Protein 1G3N (pdb70)

B-factor: mean 51.4, std 17.62, range [8.29, 123.55]

Radius of gyration: 36.28 Å; Cα contacts (8 Å, |Δi|>4): 2436; chains: 6; bounding box: 88×79×103 Å

GO terms:
  GO:0098770 FBXO family protein binding (F, IPI)
  GO:0003323 type B pancreatic cell development (P, IDA)
  GO:0005813 centrosome (C, IDA)
  GO:0045638 negative regulation of myeloid cell differentiation (P, IDA)
  GO:0045656 negative regulation of monocyte differentiation (P, IDA)
  GO:2000773 negative regulation of cellular senescence (P, IDA)
  GO:0045596 negative regulation of cell differentiation (P, TAS)
  GO:0051726 regulation of cell cycle (P, TAS)
  GO:0008285 negative regulation of cell population proliferation (P, TAS)
  GO:0000082 G1/S transition of mitotic cell cycle (P, TAS)
  GO:0005654 nucleoplasm (C, TAS)
  GO:0005829 cytosol (C, TAS)
  GO:0005515 protein binding (F, IPI)
  GO:0001954 positive regulation of cell-matrix adhesion (P, IDA)
  GO:0004693 cyclin-dependent protein serine/threonine kinase activity (F, IDA)
  GO:0005524 ATP binding (F, IDA)
  GO:0001726 ruffle (C, IDA)
  GO:0005634 nucleus (C, IDA)
  GO:0005737 cytoplasm (C, IDA)
  GO:0045668 negative regulation of osteoblast differentiation (P, IDA)

Solvent-accessible surface area: 56035 Å² total; per-residue (Å²): 64,70,154,36,26,44,31,0,1,46,24,15,51,3,38,76,5,84,3,16,1,0,5,2,68,155,75,48,4,86,26,0,7,7,23,83,38,53,1,69,38,29,126,59,1,10,37,61,63,20,1,78,95,6,0,60,62,32,28,19,29,21,32,117,25,59,1,22,22,35,9,69,36,13,5,37,50,53,158,88,86,187,39,1,69,8,6,18,0,16,33,46,15,7,6,13,2,34,13,37,4,101,65,24,95,133,124,12,12,77,81,106,40,2,37,71,5,0,68,20,3,0,77,0,0,36,20,14,19,28,36,184,36,53,22,73,36,2,7,0,40,4,0,7,1,24,47,96,23,57,1,22,5,5,46,49,10,47,30,95,67,37,79,23,119,173,18,160,5,18,2,20,1,19,23,4,6,51,1,0,4,11,16,8,111,35,52,95,54,45,25,6,1,5,1,8,0,0,2,0,0,0,12,2,19,47,74,109,16,23,3,64,0,8,8,65,9,21,1,0,12,70,0,0,60,13,40,4,44,12,37,132,148,37,20,27,115,53,13,39,16,19,63,109,37,15,135,104,40,100,58,59,70,4,71,125,44,0,80,114,20,67,144,61,0,67,59,0,0,70,84,0,4,35,12,23,30,94,116,17,24,48,3,92,52,0,26,86,14,77,12,27,175,33,88,92,6,1,15,0,0,3,77,14,44,50,128,42,0,36,43,34,11,132,100,142,56,83,6,53,33,113,12,71,69,28,7,7,1,4,15,0,0,22,2,0,21,24,47,0,0,89,77,0,11,106,80,48,7,67,16,51,68,83,12,228,30,2,13,1,2,1,0,6,0,0,30,34,10,10,36,54,0,0,68,14,0,33,115,48,146,6,59,21,44,19,62,7,80,84,0,17,2,1,0,0,9,0,0,59,57,26,38,48,188,4,0,55,39,0,32,111,117,28,81,9,73,45,52,39,166,16,130,178,29,30,19,0,15,50,21,0,125,102,107,58,81,102,114,3,15,48,47,1,115,84,78,47,152,61,92,57,133,34,20,100,47,32,43,88,6,15,58,139,12,63,12,38,49,80,12,8,72,90,79,3,135,50,1,64,37,119,46,4,76,82,14,0,21,58,0,10,45,4,0,58,101,76,58,5,52,23,39,0,0,2,0,0,5,18,0,0,10,22,5,2,70,88,42,99,6,48,124,147,72,8,64,18,4,0,0,1,0,0,0,0,0,0,2,14,55,3,92,63,44,13,37,0,50,22,0,10,125,34,0,90,109,74,13,50,92,89,75,0,14,68,30,1,39,47,3,0,80,96,15,32,3,50,0,25,2,14,7,7,3,59,10,0,40,30,0,0,67,79,0,6,45,51,89,137,92,28,107,68,36,45,104,56,0,3,33,17,0,0,67,0,19,6,19,2,75,0,18,44,41,35,11,5,15,7,0,0,0,0,0,23,50,68,8,42,81,131,32,16,71,191,64,31,16,59,36,0,2,86,42,19,66,39,95,70,79,72,0,63,61,4,11,97,50,0,85,89,5,28,83,102,32,70,97,198,200,63,68,154,35,26,45,32,0,1,46,33,15,50,3,32,74,6,82,3,17,2,0,4,3,68,157,75,41,3,82,26,0,7,6,24,86,33,51,1,65,30,27,113,50,2,8,35,57,64,20,0,75,95,6,1,58,63,36,30,16,30,26,36,117,26,63,2,20,24,34,9,68,35,13,4,37,52,56,155,86,77,190,37,1,69,7,6,18,0,17,32,50,15,7,6,15,1,34,15,36,6,105,68,25,95,134,125,12,13,76,83,105,39,3,36,70,6,0,69,21,3,0,76,0,0,37,21,13,18,34,38,184,35,55,22,72,34,3,7,1,39,5,0,9,2,27,45,95,24,57,2,19,4,6,46,47,9,44,32,98,66,40,78,23,118,172,21,162,7,22,1,20,1,20,24,4,6,53,1,1,3,10,16,9,111,34,53,94,56,45,26,5,1,5,1,7,0,0,2,0,0,0,12,2,21,51,74,108,15,23,3,64,0,8,5,62,8,21,1,0,12,72,0,0,58,13,40,5,44,13,33,132,143,38,18,30,131,54,12,39,16,22,64,117,40,15,137,105,42,96,60,60,71,4,72,124,44,0,81,117,20,64,145,62,0,64,57,0,0,69,84,0,4,34,12,23,28,96,115,17,26,48,3,109,53,0,26,87,14,79,12,28,177,33,89,90,5,1,20,0,0,4,80,13,45,50,128,39,0,36,43,35,13,129,103,139,58,81,8,52,30,117,13,68,71,28,9,9,1,4,15,0,0,20,2,0,22,23,49,0,0,93,74,0,11,102,79,49,7,66,15,51,65,82,13,226,28,1,11,1,1,1,0,6,0,0,26,34,9,10,37,58,0,0,71,14,0,34,114,45,149,6,60,20,42,20,63,8,79,84,1,15,2,0,1,0,9,0,0,54,55,26,39,49,190,4,0,57,36,0,33,115,117,29,79,10,74,42,55,37,166,15,132,177,30,29,20,0,15,50,21,0,131,103,107,56,79,102,114,3,15,49,47,0,112,85,78,48,157,64,92,59,136,38,21,102,49,31,42,91,7,14,61,139,11,63,12,35,49,83,13,8,73,91,80,4,135,51,0,64,39,117,46,4,75,88,13,0,27,57,0,10,46,3,0,49,100,75,61,8,52,24,38,0,0,2,0,0,5,17,0,0,10,23,5,2,73,87,42,99,7,49,125,146,72,9,62,18,6,0,0,1,0,0,0,0,0,0,1,12,56,3,108,49,47,13,38,0,44,22,0,9,116,32,0,93,109,76,10,51,84,79,76,0,8,62,29,1,28,47,4,0,74,96,17,32,4,50,1,27,3,14,8,6,3,60,9,0,43,30,0,0,67,80,0,6,46,51,90,138,93,29,112,76,37,48,100,57,0,3,33,14,0,0,68,0,20,5,19,2,72,0,19,44,38,36,10,6,13,8,0,0,0,0,0,24,52,69,8,41,82,132,36,15,70,190,66,38,17,60,37,0,2,86,44,18,66,38,92,71,80,73,0,62,61,4,12,95,47,0,85,88,6,28,82,101,34,72,104,199,202

InterPro domains:
  IPR000719 Protein kinase domain [PF00069] (13-300)
  IPR000719 Protein kinase domain [PS50011] (13-300)
  IPR000719 Protein kinase domain [SM00220] (13-300)
  IPR008271 Serine/threonine-protein kinase, active site [PS00108] (141-153)
  IPR011009 Protein kinase-like domain superfamily [SSF56112] (9-303)
  IPR017441 Protein kinase, ATP binding site [PS00107] (19-43)
  IPR028788 Cyclin-dependent kinase 6 [cd07862] (11-300)
  IPR050108 Cyclin-dependent kinase [PTHR24056] (11-301)

Foldseek 3Di:
DVVQWAFDAWPAQADQATKTWTFRNVPVGHIKIKTKDKFFQDVVGGDPVVCVVVVVLVVLLVVVDQQAWHWDDWDWDADDRGTIIIMTIIHDAPAWQLNPQVVDDPVAPPPVLLLVALLSNLVVLQSQVVVVHALQQDDRRQWGQHPVSGTHGHRRRDWDKDADDPVRAIDTRSLLQFALCVLLVHDDDRLRVLSSSLQVSLCRQVSDTQQDARHSVRSVQSLCQAQNQDDPVQDDPPTPQDSVNHPGHDHHQPCVRSPPQDDQSSVLSVLSSDRRSVSRDHSVVSSVGPVSD/DPQLQVCQQVVVQPSNVVVLVVLDDQADADPVQHGNLQNGDLLDLVSNLVSLVSPHDQLDAGPQFDGNLLVSLLVLNQSNNVSSVVSPHDQLRAGPQRDGSLLNNLLNLNQVSVVCCLPPHPHPQCGATNVRDTSLRSNVVRVSVVNNCVNVVRD/DVLLVVVVVLQVCFVVLFFFPVLPVPVQVQDHLVLLLVLLLLLVCLAVPVPHALQLSQLLLSLLRVLSVQDHDHPLCSNLLSLLSSQLSCVVPPPDRDDLVNSCVSVVVSDDSVVSVVSNVVSCVSVVVPRDGCALLNCLLSLLCLWLVDDPPSPVLSSVLSVLLSQLSSRRRLSNDTSLLSNLLSSLVDDDNVSGPPPSLVSSCVSSVHDSVVSVVSNVSSVVSSVPRDSPD/DVVQWAFDAWPQQAPQATKTWTFRNVPPGDIKIKHKDKFFQDVVGGDPVVVVVVVVLVVLLVVVQQQAWHWDDWDWDDDDRGTIIIMTIIHDAPAWQLNPQVPDDPVADDPVLLLVALLSNLVVLLSQVVVVHALQQDDRRQWGAHPVSGTHGHHRRDWDKDADDPVRAIDTVSLLQFALCVLLVHDDDRLRVLSSSLQVSLCRQVSDTQQDARHSVRSVQSLCQAQNQDDPVQDDPPTPQDSVNHDGHDHHQPCVRSPPADDQSSVLSVLSNDRRSVSRDHSVVSSVGPVND/DAQLLVCQLVVVQPSNVVVLVVPDDQADADPVQHGNLQNGDLLDLVSNLVSLVSPHQQLDAGPQFDGNLLVSLLVLSQSNNVSSVVSVHDQLRAGPQRHGSLLNNLLNLNQVSVVCCLPPHPHPQCGAGNVRDGSLRSNVVRVSVVNNCSNVVRD/DVLLVVVVVLQVCFVVQFFDPVLPVPVQVQDHLVLLLVLLLLLVCLAVPVPHALQLSQLLLSLLRVLSVQDHDHPLCSNLLSLLSSQVSCVVPPPDRDDLVNSCVSVVVSDDSVVSVVSNVVSCVSVVVPRDGCALLNCLLSLLCVWLVDDPPSVVLSSVLSSLLSQLSSRRHLSNDGSLLSNLLSSLVDDDCVSGPPPSLVVSCVSSVHDSVVSVVSNVSSVVSSVPRDSPD

Organism: Homo sapiens (NCBI:txid9606)

Secondary structure (DSSP, 8-state):
--SSEEEEEEEEEEBTEEEEEEEETTTTTEEEEEEEEEEEPBTTBS-HHHHHHHHHHHHHHHT--TTB--EEEEEEEE-SSSEEEEEEEEE--S-BHHHHHTTS-TT-S-HHHHHHHHHHHHHHHHHHHHTT---S---GGGEEE-TT--EEE-------EEEETTTTEEEEGGGGG--HHHHTT----THHHHHHHHHHHHHHHHSS-S---SSHHHHHHHHHHHH-PPPGGGSPSS-SS-GGGS-------GGGTSTT--HHHHHHHHHHS-SSGGGS--HHHHHTSGGG-/-HHHHHHHHHT-HHHHHHHTTS---TT-B-TTS-BHHHHS-TT-HHHHHHHHHTT--TT---TTS--HHHHHHHHT-HHHHHHHHHTT--TT---TTS--HHHHHHHHT-HHHHHHHHHHS---TT---TTS--HHHHHHHHT-HHHHHHHHHH-/-HHHHHHHHHHHHGGGG---GGGIIIIISS--HHHHHHHHHHHHHHHHHTT--HHHHHHHHHHHHHHTTT----HHHHHHHHHHHHHHHHHHH-SSPPPHHHHHHHTTT-S-HHHHHHHHHHHHHHTTT------HHHHHHHHHHHHS-SSTTHHHHHHHHHHHHHHHHTSTTGGGS-HHHHHHHHHHHH--GGGS---HHHHHHHHHT--HHHHHHHHHHHHHHHHH-----/--SSEEEEEEEEEETTEEEEEEEETTTTTEEEEEEEEEEEPBTTBS-HHHHHHHHHHHHHHHT--TTB--EEEEEEEE-SSSEEEEEEEEE--S-BHHHHHTTS-TT-S-HHHHHHHHHHHHHHHHHHHHTT---S---GGGEEE-TT--EEE-------EEEETTTTEEEEGGGGG--HHHHTT----THHHHHHHHHHHHHHHHSS-S---SSHHHHHHHHHHHH-PPPTTTSPSS-SS-GGGS-------GGGTSTT--HHHHHHHHHHS-SSGGGS--HHHHHTSGGG-/-HHHHHHHHHT-HHHHHHHTTS---TT---TTS--HHHHS-TT-HHHHHHHHHTT--TT---TTS--HHHHHHHHT-HHHHHHHHHTT--TT---TTS--HHHHHHHHT-HHHHHHHHHHS---TT---TTS--HHHHHHHHT-HHHHHHHHTT-/-HHHHHHHHHHHHGGGG---GGGIIIIISS--HHHHHHHHHHHHHHHHHTT--HHHHHHHHHHHHHHTTTS---HHHHHHHHHHHHHHHHHHH-SSPPPHHHHHHHTTT-S-HHHHHHHHHHHHHHTTT------SHHHHHHHHHHHS-SSTTHHHHHHHHHHHHHHHHHSTTGGGS-HHHHHHHHHHHHS-GGGS---HHHHHHHHHT--HHHHHHHHHHHHHHHHH-----

Sequence (1362 aa):
ADQQYECVAEIGEGAYGKVFKARDLKNGGRFVALKRVRVQTGEEGMPLSTIREVAVLRHLETFEHPNVVRLFDVCTVSRTDRETKLTLVFEHVDQDLTTYLDKVPEPGVPTETIKDMMFQLLRGLDFLHSHRVVHRDLKPQNILVTSSGQIKLADFGLARIYSFQMALTSVVVTLWYRAPEVLLQSSYATPVDLWSVGCIFAEMFRRKPLFRGSSDVDQLGKILDVIGLPGEEDWPRDVALPRQAFHSKSAQPIEKFVTDIDELGKDLLLKCLTFNPAKRISAYSALSHPYFQGNELASAAARGDLEQLTSLLQNNVNVNAQNGFGRTALQVMKLGNPEIARRLLLRGANPDLKDRTGFAVIHDAARAGFLDTLQTLLEFQADVNIEDNEGNLPLHLAAKEGHLRVVEFLVKHTASNVGHRNHKGDTACDLARLYGRNEVVSLMQANGLCEDRIFYNILEIEPRFLTSDSVFGTFQQSLTSHMRKLLGTWMFSVCQEYNLEPNVVALALNLLDRLLLIKQVSKEHFQKTGSACLLVASKLRSLTPISTSSLCYAAADSFSRQELIDQEKELLEKLAWRTEAVLATDVTSFLLLKLVGGSQHLDFWHHEVNTLITKALVDPLTGSLPASIISAAGCALLVPANVIPQGVVPQLASILGCDVSVLQAAVEQILTSVSDFDLRIADQQYECVAEIGEGAYGKVFKARDLKNGGRFVALKRVRVQTGEEGMPLSTIREVAVLRHLETFEHPNVVRLFDVCTVSRTDRETKLTLVFEHVDQDLTTYLDKVPEPGVPTETIKDMMFQLLRGLDFLHSHRVVHRDLKPQNILVTSSGQIKLADFGLARIYSFQMALTSVVVTLWYRAPEVLLQSSYATPVDLWSVGCIFAEMFRRKPLFRGSSDVDQLGKILDVIGLPGEEDWPRDVALPRQAFHSKSAQPIEKFVTDIDELGKDLLLKCLTFNPAKRISAYSALSHPYFQGNELASAAARGDLEQLTSLLQNNVNVNAQNGFGRTALQVMKLGNPEIARRLLLRGANPDLKDRTGFAVIHDAARAGFLDTLQTLLEFQADVNIEDNEGNLPLHLAAKEGHLRVVEFLVKHTASNVGHRNHKGDTACDLARLYGRNEVVSLMQANGLCEDRIFYNILEIEPRFLTSDSVFGTFQQSLTSHMRKLLGTWMFSVCQEYNLEPNVVALALNLLDRLLLIKQVSKEHFQKTGSACLLVASKLRSLTPISTSSLCYAAADSFSRQELIDQEKELLEKLAWRTEAVLATDVTSFLLLKLVGGSQHLDFWHHEVNTLITKALVDPLTGSLPASIISAAGCALLVPANVIPQGVVPQLASILGCDVSVLQAAVEQILTSVSDFDLRI

CATH classification: 3.30.200.20 (+1 more: 1.10.510.10)

Structure (mmCIF, N/CA/C/O backbone):
data_1G3N
#
_entry.id   1G3N
#
_cell.length_a   77.780
_cell.length_b   146.950
_cell.length_c   164.820
_cell.angle_alpha   90.00
_cell.angle_beta   90.00
_cell.angle_gamma   90.00
#
_symmetry.space_group_name_H-M   'P 21 21 21'
#
loop_
_entity.id
_entity.type
_entity.pdbx_description
1 polymer 'CYCLIN-DEPENDENT KINASE 6'
2 polymer 'CYCLIN-DEPENDENT KINASE 6 INHIBITOR'
3 polymer V-CYCLIN
#
loop_
_atom_site.group_PDB
_atom_site.id
_atom_site.type_symbol
_atom_site.label_atom_id
_atom_site.label_alt_id
_atom_site.label_comp_id
_atom_site.label_asym_id
_atom_site.label_entity_id
_atom_site.label_seq_id
_atom_site.pdbx_PDB_ins_code
_atom_site.Cartn_x
_atom_site.Cartn_y
_atom_site.Cartn_z
_atom_site.occupancy
_atom_site.B_iso_or_equiv
_atom_site.auth_seq_id
_atom_site.auth_comp_id
_atom_site.auth_asym_id
_atom_site.auth_atom_id
_atom_site.pdbx_PDB_model_num
ATOM 1 N N . ALA A 1 9 ? 25.147 73.513 22.794 1.00 88.92 9 ALA A N 1
ATOM 2 C CA . ALA A 1 9 ? 25.717 72.665 21.718 1.00 90.57 9 ALA A CA 1
ATOM 3 C C . ALA A 1 9 ? 24.648 71.747 21.132 1.00 90.95 9 ALA A C 1
ATOM 4 O O . ALA A 1 9 ? 23.749 72.231 20.427 1.00 91.95 9 ALA A O 1
ATOM 6 N N . ASP A 1 10 ? 24.752 70.439 21.422 1.00 89.73 10 ASP A N 1
ATOM 7 C CA . ASP A 1 10 ? 23.798 69.416 20.937 1.00 87.74 10 ASP A CA 1
ATOM 8 C C . ASP A 1 10 ? 23.825 69.258 19.398 1.00 85.68 10 ASP A C 1
ATOM 9 O O . ASP A 1 10 ? 22.775 69.085 18.758 1.00 84.39 10 ASP A O 1
ATOM 14 N N . GLN A 1 11 ? 25.029 69.318 18.826 1.00 82.45 11 GLN A N 1
ATOM 15 C CA . GLN A 1 11 ? 25.241 69.202 17.386 1.00 77.02 11 GLN A CA 1
ATOM 16 C C . GLN A 1 11 ? 26.770 69.236 17.269 1.00 73.16 11 GLN A C 1
ATOM 17 O O . GLN A 1 11 ? 27.344 69.042 16.198 1.00 72.50 11 GLN A O 1
ATOM 23 N N . GLN A 1 12 ? 27.416 69.500 18.404 1.00 68.46 12 GLN A N 1
ATOM 24 C CA . GLN A 1 12 ? 28.875 69.520 18.508 1.00 62.85 12 GLN A CA 1
ATOM 25 C C . GLN A 1 12 ? 29.278 68.275 19.306 1.00 59.39 12 GLN A C 1
ATOM 26 O O . GLN A 1 12 ? 30.354 67.686 19.111 1.00 57.65 12 GLN A O 1
ATOM 32 N N . TYR A 1 13 ? 28.392 67.895 20.221 1.00 55.70 13 TYR A N 1
ATOM 33 C CA . TYR A 1 13 ? 28.606 66.742 21.074 1.00 51.95 13 TYR A CA 1
ATOM 34 C C . TYR A 1 13 ? 27.711 65.640 20.576 1.00 51.24 13 TYR A C 1
ATOM 35 O O . TYR A 1 13 ? 26.498 65.835 20.444 1.00 51.27 13 TYR A O 1
ATOM 44 N N . GLU A 1 14 ? 28.329 64.494 20.273 1.00 49.55 14 GLU A N 1
ATOM 45 C CA . GLU A 1 14 ? 27.612 63.335 19.755 1.00 46.66 14 GLU A CA 1
ATOM 46 C C . GLU A 1 14 ? 27.684 62.113 20.690 1.00 43.19 14 GLU A C 1
ATOM 47 O O . GLU A 1 14 ? 28.737 61.502 20.832 1.00 42.81 14 GLU A O 1
ATOM 53 N N . CYS A 1 15 ? 26.567 61.774 21.327 1.00 38.60 15 CYS A N 1
ATOM 54 C CA . CYS A 1 15 ? 26.513 60.636 22.219 1.00 36.90 15 CYS A CA 1
ATOM 55 C C . CYS A 1 15 ? 26.838 59.327 21.503 1.00 38.29 15 CYS A C 1
ATOM 56 O O . CYS A 1 15 ? 26.497 59.133 20.323 1.00 37.87 15 CYS A O 1
ATOM 59 N N . VAL A 1 16 ? 27.466 58.414 22.245 1.00 37.57 16 VAL A N 1
ATOM 60 C CA . VAL A 1 16 ? 27.874 57.115 21.723 1.00 34.19 16 VAL A CA 1
ATOM 61 C C . VAL A 1 16 ? 27.443 56.003 22.663 1.00 34.37 16 VAL A C 1
ATOM 62 O O . VAL A 1 16 ? 27.271 54.852 22.243 1.00 31.82 16 VAL A O 1
ATOM 66 N N . ALA A 1 17 ? 27.284 56.355 23.938 1.00 34.66 17 ALA A N 1
ATOM 67 C CA . ALA A 1 17 ? 26.870 55.389 24.939 1.00 33.90 17 ALA A CA 1
ATOM 68 C C . ALA A 1 17 ? 26.370 56.021 26.213 1.00 33.37 17 ALA A C 1
ATOM 69 O O . ALA A 1 17 ? 26.866 57.050 26.639 1.00 34.79 17 ALA A O 1
ATOM 71 N N . GLU A 1 18 ? 25.364 55.410 26.815 1.00 34.51 18 GLU A N 1
ATOM 72 C CA . GLU A 1 18 ? 24.852 55.897 28.085 1.00 35.29 18 GLU A CA 1
ATOM 73 C C . GLU A 1 18 ? 25.637 55.094 29.123 1.00 35.81 18 GLU A C 1
ATOM 74 O O . GLU A 1 18 ? 25.722 53.867 29.019 1.00 35.23 18 GLU A O 1
ATOM 80 N N . ILE A 1 19 ? 26.249 55.795 30.081 1.00 36.20 19 ILE A N 1
ATOM 81 C CA . ILE A 1 19 ? 27.040 55.153 31.120 1.00 36.78 19 ILE A CA 1
ATOM 82 C C . ILE A 1 19 ? 26.177 54.760 32.277 1.00 38.81 19 ILE A C 1
ATOM 83 O O . ILE A 1 19 ? 26.429 53.741 32.925 1.00 41.11 19 ILE A O 1
ATOM 88 N N . GLY A 1 20 ? 25.158 55.565 32.540 1.00 38.15 20 GLY A N 1
ATOM 89 C CA . GLY A 1 20 ? 24.269 55.238 33.634 1.00 39.22 20 GLY A CA 1
ATOM 90 C C . GLY A 1 20 ? 23.450 56.430 34.045 1.00 38.67 20 GLY A C 1
ATOM 91 O O . GLY A 1 20 ? 23.350 57.402 33.296 1.00 38.90 20 GLY A O 1
ATOM 92 N N . GLU A 1 21 ? 22.831 56.348 35.217 1.00 37.85 21 GLU A N 1
ATOM 93 C CA . GLU A 1 21 ? 22.067 57.474 35.698 1.00 37.10 21 GLU A CA 1
ATOM 94 C C . GLU A 1 21 ? 21.975 57.405 37.190 1.00 35.13 21 GLU A C 1
ATOM 95 O O . GLU A 1 21 ? 21.891 56.319 37.758 1.00 37.26 21 GLU A O 1
ATOM 101 N N . GLY A 1 22 ? 22.024 58.572 37.821 1.00 32.93 22 GLY A N 1
ATOM 102 C CA . GLY A 1 22 ? 21.986 58.639 39.261 1.00 31.18 22 GLY A CA 1
ATOM 103 C C . GLY A 1 22 ? 21.622 60.029 39.699 1.00 33.40 22 GLY A C 1
ATOM 104 O O . GLY A 1 22 ? 20.843 60.710 39.043 1.00 34.29 22 GLY A O 1
ATOM 105 N N . ALA A 1 23 ? 22.211 60.462 40.802 1.00 34.28 23 ALA A N 1
ATOM 106 C CA . ALA A 1 23 ? 21.914 61.750 41.364 1.00 32.90 23 ALA A CA 1
ATOM 107 C C . ALA A 1 23 ? 22.124 62.951 40.479 1.00 34.51 23 ALA A C 1
ATOM 108 O O . ALA A 1 23 ? 21.628 64.013 40.806 1.00 35.42 23 ALA A O 1
ATOM 110 N N . TYR A 1 24 ? 22.848 62.840 39.372 1.00 35.97 24 TYR A N 1
ATOM 111 C CA . TYR A 1 24 ? 23.014 64.052 38.555 1.00 37.22 24 TYR A CA 1
ATOM 112 C C . TYR A 1 24 ? 22.427 63.931 37.177 1.00 38.15 24 TYR A C 1
ATOM 113 O O . TYR A 1 24 ? 22.861 64.628 36.255 1.00 40.27 24 TYR A O 1
ATOM 122 N N . GLY A 1 25 ? 21.428 63.069 37.036 1.00 37.14 25 GLY A N 1
ATOM 123 C CA . GLY A 1 25 ? 20.834 62.870 35.731 1.00 37.28 25 GLY A CA 1
ATOM 124 C C . GLY A 1 25 ? 21.545 61.717 35.046 1.00 37.22 25 GLY A C 1
ATOM 125 O O . GLY A 1 25 ? 22.216 60.933 35.730 1.00 40.10 25 GLY A O 1
ATOM 126 N N . LYS A 1 26 ? 21.401 61.591 33.729 1.00 34.93 26 LYS A N 1
ATOM 127 C CA . LYS A 1 26 ? 22.063 60.519 33.009 1.00 34.45 26 LYS A CA 1
ATOM 128 C C . LYS A 1 26 ? 23.450 60.940 32.576 1.00 33.83 26 LYS A C 1
ATOM 129 O O . LYS A 1 26 ? 23.690 62.099 32.238 1.00 32.29 26 LYS A O 1
ATOM 135 N N . VAL A 1 27 ? 24.355 59.973 32.592 1.00 34.20 27 VAL A N 1
ATOM 136 C CA . VAL A 1 27 ? 25.751 60.188 32.226 1.00 36.47 27 VAL A CA 1
ATOM 137 C C . VAL A 1 27 ? 26.067 59.509 30.898 1.00 36.94 27 VAL A C 1
ATOM 138 O O . VAL A 1 27 ? 25.868 58.295 30.774 1.00 38.77 27 VAL A O 1
ATOM 142 N N . PHE A 1 28 ? 26.561 60.262 29.913 1.00 35.08 28 PHE A N 1
ATOM 143 C CA . PHE A 1 28 ? 26.892 59.630 28.649 1.00 34.85 28 PHE A CA 1
ATOM 144 C C . PHE A 1 28 ? 28.333 59.784 28.277 1.00 35.13 28 PHE A C 1
ATOM 145 O O . PHE A 1 28 ? 29.062 60.585 28.853 1.00 34.60 28 PHE A O 1
ATOM 153 N N . LYS A 1 29 ? 28.719 59.008 27.278 1.00 33.79 29 LYS A N 1
ATOM 154 C CA . LYS A 1 29 ? 30.038 59.104 26.720 1.00 35.40 29 LYS A CA 1
ATOM 155 C C . LYS A 1 29 ? 29.706 59.673 25.328 1.00 36.42 29 LYS A C 1
ATOM 156 O O . LYS A 1 29 ? 28.822 59.154 24.633 1.00 35.69 29 LYS A O 1
ATOM 162 N N . ALA A 1 30 ? 30.390 60.747 24.933 1.00 36.50 30 ALA A N 1
ATOM 163 C CA . ALA A 1 30 ? 30.133 61.391 23.641 1.00 35.42 30 ALA A CA 1
ATOM 164 C C . ALA A 1 30 ? 31.411 61.831 22.954 1.00 35.60 30 ALA A C 1
ATOM 165 O O . ALA A 1 30 ? 32.476 61.858 23.576 1.00 35.52 30 ALA A O 1
ATOM 167 N N . ARG A 1 31 ? 31.320 62.161 21.668 1.00 35.10 31 ARG A N 1
ATOM 168 C CA . ARG A 1 31 ? 32.503 62.641 20.989 1.00 35.88 31 ARG A CA 1
ATOM 169 C C . ARG A 1 31 ? 32.381 64.165 20.910 1.00 37.95 31 ARG A C 1
ATOM 170 O O . ARG A 1 31 ? 31.274 64.716 20.706 1.00 36.46 31 ARG A O 1
ATOM 178 N N . ASP A 1 32 ? 33.522 64.832 21.099 1.00 38.30 32 ASP A N 1
ATOM 179 C CA . ASP A 1 32 ? 33.618 66.287 21.003 1.00 39.73 32 ASP A CA 1
ATOM 180 C C . ASP A 1 32 ? 33.964 66.523 19.539 1.00 40.00 32 ASP A C 1
ATOM 181 O O . ASP A 1 32 ? 35.127 66.429 19.120 1.00 37.65 32 ASP A O 1
ATOM 186 N N . LEU A 1 33 ? 32.940 66.801 18.748 1.00 40.64 33 LEU A N 1
ATOM 187 C CA . LEU A 1 33 ? 33.164 66.987 17.333 1.00 41.55 33 LEU A CA 1
ATOM 188 C C . LEU A 1 33 ? 33.990 68.206 16.957 1.00 43.30 33 LEU A C 1
ATOM 189 O O . LEU A 1 33 ? 34.363 68.360 15.817 1.00 42.42 33 LEU A O 1
ATOM 194 N N . LYS A 1 34 ? 34.289 69.090 17.894 1.00 47.26 34 LYS A N 1
ATOM 195 C CA . LYS A 1 34 ? 35.085 70.244 17.509 1.00 50.37 34 LYS A CA 1
ATOM 196 C C . LYS A 1 34 ? 36.509 70.149 18.039 1.00 50.68 34 LYS A C 1
ATOM 197 O O . LYS A 1 34 ? 37.259 71.128 18.047 1.00 49.84 34 LYS A O 1
ATOM 203 N N . ASN A 1 35 ? 36.872 68.945 18.473 1.00 51.29 35 ASN A N 1
ATOM 204 C CA . ASN A 1 35 ? 38.214 68.657 18.972 1.00 51.48 35 ASN A CA 1
ATOM 205 C C . ASN A 1 35 ? 38.644 67.263 18.582 1.00 49.85 35 ASN A C 1
ATOM 206 O O . ASN A 1 35 ? 39.183 66.503 19.384 1.00 48.86 35 ASN A O 1
ATOM 211 N N . GLY A 1 36 ? 38.376 66.941 17.324 1.00 49.78 36 GLY A N 1
ATOM 212 C CA . GLY A 1 36 ? 38.747 65.653 16.767 1.00 48.07 36 GLY A CA 1
ATOM 213 C C . GLY A 1 36 ? 37.946 64.466 17.243 1.00 47.13 36 GLY A C 1
ATOM 214 O O . GLY A 1 36 ? 38.442 63.345 17.171 1.00 47.77 36 GLY A O 1
ATOM 215 N N . GLY A 1 37 ? 36.727 64.701 17.730 1.00 45.70 37 GLY A N 1
ATOM 216 C CA . GLY A 1 37 ? 35.891 63.606 18.200 1.00 44.20 37 GLY A CA 1
ATOM 217 C C . GLY A 1 37 ? 36.412 62.883 19.431 1.00 42.50 37 GLY A C 1
ATOM 218 O O . GLY A 1 37 ? 36.040 61.725 19.671 1.00 38.97 37 GLY A O 1
ATOM 219 N N . ARG A 1 38 ? 37.267 63.573 20.195 1.00 42.22 38 ARG A N 1
ATOM 220 C CA . ARG A 1 38 ? 37.857 63.032 21.413 1.00 43.07 38 ARG A CA 1
ATOM 221 C C . ARG A 1 38 ? 36.698 62.755 22.361 1.00 43.30 38 ARG A C 1
ATOM 222 O O . ARG A 1 38 ? 35.697 63.479 22.335 1.00 43.68 38 ARG A O 1
ATOM 230 N N . PHE A 1 39 ? 36.804 61.706 23.179 1.00 41.92 39 PHE A N 1
ATOM 231 C CA . PHE A 1 39 ? 35.721 61.400 24.116 1.00 41.16 39 PHE A CA 1
ATOM 232 C C . PHE A 1 39 ? 35.569 62.411 25.236 1.00 40.34 39 PHE A C 1
ATOM 233 O O . PHE A 1 39 ? 36.539 62.889 25.837 1.00 40.95 39 PHE A O 1
ATOM 241 N N . VAL A 1 40 ? 34.315 62.681 25.545 1.00 39.41 40 VAL A N 1
ATOM 242 C CA . VAL A 1 40 ? 33.967 63.662 26.548 1.00 39.11 40 VAL A CA 1
ATOM 243 C C . VAL A 1 40 ? 32.772 63.088 27.316 1.00 38.06 40 VAL A C 1
ATOM 244 O O . VAL A 1 40 ? 32.009 62.283 26.775 1.00 37.62 40 VAL A O 1
ATOM 248 N N . ALA A 1 41 ? 32.623 63.455 28.582 1.00 37.51 41 ALA A N 1
ATOM 249 C CA . ALA A 1 41 ? 31.504 62.946 29.373 1.00 35.93 41 ALA A CA 1
ATOM 250 C C . ALA A 1 41 ? 30.392 63.987 29.508 1.00 36.12 41 ALA A C 1
ATOM 251 O O . ALA A 1 41 ? 30.654 65.171 29.638 1.00 36.47 41 ALA A O 1
ATOM 253 N N . LEU A 1 42 ? 29.147 63.544 29.461 1.00 36.54 42 LEU A N 1
ATOM 254 C CA . L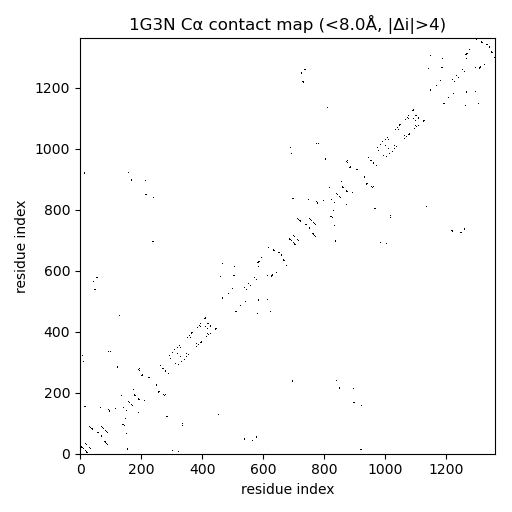EU A 1 42 ? 28.040 64.463 29.599 1.00 38.40 42 LEU A CA 1
ATOM 255 C C . LEU A 1 42 ? 27.060 64.075 30.714 1.00 41.12 42 LEU A C 1
ATOM 256 O O . LEU A 1 42 ? 26.816 62.892 30.979 1.00 42.56 42 LEU A O 1
ATOM 261 N N . LYS A 1 43 ? 26.487 65.081 31.358 1.00 41.65 43 LYS A N 1
ATOM 262 C CA . LYS A 1 43 ? 25.488 64.835 32.375 1.00 43.34 43 LYS A CA 1
ATOM 263 C C . LYS A 1 43 ? 24.254 65.588 31.907 1.00 45.13 43 LYS A C 1
ATOM 264 O O . LYS A 1 43 ? 24.339 66.764 31.553 1.00 44.53 43 LYS A O 1
ATOM 270 N N . ARG A 1 44 ? 23.121 64.889 31.859 1.00 46.42 44 ARG A N 1
ATOM 271 C CA . ARG A 1 44 ? 21.881 65.493 31.414 1.00 47.61 44 ARG A CA 1
ATOM 272 C C . ARG A 1 44 ? 20.775 65.451 32.433 1.00 48.79 44 ARG A C 1
ATOM 273 O O . ARG A 1 44 ? 20.408 64.388 32.920 1.00 48.67 44 ARG A O 1
ATOM 281 N N . VAL A 1 45 ? 20.243 66.631 32.746 1.00 51.15 45 VAL A N 1
ATOM 282 C CA . VAL A 1 45 ? 19.169 66.782 33.720 1.00 52.49 45 VAL A CA 1
ATOM 283 C C . VAL A 1 45 ? 17.971 67.446 33.086 1.00 53.91 45 VAL A C 1
ATOM 284 O O . VAL A 1 45 ? 18.098 68.231 32.155 1.00 53.45 45 VAL A O 1
ATOM 288 N N . ARG A 1 46 ? 16.802 67.112 33.604 1.00 56.57 46 ARG A N 1
ATOM 289 C CA . ARG A 1 46 ? 15.576 67.688 33.124 1.00 59.46 46 ARG A CA 1
ATOM 290 C C . ARG A 1 46 ? 15.196 68.624 34.257 1.00 59.57 46 ARG A C 1
ATOM 291 O O . ARG A 1 46 ? 14.748 68.183 35.315 1.00 59.07 46 ARG A O 1
ATOM 299 N N . VAL A 1 47 ? 15.410 69.920 34.046 1.00 60.66 47 VAL A N 1
ATOM 300 C CA . VAL A 1 47 ? 15.099 70.925 35.061 1.00 60.13 47 VAL A CA 1
ATOM 301 C C . VAL A 1 47 ? 13.663 71.440 34.964 1.00 60.57 47 VAL A C 1
ATOM 302 O O . VAL A 1 47 ? 13.193 71.909 33.919 1.00 58.10 47 VAL A O 1
ATOM 306 N N . GLN A 1 48 ? 13.012 71.368 36.116 1.00 63.06 48 GLN A N 1
ATOM 307 C CA . GLN A 1 48 ? 11.625 71.732 36.347 1.00 65.63 48 GLN A CA 1
ATOM 308 C C . GLN A 1 48 ? 11.441 73.219 36.639 1.00 65.87 48 GLN A C 1
ATOM 309 O O . GLN A 1 48 ? 11.964 73.740 37.621 1.00 66.63 48 GLN A O 1
ATOM 315 N N . THR A 1 49 ? 10.683 73.903 35.795 1.00 66.62 49 THR A N 1
ATOM 316 C CA . THR A 1 49 ? 10.415 75.325 35.993 1.00 67.42 49 THR A CA 1
ATOM 317 C C . THR A 1 49 ? 9.391 75.526 37.089 1.00 68.90 49 THR A C 1
ATOM 318 O O . THR A 1 49 ? 8.380 74.825 37.144 1.00 70.51 49 THR A O 1
ATOM 322 N N . GLY A 1 50 ? 9.637 76.496 37.952 1.00 69.97 50 GLY A N 1
ATOM 323 C CA . GLY A 1 50 ? 8.692 76.770 39.015 1.00 71.80 50 GLY A CA 1
ATOM 324 C C . GLY A 1 50 ? 7.991 78.080 38.727 1.00 72.77 50 GLY A C 1
ATOM 325 O O . GLY A 1 50 ? 8.185 78.678 37.663 1.00 72.03 50 GLY A O 1
ATOM 326 N N . GLU A 1 51 ? 7.147 78.517 39.657 1.00 75.44 51 GLU A N 1
ATOM 327 C CA . GLU A 1 51 ? 6.456 79.795 39.498 1.00 76.10 51 GLU A CA 1
ATOM 328 C C . GLU A 1 51 ? 7.457 80.808 40.030 1.00 74.42 51 GLU A C 1
ATOM 329 O O . GLU A 1 51 ? 7.196 82.007 40.086 1.00 73.55 51 GLU A O 1
ATOM 335 N N . GLU A 1 52 ? 8.621 80.280 40.404 1.00 72.36 52 GLU A N 1
ATOM 336 C CA . GLU A 1 52 ? 9.709 81.066 40.943 1.00 68.52 52 GLU A CA 1
ATOM 337 C C . GLU A 1 52 ? 10.829 81.089 39.901 1.00 66.10 52 GLU A C 1
ATOM 338 O O . GLU A 1 52 ? 11.871 81.728 40.083 1.00 65.01 52 GLU A O 1
ATOM 344 N N . GLY A 1 53 ? 10.596 80.388 38.797 1.00 62.99 53 GLY A N 1
ATOM 345 C CA . GLY A 1 53 ? 11.570 80.345 37.727 1.00 58.16 53 GLY A CA 1
ATOM 346 C C . GLY A 1 53 ? 12.495 79.151 37.752 1.00 54.92 53 GLY A C 1
ATOM 347 O O . GLY A 1 53 ? 12.050 78.018 37.841 1.00 55.38 53 GLY A O 1
ATOM 348 N N . MET A 1 54 ? 13.793 79.405 37.668 1.00 51.92 54 MET A N 1
ATOM 349 C CA . MET A 1 54 ? 14.761 78.329 37.656 1.00 48.87 54 MET A CA 1
ATOM 350 C C . MET A 1 54 ? 15.102 77.946 39.086 1.00 48.35 54 MET A C 1
ATOM 351 O O . MET A 1 54 ? 15.403 78.801 39.912 1.00 48.42 54 MET A O 1
ATOM 356 N N . PRO A 1 55 ? 15.056 76.645 39.399 1.00 47.35 55 PRO A N 1
ATOM 357 C CA . PRO A 1 55 ? 15.351 76.125 40.734 1.00 46.53 55 PRO A CA 1
ATOM 358 C C . PRO A 1 55 ? 16.693 76.561 41.327 1.00 46.74 55 PRO A C 1
ATOM 359 O O . PRO A 1 55 ? 17.742 76.369 40.720 1.00 47.60 55 PRO A O 1
ATOM 363 N N . LEU A 1 56 ? 16.647 77.147 42.515 1.00 45.56 56 LEU A N 1
ATOM 364 C CA . LEU A 1 56 ? 17.850 77.569 43.201 1.00 46.50 56 LEU A CA 1
ATOM 365 C C . LEU A 1 56 ? 19.047 76.645 43.049 1.00 47.00 56 LEU A C 1
ATOM 366 O O . LEU A 1 56 ? 20.085 77.047 42.512 1.00 46.13 56 LEU A O 1
ATOM 371 N N . SER A 1 57 ? 18.912 75.412 43.536 1.00 46.69 57 SER A N 1
ATOM 372 C CA . SER A 1 57 ? 20.040 74.486 43.498 1.00 46.29 57 SER A CA 1
ATOM 373 C C . SER A 1 57 ? 20.624 74.277 42.113 1.00 44.12 57 SER A C 1
ATOM 374 O O . SER A 1 57 ? 21.858 74.260 41.955 1.00 42.46 57 SER A O 1
ATOM 377 N N . THR A 1 58 ? 19.757 74.141 41.112 1.00 41.30 58 THR A N 1
ATOM 378 C CA . THR A 1 58 ? 20.243 73.941 39.758 1.00 40.88 58 THR A CA 1
ATOM 379 C C . THR A 1 58 ? 21.177 75.093 39.468 1.00 40.99 58 THR A C 1
ATOM 380 O O . THR A 1 58 ? 22.325 74.900 39.063 1.00 41.16 58 THR A O 1
ATOM 384 N N . ILE A 1 59 ? 20.696 76.303 39.724 1.00 41.56 59 ILE A N 1
ATOM 385 C CA . ILE A 1 59 ? 21.505 77.477 39.478 1.00 39.85 59 ILE A CA 1
ATOM 386 C C . ILE A 1 59 ? 22.766 77.455 40.314 1.00 41.33 59 ILE A C 1
ATOM 387 O O . ILE A 1 59 ? 23.859 77.591 39.780 1.00 41.53 59 ILE A O 1
ATOM 392 N N . ARG A 1 60 ? 22.622 77.260 41.618 1.00 43.02 60 ARG A N 1
ATOM 393 C CA . ARG A 1 60 ? 23.783 77.237 42.501 1.00 44.58 60 ARG A CA 1
ATOM 394 C C . ARG A 1 60 ? 24.835 76.216 42.102 1.00 45.07 60 ARG A C 1
ATOM 395 O O . ARG A 1 60 ? 26.032 76.507 42.091 1.00 45.65 60 ARG A O 1
ATOM 403 N N . GLU A 1 61 ? 24.401 75.011 41.763 1.00 45.27 61 GLU A N 1
ATOM 404 C CA . GLU A 1 61 ? 25.363 73.970 41.442 1.00 44.07 61 GLU A CA 1
ATOM 405 C C . GLU A 1 61 ? 26.164 74.246 40.179 1.00 41.00 61 GLU A C 1
ATOM 406 O O . GLU A 1 61 ? 27.398 74.064 40.142 1.00 36.67 61 GLU A O 1
ATOM 412 N N . VAL A 1 62 ? 25.463 74.698 39.144 1.00 38.68 62 VAL A N 1
ATOM 413 C CA . VAL A 1 62 ? 26.139 75.000 37.884 1.00 37.33 62 VAL A CA 1
ATOM 414 C C . VAL A 1 62 ? 27.049 76.190 38.093 1.00 36.04 62 VAL A C 1
ATOM 415 O O . VAL A 1 62 ? 28.133 76.259 37.516 1.00 34.13 62 VAL A O 1
ATOM 419 N N . ALA A 1 63 ? 26.594 77.113 38.939 1.00 35.85 63 ALA A N 1
ATOM 420 C CA . ALA A 1 63 ? 27.338 78.328 39.282 1.00 35.29 63 ALA A CA 1
ATOM 421 C C . ALA A 1 63 ? 28.699 77.978 39.870 1.00 35.64 63 ALA A C 1
ATOM 422 O O . ALA A 1 63 ? 29.748 78.490 39.432 1.00 36.30 63 ALA A O 1
ATOM 424 N N . VAL A 1 64 ? 28.673 77.100 40.867 1.00 34.08 64 VAL A N 1
ATOM 425 C CA . VAL A 1 64 ? 29.892 76.658 41.542 1.00 32.17 64 VAL A CA 1
ATOM 426 C C . VAL A 1 64 ? 30.835 75.869 40.623 1.00 32.88 64 VAL A C 1
ATOM 427 O O . VAL A 1 64 ? 32.055 76.016 40.681 1.00 32.33 64 VAL A O 1
ATOM 431 N N . LEU A 1 65 ? 30.273 75.018 39.785 1.00 32.77 65 LEU A N 1
ATOM 432 C CA . LEU A 1 65 ? 31.121 74.255 38.899 1.00 36.09 65 LEU A CA 1
ATOM 433 C C . LEU A 1 65 ? 31.817 75.225 37.972 1.00 36.19 65 LEU A C 1
ATOM 434 O O . LEU A 1 65 ? 33.044 75.231 37.876 1.00 37.53 65 LEU A O 1
ATOM 439 N N . ARG A 1 66 ? 31.027 76.055 37.300 1.00 35.85 66 ARG A N 1
ATOM 440 C CA . ARG A 1 66 ? 31.576 77.049 36.389 1.00 35.80 66 ARG A CA 1
ATOM 441 C C . ARG A 1 66 ? 32.641 77.877 37.081 1.00 35.02 66 ARG A C 1
ATOM 442 O O . ARG A 1 66 ? 33.686 78.186 36.507 1.00 34.46 66 ARG A O 1
ATOM 450 N N . HIS A 1 67 ? 32.375 78.226 38.330 1.00 32.03 67 HIS A N 1
ATOM 451 C CA . HIS A 1 67 ? 33.303 79.064 39.016 1.00 31.43 67 HIS A CA 1
ATOM 452 C C . HIS A 1 67 ? 34.621 78.407 39.399 1.00 31.09 67 HIS A C 1
ATOM 453 O O . HIS A 1 67 ? 35.667 79.021 39.245 1.00 31.78 67 HIS A O 1
ATOM 460 N N . LEU A 1 68 ? 34.579 77.173 39.902 1.00 30.30 68 LEU A N 1
ATOM 461 C CA . LEU A 1 68 ? 35.785 76.462 40.289 1.00 29.63 68 LEU A CA 1
ATOM 462 C C . LEU A 1 68 ? 36.629 76.169 39.046 1.00 31.98 68 LEU A C 1
ATOM 463 O O . LEU A 1 68 ? 37.857 76.019 39.118 1.00 31.33 68 LEU A O 1
ATOM 468 N N . GLU A 1 69 ? 35.956 76.080 37.903 1.00 32.44 69 GLU A N 1
ATOM 469 C CA . GLU A 1 69 ? 36.613 75.806 36.639 1.00 35.14 69 GLU A CA 1
ATOM 470 C C . GLU A 1 69 ? 37.572 76.943 36.276 1.00 37.61 69 GLU A C 1
ATOM 471 O O . GLU A 1 69 ? 38.621 76.718 35.662 1.00 36.82 69 GLU A O 1
ATOM 477 N N . THR A 1 70 ? 37.198 78.164 36.655 1.00 37.32 70 THR A N 1
ATOM 478 C CA . THR A 1 70 ? 38.016 79.327 36.401 1.00 38.88 70 THR A CA 1
ATOM 479 C C . THR A 1 70 ? 39.452 79.044 36.831 1.00 40.15 70 THR A C 1
ATOM 480 O O . THR A 1 70 ? 40.398 79.352 36.100 1.00 39.35 70 THR A O 1
ATOM 484 N N . PHE A 1 71 ? 39.599 78.466 38.026 1.00 40.50 71 PHE A N 1
ATOM 485 C CA . PHE A 1 71 ? 40.921 78.164 38.596 1.00 40.36 71 PHE A CA 1
ATOM 486 C C . PHE A 1 71 ? 41.701 77.068 37.903 1.00 40.02 71 PHE A C 1
ATOM 487 O O . PHE A 1 71 ? 42.895 76.947 38.104 1.00 39.15 71 PHE A O 1
ATOM 495 N N . GLU A 1 72 ? 41.022 76.255 37.109 1.00 42.05 72 GLU A N 1
ATOM 496 C CA . GLU A 1 72 ? 41.673 75.157 36.402 1.00 44.27 72 GLU A CA 1
ATOM 497 C C . GLU A 1 72 ? 42.650 74.302 37.227 1.00 42.97 72 GLU A C 1
ATOM 498 O O . GLU A 1 72 ? 43.815 74.138 36.862 1.00 41.74 72 GLU A O 1
ATOM 504 N N . HIS A 1 73 ? 42.177 73.741 38.331 1.00 42.07 73 HIS A N 1
ATOM 505 C CA . HIS A 1 73 ? 43.045 72.897 39.120 1.00 41.53 73 HIS A CA 1
ATOM 506 C C . HIS A 1 73 ? 43.259 71.585 38.359 1.00 40.59 73 HIS A C 1
ATOM 507 O O . HIS A 1 73 ? 42.303 70.959 37.879 1.00 39.00 73 HIS A O 1
ATOM 514 N N . PRO A 1 74 ? 44.525 71.146 38.244 1.00 40.42 74 PRO A N 1
ATOM 515 C CA . PRO A 1 74 ? 44.933 69.916 37.545 1.00 39.76 74 PRO A CA 1
ATOM 516 C C . PRO A 1 74 ? 44.371 68.618 38.130 1.00 39.95 74 PRO A C 1
ATOM 517 O O . PRO A 1 74 ? 44.295 67.593 37.461 1.00 39.63 74 PRO A O 1
ATOM 521 N N . ASN A 1 75 ? 43.948 68.681 39.383 1.00 40.26 75 ASN A N 1
ATOM 522 C CA . ASN A 1 75 ? 43.442 67.509 40.059 1.00 38.72 75 ASN A CA 1
ATOM 523 C C . ASN A 1 75 ? 41.927 67.402 40.205 1.00 38.78 75 ASN A C 1
ATOM 524 O O . ASN A 1 75 ? 41.408 66.607 40.991 1.00 38.60 75 ASN A O 1
ATOM 529 N N . VAL A 1 76 ? 41.229 68.209 39.418 1.00 39.04 76 VAL A N 1
ATOM 530 C CA . VAL A 1 76 ? 39.776 68.220 39.371 1.00 37.67 76 VAL A CA 1
ATOM 531 C C . VAL A 1 76 ? 39.429 68.079 37.885 1.00 37.68 76 VAL A C 1
ATOM 532 O O . VAL A 1 76 ? 40.133 68.629 37.020 1.00 39.92 76 VAL A O 1
ATOM 536 N N . VAL A 1 77 ? 38.370 67.343 37.580 1.00 35.59 77 VAL A N 1
ATOM 537 C CA . VAL A 1 77 ? 37.992 67.115 36.185 1.00 35.66 77 VAL A CA 1
ATOM 538 C C . VAL A 1 77 ? 37.489 68.401 35.496 1.00 37.26 77 VAL A C 1
ATOM 539 O O . VAL A 1 77 ? 36.658 69.111 36.050 1.00 37.49 77 VAL A O 1
ATOM 543 N N . ARG A 1 78 ? 37.998 68.701 34.298 1.00 38.77 78 ARG A N 1
ATOM 544 C CA . ARG A 1 78 ? 37.582 69.910 33.574 1.00 41.80 78 ARG A CA 1
ATOM 545 C C . ARG A 1 78 ? 36.117 69.928 33.205 1.00 42.59 78 ARG A C 1
ATOM 546 O O . ARG A 1 78 ? 35.556 68.902 32.851 1.00 46.51 78 ARG A O 1
ATOM 554 N N . LEU A 1 79 ? 35.505 71.103 33.281 1.00 41.96 79 LEU A N 1
ATOM 555 C CA . LEU A 1 79 ? 34.116 71.308 32.857 1.00 42.47 79 LEU A CA 1
ATOM 556 C C . LEU A 1 79 ? 34.181 72.122 31.562 1.00 43.39 79 LEU A C 1
ATOM 557 O O . LEU A 1 79 ? 34.265 73.352 31.610 1.00 44.19 79 LEU A O 1
ATOM 562 N N . PHE A 1 80 ? 34.154 71.469 30.409 1.00 43.28 80 PHE A N 1
ATOM 563 C CA . PHE A 1 80 ? 34.219 72.214 29.156 1.00 44.20 80 PHE A CA 1
ATOM 564 C C . PHE A 1 80 ? 33.005 73.100 28.799 1.00 45.36 80 PHE A C 1
ATOM 565 O O . PHE A 1 80 ? 33.157 74.223 28.302 1.00 44.52 80 PHE A O 1
ATOM 573 N N . ASP A 1 81 ? 31.797 72.632 29.070 1.00 45.60 81 ASP A N 1
ATOM 574 C CA . ASP A 1 81 ? 30.700 73.424 28.594 1.00 47.31 81 ASP A CA 1
ATOM 575 C C . ASP A 1 81 ? 29.344 73.204 29.253 1.00 47.78 81 ASP A C 1
ATOM 576 O O . ASP A 1 81 ? 29.160 72.261 30.010 1.00 49.91 81 ASP A O 1
ATOM 581 N N . VAL A 1 82 ? 28.400 74.087 28.951 1.00 47.67 82 VAL A N 1
ATOM 582 C CA . VAL A 1 82 ? 27.043 73.996 29.481 1.00 49.47 82 VAL A CA 1
ATOM 583 C C . VAL A 1 82 ? 26.053 74.336 28.360 1.00 50.64 82 VAL A C 1
ATOM 584 O O . VAL A 1 82 ? 25.980 75.474 27.875 1.00 49.34 82 VAL A O 1
ATOM 588 N N . CYS A 1 83 ? 25.295 73.328 27.948 1.00 52.07 83 CYS A N 1
ATOM 589 C CA . CYS A 1 83 ? 24.328 73.500 26.884 1.00 52.47 83 CYS A CA 1
ATOM 590 C C . CYS A 1 83 ? 22.901 73.463 27.426 1.00 55.44 83 CYS A C 1
ATOM 591 O O . CYS A 1 83 ? 22.613 72.729 28.385 1.00 53.13 83 CYS A O 1
ATOM 594 N N . THR A 1 84 ? 22.026 74.285 26.836 1.00 59.18 84 THR A N 1
ATOM 595 C CA . THR A 1 84 ? 20.624 74.379 27.276 1.00 64.67 84 THR A CA 1
ATOM 596 C C . THR A 1 84 ? 19.647 74.151 26.148 1.00 67.92 84 THR A C 1
ATOM 597 O O . THR A 1 84 ? 19.833 74.670 25.055 1.00 69.56 84 THR A O 1
ATOM 601 N N . VAL A 1 85 ? 18.596 73.391 26.422 1.00 71.33 85 VAL A N 1
ATOM 602 C CA . VAL A 1 85 ? 17.583 73.120 25.414 1.00 75.76 85 VAL A CA 1
ATOM 603 C C . VAL A 1 85 ? 16.200 73.233 26.046 1.00 79.92 85 VAL A C 1
ATOM 604 O O . VAL A 1 85 ? 15.710 72.257 26.610 1.00 80.96 85 VAL A O 1
ATOM 608 N N . SER A 1 86 ? 15.575 74.411 25.957 1.00 84.32 86 SER A N 1
ATOM 609 C CA . SER A 1 86 ? 14.241 74.609 26.537 1.00 89.25 86 SER A CA 1
ATOM 610 C C . SER A 1 86 ? 13.110 74.003 25.691 1.00 91.52 86 SER A C 1
ATOM 611 O O . SER A 1 86 ? 12.830 74.430 24.572 1.00 91.70 86 SER A O 1
ATOM 614 N N . ARG A 1 87 ? 12.483 72.980 26.265 1.00 95.32 87 ARG A N 1
ATOM 615 C CA . ARG A 1 87 ? 11.377 72.215 25.683 1.00 98.43 87 ARG A CA 1
ATOM 616 C C . ARG A 1 87 ? 10.115 73.094 25.642 1.00 99.36 87 ARG A C 1
ATOM 617 O O . ARG A 1 87 ? 9.772 73.667 24.603 1.00 98.72 87 ARG A O 1
ATOM 625 N N . THR A 1 88 ? 9.442 73.192 26.789 1.00 100.45 88 THR A N 1
ATOM 626 C CA . THR A 1 88 ? 8.242 74.013 26.954 1.00 100.35 88 THR A CA 1
ATOM 627 C C . THR A 1 88 ? 8.556 74.920 28.155 1.00 100.22 88 THR A C 1
ATOM 628 O O . THR A 1 88 ? 9.725 75.183 28.448 1.00 99.53 88 THR A O 1
ATOM 632 N N . ASP A 1 89 ? 7.550 75.423 28.852 1.00 100.44 89 ASP A N 1
ATOM 633 C CA . ASP A 1 89 ? 7.891 76.233 30.007 1.00 101.27 89 ASP A CA 1
ATOM 634 C C . ASP A 1 89 ? 8.421 75.295 31.069 1.00 101.18 89 ASP A C 1
ATOM 635 O O . ASP A 1 89 ? 9.600 75.355 31.424 1.00 102.55 89 ASP A O 1
ATOM 640 N N . ARG A 1 90 ? 7.551 74.409 31.550 1.00 99.25 90 ARG A N 1
ATOM 641 C CA . ARG A 1 90 ? 7.907 73.458 32.596 1.00 96.87 90 ARG A CA 1
ATOM 642 C C . ARG A 1 90 ? 9.199 72.626 32.459 1.00 94.36 90 ARG A C 1
ATOM 643 O O . ARG A 1 90 ? 9.655 72.055 33.451 1.00 93.09 90 ARG A O 1
ATOM 651 N N . GLU A 1 91 ? 9.791 72.548 31.264 1.00 91.51 91 GLU A N 1
ATOM 652 C CA . GLU A 1 91 ? 11.021 71.766 31.102 1.00 88.46 91 GLU A CA 1
ATOM 653 C C . GLU A 1 91 ? 12.150 72.399 30.326 1.00 85.31 91 GLU A C 1
ATOM 654 O O . GLU A 1 91 ? 11.932 73.046 29.312 1.00 85.56 91 GLU A O 1
ATOM 660 N N . THR A 1 92 ? 13.366 72.159 30.807 1.00 81.11 92 THR A N 1
ATOM 661 C CA . THR A 1 92 ? 14.587 72.627 30.163 1.00 75.61 92 THR A CA 1
ATOM 662 C C . THR A 1 92 ? 15.600 71.481 30.266 1.00 72.05 92 THR A C 1
ATOM 663 O O . THR A 1 92 ? 15.860 70.964 31.350 1.00 71.52 92 THR A O 1
ATOM 667 N N . LYS A 1 93 ? 16.145 71.052 29.138 1.00 67.47 93 LYS A N 1
ATOM 668 C CA . LYS A 1 93 ? 17.134 69.988 29.167 1.00 62.18 93 LYS A CA 1
ATOM 669 C C . LYS A 1 93 ? 18.501 70.640 29.351 1.00 58.51 93 LYS A C 1
ATOM 670 O O . LYS A 1 93 ? 19.016 71.327 28.456 1.00 57.27 93 LYS A O 1
ATOM 676 N N . LEU A 1 94 ? 19.063 70.438 30.540 1.00 54.01 94 LEU A N 1
ATOM 677 C CA . LEU A 1 94 ? 20.359 71.002 30.909 1.00 49.92 94 LEU A CA 1
ATOM 678 C C . LEU A 1 94 ? 21.475 69.966 30.720 1.00 47.26 94 LEU A C 1
ATOM 679 O O . LEU A 1 94 ? 21.351 68.822 31.155 1.00 44.56 94 LEU A O 1
ATOM 684 N N . THR A 1 95 ? 22.572 70.375 30.089 1.00 45.47 95 THR A N 1
ATOM 685 C CA . THR A 1 95 ? 23.684 69.454 29.839 1.00 44.68 95 THR A CA 1
ATOM 686 C C . THR A 1 95 ? 25.086 69.967 30.141 1.00 43.01 95 THR A C 1
ATOM 687 O O . THR A 1 95 ? 25.548 70.945 29.545 1.00 43.13 95 THR A O 1
ATOM 691 N N . LEU A 1 96 ? 25.771 69.277 31.045 1.00 40.30 96 LEU A N 1
ATOM 692 C CA . LEU A 1 96 ? 27.126 69.648 31.391 1.00 38.57 96 LEU A CA 1
ATOM 693 C C . LEU A 1 96 ? 28.118 68.742 30.662 1.00 37.23 96 LEU A C 1
ATOM 694 O O . LEU A 1 96 ? 27.987 67.531 30.667 1.00 38.49 96 LEU A O 1
ATOM 699 N N . VAL A 1 97 ? 29.093 69.354 30.017 1.00 35.16 97 VAL A N 1
ATOM 700 C CA . VAL A 1 97 ? 30.131 68.649 29.282 1.00 34.12 97 VAL A CA 1
ATOM 701 C C . VAL A 1 97 ? 31.440 68.687 30.081 1.00 34.17 97 VAL A C 1
ATOM 702 O O . VAL A 1 97 ? 31.888 69.761 30.462 1.00 36.15 97 VAL A O 1
ATOM 706 N N . PHE A 1 98 ? 32.055 67.534 30.329 1.00 33.54 98 PHE A N 1
ATOM 707 C CA . PHE A 1 98 ? 33.316 67.467 31.099 1.00 32.66 98 PHE A CA 1
ATOM 708 C C . PHE A 1 98 ? 34.469 66.718 30.404 1.00 31.90 98 PHE A C 1
ATOM 709 O O . PHE A 1 98 ? 34.243 65.949 29.468 1.00 29.17 98 PHE A O 1
ATOM 717 N N . GLU A 1 99 ? 35.712 66.911 30.857 1.00 33.16 99 GLU A N 1
ATOM 718 C CA . GLU A 1 99 ? 36.758 66.080 30.261 1.00 34.77 99 GLU A CA 1
ATOM 719 C C . GLU A 1 99 ? 36.478 64.623 30.728 1.00 35.16 99 GLU A C 1
ATOM 720 O O . GLU A 1 99 ? 35.968 64.363 31.828 1.00 32.87 99 GLU A O 1
ATOM 726 N N . HIS A 1 100 ? 36.786 63.677 29.860 1.00 35.49 100 HIS A N 1
ATOM 727 C CA . HIS A 1 100 ? 36.562 62.283 30.151 1.00 35.32 100 HIS A CA 1
ATOM 728 C C . HIS A 1 100 ? 37.846 61.465 30.300 1.00 33.02 100 HIS A C 1
ATOM 729 O O . HIS A 1 100 ? 38.720 61.566 29.461 1.00 33.38 100 HIS A O 1
ATOM 736 N N . VAL A 1 101 ? 37.948 60.656 31.354 1.00 30.07 101 VAL A N 1
ATOM 737 C CA . VAL A 1 101 ? 39.120 59.811 31.557 1.00 29.60 101 VAL A CA 1
ATOM 738 C C . VAL A 1 101 ? 38.542 58.416 31.640 1.00 31.73 101 VAL A C 1
ATOM 739 O O . VAL A 1 101 ? 37.785 58.113 32.564 1.00 33.74 101 VAL A O 1
ATOM 743 N N . ASP A 1 102 ? 38.878 57.561 30.670 1.00 33.74 102 ASP A N 1
ATOM 744 C CA . ASP A 1 102 ? 38.336 56.188 30.625 1.00 31.74 102 ASP A CA 1
ATOM 745 C C . ASP A 1 102 ? 38.956 55.199 31.577 1.00 30.46 102 ASP A C 1
ATOM 746 O O . ASP A 1 102 ? 39.158 54.038 31.226 1.00 27.75 102 ASP A O 1
ATOM 751 N N . GLN A 1 103 ? 39.232 55.668 32.787 1.00 29.36 103 GLN A N 1
ATOM 752 C CA . GLN A 1 103 ? 39.799 54.844 33.819 1.00 29.42 103 GLN A CA 1
ATOM 753 C C . GLN A 1 103 ? 39.708 55.526 35.165 1.00 29.08 103 GLN A C 1
ATOM 754 O O . GLN A 1 103 ? 40.024 56.703 35.287 1.00 26.89 103 GLN A O 1
ATOM 760 N N . ASP A 1 104 ? 39.262 54.772 36.170 1.00 29.95 104 ASP A N 1
ATOM 761 C CA . ASP A 1 104 ? 39.167 55.273 37.535 1.00 31.54 104 ASP A CA 1
ATOM 762 C C . ASP A 1 104 ? 40.093 54.463 38.409 1.00 30.02 104 ASP A C 1
ATOM 763 O O . ASP A 1 104 ? 40.690 53.491 37.957 1.00 28.31 104 ASP A O 1
ATOM 768 N N . LEU A 1 105 ? 40.218 54.866 39.665 1.00 29.41 105 LEU A N 1
ATOM 769 C CA . LEU A 1 105 ? 41.104 54.153 40.595 1.00 29.39 105 LEU A CA 1
ATOM 770 C C . LEU A 1 105 ? 40.866 52.627 40.675 1.00 27.70 105 LEU A C 1
ATOM 771 O O . LEU A 1 105 ? 41.816 51.864 40.684 1.00 27.34 105 LEU A O 1
ATOM 776 N N . THR A 1 106 ? 39.606 52.200 40.734 1.00 28.26 106 THR A N 1
ATOM 777 C CA . THR A 1 106 ? 39.257 50.777 40.786 1.00 29.77 106 THR A CA 1
ATOM 778 C C . THR A 1 106 ? 39.744 50.004 39.556 1.00 28.60 106 THR A C 1
ATOM 779 O O . THR A 1 106 ? 40.403 48.991 39.697 1.00 27.48 106 THR A O 1
ATOM 783 N N . THR A 1 107 ? 39.420 50.476 38.361 1.00 28.61 107 THR A N 1
ATOM 784 C CA . THR A 1 107 ? 39.854 49.789 37.169 1.00 31.50 107 THR A CA 1
ATOM 785 C C . THR A 1 107 ? 41.374 49.689 37.115 1.00 31.84 107 THR A C 1
ATOM 786 O O . THR A 1 107 ? 41.888 48.731 36.568 1.00 31.86 107 THR A O 1
ATOM 790 N N . TYR A 1 108 ? 42.083 50.666 37.692 1.00 33.78 108 TYR A N 1
ATOM 791 C CA . TYR A 1 108 ? 43.558 50.666 37.754 1.00 35.38 108 TYR A CA 1
ATOM 792 C C . TYR A 1 108 ? 44.103 49.680 38.814 1.00 36.56 108 TYR A C 1
ATOM 793 O O . TYR A 1 108 ? 44.822 48.725 38.497 1.00 35.85 108 TYR A O 1
ATOM 802 N N . LEU A 1 109 ? 43.776 49.932 40.079 1.00 37.11 109 LEU A N 1
ATOM 803 C CA . LEU A 1 109 ? 44.229 49.059 41.147 1.00 38.20 109 LEU A CA 1
ATOM 804 C C . LEU A 1 109 ? 44.031 47.599 40.823 1.00 40.21 109 LEU A C 1
ATOM 805 O O . LEU A 1 109 ? 44.990 46.850 40.753 1.00 43.47 109 LEU A O 1
ATOM 810 N N . ASP A 1 110 ? 42.806 47.165 40.594 1.00 41.65 110 ASP A N 1
ATOM 811 C CA . ASP A 1 110 ? 42.661 45.752 40.339 1.00 43.75 110 ASP A CA 1
ATOM 812 C C . ASP A 1 110 ? 43.072 45.304 38.913 1.00 42.84 110 ASP A C 1
ATOM 813 O O . ASP A 1 110 ? 42.485 44.412 38.317 1.00 41.93 110 ASP A O 1
ATOM 818 N N . LYS A 1 111 ? 44.138 45.917 38.411 1.00 43.18 111 LYS A N 1
ATOM 819 C CA . LYS A 1 111 ? 44.675 45.608 37.088 1.00 42.58 111 LYS A CA 1
ATOM 820 C C . LYS A 1 111 ? 46.193 45.511 37.210 1.00 43.44 111 LYS A C 1
ATOM 821 O O . LYS A 1 111 ? 46.863 44.958 36.349 1.00 39.36 111 LYS A O 1
ATOM 827 N N . VAL A 1 112 ? 46.734 46.063 38.284 1.00 46.15 112 VAL A N 1
ATOM 828 C CA . VAL A 1 112 ? 48.165 46.019 38.442 1.00 52.38 112 VAL A CA 1
ATOM 829 C C . VAL A 1 112 ? 48.627 44.593 38.682 1.00 57.21 112 VAL A C 1
ATOM 830 O O . VAL A 1 112 ? 47.944 43.794 39.351 1.00 54.89 112 VAL A O 1
ATOM 834 N N . PRO A 1 113 ? 49.839 44.275 38.179 1.00 62.23 113 PRO A N 1
ATOM 835 C CA . PRO A 1 113 ? 50.428 42.944 38.318 1.00 62.47 113 PRO A CA 1
ATOM 836 C C . PRO A 1 113 ? 50.383 42.579 39.789 1.00 63.73 113 PRO A C 1
ATOM 837 O O . PRO A 1 113 ? 50.003 43.383 40.636 1.00 64.09 113 PRO A O 1
ATOM 841 N N . GLU A 1 114 ? 50.793 41.368 40.110 1.00 65.25 114 GLU A N 1
ATOM 842 C CA . GLU A 1 114 ? 50.768 40.931 41.497 1.00 63.84 114 GLU A CA 1
ATOM 843 C C . GLU A 1 114 ? 51.560 41.643 42.567 1.00 60.43 114 GLU A C 1
ATOM 844 O O . GLU A 1 114 ? 51.027 41.846 43.644 1.00 62.60 114 GLU A O 1
ATOM 850 N N . PRO A 1 115 ? 52.836 41.995 42.332 1.00 56.57 115 PRO A N 1
ATOM 851 C CA . PRO A 1 115 ? 53.530 42.682 43.437 1.00 54.42 115 PRO A CA 1
ATOM 852 C C . PRO A 1 115 ? 52.699 43.802 44.119 1.00 54.07 115 PRO A C 1
ATOM 853 O O . PRO A 1 115 ? 52.767 43.953 45.337 1.00 52.68 115 PRO A O 1
ATOM 857 N N . GLY A 1 116 ? 51.892 44.542 43.341 1.00 53.52 116 GLY A N 1
ATOM 858 C CA . GLY A 1 116 ? 51.052 45.610 43.876 1.00 50.13 116 GLY A CA 1
ATOM 859 C C . GLY A 1 116 ? 51.417 46.924 43.210 1.00 49.70 116 GLY A C 1
ATOM 860 O O . GLY A 1 116 ? 52.226 46.916 42.282 1.00 51.82 116 GLY A O 1
ATOM 861 N N . VAL A 1 117 ? 50.841 48.044 43.649 1.00 46.42 117 VAL A N 1
ATOM 862 C CA . VAL A 1 117 ? 51.185 49.331 43.049 1.00 41.90 117 VAL A CA 1
ATOM 863 C C . VAL A 1 117 ? 52.514 49.764 43.641 1.00 40.64 117 VAL A C 1
ATOM 864 O O . VAL A 1 117 ? 52.742 49.602 44.830 1.00 38.33 117 VAL A O 1
ATOM 868 N N . PRO A 1 118 ? 53.403 50.344 42.819 1.00 41.68 118 PRO A N 1
ATOM 869 C CA . PRO A 1 118 ? 54.714 50.801 43.296 1.00 41.82 118 PRO A CA 1
ATOM 870 C C . PRO A 1 118 ? 54.492 51.772 44.451 1.00 44.05 118 PRO A C 1
ATOM 871 O O . PRO A 1 118 ? 53.614 52.631 44.389 1.00 45.39 118 PRO A O 1
ATOM 875 N N . THR A 1 119 ? 55.276 51.649 45.512 1.00 45.83 119 THR A N 1
ATOM 876 C CA . THR A 1 119 ? 55.075 52.517 46.663 1.00 46.19 119 THR A CA 1
ATOM 877 C C . THR A 1 119 ? 55.242 53.964 46.286 1.00 46.24 119 THR A C 1
ATOM 878 O O . THR A 1 119 ? 54.662 54.847 46.921 1.00 48.75 119 THR A O 1
ATOM 882 N N . GLU A 1 120 ? 56.021 54.212 45.246 1.00 45.09 120 GLU A N 1
ATOM 883 C CA . GLU A 1 120 ? 56.252 55.575 44.833 1.00 45.70 120 GLU A CA 1
ATOM 884 C C . GLU A 1 120 ? 55.068 56.165 44.048 1.00 45.56 120 GLU A C 1
ATOM 885 O O . GLU A 1 120 ? 54.863 57.384 44.011 1.00 44.85 120 GLU A O 1
ATOM 891 N N . THR A 1 121 ? 54.289 55.284 43.432 1.00 44.22 121 THR A N 1
ATOM 892 C CA . THR A 1 121 ? 53.102 55.661 42.679 1.00 42.67 121 THR A CA 1
ATOM 893 C C . THR A 1 121 ? 51.965 55.933 43.671 1.00 42.43 121 THR A C 1
ATOM 894 O O . THR A 1 121 ? 51.149 56.823 43.461 1.00 42.73 121 THR A O 1
ATOM 898 N N . ILE A 1 122 ? 51.911 55.137 44.734 1.00 40.19 122 ILE A N 1
ATOM 899 C CA . ILE A 1 122 ? 50.902 55.272 45.767 1.00 39.20 122 ILE A CA 1
ATOM 900 C C . ILE A 1 122 ? 51.051 56.646 46.385 1.00 42.10 122 ILE A C 1
ATOM 901 O O . ILE A 1 122 ? 50.056 57.300 46.735 1.00 43.92 122 ILE A O 1
ATOM 906 N N . LYS A 1 123 ? 52.300 57.083 46.522 1.00 41.67 123 LYS A N 1
ATOM 907 C CA . LYS A 1 123 ? 52.587 58.379 47.118 1.00 40.86 123 LYS A CA 1
ATOM 908 C C . LYS A 1 123 ? 52.173 59.471 46.159 1.00 39.59 123 LYS A C 1
ATOM 909 O O . LYS A 1 123 ? 51.476 60.405 46.527 1.00 37.51 123 LYS A O 1
ATOM 915 N N . ASP A 1 124 ? 52.605 59.346 44.913 1.00 39.94 124 ASP A N 1
ATOM 916 C CA . ASP A 1 124 ? 52.273 60.348 43.925 1.00 39.61 124 ASP A CA 1
ATOM 917 C C . ASP A 1 124 ? 50.784 60.540 43.724 1.00 39.88 124 ASP A C 1
ATOM 918 O O . ASP A 1 124 ? 50.318 61.663 43.630 1.00 43.76 124 ASP A O 1
ATOM 923 N N . MET A 1 125 ? 50.029 59.454 43.638 1.00 39.06 125 MET A N 1
ATOM 924 C CA . MET A 1 125 ? 48.580 59.542 43.468 1.00 36.46 125 MET A CA 1
ATOM 925 C C . MET A 1 125 ? 47.924 60.150 44.702 1.00 35.39 125 MET A C 1
ATOM 926 O O . MET A 1 125 ? 47.013 60.956 44.630 1.00 34.92 125 MET A O 1
ATOM 931 N N . MET A 1 126 ? 48.398 59.713 45.843 1.00 34.24 126 MET A N 1
ATOM 932 C CA . MET A 1 126 ? 47.892 60.159 47.099 1.00 35.06 126 MET A CA 1
ATOM 933 C C . MET A 1 126 ? 48.112 61.661 47.305 1.00 36.53 126 MET A C 1
ATOM 934 O O . MET A 1 126 ? 47.303 62.339 47.961 1.00 37.29 126 MET A O 1
ATOM 939 N N . PHE A 1 127 ? 49.209 62.182 46.751 1.00 36.09 127 PHE A N 1
ATOM 940 C CA . PHE A 1 127 ? 49.541 63.592 46.911 1.00 33.46 127 PHE A CA 1
ATOM 941 C C . PHE A 1 127 ? 48.610 64.407 46.076 1.00 33.61 127 PHE A C 1
ATOM 942 O O . PHE A 1 127 ? 48.068 65.412 46.520 1.00 33.29 127 PHE A O 1
ATOM 950 N N . GLN A 1 128 ? 48.414 63.958 44.851 1.00 33.05 128 GLN A N 1
ATOM 951 C CA . GLN A 1 128 ? 47.514 64.635 43.938 1.00 34.06 128 GLN A CA 1
ATOM 952 C C . GLN A 1 128 ? 46.093 64.621 44.465 1.00 34.19 128 GLN A C 1
ATOM 953 O O . GLN A 1 128 ? 45.364 65.595 44.344 1.00 34.69 128 GLN A O 1
ATOM 959 N N . LEU A 1 129 ? 45.702 63.489 45.024 1.00 33.60 129 LEU A N 1
ATOM 960 C CA . LEU A 1 129 ? 44.378 63.344 45.546 1.00 34.95 129 LEU A CA 1
ATOM 961 C C . LEU A 1 129 ? 44.139 64.421 46.586 1.00 37.77 129 LEU A C 1
ATOM 962 O O . LEU A 1 129 ? 43.142 65.135 46.523 1.00 39.70 129 LEU A O 1
ATOM 967 N N . LEU A 1 130 ? 45.045 64.556 47.548 1.00 39.33 130 LEU A N 1
ATOM 968 C CA . LEU A 1 130 ? 44.898 65.594 48.589 1.00 39.11 130 LEU A CA 1
ATOM 969 C C . LEU A 1 130 ? 45.048 67.020 48.027 1.00 39.77 130 LEU A C 1
ATOM 970 O O . LEU A 1 130 ? 44.563 67.989 48.613 1.00 38.63 130 LEU A O 1
ATOM 975 N N . ARG A 1 131 ? 45.736 67.145 46.899 1.00 40.92 131 ARG A N 1
ATOM 976 C CA . ARG A 1 131 ? 45.935 68.442 46.268 1.00 44.53 131 ARG A CA 1
ATOM 977 C C . ARG A 1 131 ? 44.606 68.994 45.792 1.00 45.71 131 ARG A C 1
ATOM 978 O O . ARG A 1 131 ? 44.257 70.129 46.106 1.00 46.10 131 ARG A O 1
ATOM 986 N N . GLY A 1 132 ? 43.902 68.186 44.986 1.00 46.30 132 GLY A N 1
ATOM 987 C CA . GLY A 1 132 ? 42.604 68.556 44.449 1.00 44.69 132 GLY A CA 1
ATOM 988 C C . GLY A 1 132 ? 41.570 68.650 45.565 1.00 44.38 132 GLY A C 1
ATOM 989 O O . GLY A 1 132 ? 40.660 69.488 45.517 1.00 43.94 132 GLY A O 1
ATOM 990 N N . LEU A 1 133 ? 41.713 67.804 46.582 1.00 42.40 133 LEU A N 1
ATOM 991 C CA . LEU A 1 133 ? 40.786 67.827 47.693 1.00 41.79 133 LEU A CA 1
ATOM 992 C C . LEU A 1 133 ? 40.972 69.114 48.502 1.00 42.60 133 LEU A C 1
ATOM 993 O O . LEU A 1 133 ? 39.998 69.716 48.954 1.00 42.73 133 LEU A O 1
ATOM 998 N N . ASP A 1 134 ? 42.218 69.543 48.681 1.00 42.34 134 ASP A N 1
ATOM 999 C CA . ASP A 1 134 ? 42.488 70.770 49.425 1.00 40.88 134 ASP A CA 1
ATOM 1000 C C . ASP A 1 134 ? 41.872 71.946 48.646 1.00 41.26 134 ASP A C 1
ATOM 1001 O O . ASP A 1 134 ? 41.287 72.866 49.240 1.00 41.91 134 ASP A O 1
ATOM 1006 N N . PHE A 1 135 ? 42.000 71.910 47.318 1.00 39.47 135 PHE A N 1
ATOM 1007 C CA . PHE A 1 135 ? 41.440 72.957 46.480 1.00 36.99 135 PHE A CA 1
ATOM 1008 C C . PHE A 1 135 ? 39.942 73.082 46.745 1.00 34.80 135 PHE A C 1
ATOM 1009 O O . PHE A 1 135 ? 39.465 74.154 47.044 1.00 31.58 135 PHE A O 1
ATOM 1017 N N . LEU A 1 136 ? 39.201 71.981 46.688 1.00 36.04 136 LEU A N 1
ATOM 1018 C CA . LEU A 1 136 ? 37.753 72.052 46.948 1.00 37.03 136 LEU A CA 1
ATOM 1019 C C . LEU A 1 136 ? 37.387 72.602 48.330 1.00 37.08 136 LEU A C 1
ATOM 1020 O O . LEU A 1 136 ? 36.540 73.484 48.443 1.00 36.12 136 LEU A O 1
ATOM 1025 N N . HIS A 1 137 ? 38.026 72.087 49.376 1.00 38.51 137 HIS A N 1
ATOM 1026 C CA . HIS A 1 137 ? 37.741 72.554 50.726 1.00 39.72 137 HIS A CA 1
ATOM 1027 C C . HIS A 1 137 ? 38.011 74.050 50.850 1.00 41.63 137 HIS A C 1
ATOM 1028 O O . HIS A 1 137 ? 37.158 74.812 51.314 1.00 39.88 137 HIS A O 1
ATOM 1035 N N . SER A 1 138 ? 39.205 74.467 50.431 1.00 43.67 138 SER A N 1
ATOM 1036 C CA . SER A 1 138 ? 39.587 75.871 50.517 1.00 43.04 138 SER A CA 1
ATOM 1037 C C . SER A 1 138 ? 38.606 76.805 49.832 1.00 42.41 138 SER A C 1
ATOM 1038 O O . SER A 1 138 ? 38.665 78.004 50.058 1.00 42.25 138 SER A O 1
ATOM 1041 N N . HIS A 1 139 ? 37.722 76.279 48.982 1.00 43.35 139 HIS A N 1
ATOM 1042 C CA . HIS A 1 139 ? 36.706 77.128 48.350 1.00 44.13 139 HIS A CA 1
ATOM 1043 C C . HIS A 1 139 ? 35.338 76.757 48.884 1.00 43.44 139 HIS A C 1
ATOM 1044 O O . HIS A 1 139 ? 34.318 76.931 48.219 1.00 41.67 139 HIS A O 1
ATOM 1051 N N . ARG A 1 140 ? 35.359 76.246 50.113 1.00 44.43 140 ARG A N 1
ATOM 1052 C CA . ARG A 1 140 ? 34.184 75.839 50.885 1.00 45.97 140 ARG A CA 1
ATOM 1053 C C . ARG A 1 140 ? 33.279 74.774 50.255 1.00 44.35 140 ARG A C 1
ATOM 1054 O O . ARG A 1 140 ? 32.062 74.775 50.451 1.00 45.52 140 ARG A O 1
ATOM 1062 N N . VAL A 1 141 ? 33.889 73.853 49.516 1.00 41.23 141 VAL A N 1
ATOM 1063 C CA . VAL A 1 141 ? 33.158 72.775 48.883 1.00 37.60 141 VAL A CA 1
ATOM 1064 C C . VAL A 1 141 ? 33.528 71.470 49.525 1.00 35.72 141 VAL A C 1
ATOM 1065 O O . VAL A 1 141 ? 34.703 71.201 49.721 1.00 33.64 141 VAL A O 1
ATOM 1069 N N . VAL A 1 142 ? 32.510 70.680 49.868 1.00 35.52 142 VAL A N 1
ATOM 1070 C CA . VAL A 1 142 ? 32.694 69.339 50.434 1.00 34.15 142 VAL A CA 1
ATOM 1071 C C . VAL A 1 142 ? 32.160 68.325 49.411 1.00 33.97 142 VAL A C 1
ATOM 1072 O O . VAL A 1 142 ? 31.046 68.435 48.911 1.00 32.32 142 VAL A O 1
ATOM 1076 N N . HIS A 1 143 ? 32.977 67.334 49.103 1.00 35.32 143 HIS A N 1
ATOM 1077 C CA . HIS A 1 143 ? 32.615 66.311 48.130 1.00 35.46 143 HIS A CA 1
ATOM 1078 C C . HIS A 1 143 ? 31.505 65.384 48.658 1.00 37.19 143 HIS A C 1
ATOM 1079 O O . HIS A 1 143 ? 30.506 65.164 47.974 1.00 37.43 143 HIS A O 1
ATOM 1086 N N . ARG A 1 144 ? 31.679 64.872 49.881 1.00 38.54 144 ARG A N 1
ATOM 1087 C CA . ARG A 1 144 ? 30.719 63.985 50.530 1.00 38.75 144 ARG A CA 1
ATOM 1088 C C . ARG A 1 144 ? 30.516 62.601 49.896 1.00 40.41 144 ARG A C 1
ATOM 1089 O O . ARG A 1 144 ? 29.787 61.779 50.446 1.00 41.84 144 ARG A O 1
ATOM 1097 N N . ASP A 1 145 ? 31.151 62.320 48.759 1.00 39.96 145 ASP A N 1
ATOM 1098 C CA . ASP A 1 145 ? 31.006 61.008 48.137 1.00 39.27 145 ASP A CA 1
ATOM 1099 C C . ASP A 1 145 ? 32.291 60.539 47.419 1.00 39.98 145 ASP A C 1
ATOM 1100 O O . ASP A 1 145 ? 32.276 60.043 46.277 1.00 38.17 145 ASP A O 1
ATOM 1105 N N . LEU A 1 146 ? 33.407 60.702 48.121 1.00 38.92 146 LEU A N 1
ATOM 1106 C CA . LEU A 1 146 ? 34.711 60.301 47.632 1.00 37.19 146 LEU A CA 1
ATOM 1107 C C . LEU A 1 146 ? 34.787 58.740 47.679 1.00 36.72 146 LEU A C 1
ATOM 1108 O O . LEU A 1 146 ? 34.912 58.144 48.735 1.00 38.56 146 LEU A O 1
ATOM 1113 N N . LYS A 1 147 ? 34.652 58.089 46.529 1.00 36.13 147 LYS A N 1
ATOM 1114 C CA . LYS A 1 147 ? 34.681 56.629 46.398 1.00 31.84 147 LYS A CA 1
ATOM 1115 C C . LYS A 1 147 ? 35.703 56.460 45.260 1.00 34.62 147 LYS A C 1
ATOM 1116 O O . LYS A 1 147 ? 35.880 57.386 44.462 1.00 33.01 147 LYS A O 1
ATOM 1122 N N . PRO A 1 148 ? 36.457 55.332 45.212 1.00 36.89 148 PRO A N 1
ATOM 1123 C CA . PRO A 1 148 ? 37.434 55.171 44.121 1.00 36.38 148 PRO A CA 1
ATOM 1124 C C . PRO A 1 148 ? 36.903 55.324 42.712 1.00 36.89 148 PRO A C 1
ATOM 1125 O O . PRO A 1 148 ? 37.625 55.749 41.814 1.00 38.01 148 PRO A O 1
ATOM 1129 N N . GLN A 1 149 ? 35.636 55.012 42.501 1.00 39.29 149 GLN A N 1
ATOM 1130 C CA . GLN A 1 149 ? 35.091 55.148 41.150 1.00 41.65 149 GLN A CA 1
ATOM 1131 C C . GLN A 1 149 ? 34.860 56.632 40.804 1.00 40.22 149 GLN A C 1
ATOM 1132 O O . GLN A 1 149 ? 34.442 56.965 39.702 1.00 41.32 149 GLN A O 1
ATOM 1138 N N . ASN A 1 150 ? 35.132 57.520 41.754 1.00 38.60 150 ASN A N 1
ATOM 1139 C CA . ASN A 1 150 ? 35.015 58.960 41.521 1.00 36.52 150 ASN A CA 1
ATOM 1140 C C . ASN A 1 150 ? 36.431 59.523 41.427 1.00 35.13 150 ASN A C 1
ATOM 1141 O O . ASN A 1 150 ? 36.637 60.730 41.436 1.00 32.99 150 ASN A 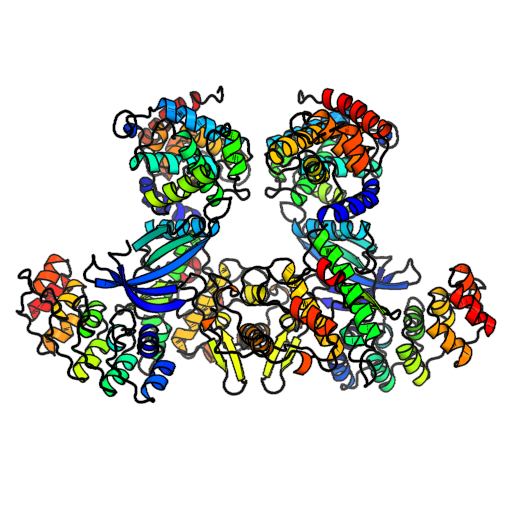O 1
ATOM 1146 N N . ILE A 1 151 ? 37.414 58.643 41.399 1.00 33.78 151 ILE A N 1
ATOM 1147 C CA . ILE A 1 151 ? 38.780 59.101 41.277 1.00 34.72 151 ILE A CA 1
ATOM 1148 C C . ILE A 1 151 ? 39.321 58.677 39.916 1.00 36.40 151 ILE A C 1
ATOM 1149 O O . ILE A 1 151 ? 39.563 57.479 39.665 1.00 37.11 151 ILE A O 1
ATOM 1154 N N . LEU A 1 152 ? 39.488 59.658 39.029 1.00 35.12 152 LEU A N 1
ATOM 1155 C CA . LEU A 1 152 ? 39.983 59.367 37.691 1.00 35.05 152 LEU A CA 1
ATOM 1156 C C . LEU A 1 152 ? 41.494 59.292 37.616 1.00 35.43 152 LEU A C 1
ATOM 1157 O O . LEU A 1 152 ? 42.220 60.064 38.261 1.00 35.46 152 LEU A O 1
ATOM 1162 N N . VAL A 1 153 ? 41.960 58.340 36.818 1.00 35.62 153 VAL A N 1
ATOM 1163 C CA . VAL A 1 153 ? 43.382 58.132 36.648 1.00 35.18 153 VAL A CA 1
ATOM 1164 C C . VAL A 1 153 ? 43.700 58.071 35.164 1.00 35.45 153 VAL A C 1
ATOM 1165 O O . VAL A 1 153 ? 43.253 57.169 34.456 1.00 34.27 153 VAL A O 1
ATOM 1169 N N . THR A 1 154 ? 44.460 59.061 34.701 1.00 36.13 154 THR A N 1
ATOM 1170 C CA . THR A 1 154 ? 44.874 59.116 33.306 1.00 36.09 154 THR A CA 1
ATOM 1171 C C . THR A 1 154 ? 45.998 58.094 33.091 1.00 35.82 154 THR A C 1
ATOM 1172 O O . THR A 1 154 ? 46.631 57.647 34.030 1.00 33.96 154 THR A O 1
ATOM 1176 N N . SER A 1 155 ? 46.224 57.703 31.850 1.00 38.53 155 SER A N 1
ATOM 1177 C CA . SER A 1 155 ? 47.285 56.741 31.535 1.00 39.83 155 SER A CA 1
ATOM 1178 C C . SER A 1 155 ? 48.622 57.320 31.993 1.00 40.06 155 SER A C 1
ATOM 1179 O O . SER A 1 155 ? 49.570 56.618 32.289 1.00 40.53 155 SER A O 1
ATOM 1182 N N . SER A 1 156 ? 48.659 58.637 32.054 1.00 41.99 156 SER A N 1
ATOM 1183 C CA . SER A 1 156 ? 49.828 59.396 32.442 1.00 41.35 156 SER A CA 1
ATOM 1184 C C . SER A 1 156 ? 50.096 59.141 33.919 1.00 40.36 156 SER A C 1
ATOM 1185 O O . SER A 1 156 ? 51.204 59.284 34.377 1.00 40.90 156 SER A O 1
ATOM 1188 N N . GLY A 1 157 ? 49.064 58.751 34.660 1.00 40.49 157 GLY A N 1
ATOM 1189 C CA . GLY A 1 157 ? 49.208 58.508 36.080 1.00 37.92 157 GLY A CA 1
ATOM 1190 C C . GLY A 1 157 ? 48.696 59.683 36.885 1.00 39.97 157 GLY A C 1
ATOM 1191 O O . GLY A 1 157 ? 48.984 59.820 38.082 1.00 41.28 157 GLY A O 1
ATOM 1192 N N . GLN A 1 158 ? 47.932 60.550 36.229 1.00 42.46 158 GLN A N 1
ATOM 1193 C CA . GLN A 1 158 ? 47.368 61.726 36.890 1.00 43.89 158 GLN A CA 1
ATOM 1194 C C . GLN A 1 158 ? 45.991 61.530 37.519 1.00 43.19 158 GLN A C 1
ATOM 1195 O O . GLN A 1 158 ? 45.101 60.897 36.943 1.00 43.29 158 GLN A O 1
ATOM 1201 N N . ILE A 1 159 ? 45.824 62.108 38.704 1.00 42.24 159 ILE A N 1
ATOM 1202 C CA . ILE A 1 159 ? 44.582 62.017 39.458 1.00 40.45 159 ILE A CA 1
ATOM 1203 C C . ILE A 1 159 ? 43.658 63.191 39.193 1.00 38.13 159 ILE A C 1
ATOM 1204 O O . ILE A 1 159 ? 44.088 64.330 39.271 1.00 39.29 159 ILE A O 1
ATOM 1209 N N . LYS A 1 160 ? 42.397 62.908 38.878 1.00 35.90 160 LYS A N 1
ATOM 1210 C CA . LYS A 1 160 ? 41.385 63.943 38.645 1.00 34.04 160 LYS A CA 1
ATOM 1211 C C . LYS A 1 160 ? 40.075 63.580 39.345 1.00 32.44 160 LYS A C 1
ATOM 1212 O O . LYS A 1 160 ? 39.392 62.631 38.970 1.00 33.41 160 LYS A O 1
ATOM 1218 N N . LEU A 1 161 ? 39.737 64.341 40.379 1.00 30.48 161 LEU A N 1
ATOM 1219 C CA . LEU A 1 161 ? 38.521 64.106 41.156 1.00 30.03 161 LEU A CA 1
ATOM 1220 C C . LEU A 1 161 ? 37.214 64.365 40.380 1.00 30.88 161 LEU A C 1
ATOM 1221 O O . LEU A 1 161 ? 37.017 65.456 39.841 1.00 32.13 161 LEU A O 1
ATOM 1226 N N . ALA A 1 162 ? 36.332 63.360 40.337 1.00 30.18 162 ALA A N 1
ATOM 1227 C CA . ALA A 1 162 ? 35.026 63.441 39.684 1.00 27.74 162 ALA A CA 1
ATOM 1228 C C . ALA A 1 162 ? 33.861 63.304 40.706 1.00 29.76 162 ALA A C 1
ATOM 1229 O O . ALA A 1 162 ? 34.074 63.220 41.922 1.00 30.23 162 ALA A O 1
ATOM 1231 N N . ASP A 1 163 ? 32.627 63.283 40.210 1.00 30.65 163 ASP A N 1
ATOM 1232 C CA . ASP A 1 163 ? 31.447 63.179 41.066 1.00 30.58 163 ASP A CA 1
ATOM 1233 C C . ASP A 1 163 ? 30.237 62.894 40.164 1.00 30.80 163 ASP A C 1
ATOM 1234 O O . ASP A 1 163 ? 29.397 63.765 39.918 1.00 31.85 163 ASP A O 1
ATOM 1239 N N . PHE A 1 164 ? 30.158 61.660 39.673 1.00 28.67 164 PHE A N 1
ATOM 1240 C CA . PHE A 1 164 ? 29.114 61.267 38.748 1.00 26.71 164 PHE A CA 1
ATOM 1241 C C . PHE A 1 164 ? 27.748 61.035 39.342 1.00 28.75 164 PHE A C 1
ATOM 1242 O O . PHE A 1 164 ? 26.745 61.006 38.626 1.00 30.74 164 PHE A O 1
ATOM 1250 N N . GLY A 1 165 ? 27.676 60.874 40.653 1.00 31.18 165 GLY A N 1
ATOM 1251 C CA . GLY A 1 165 ? 26.372 60.631 41.249 1.00 30.55 165 GLY A CA 1
ATOM 1252 C C . GLY A 1 165 ? 25.837 59.235 40.955 1.00 30.39 165 GLY A C 1
ATOM 1253 O O . GLY A 1 165 ? 24.667 58.982 41.189 1.00 30.09 165 GLY A O 1
ATOM 1254 N N . LEU A 1 166 ? 26.697 58.330 40.469 1.00 30.06 166 LEU A N 1
ATOM 1255 C CA . LEU A 1 166 ? 26.310 56.948 40.142 1.00 31.15 166 LEU A CA 1
ATOM 1256 C C . LEU A 1 166 ? 26.614 55.919 41.245 1.00 33.25 166 LEU A C 1
ATOM 1257 O O . LEU A 1 166 ? 27.776 55.698 41.593 1.00 37.51 166 LEU A O 1
ATOM 1262 N N . ALA A 1 167 ? 25.585 55.260 41.767 1.00 33.78 167 ALA A N 1
ATOM 1263 C CA . ALA A 1 167 ? 25.792 54.258 42.813 1.00 33.98 167 ALA A CA 1
ATOM 1264 C C . ALA A 1 167 ? 26.131 52.886 42.244 1.00 32.56 167 ALA A C 1
ATOM 1265 O O . ALA A 1 167 ? 25.713 52.550 41.155 1.00 32.88 167 ALA A O 1
ATOM 1267 N N . ARG A 1 168 ? 26.919 52.104 42.970 1.00 34.67 168 ARG A N 1
ATOM 1268 C CA . ARG A 1 168 ? 27.244 50.740 42.538 1.00 34.14 168 ARG A CA 1
ATOM 1269 C C . ARG A 1 168 ? 26.792 49.807 43.651 1.00 33.45 168 ARG A C 1
ATOM 1270 O O . ARG A 1 168 ? 27.003 50.086 44.832 1.00 32.09 168 ARG A O 1
ATOM 1278 N N . ILE A 1 169 ? 26.124 48.720 43.293 1.00 34.21 169 ILE A N 1
ATOM 1279 C CA . ILE A 1 169 ? 25.659 47.780 44.319 1.00 34.59 169 ILE A CA 1
ATOM 1280 C C . ILE A 1 169 ? 26.576 46.577 44.384 1.00 35.16 169 ILE A C 1
ATOM 1281 O O . ILE A 1 169 ? 27.029 46.076 43.364 1.00 36.00 169 ILE A O 1
ATOM 1286 N N . TYR A 1 170 ? 26.866 46.153 45.605 1.00 38.02 170 TYR A N 1
ATOM 1287 C CA . TYR A 1 170 ? 27.720 45.005 45.883 1.00 41.21 170 TYR A CA 1
ATOM 1288 C C . TYR A 1 170 ? 26.882 43.994 46.650 1.00 43.41 170 TYR A C 1
ATOM 1289 O O . TYR A 1 170 ? 26.212 44.335 47.628 1.00 42.05 170 TYR A O 1
ATOM 1298 N N . SER A 1 171 ? 26.919 42.744 46.214 1.00 47.71 171 SER A N 1
ATOM 1299 C CA . SER A 1 171 ? 26.131 41.707 46.871 1.00 51.41 171 SER A CA 1
ATOM 1300 C C . SER A 1 171 ? 26.999 40.754 47.628 1.00 52.94 171 SER A C 1
ATOM 1301 O O . SER A 1 171 ? 27.895 40.146 47.068 1.00 51.59 171 SER A O 1
ATOM 1304 N N . PHE A 1 172 ? 26.718 40.636 48.919 1.00 57.42 172 PHE A N 1
ATOM 1305 C CA . PHE A 1 172 ? 27.466 39.742 49.779 1.00 60.05 172 PHE A CA 1
ATOM 1306 C C . PHE A 1 172 ? 27.089 38.303 49.507 1.00 63.19 172 PHE A C 1
ATOM 1307 O O . PHE A 1 172 ? 25.916 37.928 49.536 1.00 64.55 172 PHE A O 1
ATOM 1315 N N . GLN A 1 173 ? 28.111 37.511 49.226 1.00 67.27 173 GLN A N 1
ATOM 1316 C CA . GLN A 1 173 ? 27.976 36.096 48.936 1.00 72.53 173 GLN A CA 1
ATOM 1317 C C . GLN A 1 173 ? 27.041 35.301 49.870 1.00 75.20 173 GLN A C 1
ATOM 1318 O O . GLN A 1 173 ? 25.876 35.037 49.534 1.00 74.66 173 GLN A O 1
ATOM 1324 N N . MET A 1 174 ? 27.566 34.931 51.035 1.00 77.87 174 MET A N 1
ATOM 1325 C CA . MET A 1 174 ? 26.844 34.144 52.037 1.00 81.13 174 MET A CA 1
ATOM 1326 C C . MET A 1 174 ? 25.639 34.856 52.650 1.00 80.95 174 MET A C 1
ATOM 1327 O O . MET A 1 174 ? 24.579 34.250 52.872 1.00 80.80 174 MET A O 1
ATOM 1332 N N . ALA A 1 175 ? 25.816 36.137 52.945 1.00 79.55 175 ALA A N 1
ATOM 1333 C CA . ALA A 1 175 ? 24.766 36.911 53.582 1.00 78.97 175 ALA A CA 1
ATOM 1334 C C . ALA A 1 175 ? 23.489 37.130 52.763 1.00 78.25 175 ALA A C 1
ATOM 1335 O O . ALA A 1 175 ? 22.404 37.278 53.332 1.00 77.61 175 ALA A O 1
ATOM 1337 N N . LEU A 1 176 ? 23.600 37.143 51.439 1.00 76.83 176 LEU A N 1
ATOM 1338 C CA . LEU A 1 176 ? 22.422 37.383 50.609 1.00 76.18 176 LEU A CA 1
ATOM 1339 C C . LEU A 1 176 ? 21.824 38.771 50.977 1.00 74.09 176 LEU A C 1
ATOM 1340 O O . LEU A 1 176 ? 20.607 38.953 51.161 1.00 74.29 176 LEU A O 1
ATOM 1345 N N . THR A 1 177 ? 22.720 39.742 51.106 1.00 69.69 177 THR A N 1
ATOM 1346 C CA . THR A 1 177 ? 22.365 41.114 51.414 1.00 64.75 177 THR A CA 1
ATOM 1347 C C . THR A 1 177 ? 23.234 41.888 50.449 1.00 61.59 177 THR A C 1
ATOM 1348 O O . THR A 1 177 ? 24.122 41.316 49.803 1.00 60.99 177 THR A O 1
ATOM 1352 N N . SER A 1 178 ? 23.003 43.189 50.362 1.00 55.75 178 SER A N 1
ATOM 1353 C CA . SER A 1 178 ? 23.769 44.002 49.450 1.00 49.61 178 SER A CA 1
ATOM 1354 C C . SER A 1 178 ? 23.915 45.384 50.011 1.00 44.52 178 SER A C 1
ATOM 1355 O O . SER A 1 178 ? 23.240 45.721 50.969 1.00 43.68 178 SER A O 1
ATOM 1358 N N . VAL A 1 179 ? 24.814 46.173 49.432 1.00 40.28 179 VAL A N 1
ATOM 1359 C CA . VAL A 1 179 ? 25.038 47.542 49.897 1.00 36.47 179 VAL A CA 1
ATOM 1360 C C . VAL A 1 179 ? 25.486 48.382 48.768 1.00 31.58 179 VAL A C 1
ATOM 1361 O O . VAL A 1 179 ? 25.903 47.891 47.751 1.00 31.16 179 VAL A O 1
ATOM 1365 N N . VAL A 1 180 ? 25.420 49.673 48.970 1.00 29.53 180 VAL A N 1
ATOM 1366 C CA . VAL A 1 180 ? 25.904 50.583 47.964 1.00 28.43 180 VAL A CA 1
ATOM 1367 C C . VAL A 1 180 ? 27.336 50.840 48.433 1.00 27.08 180 VAL A C 1
ATOM 1368 O O . VAL A 1 180 ? 27.559 51.269 49.554 1.00 27.95 180 VAL A O 1
ATOM 1372 N N . VAL A 1 181 ? 28.302 50.532 47.576 1.00 27.28 181 VAL A N 1
ATOM 1373 C CA . VAL A 1 181 ? 29.730 50.646 47.889 1.00 26.43 181 VAL A CA 1
ATOM 1374 C C . VAL A 1 181 ? 30.198 51.916 48.592 1.00 27.59 181 VAL A C 1
ATOM 1375 O O . VAL A 1 181 ? 31.173 51.885 49.360 1.00 26.63 181 VAL A O 1
ATOM 1379 N N . THR A 1 182 ? 29.517 53.031 48.336 1.00 27.70 182 THR A N 1
ATOM 1380 C CA . THR A 1 182 ? 29.913 54.278 48.967 1.00 26.96 182 THR A CA 1
ATOM 1381 C C . THR A 1 182 ? 29.921 54.138 50.505 1.00 25.10 182 THR A C 1
ATOM 1382 O O . THR A 1 182 ? 30.734 54.735 51.192 1.00 25.44 182 THR A O 1
ATOM 1386 N N . LEU A 1 183 ? 29.024 53.318 51.031 1.00 25.39 183 LEU A N 1
ATOM 1387 C CA . LEU A 1 183 ? 28.915 53.095 52.466 1.00 25.26 183 LEU A CA 1
ATOM 1388 C C . LEU A 1 183 ? 30.281 52.814 53.071 1.00 25.63 183 LEU A C 1
ATOM 1389 O O . LEU A 1 183 ? 30.563 53.209 54.206 1.00 26.31 183 LEU A O 1
ATOM 1394 N N . TRP A 1 184 ? 31.104 52.105 52.300 1.00 25.30 184 TRP A N 1
ATOM 1395 C CA . TRP A 1 184 ? 32.458 51.701 52.682 1.00 24.86 184 TRP A CA 1
ATOM 1396 C C . TRP A 1 184 ? 33.500 52.827 52.883 1.00 25.72 184 TRP A C 1
ATOM 1397 O O . TRP A 1 184 ? 34.619 52.584 53.381 1.00 23.91 184 TRP A O 1
ATOM 1408 N N . TYR A 1 185 ? 33.107 54.049 52.522 1.00 24.56 185 TYR A N 1
ATOM 1409 C CA . TYR A 1 185 ? 33.979 55.207 52.608 1.00 26.01 185 TYR A CA 1
ATOM 1410 C C . TYR A 1 185 ? 33.329 56.293 53.474 1.00 27.39 185 TYR A C 1
ATOM 1411 O O . TYR A 1 185 ? 33.950 57.290 53.807 1.00 28.00 185 TYR A O 1
ATOM 1420 N N . ARG A 1 186 ? 32.074 56.082 53.836 1.00 28.79 186 ARG A N 1
ATOM 1421 C CA . ARG A 1 186 ? 31.348 57.009 54.681 1.00 32.64 186 ARG A CA 1
ATOM 1422 C C . ARG A 1 186 ? 31.975 57.137 56.093 1.00 32.47 186 ARG A C 1
ATOM 1423 O O . ARG A 1 186 ? 32.222 56.145 56.778 1.00 33.88 186 ARG A O 1
ATOM 1431 N N . ALA A 1 187 ? 32.228 58.378 56.505 1.00 34.13 187 ALA A N 1
ATOM 1432 C CA . ALA A 1 187 ? 32.820 58.701 57.795 1.00 32.76 187 ALA A CA 1
ATOM 1433 C C . ALA A 1 187 ? 31.825 58.426 58.886 1.00 33.31 187 ALA A C 1
ATOM 1434 O O . ALA A 1 187 ? 30.622 58.534 58.686 1.00 32.59 187 ALA A O 1
ATOM 1436 N N . PRO A 1 188 ? 32.330 58.126 60.082 1.00 33.76 188 PRO A N 1
ATOM 1437 C CA . PRO A 1 188 ? 31.482 57.826 61.230 1.00 32.96 188 PRO A CA 1
ATOM 1438 C C . PRO A 1 188 ? 30.464 58.917 61.568 1.00 34.35 188 PRO A C 1
ATOM 1439 O O . PRO A 1 188 ? 29.311 58.583 61.794 1.00 34.92 188 PRO A O 1
ATOM 1443 N N . GLU A 1 189 ? 30.867 60.200 61.618 1.00 35.13 189 GLU A N 1
ATOM 1444 C CA . GLU A 1 189 ? 29.917 61.291 61.941 1.00 35.58 189 GLU A CA 1
ATOM 1445 C C . GLU A 1 189 ? 28.702 61.124 61.048 1.00 36.39 189 GLU A C 1
ATOM 1446 O O . GLU A 1 189 ? 27.565 61.374 61.462 1.00 37.84 189 GLU A O 1
ATOM 1452 N N . VAL A 1 190 ? 28.960 60.750 59.796 1.00 34.30 190 VAL A N 1
ATOM 1453 C CA . VAL A 1 190 ? 27.890 60.592 58.835 1.00 33.90 190 VAL A CA 1
ATOM 1454 C C . VAL A 1 190 ? 27.024 59.361 59.156 1.00 33.64 190 VAL A C 1
ATOM 1455 O O . VAL A 1 190 ? 25.799 59.424 59.131 1.00 32.71 190 VAL A O 1
ATOM 1459 N N . LEU A 1 191 ? 27.688 58.257 59.484 1.00 33.65 191 LEU A N 1
ATOM 1460 C CA . LEU A 1 191 ? 27.024 57.008 59.811 1.00 32.47 191 LEU A CA 1
ATOM 1461 C C . LEU A 1 191 ? 26.198 57.146 61.038 1.00 32.47 191 LEU A C 1
ATOM 1462 O O . LEU A 1 191 ? 25.150 56.536 61.134 1.00 32.94 191 LEU A O 1
ATOM 1467 N N . LEU A 1 192 ? 26.695 57.931 61.984 1.00 34.59 192 LEU A N 1
ATOM 1468 C CA . LEU A 1 192 ? 26.016 58.175 63.258 1.00 36.76 192 LEU A CA 1
ATOM 1469 C C . LEU A 1 192 ? 25.051 59.324 63.079 1.00 39.53 192 LEU A C 1
ATOM 1470 O O . LEU A 1 192 ? 24.458 59.794 64.042 1.00 38.84 192 LEU A O 1
ATOM 1475 N N . GLN A 1 193 ? 24.900 59.778 61.841 1.00 42.92 193 GLN A N 1
ATOM 1476 C CA . GLN A 1 193 ? 24.001 60.880 61.574 1.00 48.02 193 GLN A CA 1
ATOM 1477 C C . GLN A 1 193 ? 24.270 61.975 62.598 1.00 50.02 193 GLN A C 1
ATOM 1478 O O . GLN A 1 193 ? 23.378 62.392 63.338 1.00 51.41 193 GLN A O 1
ATOM 1484 N N . SER A 1 194 ? 25.518 62.412 62.667 1.00 51.90 194 SER A N 1
ATOM 1485 C CA . SER A 1 194 ? 25.904 63.471 63.593 1.00 52.74 194 SER A CA 1
ATOM 1486 C C . SER A 1 194 ? 26.325 64.642 62.677 1.00 54.51 194 SER A C 1
ATOM 1487 O O . SER A 1 194 ? 25.520 65.083 61.861 1.00 57.26 194 SER A O 1
ATOM 1490 N N . SER A 1 195 ? 27.553 65.142 62.774 1.00 53.80 195 SER A N 1
ATOM 1491 C CA . SER A 1 195 ? 27.996 66.224 61.884 1.00 52.85 195 SER A CA 1
ATOM 1492 C C . SER A 1 195 ? 28.293 65.757 60.427 1.00 53.52 195 SER A C 1
ATOM 1493 O O . SER A 1 195 ? 28.577 64.576 60.172 1.00 53.84 195 SER A O 1
ATOM 1496 N N . TYR A 1 196 ? 28.213 66.676 59.466 1.00 52.84 196 TYR A N 1
ATOM 1497 C CA . TYR A 1 196 ? 28.470 66.320 58.068 1.00 51.56 196 TYR A CA 1
ATOM 1498 C C . TYR A 1 196 ? 29.451 67.297 57.436 1.00 50.43 196 TYR A C 1
ATOM 1499 O O . TYR A 1 196 ? 29.384 67.553 56.220 1.00 50.27 196 TYR A O 1
ATOM 1508 N N . ALA A 1 197 ? 30.365 67.810 58.270 1.00 45.59 197 ALA A N 1
ATOM 1509 C CA . ALA A 1 197 ? 31.388 68.771 57.868 1.00 41.19 197 ALA A CA 1
ATOM 1510 C C . ALA A 1 197 ? 32.555 68.260 57.014 1.00 39.00 197 ALA A C 1
ATOM 1511 O O . ALA A 1 197 ? 32.796 67.055 56.895 1.00 38.33 197 ALA A O 1
ATOM 1513 N N . THR A 1 198 ? 33.312 69.215 56.484 1.00 34.23 198 THR A N 1
ATOM 1514 C CA . THR A 1 198 ? 34.467 68.954 55.639 1.00 32.51 198 THR A CA 1
ATOM 1515 C C . THR A 1 198 ? 35.450 67.783 56.005 1.00 29.40 198 THR A C 1
ATOM 1516 O O . THR A 1 198 ? 35.993 67.103 55.107 1.00 22.22 198 THR A O 1
ATOM 1520 N N . PRO A 1 199 ? 35.714 67.553 57.304 1.00 28.60 199 PRO A N 1
ATOM 1521 C CA . PRO A 1 199 ? 36.627 66.450 57.652 1.00 31.49 199 PRO A CA 1
ATOM 1522 C C . PRO A 1 199 ? 36.104 65.109 57.095 1.00 32.34 199 PRO A C 1
ATOM 1523 O O . PRO A 1 199 ? 36.851 64.140 56.856 1.00 33.63 199 PRO A O 1
ATOM 1527 N N . VAL A 1 200 ? 34.794 65.078 56.909 1.00 32.43 200 VAL A N 1
ATOM 1528 C CA . VAL A 1 200 ? 34.097 63.934 56.355 1.00 29.85 200 VAL A CA 1
ATOM 1529 C C . VAL A 1 200 ? 34.904 63.321 55.196 1.00 28.90 200 VAL A C 1
ATOM 1530 O O . VAL A 1 200 ? 35.121 62.113 55.160 1.00 27.85 200 VAL A O 1
ATOM 1534 N N . ASP A 1 201 ? 35.362 64.168 54.270 1.00 29.67 201 ASP A N 1
ATOM 1535 C CA . ASP A 1 201 ? 36.123 63.719 53.110 1.00 30.10 201 ASP A CA 1
ATOM 1536 C C . ASP A 1 201 ? 37.482 63.138 53.437 1.00 31.42 201 ASP A C 1
ATOM 1537 O O . ASP A 1 201 ? 37.992 62.297 52.688 1.00 31.28 201 ASP A O 1
ATOM 1542 N N . LEU A 1 202 ? 38.076 63.577 54.547 1.00 31.45 202 LEU A N 1
ATOM 1543 C CA . LEU A 1 202 ? 39.386 63.069 54.937 1.00 31.64 202 LEU A CA 1
ATOM 1544 C C . LEU A 1 202 ? 39.309 61.609 55.351 1.00 30.97 202 LEU A C 1
ATOM 1545 O O . LEU A 1 202 ? 40.220 60.813 55.069 1.00 31.89 202 LEU A O 1
ATOM 1550 N N . TRP A 1 203 ? 38.211 61.256 56.002 1.00 26.87 203 TRP A N 1
ATOM 1551 C CA . TRP A 1 203 ? 38.033 59.897 56.390 1.00 24.75 203 TRP A CA 1
ATOM 1552 C C . TRP A 1 203 ? 38.028 59.020 55.135 1.00 25.43 203 TRP A C 1
ATOM 1553 O O . TRP A 1 203 ? 38.583 57.923 55.121 1.00 27.33 203 TRP A O 1
ATOM 1564 N N . SER A 1 204 ? 37.424 59.491 54.063 1.00 23.77 204 SER A N 1
ATOM 1565 C CA . SER A 1 204 ? 37.397 58.671 52.873 1.00 25.24 204 SER A CA 1
ATOM 1566 C C . SER A 1 204 ? 38.772 58.553 52.237 1.00 26.45 204 SER A C 1
ATOM 1567 O O . SER A 1 204 ? 39.113 57.506 51.704 1.00 26.19 204 SER A O 1
ATOM 1570 N N . VAL A 1 205 ? 39.539 59.647 52.268 1.00 28.46 205 VAL A N 1
ATOM 1571 C CA . VAL A 1 205 ? 40.901 59.705 51.712 1.00 27.83 205 VAL A CA 1
ATOM 1572 C C . VAL A 1 205 ? 41.676 58.591 52.409 1.00 28.65 205 VAL A C 1
ATOM 1573 O O . VAL A 1 205 ? 42.449 57.832 51.793 1.00 26.72 205 VAL A O 1
ATOM 1577 N N . GLY A 1 206 ? 41.462 58.527 53.720 1.00 26.54 206 GLY A N 1
ATOM 1578 C CA . GLY A 1 206 ? 42.073 57.499 54.517 1.00 27.78 206 GLY A CA 1
ATOM 1579 C C . GLY A 1 206 ? 41.677 56.116 54.027 1.00 27.82 206 GLY A C 1
ATOM 1580 O O . GLY A 1 206 ? 42.526 55.236 53.921 1.00 29.76 206 GLY A O 1
ATOM 1581 N N . CYS A 1 207 ? 40.403 55.904 53.724 1.00 27.10 207 CYS A N 1
ATOM 1582 C CA . CYS A 1 207 ? 39.976 54.592 53.239 1.00 28.39 207 CYS A CA 1
ATOM 1583 C C . CYS A 1 207 ? 40.581 54.260 51.890 1.00 28.46 207 CYS A C 1
ATOM 1584 O O . CYS A 1 207 ?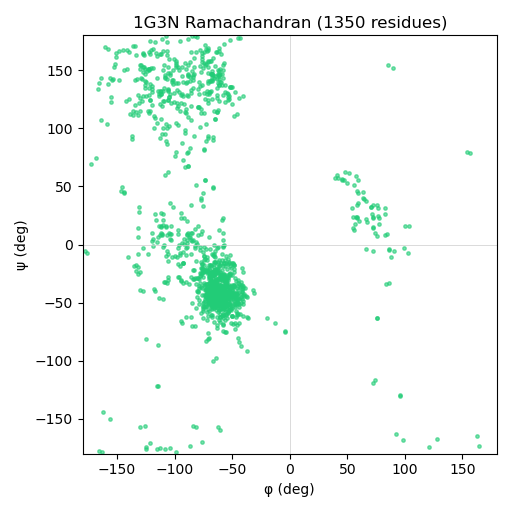 41.020 53.130 51.661 1.00 30.95 207 CYS A O 1
ATOM 1587 N N . ILE A 1 208 ? 40.588 55.245 51.000 1.00 26.96 208 ILE A N 1
ATOM 1588 C CA . ILE A 1 208 ? 41.150 55.094 49.677 1.00 25.83 208 ILE A CA 1
ATOM 1589 C C . ILE A 1 208 ? 42.643 54.883 49.799 1.00 27.11 208 ILE A C 1
ATOM 1590 O O . ILE A 1 208 ? 43.207 53.998 49.165 1.00 26.38 208 ILE A O 1
ATOM 1595 N N . PHE A 1 209 ? 43.279 55.684 50.642 1.00 28.39 209 PHE A N 1
ATOM 1596 C CA . PHE A 1 209 ? 44.702 55.541 50.865 1.00 31.14 209 PHE A CA 1
ATOM 1597 C C . PHE A 1 209 ? 45.030 54.074 51.184 1.00 31.14 209 PHE A C 1
ATOM 1598 O O . PHE A 1 209 ? 45.893 53.459 50.531 1.00 29.74 209 PHE A O 1
ATOM 1606 N N . ALA A 1 210 ? 44.343 53.531 52.198 1.00 30.10 210 ALA A N 1
ATOM 1607 C CA . ALA A 1 210 ? 44.541 52.135 52.622 1.00 30.53 210 ALA A CA 1
ATOM 1608 C C . ALA A 1 210 ? 44.259 51.142 51.507 1.00 31.23 210 ALA A C 1
ATOM 1609 O O . ALA A 1 210 ? 44.895 50.107 51.421 1.00 29.84 210 ALA A O 1
ATOM 1611 N N . GLU A 1 211 ? 43.302 51.467 50.647 1.00 32.94 211 GLU A N 1
ATOM 1612 C CA . GLU A 1 211 ? 42.945 50.572 49.572 1.00 34.19 211 GLU A CA 1
ATOM 1613 C C . GLU A 1 211 ? 44.028 50.459 48.499 1.00 34.16 211 GLU A C 1
ATOM 1614 O O . GLU A 1 211 ? 44.155 49.416 47.838 1.00 30.62 211 GLU A O 1
ATOM 1620 N N . MET A 1 212 ? 44.814 51.522 48.337 1.00 33.51 212 MET A N 1
ATOM 1621 C CA . MET A 1 212 ? 45.852 51.491 47.335 1.00 35.39 212 MET A CA 1
ATOM 1622 C C . MET A 1 212 ? 46.841 50.398 47.611 1.00 36.92 212 MET A C 1
ATOM 1623 O O . MET A 1 212 ? 47.328 49.760 46.673 1.00 38.78 212 MET A O 1
ATOM 1628 N N . PHE A 1 213 ? 47.109 50.154 48.894 1.00 38.22 213 PHE A N 1
ATOM 1629 C CA . PHE A 1 213 ? 48.011 49.080 49.308 1.00 38.20 213 PHE A CA 1
ATOM 1630 C C . PHE A 1 213 ? 47.312 47.722 49.173 1.00 37.99 213 PHE A C 1
ATOM 1631 O O . PHE A 1 213 ? 47.803 46.806 48.515 1.00 40.59 213 PHE A O 1
ATOM 1639 N N . ARG A 1 214 ? 46.146 47.611 49.786 1.00 36.96 214 ARG A N 1
ATOM 1640 C CA . ARG A 1 214 ? 45.378 46.380 49.779 1.00 36.39 214 ARG A CA 1
ATOM 1641 C C . ARG A 1 214 ? 44.816 45.951 48.426 1.00 36.96 214 ARG A C 1
ATOM 1642 O O . ARG A 1 214 ? 44.657 44.757 48.180 1.00 34.81 214 ARG A O 1
ATOM 1650 N N . ARG A 1 215 ? 44.497 46.917 47.561 1.00 37.52 215 ARG A N 1
ATOM 1651 C CA . ARG A 1 215 ? 43.881 46.601 46.270 1.00 36.27 215 ARG A CA 1
ATOM 1652 C C . ARG A 1 215 ? 42.587 45.818 46.530 1.00 37.10 215 ARG A C 1
ATOM 1653 O O . ARG A 1 215 ? 42.112 45.070 45.685 1.00 36.75 215 ARG A O 1
ATOM 1661 N N . LYS A 1 216 ? 42.053 46.030 47.735 1.00 38.13 216 LYS A N 1
ATOM 1662 C CA . LYS A 1 216 ? 40.822 45.451 48.267 1.00 40.58 216 LYS A CA 1
ATOM 1663 C C . LYS A 1 216 ? 40.390 46.490 49.317 1.00 40.63 216 LYS A C 1
ATOM 1664 O O . LYS A 1 216 ? 41.246 47.043 50.008 1.00 40.21 216 LYS A O 1
ATOM 1670 N N . PRO A 1 217 ? 39.069 46.773 49.445 1.00 39.24 217 PRO A N 1
ATOM 1671 C CA . PRO A 1 217 ? 38.553 47.753 50.396 1.00 37.70 217 PRO A CA 1
ATOM 1672 C C . PRO A 1 217 ? 38.785 47.374 51.823 1.00 38.34 217 PRO A C 1
ATOM 1673 O O . PRO A 1 217 ? 38.721 46.205 52.181 1.00 41.24 217 PRO A O 1
ATOM 1677 N N . LEU A 1 218 ? 39.028 48.377 52.651 1.00 38.09 218 LEU A N 1
ATOM 1678 C CA . LEU A 1 218 ? 39.311 48.143 54.050 1.00 36.45 218 LEU A CA 1
ATOM 1679 C C . LEU A 1 218 ? 38.095 47.784 54.907 1.00 37.20 218 LEU A C 1
ATOM 1680 O O . LEU A 1 218 ? 38.087 46.742 55.532 1.00 40.07 218 LEU A O 1
ATOM 1685 N N . PHE A 1 219 ? 37.066 48.622 54.944 1.00 36.78 219 PHE A N 1
ATOM 1686 C CA . PHE A 1 219 ? 35.913 48.318 55.777 1.00 33.18 219 PHE A CA 1
ATOM 1687 C C . PHE A 1 219 ? 34.681 47.996 54.934 1.00 32.99 219 PHE A C 1
ATOM 1688 O O . PHE A 1 219 ? 33.966 48.891 54.522 1.00 32.17 219 PHE A O 1
ATOM 1696 N N . ARG A 1 220 ? 34.429 46.718 54.685 1.00 34.03 220 ARG A N 1
ATOM 1697 C CA . ARG A 1 220 ? 33.276 46.325 53.885 1.00 35.65 220 ARG A CA 1
ATOM 1698 C C . ARG A 1 220 ? 32.024 46.028 54.711 1.00 36.77 220 ARG A C 1
ATOM 1699 O O . ARG A 1 220 ? 31.640 44.876 54.822 1.00 34.81 220 ARG A O 1
ATOM 1707 N N . GLY A 1 221 ? 31.380 47.066 55.253 1.00 39.33 221 GLY A N 1
ATOM 1708 C CA . GLY A 1 221 ? 30.169 46.897 56.053 1.00 40.83 221 GLY A CA 1
ATOM 1709 C C . GLY A 1 221 ? 28.930 46.490 55.271 1.00 41.32 221 GLY A C 1
ATOM 1710 O O . GLY A 1 221 ? 28.855 46.715 54.067 1.00 41.02 221 GLY A O 1
ATOM 1711 N N . SER A 1 222 ? 27.959 45.904 55.969 1.00 42.00 222 SER A N 1
ATOM 1712 C CA . SER A 1 222 ? 26.717 45.416 55.361 1.00 44.64 222 SER A CA 1
ATOM 1713 C C . SER A 1 222 ? 25.527 46.312 55.703 1.00 45.05 222 SER A C 1
ATOM 1714 O O . SER A 1 222 ? 24.413 46.097 55.220 1.00 46.00 222 SER A O 1
ATOM 1717 N N . SER A 1 223 ? 25.769 47.287 56.563 1.00 43.95 223 SER A N 1
ATOM 1718 C CA . SER A 1 223 ? 24.746 48.216 56.998 1.00 45.33 223 SER A CA 1
ATOM 1719 C C . SER A 1 223 ? 25.525 49.326 57.659 1.00 46.09 223 SER A C 1
ATOM 1720 O O . SER A 1 223 ? 26.742 49.292 57.682 1.00 48.11 223 SER A O 1
ATOM 1723 N N . ASP A 1 224 ? 24.856 50.312 58.213 1.00 46.16 224 ASP A N 1
ATOM 1724 C CA . ASP A 1 224 ? 25.627 51.369 58.783 1.00 47.97 224 ASP A CA 1
ATOM 1725 C C . ASP A 1 224 ? 26.056 51.032 60.193 1.00 46.71 224 ASP A C 1
ATOM 1726 O O . ASP A 1 224 ? 27.044 51.554 60.699 1.00 47.13 224 ASP A O 1
ATOM 1731 N N . VAL A 1 225 ? 25.334 50.125 60.824 1.00 45.65 225 VAL A N 1
ATOM 1732 C CA . VAL A 1 225 ? 25.670 49.764 62.187 1.00 44.39 225 VAL A CA 1
ATOM 1733 C C . VAL A 1 225 ? 26.770 48.721 62.082 1.00 44.14 225 VAL A C 1
ATOM 1734 O O . VAL A 1 225 ? 27.650 48.632 62.941 1.00 42.97 225 VAL A O 1
ATOM 1738 N N . ASP A 1 226 ? 26.735 47.965 60.987 1.00 43.65 226 ASP A N 1
ATOM 1739 C CA . ASP A 1 226 ? 27.732 46.930 60.721 1.00 43.80 226 ASP A CA 1
ATOM 1740 C C . ASP A 1 226 ? 29.058 47.616 60.344 1.00 43.39 226 ASP A C 1
ATOM 1741 O O . ASP A 1 226 ? 30.141 47.216 60.781 1.00 42.09 226 ASP A O 1
ATOM 1746 N N . GLN A 1 227 ? 28.959 48.652 59.520 1.00 42.41 227 GLN A N 1
ATOM 1747 C CA . GLN A 1 227 ? 30.117 49.410 59.072 1.00 40.36 227 GLN A CA 1
ATOM 1748 C C . GLN A 1 227 ? 30.826 49.995 60.293 1.00 40.07 227 GLN A C 1
ATOM 1749 O O . GLN A 1 227 ? 32.047 49.861 60.443 1.00 39.35 227 GLN A O 1
ATOM 1755 N N . LEU A 1 228 ? 30.049 50.639 61.164 1.00 38.70 228 LEU A N 1
ATOM 1756 C CA . LEU A 1 228 ? 30.591 51.252 62.366 1.00 37.98 228 LEU A CA 1
ATOM 1757 C C . LEU A 1 228 ? 31.430 50.278 63.152 1.00 37.01 228 LEU A C 1
ATOM 1758 O O . LEU A 1 228 ? 32.505 50.623 63.643 1.00 34.80 228 LEU A O 1
ATOM 1763 N N . GLY A 1 229 ? 30.913 49.060 63.272 1.00 36.38 229 GLY A N 1
ATOM 1764 C CA . GLY A 1 229 ? 31.607 48.018 63.990 1.00 34.61 229 GLY A CA 1
ATOM 1765 C C . GLY A 1 229 ? 32.872 47.599 63.264 1.00 35.43 229 GLY A C 1
ATOM 1766 O O . GLY A 1 229 ? 33.920 47.443 63.873 1.00 36.69 229 GLY A O 1
ATOM 1767 N N . LYS A 1 230 ? 32.792 47.415 61.957 1.00 34.81 230 LYS A N 1
ATOM 1768 C CA . LYS A 1 230 ? 33.967 47.007 61.200 1.00 35.62 230 LYS A CA 1
ATOM 1769 C C . LYS A 1 230 ? 35.089 47.995 61.429 1.00 36.14 230 LYS A C 1
ATOM 1770 O O . LYS A 1 230 ? 36.267 47.642 61.362 1.00 36.69 230 LYS A O 1
ATOM 1776 N N . ILE A 1 231 ? 34.708 49.247 61.651 1.00 35.43 231 ILE A N 1
ATOM 1777 C CA . ILE A 1 231 ? 35.665 50.307 61.867 1.00 35.78 231 ILE A CA 1
ATOM 1778 C C . ILE A 1 231 ? 36.281 50.259 63.230 1.00 36.50 231 ILE A C 1
ATOM 1779 O O . ILE A 1 231 ? 37.489 50.326 63.362 1.00 38.09 231 ILE A O 1
ATOM 1784 N N . LEU A 1 232 ? 35.438 50.165 64.244 1.00 37.10 232 LEU A N 1
ATOM 1785 C CA . LEU A 1 232 ? 35.902 50.114 65.614 1.00 38.32 232 LEU A CA 1
ATOM 1786 C C . LEU A 1 232 ? 36.696 48.819 65.902 1.00 39.18 232 LEU A C 1
ATOM 1787 O O . LEU A 1 232 ? 37.468 48.755 66.867 1.00 40.41 232 LEU A O 1
ATOM 1792 N N . ASP A 1 233 ? 36.520 47.797 65.071 1.00 38.19 233 ASP A N 1
ATOM 1793 C CA . ASP A 1 233 ? 37.271 46.563 65.252 1.00 40.30 233 ASP A CA 1
ATOM 1794 C C . ASP A 1 233 ? 38.733 46.849 64.982 1.00 39.61 233 ASP A C 1
ATOM 1795 O O . ASP A 1 233 ? 39.612 46.314 65.644 1.00 41.21 233 ASP A O 1
ATOM 1800 N N . VAL A 1 234 ? 38.994 47.680 63.987 1.00 37.85 234 VAL A N 1
ATOM 1801 C CA . VAL A 1 234 ? 40.363 48.008 63.644 1.00 36.39 234 VAL A CA 1
ATOM 1802 C C . VAL A 1 234 ? 40.899 49.164 64.482 1.00 35.72 234 VAL A C 1
ATOM 1803 O O . VAL A 1 234 ? 41.826 48.962 65.237 1.00 34.49 234 VAL A O 1
ATOM 1807 N N . ILE A 1 235 ? 40.304 50.354 64.377 1.00 34.35 235 ILE A N 1
ATOM 1808 C CA . ILE A 1 235 ? 40.781 51.513 65.127 1.00 33.25 235 ILE A CA 1
ATOM 1809 C C . ILE A 1 235 ? 40.521 51.519 66.654 1.00 35.14 235 ILE A C 1
ATOM 1810 O O . ILE A 1 235 ? 41.113 52.353 67.396 1.00 34.42 235 ILE A O 1
ATOM 1815 N N . GLY A 1 236 ? 39.649 50.619 67.129 1.00 34.29 236 GLY A N 1
ATOM 1816 C CA . GLY A 1 236 ? 39.357 50.541 68.556 1.00 33.50 236 GLY A CA 1
ATOM 1817 C C . GLY A 1 236 ? 38.281 51.490 69.052 1.00 34.78 236 GLY A C 1
ATOM 1818 O O . GLY A 1 236 ? 38.070 52.551 68.487 1.00 36.60 236 GLY A O 1
ATOM 1819 N N . LEU A 1 237 ? 37.616 51.133 70.141 1.00 35.54 237 LEU A N 1
ATOM 1820 C CA . LEU A 1 237 ? 36.542 51.955 70.661 1.00 34.65 237 LEU A CA 1
ATOM 1821 C C . LEU A 1 237 ? 37.038 53.318 71.095 1.00 34.31 237 LEU A C 1
ATOM 1822 O O . LEU A 1 237 ? 37.960 53.408 71.874 1.00 31.78 237 LEU A O 1
ATOM 1827 N N . PRO A 1 238 ? 36.432 54.409 70.581 1.00 36.49 238 PRO A N 1
ATOM 1828 C CA . PRO A 1 238 ? 36.878 55.750 70.979 1.00 38.21 238 PRO A CA 1
ATOM 1829 C C . PRO A 1 238 ? 36.569 55.970 72.445 1.00 40.21 238 PRO A C 1
ATOM 1830 O O . PRO A 1 238 ? 35.724 55.279 73.014 1.00 41.64 238 PRO A O 1
ATOM 1834 N N . GLY A 1 239 ? 37.234 56.938 73.056 1.00 41.82 239 GLY A N 1
ATOM 1835 C CA . GLY A 1 239 ? 36.959 57.232 74.449 1.00 43.36 239 GLY A CA 1
ATOM 1836 C C . GLY A 1 239 ? 35.745 58.138 74.580 1.00 46.74 239 GLY A C 1
ATOM 1837 O O . GLY A 1 239 ? 35.334 58.820 73.630 1.00 46.10 239 GLY A O 1
ATOM 1838 N N . GLU A 1 240 ? 35.172 58.148 75.777 1.00 50.14 240 GLU A N 1
ATOM 1839 C CA . GLU A 1 240 ? 33.981 58.931 76.091 1.00 53.43 240 GLU A CA 1
ATOM 1840 C C . GLU A 1 240 ? 34.079 60.325 75.481 1.00 53.29 240 GLU A C 1
ATOM 1841 O O . GLU A 1 240 ? 33.125 60.849 74.895 1.00 52.25 240 GLU A O 1
ATOM 1847 N N . GLU A 1 241 ? 35.266 60.904 75.605 1.00 55.15 241 GLU A N 1
ATOM 1848 C CA . GLU A 1 241 ? 35.552 62.248 75.122 1.00 55.22 241 GLU A CA 1
ATOM 1849 C C . GLU A 1 241 ? 35.432 62.391 73.608 1.00 52.42 241 GLU A C 1
ATOM 1850 O O . GLU A 1 241 ? 35.064 63.444 73.114 1.00 50.97 241 GLU A O 1
ATOM 1856 N N . ASP A 1 242 ? 35.712 61.314 72.881 1.00 52.66 242 ASP A N 1
ATOM 1857 C CA . ASP A 1 242 ? 35.671 61.322 71.417 1.00 51.23 242 ASP A CA 1
ATOM 1858 C C . ASP A 1 242 ? 34.405 60.828 70.721 1.00 50.99 242 ASP A C 1
ATOM 1859 O O . ASP A 1 242 ? 34.362 60.829 69.485 1.00 54.49 242 ASP A O 1
ATOM 1864 N N . TRP A 1 243 ? 33.384 60.404 71.466 1.00 47.80 243 TRP A N 1
ATOM 1865 C CA . TRP A 1 243 ? 32.146 59.934 70.832 1.00 42.39 243 TRP A CA 1
ATOM 1866 C C . TRP A 1 243 ? 31.230 61.139 70.775 1.00 39.44 243 TRP A C 1
ATOM 1867 O O . TRP A 1 243 ? 31.294 61.972 71.648 1.00 39.78 243 TRP A O 1
ATOM 1878 N N . PRO A 1 244 ? 30.404 61.269 69.723 1.00 39.51 244 PRO A N 1
ATOM 1879 C CA . PRO A 1 244 ? 29.460 62.375 69.525 1.00 40.18 244 PRO A CA 1
ATOM 1880 C C . PRO A 1 244 ? 28.380 62.464 70.583 1.00 41.41 244 PRO A C 1
ATOM 1881 O O . PRO A 1 244 ? 27.778 61.467 70.943 1.00 39.67 244 PRO A O 1
ATOM 1885 N N . ARG A 1 245 ? 28.125 63.670 71.074 1.00 45.88 245 ARG A N 1
ATOM 1886 C CA . ARG A 1 245 ? 27.091 63.840 72.082 1.00 50.32 245 ARG A CA 1
ATOM 1887 C C . ARG A 1 245 ? 25.714 63.791 71.438 1.00 50.55 245 ARG A C 1
ATOM 1888 O O . ARG A 1 245 ? 25.543 64.210 70.281 1.00 49.08 245 ARG A O 1
ATOM 1896 N N . ASP A 1 246 ? 24.750 63.286 72.213 1.00 50.78 246 ASP A N 1
ATOM 1897 C CA . ASP A 1 246 ? 23.341 63.221 71.821 1.00 51.43 246 ASP A CA 1
ATOM 1898 C C . ASP A 1 246 ? 23.124 62.578 70.452 1.00 50.21 246 ASP A C 1
ATOM 1899 O O . ASP A 1 246 ? 22.575 63.201 69.527 1.00 51.22 246 ASP A O 1
ATOM 1904 N N . VAL A 1 247 ? 23.521 61.316 70.342 1.00 46.86 247 VAL A N 1
ATOM 1905 C CA . VAL A 1 247 ? 23.409 60.596 69.090 1.00 42.90 247 VAL A CA 1
ATOM 1906 C C . VAL A 1 247 ? 22.670 59.279 69.323 1.00 42.77 247 VAL A C 1
ATOM 1907 O O . VAL A 1 247 ? 22.778 58.708 70.403 1.00 44.84 247 VAL A O 1
ATOM 1911 N N . ALA A 1 248 ? 21.922 58.804 68.326 1.00 41.90 248 ALA A N 1
ATOM 1912 C CA . ALA A 1 248 ? 21.113 57.576 68.456 1.00 41.17 248 ALA A CA 1
ATOM 1913 C C . ALA A 1 248 ? 21.821 56.288 68.851 1.00 41.72 248 ALA A C 1
ATOM 1914 O O . ALA A 1 248 ? 21.201 55.397 69.432 1.00 41.48 248 ALA A O 1
ATOM 1916 N N . LEU A 1 249 ? 23.102 56.174 68.511 1.00 43.57 249 LEU A N 1
ATOM 1917 C CA . LEU A 1 249 ? 23.902 54.993 68.866 1.00 44.72 249 LEU A CA 1
ATOM 1918 C C . LEU A 1 249 ? 25.051 55.417 69.778 1.00 45.34 249 LEU A C 1
ATOM 1919 O O . LEU A 1 249 ? 26.064 55.937 69.324 1.00 46.70 249 LEU A O 1
ATOM 1924 N N . PRO A 1 250 ? 24.898 55.203 71.091 1.00 46.10 250 PRO A N 1
ATOM 1925 C CA . PRO A 1 250 ? 25.887 55.550 72.114 1.00 45.04 250 PRO A CA 1
ATOM 1926 C C . PRO A 1 250 ? 27.136 54.679 72.116 1.00 44.03 250 PRO A C 1
ATOM 1927 O O . PRO A 1 250 ? 27.103 53.549 71.648 1.00 43.12 250 PRO A O 1
ATOM 1931 N N . ARG A 1 251 ? 28.223 55.219 72.671 1.00 44.14 251 ARG A N 1
ATOM 1932 C CA . ARG A 1 251 ? 29.503 54.525 72.764 1.00 43.34 251 ARG A CA 1
ATOM 1933 C C . ARG A 1 251 ? 29.289 53.153 73.368 1.00 43.97 251 ARG A C 1
ATOM 1934 O O . ARG A 1 251 ? 29.857 52.170 72.917 1.00 42.53 251 ARG A O 1
ATOM 1942 N N . GLN A 1 252 ? 28.443 53.102 74.389 1.00 47.43 252 GLN A N 1
ATOM 1943 C CA . GLN A 1 252 ? 28.081 51.859 75.070 1.00 49.83 252 GLN A CA 1
ATOM 1944 C C . GLN A 1 252 ? 27.488 50.828 74.088 1.00 52.09 252 GLN A C 1
ATOM 1945 O O . GLN A 1 252 ? 27.614 49.632 74.314 1.00 52.57 252 GLN A O 1
ATOM 1951 N N . ALA A 1 253 ? 26.866 51.279 72.994 1.00 53.35 253 ALA A N 1
ATOM 1952 C CA . ALA A 1 253 ? 26.265 50.359 72.025 1.00 53.99 253 ALA A CA 1
ATOM 1953 C C . ALA A 1 253 ? 27.251 49.377 71.393 1.00 55.65 253 ALA A C 1
ATOM 1954 O O . ALA A 1 253 ? 26.847 48.386 70.801 1.00 54.20 253 ALA A O 1
ATOM 1956 N N . PHE A 1 254 ? 28.543 49.649 71.507 1.00 60.06 254 PHE A N 1
ATOM 1957 C CA . PHE A 1 254 ? 29.540 48.754 70.923 1.00 65.30 254 PHE A CA 1
ATOM 1958 C C . PHE A 1 254 ? 30.463 48.252 72.014 1.00 70.80 254 PHE A C 1
ATOM 1959 O O . PHE A 1 254 ? 31.204 49.024 72.626 1.00 72.15 254 PHE A O 1
ATOM 1967 N N . HIS A 1 255 ? 30.424 46.952 72.261 1.00 76.34 255 HIS A N 1
ATOM 1968 C CA . HIS A 1 255 ? 31.243 46.384 73.320 1.00 81.79 255 HIS A CA 1
ATOM 1969 C C . HIS A 1 255 ? 32.711 46.671 73.120 1.00 83.19 255 HIS A C 1
ATOM 1970 O O . HIS A 1 255 ? 33.114 47.218 72.090 1.00 83.37 255 HIS A O 1
ATOM 1977 N N . SER A 1 256 ? 33.493 46.310 74.134 1.00 84.57 256 SER A N 1
ATOM 1978 C CA . SER A 1 256 ? 34.937 46.504 74.132 1.00 85.68 256 SER A CA 1
ATOM 1979 C C . SER A 1 256 ? 35.627 46.128 72.816 1.00 84.83 256 SER A C 1
ATOM 1980 O O . SER A 1 256 ? 35.461 45.022 72.282 1.00 83.98 256 SER A O 1
ATOM 1983 N N . LYS A 1 257 ? 36.389 47.082 72.295 1.00 84.25 257 LYS A N 1
ATOM 1984 C CA . LYS A 1 257 ? 37.144 46.905 71.059 1.00 83.39 257 LYS A CA 1
ATOM 1985 C C . LYS A 1 257 ? 38.587 47.322 71.399 1.00 83.59 257 LYS A C 1
ATOM 1986 O O . LYS A 1 257 ? 38.822 48.446 71.872 1.00 82.89 257 LYS A O 1
ATOM 1992 N N . SER A 1 258 ? 39.541 46.413 71.183 1.00 82.84 258 SER A N 1
ATOM 1993 C CA . SER A 1 258 ? 40.946 46.690 71.465 1.00 81.39 258 SER A CA 1
ATOM 1994 C C . SER A 1 258 ? 41.468 47.821 70.553 1.00 79.46 258 SER A C 1
ATOM 1995 O O . SER A 1 258 ? 41.268 49.001 70.839 1.00 81.35 258 SER A O 1
ATOM 1998 N N . ALA A 1 259 ? 42.131 47.447 69.464 1.00 74.93 259 ALA A N 1
ATOM 1999 C CA . ALA A 1 259 ? 42.683 48.386 68.499 1.00 71.23 259 ALA A CA 1
ATOM 2000 C C . ALA A 1 259 ? 43.847 47.683 67.835 1.00 69.67 259 ALA A C 1
ATOM 2001 O O . ALA A 1 259 ? 44.987 47.898 68.212 1.00 70.80 259 ALA A O 1
ATOM 2003 N N . GLN A 1 260 ? 43.550 46.819 66.867 1.00 67.22 260 GLN A N 1
ATOM 2004 C CA . GLN A 1 260 ? 44.573 46.084 66.111 1.00 65.42 260 GLN A CA 1
ATOM 2005 C C . GLN A 1 260 ? 45.536 47.011 65.315 1.00 64.85 260 GLN A C 1
ATOM 2006 O O . GLN A 1 260 ? 45.133 48.073 64.833 1.00 66.18 260 GLN A O 1
ATOM 2012 N N . PRO A 1 261 ? 46.825 46.625 65.178 1.00 63.65 261 PRO A N 1
ATOM 2013 C CA . PRO A 1 261 ? 47.810 47.434 64.434 1.00 60.79 261 PRO A CA 1
ATOM 2014 C C . PRO A 1 261 ? 47.398 47.536 62.983 1.00 58.47 261 PRO A C 1
ATOM 2015 O O . PRO A 1 261 ? 47.378 46.543 62.263 1.00 56.40 261 PRO A O 1
ATOM 2019 N N . ILE A 1 262 ? 47.070 48.748 62.561 1.00 58.16 262 ILE A N 1
ATOM 2020 C CA . ILE A 1 262 ? 46.597 48.980 61.205 1.00 56.47 262 ILE A CA 1
ATOM 2021 C C . ILE A 1 262 ? 47.352 48.187 60.122 1.00 55.60 262 ILE A C 1
ATOM 2022 O O . ILE A 1 262 ? 46.732 47.620 59.222 1.00 53.43 262 ILE A O 1
ATOM 2027 N N . GLU A 1 263 ? 48.680 48.124 60.219 1.00 56.56 263 GLU A N 1
ATOM 2028 C CA . GLU A 1 263 ? 49.480 47.389 59.236 1.00 56.22 263 GLU A CA 1
ATOM 2029 C C . GLU A 1 263 ? 49.049 45.947 59.104 1.00 56.24 263 GLU A C 1
ATOM 2030 O O . GLU A 1 263 ? 49.382 45.304 58.128 1.00 56.18 263 GLU A O 1
ATOM 2036 N N . LYS A 1 264 ? 48.328 45.430 60.094 1.00 56.97 264 LYS A N 1
ATOM 2037 C CA . LYS A 1 264 ? 47.842 44.054 60.030 1.00 56.26 264 LYS A CA 1
ATOM 2038 C C . LYS A 1 264 ? 46.932 43.906 58.807 1.00 55.66 264 LYS A C 1
ATOM 2039 O O . LYS A 1 264 ? 46.764 42.807 58.291 1.00 54.57 264 LYS A O 1
ATOM 2045 N N . PHE A 1 265 ? 46.361 45.020 58.339 1.00 55.00 265 PHE A N 1
ATOM 2046 C CA . PHE A 1 265 ? 45.465 44.987 57.191 1.00 53.30 265 PHE A CA 1
ATOM 2047 C C . PHE A 1 265 ? 45.970 45.793 56.032 1.00 53.27 265 PHE A C 1
ATOM 2048 O O . PHE A 1 265 ? 45.779 45.412 54.902 1.00 51.90 265 PHE A O 1
ATOM 2056 N N . VAL A 1 266 ? 46.577 46.938 56.299 1.00 55.72 266 VAL A N 1
ATOM 2057 C CA . VAL A 1 266 ? 47.116 47.733 55.208 1.00 57.33 266 VAL A CA 1
ATOM 2058 C C . VAL A 1 266 ? 48.541 47.218 55.087 1.00 60.71 266 VAL A C 1
ATOM 2059 O O . VAL A 1 266 ? 49.527 47.906 55.369 1.00 60.57 266 VAL A O 1
ATOM 2063 N N . THR A 1 267 ? 48.613 45.960 54.683 1.00 64.17 267 THR A N 1
ATOM 2064 C CA . THR A 1 267 ? 49.869 45.248 54.521 1.00 66.87 267 THR A CA 1
ATOM 2065 C C . THR A 1 267 ? 50.925 45.958 53.686 1.00 66.00 267 THR A C 1
ATOM 2066 O O . THR A 1 267 ? 50.644 46.519 52.613 1.00 63.49 267 THR A O 1
ATOM 2070 N N . ASP A 1 268 ? 52.148 45.918 54.201 1.00 65.59 268 ASP A N 1
ATOM 2071 C CA . ASP A 1 268 ? 53.265 46.493 53.494 1.00 65.09 268 ASP A CA 1
ATOM 2072 C C . ASP A 1 268 ? 53.342 48.024 53.474 1.00 62.56 268 ASP A C 1
ATOM 2073 O O . ASP A 1 268 ? 54.151 48.582 52.735 1.00 60.29 268 ASP A O 1
ATOM 2078 N N . ILE A 1 269 ? 52.510 48.704 54.269 1.00 60.36 269 ILE A N 1
ATOM 2079 C CA . ILE A 1 269 ? 52.561 50.167 54.336 1.00 57.27 269 ILE A CA 1
ATOM 2080 C C . ILE A 1 269 ? 53.820 50.493 55.155 1.00 56.95 269 ILE A C 1
ATOM 2081 O O . ILE A 1 269 ? 54.377 49.609 55.798 1.00 57.18 269 ILE A O 1
ATOM 2086 N N . ASP A 1 270 ? 54.286 51.736 55.135 1.00 56.59 270 ASP A N 1
ATOM 2087 C CA . ASP A 1 270 ? 55.488 52.078 55.887 1.00 55.77 270 ASP A CA 1
ATOM 2088 C C . ASP A 1 270 ? 55.166 52.890 57.122 1.00 56.16 270 ASP A C 1
ATOM 2089 O O . ASP A 1 270 ? 54.032 53.307 57.333 1.00 56.06 270 ASP A O 1
ATOM 2094 N N . GLU A 1 271 ? 56.190 53.135 57.921 1.00 56.63 271 GLU A N 1
ATOM 2095 C CA . GLU A 1 271 ? 56.032 53.881 59.147 1.00 57.28 271 GLU A CA 1
ATOM 2096 C C . GLU A 1 271 ? 55.351 55.242 59.000 1.00 55.14 271 GLU A C 1
ATOM 2097 O O . GLU A 1 271 ? 54.423 55.539 59.737 1.00 54.24 271 GLU A O 1
ATOM 2103 N N . LEU A 1 272 ? 55.804 56.083 58.075 1.00 53.35 272 LEU A N 1
ATOM 2104 C CA . LEU A 1 272 ? 55.171 57.387 57.926 1.00 52.33 272 LEU A CA 1
ATOM 2105 C C . LEU A 1 272 ? 53.825 57.302 57.229 1.00 50.91 272 LEU A C 1
ATOM 2106 O O . LEU A 1 272 ? 52.952 58.141 57.446 1.00 50.10 272 LEU A O 1
ATOM 2111 N N . GLY A 1 273 ? 53.676 56.292 56.382 1.00 50.39 273 GLY A N 1
ATOM 2112 C CA . GLY A 1 273 ? 52.432 56.093 55.670 1.00 49.22 273 GLY A CA 1
ATOM 2113 C C . GLY A 1 273 ? 51.400 55.753 56.714 1.00 49.45 273 GLY A C 1
ATOM 2114 O O . GLY A 1 273 ? 50.296 56.293 56.730 1.00 51.80 273 GLY A O 1
ATOM 2115 N N . LYS A 1 274 ? 51.771 54.852 57.611 1.00 48.10 274 LYS A N 1
ATOM 2116 C CA . LYS A 1 274 ? 50.888 54.439 58.685 1.00 44.59 274 LYS A CA 1
ATOM 2117 C C . LYS A 1 274 ? 50.453 55.660 59.516 1.00 43.30 274 LYS A C 1
ATOM 2118 O O . LYS A 1 274 ? 49.288 55.796 59.919 1.00 43.31 274 LYS A O 1
ATOM 2124 N N . ASP A 1 275 ? 51.386 56.563 59.764 1.00 41.01 275 ASP A N 1
ATOM 2125 C CA . ASP A 1 275 ? 51.058 57.721 60.564 1.00 37.63 275 ASP A CA 1
ATOM 2126 C C . ASP A 1 275 ? 49.974 58.580 59.892 1.00 35.63 275 ASP A C 1
ATOM 2127 O O . ASP A 1 275 ? 48.969 58.944 60.522 1.00 32.53 275 ASP A O 1
ATOM 2132 N N . LEU A 1 276 ? 50.198 58.916 58.628 1.00 31.97 276 LEU A N 1
ATOM 2133 C CA . LEU A 1 276 ? 49.251 59.714 57.882 1.00 33.60 276 LEU A CA 1
ATOM 2134 C C . LEU A 1 276 ? 47.894 58.969 57.840 1.00 36.21 276 LEU A C 1
ATOM 2135 O O . LEU A 1 276 ? 46.832 59.531 58.179 1.00 36.86 276 LEU A O 1
ATOM 2140 N N . LEU A 1 277 ? 47.939 57.705 57.429 1.00 34.04 277 LEU A N 1
ATOM 2141 C CA . LEU A 1 277 ? 46.751 56.893 57.344 1.00 32.60 277 LEU A CA 1
ATOM 2142 C C . LEU A 1 277 ? 45.904 56.949 58.600 1.00 33.12 277 LEU A C 1
ATOM 2143 O O . LEU A 1 277 ? 44.688 57.082 58.509 1.00 37.34 277 LEU A O 1
ATOM 2148 N N . LEU A 1 278 ? 46.508 56.841 59.776 1.00 31.99 278 LEU A N 1
ATOM 2149 C CA . LEU A 1 278 ? 45.703 56.885 60.992 1.00 30.47 278 LEU A CA 1
ATOM 2150 C C . LEU A 1 278 ? 45.223 58.301 61.319 1.00 31.63 278 LEU A C 1
ATOM 2151 O O . LEU A 1 278 ? 44.247 58.470 62.038 1.00 32.15 278 LEU A O 1
ATOM 2156 N N . LYS A 1 279 ? 45.893 59.331 60.798 1.00 33.76 279 LYS A N 1
ATOM 2157 C CA . LYS A 1 279 ? 45.467 60.708 61.074 1.00 34.39 279 LYS A CA 1
ATOM 2158 C C . LYS A 1 279 ? 44.215 61.065 60.265 1.00 35.17 279 LYS A C 1
ATOM 2159 O O . LYS A 1 279 ? 43.431 61.971 60.626 1.00 33.20 279 LYS A O 1
ATOM 2165 N N . CYS A 1 280 ? 44.050 60.341 59.161 1.00 34.35 280 CYS A N 1
ATOM 2166 C CA . CYS A 1 280 ? 42.880 60.467 58.315 1.00 33.38 280 CYS A CA 1
ATOM 2167 C C . CYS A 1 280 ? 41.817 59.606 59.007 1.00 34.24 280 CYS A C 1
ATOM 2168 O O . CYS A 1 280 ? 40.725 60.091 59.307 1.00 33.50 280 CYS A O 1
ATOM 2171 N N . LEU A 1 281 ? 42.153 58.336 59.263 1.00 31.95 281 LEU A N 1
ATOM 2172 C CA . LEU A 1 281 ? 41.240 57.408 59.931 1.00 32.33 281 LEU A CA 1
ATOM 2173 C C . LEU A 1 281 ? 41.097 57.627 61.443 1.00 32.49 281 LEU A C 1
ATOM 2174 O O . LEU A 1 281 ? 41.108 56.675 62.230 1.00 34.50 281 LEU A O 1
ATOM 2179 N N . THR A 1 282 ? 40.956 58.890 61.821 1.00 31.97 282 THR A N 1
ATOM 2180 C CA . THR A 1 282 ? 40.754 59.337 63.205 1.00 33.59 282 THR A CA 1
ATOM 2181 C C . THR A 1 282 ? 39.229 59.571 63.446 1.00 34.02 282 THR A C 1
ATOM 2182 O O . THR A 1 282 ? 38.581 60.382 62.748 1.00 33.08 282 THR A O 1
ATOM 2186 N N . PHE A 1 283 ? 38.664 58.866 64.431 1.00 33.60 283 PHE A N 1
ATOM 2187 C CA . PHE A 1 283 ? 37.212 58.922 64.722 1.00 34.61 283 PHE A CA 1
ATOM 2188 C C . PHE A 1 283 ? 36.603 60.324 64.952 1.00 34.14 283 PHE A C 1
ATOM 2189 O O . PHE A 1 283 ? 35.670 60.722 64.247 1.00 31.27 283 PHE A O 1
ATOM 2197 N N . ASN A 1 284 ? 37.136 61.050 65.934 1.00 34.57 284 ASN A N 1
ATOM 2198 C CA . ASN A 1 284 ? 36.701 62.401 66.265 1.00 33.98 284 ASN A CA 1
ATOM 2199 C C . ASN A 1 284 ? 37.026 63.329 65.085 1.00 33.61 284 ASN A C 1
ATOM 2200 O O . ASN A 1 284 ? 38.176 63.693 64.841 1.00 32.14 284 ASN A O 1
ATOM 2205 N N . PRO A 1 285 ? 36.006 63.761 64.358 1.00 33.48 285 PRO A N 1
ATOM 2206 C CA . PRO A 1 285 ? 36.263 64.637 63.220 1.00 33.49 285 PRO A CA 1
ATOM 2207 C C . PRO A 1 285 ? 37.083 65.879 63.498 1.00 34.81 285 PRO A C 1
ATOM 2208 O O . PRO A 1 285 ? 37.779 66.370 62.601 1.00 36.06 285 PRO A O 1
ATOM 2212 N N . ALA A 1 286 ? 37.021 66.375 64.732 1.00 35.22 286 ALA A N 1
ATOM 2213 C CA . ALA A 1 286 ? 37.720 67.604 65.098 1.00 37.48 286 ALA A CA 1
ATOM 2214 C C . ALA A 1 286 ? 39.211 67.410 65.300 1.00 39.89 286 ALA A C 1
ATOM 2215 O O . ALA A 1 286 ? 39.986 68.381 65.338 1.00 41.21 286 ALA A O 1
ATOM 2217 N N . LYS A 1 287 ? 39.609 66.153 65.436 1.00 39.57 287 LYS A N 1
ATOM 2218 C CA . LYS A 1 287 ? 40.994 65.836 65.650 1.00 38.46 287 LYS A CA 1
ATOM 2219 C C . LYS A 1 287 ? 41.485 65.125 64.417 1.00 38.48 287 LYS A C 1
ATOM 2220 O O . LYS A 1 287 ? 42.577 64.563 64.412 1.00 42.42 287 LYS A O 1
ATOM 2226 N N . ARG A 1 288 ? 40.687 65.123 63.364 1.00 35.92 288 ARG A N 1
ATOM 2227 C CA . ARG A 1 288 ? 41.132 64.446 62.165 1.00 36.49 288 ARG A CA 1
ATOM 2228 C C . ARG A 1 288 ? 42.015 65.428 61.418 1.00 36.42 288 ARG A C 1
ATOM 2229 O O . ARG A 1 288 ? 41.774 66.621 61.485 1.00 37.15 288 ARG A O 1
ATOM 2237 N N . ILE A 1 289 ? 43.038 64.934 60.718 1.00 36.19 289 ILE A N 1
ATOM 2238 C CA . ILE A 1 289 ? 43.943 65.808 59.995 1.00 34.32 289 ILE A CA 1
ATOM 2239 C C . ILE A 1 289 ? 43.179 66.529 58.886 1.00 35.57 289 ILE A C 1
ATOM 2240 O O . ILE A 1 289 ? 42.043 66.153 58.570 1.00 35.98 289 ILE A O 1
ATOM 2245 N N . SER A 1 290 ? 43.777 67.582 58.327 1.00 35.25 290 SER A N 1
ATOM 2246 C CA . SER A 1 290 ? 43.136 68.342 57.253 1.00 35.73 290 SER A CA 1
ATOM 2247 C C . SER A 1 290 ? 43.829 68.006 55.947 1.00 35.21 290 SER A C 1
ATOM 2248 O O . SER A 1 290 ? 44.928 67.460 55.949 1.00 32.17 290 SER A O 1
ATOM 2251 N N . ALA A 1 291 ? 43.192 68.323 54.830 1.00 36.45 291 ALA A N 1
ATOM 2252 C CA . ALA A 1 291 ? 43.819 68.001 53.562 1.00 39.97 291 ALA A CA 1
ATOM 2253 C C . ALA A 1 291 ? 45.149 68.754 53.490 1.00 41.07 291 ALA A C 1
ATOM 2254 O O . ALA A 1 291 ? 46.174 68.195 53.091 1.00 42.70 291 ALA A O 1
ATOM 2256 N N . TYR A 1 292 ? 45.126 70.016 53.908 1.00 41.00 292 TYR A N 1
ATOM 2257 C CA . TYR A 1 292 ? 46.311 70.853 53.875 1.00 41.40 292 TYR A CA 1
ATOM 2258 C C . TYR A 1 292 ? 47.409 70.332 54.784 1.00 41.04 292 TYR A C 1
ATOM 2259 O O . TYR A 1 292 ? 48.599 70.365 54.435 1.00 38.43 292 TYR A O 1
ATOM 2268 N N . SER A 1 293 ? 47.025 69.849 55.955 1.00 39.59 293 SER A N 1
ATOM 2269 C CA . SER A 1 293 ? 48.035 69.335 56.847 1.00 39.96 293 SER A CA 1
ATOM 2270 C C . SER A 1 293 ? 48.634 68.094 56.247 1.00 40.42 293 SER A C 1
ATOM 2271 O O . SER A 1 293 ? 49.851 67.979 56.142 1.00 40.51 293 SER A O 1
ATOM 2274 N N . ALA A 1 294 ? 47.771 67.163 55.860 1.00 40.69 294 ALA A N 1
ATOM 2275 C CA . ALA A 1 294 ? 48.230 65.893 55.318 1.00 42.16 294 ALA A CA 1
ATOM 2276 C C . ALA A 1 294 ? 49.230 66.154 54.229 1.00 42.19 294 ALA A C 1
ATOM 2277 O O . ALA A 1 294 ? 50.295 65.527 54.144 1.00 42.21 294 ALA A O 1
ATOM 2279 N N . LEU A 1 295 ? 48.884 67.122 53.412 1.00 40.89 295 LEU A N 1
ATOM 2280 C CA . LEU A 1 295 ? 49.707 67.487 52.294 1.00 40.93 295 LEU A CA 1
ATOM 2281 C C . LEU A 1 295 ? 51.136 67.824 52.728 1.00 40.39 295 LEU A C 1
ATOM 2282 O O . LEU A 1 295 ? 52.081 67.545 52.016 1.00 39.76 295 LEU A O 1
ATOM 2287 N N . SER A 1 296 ? 51.279 68.386 53.923 1.00 42.09 296 SER A N 1
ATOM 2288 C CA . SER A 1 296 ? 52.576 68.803 54.470 1.00 44.05 296 SER A CA 1
ATOM 2289 C C . SER A 1 296 ? 53.257 67.719 55.325 1.00 45.87 296 SER A C 1
ATOM 2290 O O . SER A 1 296 ? 54.311 67.933 55.929 1.00 45.27 296 SER A O 1
ATOM 2293 N N . HIS A 1 297 ? 52.644 66.548 55.366 1.00 47.24 297 HIS A N 1
ATOM 2294 C CA . HIS A 1 297 ? 53.164 65.429 56.139 1.00 47.42 297 HIS A CA 1
ATOM 2295 C C . HIS A 1 297 ? 54.486 64.881 55.583 1.00 47.65 297 HIS A C 1
ATOM 2296 O O . HIS A 1 297 ? 54.700 64.792 54.372 1.00 48.43 297 HIS A O 1
ATOM 2303 N N . PRO A 1 298 ? 55.399 64.516 56.474 1.00 48.58 298 PRO A N 1
ATOM 2304 C CA . PRO A 1 298 ? 56.708 63.971 56.106 1.00 50.22 298 PRO A CA 1
ATOM 2305 C C . PRO A 1 298 ? 56.663 62.699 55.235 1.00 51.65 298 PRO A C 1
ATOM 2306 O O . PRO A 1 298 ? 57.699 62.158 54.842 1.00 50.91 298 PRO A O 1
ATOM 2310 N N . TYR A 1 299 ? 55.466 62.205 54.950 1.00 52.61 299 TYR A N 1
ATOM 2311 C CA . TYR A 1 299 ? 55.334 61.033 54.101 1.00 53.25 299 TYR A CA 1
ATOM 2312 C C . TYR A 1 299 ? 55.708 61.503 52.694 1.00 55.23 299 TYR A C 1
ATOM 2313 O O . TYR A 1 299 ? 56.404 60.808 51.952 1.00 54.62 299 TYR A O 1
ATOM 2322 N N . PHE A 1 300 ? 55.245 62.700 52.343 1.00 57.27 300 PHE A N 1
ATOM 2323 C CA . PHE A 1 300 ? 55.513 63.264 51.029 1.00 60.77 300 PHE A CA 1
ATOM 2324 C C . PHE A 1 300 ? 56.885 63.911 51.043 1.00 63.95 300 PHE A C 1
ATOM 2325 O O . PHE A 1 300 ? 57.248 64.652 50.127 1.00 62.70 300 PHE A O 1
ATOM 2333 N N . GLN A 1 301 ? 57.640 63.598 52.101 1.00 68.68 301 GLN A N 1
ATOM 2334 C CA . GLN A 1 301 ? 58.999 64.113 52.358 1.00 71.56 301 GLN A CA 1
ATOM 2335 C C . GLN A 1 301 ? 58.885 65.537 52.918 1.00 73.14 301 GLN A C 1
ATOM 2336 O O . GLN A 1 301 ? 59.233 65.737 54.106 1.00 75.01 301 GLN A O 1
ATOM 2342 N N . GLY B 2 6 ? 23.678 44.378 21.263 1.00 77.81 6 GLY B N 1
ATOM 2343 C CA . GLY B 2 6 ? 22.623 45.417 21.468 1.00 77.02 6 GLY B CA 1
ATOM 2344 C C . GLY B 2 6 ? 23.042 46.578 22.348 1.00 76.58 6 GLY B C 1
ATOM 2345 O O . GLY B 2 6 ? 24.223 46.910 22.428 1.00 74.98 6 GLY B O 1
ATOM 2346 N N . ASN B 2 7 ? 22.062 47.190 23.015 1.00 77.41 7 ASN B N 1
ATOM 2347 C CA . ASN B 2 7 ? 22.302 48.342 23.893 1.00 78.12 7 ASN B CA 1
ATOM 2348 C C . ASN B 2 7 ? 22.840 48.066 25.310 1.00 76.65 7 ASN B C 1
ATOM 2349 O O . ASN B 2 7 ? 23.718 48.814 25.792 1.00 77.48 7 ASN B O 1
ATOM 2354 N N . GLU B 2 8 ? 22.334 47.030 25.989 1.00 71.77 8 GLU B N 1
ATOM 2355 C CA . GLU B 2 8 ? 22.828 46.771 27.328 1.00 65.08 8 GLU B CA 1
ATOM 2356 C C . GLU B 2 8 ? 24.272 46.301 27.265 1.00 60.32 8 GLU B C 1
ATOM 2357 O O . GLU B 2 8 ? 25.043 46.597 28.157 1.00 60.94 8 GLU B O 1
ATOM 2363 N N . LEU B 2 9 ? 24.673 45.605 26.211 1.00 55.12 9 LEU B N 1
ATOM 2364 C CA . LEU B 2 9 ? 26.068 45.166 26.149 1.00 51.62 9 LEU B CA 1
ATOM 2365 C C . LEU B 2 9 ? 26.999 46.365 26.034 1.00 49.80 9 LEU B C 1
ATOM 2366 O O . LEU B 2 9 ? 28.058 46.425 26.656 1.00 47.19 9 LEU B O 1
ATOM 2371 N N . ALA B 2 10 ? 26.578 47.322 25.216 1.00 49.52 10 ALA B N 1
ATOM 2372 C CA . ALA B 2 10 ? 27.338 48.533 24.963 1.00 48.16 10 ALA B CA 1
ATOM 2373 C C . ALA B 2 10 ? 27.469 49.369 26.214 1.00 47.21 10 ALA B C 1
ATOM 2374 O O . ALA B 2 10 ? 28.530 49.904 26.514 1.00 49.56 10 ALA B O 1
ATOM 2376 N N . SER B 2 11 ? 26.386 49.483 26.955 1.00 44.89 11 SER B N 1
ATOM 2377 C CA . SER B 2 11 ? 26.412 50.299 28.145 1.00 43.26 11 SER B CA 1
ATOM 2378 C C . SER B 2 11 ? 27.275 49.663 29.230 1.00 43.33 11 SER B C 1
ATOM 2379 O O . SER B 2 11 ? 27.956 50.359 29.993 1.00 43.43 11 SER B O 1
ATOM 2382 N N . ALA B 2 12 ? 27.243 48.335 29.292 1.00 42.68 12 ALA B N 1
ATOM 2383 C CA . ALA B 2 12 ? 28.022 47.589 30.265 1.00 40.14 12 ALA B CA 1
ATOM 2384 C C . ALA B 2 12 ? 29.471 47.789 29.899 1.00 40.81 12 ALA B C 1
ATOM 2385 O O . ALA B 2 12 ? 30.310 47.949 30.785 1.00 43.09 12 ALA B O 1
ATOM 2387 N N . ALA B 2 13 ? 29.775 47.781 28.595 1.00 39.48 13 ALA B N 1
ATOM 2388 C CA . ALA B 2 13 ? 31.151 48.011 28.134 1.00 37.24 13 ALA B CA 1
ATOM 2389 C C . ALA B 2 13 ? 31.547 49.464 28.474 1.00 36.53 13 ALA B C 1
ATOM 2390 O O . ALA B 2 13 ? 32.628 49.737 28.984 1.00 35.66 13 ALA B O 1
ATOM 2392 N N . ALA B 2 14 ? 30.636 50.392 28.228 1.00 36.71 14 ALA B N 1
ATOM 2393 C CA . ALA B 2 14 ? 30.890 51.789 28.511 1.00 36.02 14 ALA B CA 1
ATOM 2394 C C . ALA B 2 14 ? 31.148 52.053 29.983 1.00 35.93 14 ALA B C 1
ATOM 2395 O O . ALA B 2 14 ? 32.136 52.693 30.307 1.00 35.41 14 ALA B O 1
ATOM 2397 N N . ARG B 2 15 ? 30.275 51.604 30.886 1.00 36.52 15 ARG B N 1
ATOM 2398 C CA . ARG B 2 15 ? 30.548 51.871 32.302 1.00 37.57 15 ARG B CA 1
ATOM 2399 C C . ARG B 2 15 ? 31.605 50.919 32.844 1.00 37.04 15 ARG B C 1
ATOM 2400 O O . ARG B 2 15 ? 32.027 51.030 33.998 1.00 35.36 15 ARG B O 1
ATOM 2408 N N . GLY B 2 16 ? 32.056 50.007 31.984 1.00 37.39 16 GLY B N 1
ATOM 2409 C CA . GLY B 2 16 ? 33.076 49.046 32.382 1.00 39.93 16 GLY B CA 1
ATOM 2410 C C . GLY B 2 16 ? 32.665 48.083 33.482 1.00 39.92 16 GLY B C 1
ATOM 2411 O O . GLY B 2 16 ? 33.414 47.843 34.410 1.00 38.24 16 GLY B O 1
ATOM 2412 N N . ASP B 2 17 ? 31.465 47.535 33.349 1.00 41.08 17 ASP B N 1
ATOM 2413 C CA . ASP B 2 17 ? 30.876 46.593 34.287 1.00 42.70 17 ASP B CA 1
ATOM 2414 C C . ASP B 2 17 ? 31.249 45.203 33.724 1.00 45.15 17 ASP B C 1
ATOM 2415 O O . ASP B 2 17 ? 30.487 44.620 32.955 1.00 45.82 17 ASP B O 1
ATOM 2420 N N . LEU B 2 18 ? 32.416 44.675 34.096 1.00 45.77 18 LEU B N 1
ATOM 2421 C CA . LEU B 2 18 ? 32.870 43.392 33.562 1.00 46.20 18 LEU B CA 1
ATOM 2422 C C . LEU B 2 18 ? 31.871 42.290 33.851 1.00 47.83 18 LEU B C 1
ATOM 2423 O O . LEU B 2 18 ? 31.544 41.476 32.983 1.00 47.79 18 LEU B O 1
ATOM 2428 N N . GLU B 2 19 ? 31.399 42.290 35.091 1.00 49.68 19 GLU B N 1
ATOM 2429 C CA . GLU B 2 19 ? 30.431 41.336 35.634 1.00 51.49 19 GLU B CA 1
ATOM 2430 C C . GLU B 2 19 ? 29.224 41.214 34.689 1.00 50.51 19 GLU B C 1
ATOM 2431 O O . GLU B 2 19 ? 29.003 40.177 34.034 1.00 49.11 19 GLU B O 1
ATOM 2437 N N . GLN B 2 20 ? 28.468 42.307 34.631 1.00 49.73 20 GLN B N 1
ATOM 2438 C CA . GLN B 2 20 ? 27.286 42.482 33.792 1.00 48.98 20 GLN B CA 1
ATOM 2439 C C . GLN B 2 20 ? 27.551 42.205 32.279 1.00 46.84 20 GLN B C 1
ATOM 2440 O O . GLN B 2 20 ? 26.763 41.531 31.590 1.00 44.76 20 GLN B O 1
ATOM 2446 N N . LEU B 2 21 ? 28.660 42.734 31.771 1.00 45.17 21 LEU B N 1
ATOM 2447 C CA . LEU B 2 21 ? 29.063 42.521 30.382 1.00 44.37 21 LEU B CA 1
ATOM 2448 C C . LEU B 2 21 ? 29.160 41.026 30.135 1.00 44.18 21 LEU B C 1
ATOM 2449 O O . LEU B 2 21 ? 28.687 40.512 29.129 1.00 42.90 21 LEU B O 1
ATOM 2454 N N . THR B 2 22 ? 29.793 40.335 31.077 1.00 44.48 22 THR B N 1
ATOM 2455 C CA . THR B 2 22 ? 29.992 38.918 30.932 1.00 43.99 22 THR B CA 1
ATOM 2456 C C . THR B 2 22 ? 28.715 38.085 30.913 1.00 45.06 22 THR B C 1
ATOM 2457 O O . THR B 2 22 ? 28.684 37.079 30.213 1.00 47.10 22 THR B O 1
ATOM 2461 N N . SER B 2 23 ? 27.671 38.477 31.645 1.00 44.85 23 SER B N 1
ATOM 2462 C CA . SER B 2 23 ? 26.402 37.737 31.590 1.00 44.09 23 SER B CA 1
ATOM 2463 C C . SER B 2 23 ? 25.949 37.844 30.153 1.00 47.56 23 SER B C 1
ATOM 2464 O O . SER B 2 23 ? 25.865 36.854 29.419 1.00 49.19 23 SER B O 1
ATOM 2467 N N . LEU B 2 24 ? 25.654 39.082 29.766 1.00 49.31 24 LEU B N 1
ATOM 2468 C CA . LEU B 2 24 ? 25.195 39.400 28.425 1.00 50.32 24 LEU B CA 1
ATOM 2469 C C . LEU B 2 24 ? 25.913 38.642 27.331 1.00 51.72 24 LEU B C 1
ATOM 2470 O O . LEU B 2 24 ? 25.304 38.316 26.318 1.00 53.74 24 LEU B O 1
ATOM 2475 N N . LEU B 2 25 ? 27.209 38.396 27.514 1.00 53.53 25 LEU B N 1
ATOM 2476 C CA . LEU B 2 25 ? 27.985 37.681 26.517 1.00 56.90 25 LEU B CA 1
ATOM 2477 C C . LEU B 2 25 ? 27.803 36.163 26.581 1.00 60.27 25 LEU B C 1
ATOM 2478 O O . LEU B 2 25 ? 28.399 35.425 25.808 1.00 60.63 25 LEU B O 1
ATOM 2483 N N . GLN B 2 26 ? 26.971 35.695 27.498 1.00 63.79 26 GLN B N 1
ATOM 2484 C CA . GLN B 2 26 ? 26.748 34.265 27.629 1.00 68.47 26 GLN B CA 1
ATOM 2485 C C . GLN B 2 26 ? 25.464 33.864 26.951 1.00 71.73 26 GLN B C 1
ATOM 2486 O O . GLN B 2 26 ? 25.188 32.672 26.778 1.00 71.96 26 GLN B O 1
ATOM 2492 N N . ASN B 2 27 ? 24.691 34.871 26.557 1.00 75.07 27 ASN B N 1
ATOM 2493 C CA . ASN B 2 27 ? 23.400 34.651 25.927 1.00 77.40 27 ASN B CA 1
ATOM 2494 C C . ASN B 2 27 ? 23.472 34.596 24.412 1.00 78.80 27 ASN B C 1
ATOM 2495 O O . ASN B 2 27 ? 22.464 34.838 23.748 1.00 80.80 27 ASN B O 1
ATOM 2500 N N . ASN B 2 28 ? 24.644 34.279 23.862 1.00 79.38 28 ASN B N 1
ATOM 2501 C CA . ASN B 2 28 ? 24.804 34.200 22.404 1.00 80.25 28 ASN B CA 1
ATOM 2502 C C . ASN B 2 28 ? 24.144 35.399 21.693 1.00 79.31 28 ASN B C 1
ATOM 2503 O O . ASN B 2 28 ? 23.275 35.235 20.814 1.00 78.67 28 ASN B O 1
ATOM 2508 N N . VAL B 2 29 ? 24.564 36.597 22.098 1.00 77.19 29 VAL B N 1
ATOM 2509 C CA . VAL B 2 29 ? 24.059 37.850 21.549 1.00 73.72 29 VAL B CA 1
ATOM 2510 C C . VAL B 2 29 ? 25.035 38.282 20.456 1.00 71.48 29 VAL B C 1
ATOM 2511 O O . VAL B 2 29 ? 26.061 37.626 20.253 1.00 71.99 29 VAL B O 1
ATOM 2515 N N . ASN B 2 30 ? 24.727 39.362 19.742 1.00 67.65 30 ASN B N 1
ATOM 2516 C CA . ASN B 2 30 ? 25.618 39.800 18.685 1.00 63.79 30 ASN B CA 1
ATOM 2517 C C . ASN B 2 30 ? 26.546 40.895 19.157 1.00 61.73 30 ASN B C 1
ATOM 2518 O O . ASN B 2 30 ? 26.146 42.056 19.264 1.00 61.50 30 ASN B O 1
ATOM 2523 N N . VAL B 2 31 ? 27.795 40.521 19.413 1.00 58.43 31 VAL B N 1
ATOM 2524 C CA . VAL B 2 31 ? 28.799 41.460 19.892 1.00 55.23 31 VAL B CA 1
ATOM 2525 C C . VAL B 2 31 ? 29.013 42.677 18.994 1.00 52.47 31 VAL B C 1
ATOM 2526 O O . VAL B 2 31 ? 29.427 43.745 19.479 1.00 52.35 31 VAL B O 1
ATOM 2530 N N . ASN B 2 32 ? 28.721 42.523 17.700 1.00 49.45 32 ASN B N 1
ATOM 2531 C CA . ASN B 2 32 ? 28.929 43.604 16.726 1.00 48.09 32 ASN B CA 1
ATOM 2532 C C . ASN B 2 32 ? 27.728 44.528 16.426 1.00 47.62 32 ASN B C 1
ATOM 2533 O O . ASN B 2 32 ? 27.826 45.456 15.615 1.00 47.56 32 ASN B O 1
ATOM 2538 N N . ALA B 2 33 ? 26.610 44.285 17.098 1.00 46.37 33 ALA B N 1
ATOM 2539 C CA . ALA B 2 33 ? 25.421 45.106 16.935 1.00 43.82 33 ALA B CA 1
ATOM 2540 C C . ALA B 2 33 ? 25.650 46.519 17.479 1.00 43.81 33 ALA B C 1
ATOM 2541 O O . ALA B 2 33 ? 26.285 46.694 18.532 1.00 44.88 33 ALA B O 1
ATOM 2543 N N . GLN B 2 34 ? 25.108 47.513 16.768 1.00 42.72 34 GLN B N 1
ATOM 2544 C CA . GLN B 2 34 ? 25.212 48.925 17.157 1.00 40.57 34 GLN B CA 1
ATOM 2545 C C . GLN B 2 34 ? 24.096 49.379 18.092 1.00 38.91 34 GLN B C 1
ATOM 2546 O O . GLN B 2 34 ? 22.974 48.909 17.995 1.00 42.09 34 GLN B O 1
ATOM 2552 N N . ASN B 2 35 ? 24.394 50.294 19.000 1.00 37.31 35 ASN B N 1
ATOM 2553 C CA . ASN B 2 35 ? 23.370 50.765 19.920 1.00 36.91 35 ASN B CA 1
ATOM 2554 C C . ASN B 2 35 ? 22.606 51.909 19.272 1.00 36.17 35 ASN B C 1
ATOM 2555 O O . ASN B 2 35 ? 22.816 52.234 18.113 1.00 32.95 35 ASN B O 1
ATOM 2560 N N . GLY B 2 36 ? 21.725 52.536 20.033 1.00 36.68 36 GLY B N 1
ATOM 2561 C CA . GLY B 2 36 ? 20.954 53.639 19.483 1.00 38.38 36 GLY B CA 1
ATOM 2562 C C . GLY B 2 36 ? 21.753 54.856 19.014 1.00 40.07 36 GLY B C 1
ATOM 2563 O O . GLY B 2 36 ? 21.164 55.832 18.506 1.00 39.11 36 GLY B O 1
ATOM 2564 N N . PHE B 2 37 ? 23.080 54.810 19.190 1.00 38.64 37 PHE B N 1
ATOM 2565 C CA . PHE B 2 37 ? 23.952 55.908 18.782 1.00 36.13 37 PHE B CA 1
ATOM 2566 C C . PHE B 2 37 ? 24.833 55.452 17.630 1.00 37.03 37 PHE B C 1
ATOM 2567 O O . PHE B 2 37 ? 25.762 56.174 17.249 1.00 36.94 37 PHE B O 1
ATOM 2575 N N . GLY B 2 38 ? 24.544 54.253 17.097 1.00 37.12 38 GLY B N 1
ATOM 2576 C CA . GLY B 2 38 ? 25.292 53.685 15.977 1.00 36.08 38 GLY B CA 1
ATOM 2577 C C . GLY B 2 38 ? 26.700 53.211 16.307 1.00 37.58 38 GLY B C 1
ATOM 2578 O O . GLY B 2 38 ? 27.584 53.152 15.441 1.00 38.93 38 GLY B O 1
ATOM 2579 N N . ARG B 2 39 ? 26.908 52.848 17.564 1.00 37.85 39 ARG B N 1
ATOM 2580 C CA . ARG B 2 39 ? 28.217 52.426 18.041 1.00 38.27 39 ARG B CA 1
ATOM 2581 C C . ARG B 2 39 ? 28.146 51.014 18.659 1.00 38.34 39 ARG B C 1
ATOM 2582 O O . ARG B 2 39 ? 27.112 50.606 19.179 1.00 37.73 39 ARG B O 1
ATOM 2590 N N . THR B 2 40 ? 29.244 50.271 18.593 1.00 38.11 40 THR B N 1
ATOM 2591 C CA . THR B 2 40 ? 29.288 48.916 19.140 1.00 38.68 40 THR B CA 1
ATOM 2592 C C . THR B 2 40 ? 29.972 48.881 20.499 1.00 40.54 40 THR B C 1
ATOM 2593 O O . THR B 2 40 ? 30.752 49.784 20.836 1.00 42.18 40 THR B O 1
ATOM 2597 N N . ALA B 2 41 ? 29.704 47.826 21.270 1.00 39.65 41 ALA B N 1
ATOM 2598 C CA . ALA B 2 41 ? 30.285 47.708 22.598 1.00 38.83 41 ALA B CA 1
ATOM 2599 C C . ALA B 2 41 ? 31.822 47.843 22.594 1.00 39.21 41 ALA B C 1
ATOM 2600 O O . ALA B 2 41 ? 32.384 48.550 23.435 1.00 37.68 41 ALA B O 1
ATOM 2602 N N . LEU B 2 42 ? 32.511 47.193 21.654 1.00 38.97 42 LEU B N 1
ATOM 2603 C CA . LEU B 2 42 ? 33.967 47.320 21.634 1.00 38.43 42 LEU B CA 1
ATOM 2604 C C . LEU B 2 42 ? 34.403 48.776 21.399 1.00 40.23 42 LEU B C 1
ATOM 2605 O O . LEU B 2 42 ? 35.400 49.236 21.966 1.00 40.71 42 LEU B O 1
ATOM 2610 N N . GLN B 2 43 ? 33.657 49.501 20.567 1.00 38.90 43 GLN B N 1
ATOM 2611 C CA . GLN B 2 43 ? 33.995 50.880 20.282 1.00 36.80 43 GLN B CA 1
ATOM 2612 C C . GLN B 2 43 ? 33.790 51.834 21.470 1.00 37.81 43 GLN B C 1
ATOM 2613 O O . GLN B 2 43 ? 34.654 52.684 21.739 1.00 40.05 43 GLN B O 1
ATOM 2619 N N . VAL B 2 44 ? 32.669 51.722 22.181 1.00 34.86 44 VAL B N 1
ATOM 2620 C CA . VAL B 2 44 ? 32.434 52.622 23.307 1.00 34.32 44 VAL B CA 1
ATOM 2621 C C . VAL B 2 44 ? 32.970 52.138 24.659 1.00 36.20 44 VAL B C 1
ATOM 2622 O O . VAL B 2 44 ? 32.761 52.797 25.675 1.00 37.97 44 VAL B O 1
ATOM 2626 N N . MET B 2 45 ? 33.662 50.999 24.676 1.00 36.99 45 MET B N 1
ATOM 2627 C CA . MET B 2 45 ? 34.187 50.412 25.906 1.00 34.97 45 MET B CA 1
ATOM 2628 C C . MET B 2 45 ? 35.130 51.271 26.706 1.00 33.70 45 MET B C 1
ATOM 2629 O O . MET B 2 45 ? 35.857 52.100 26.169 1.00 34.38 45 MET B O 1
ATOM 2634 N N . LYS B 2 46 ? 35.152 50.973 27.998 1.00 31.87 46 LYS B N 1
ATOM 2635 C CA . LYS B 2 46 ? 35.977 51.626 28.998 1.00 31.01 46 LYS B CA 1
ATOM 2636 C C . LYS B 2 46 ? 37.430 51.303 28.701 1.00 31.71 46 LYS B C 1
ATOM 2637 O O . LYS B 2 46 ? 37.977 50.309 29.145 1.00 31.31 46 LYS B O 1
ATOM 2643 N N . LEU B 2 47 ? 38.065 52.170 27.945 1.00 32.91 47 LEU B N 1
ATOM 2644 C CA . LEU B 2 47 ? 39.444 51.949 27.564 1.00 32.49 47 LEU B CA 1
ATOM 2645 C C . LEU B 2 47 ? 40.486 51.541 28.609 1.00 32.09 47 LEU B C 1
ATOM 2646 O O . LEU B 2 47 ? 41.438 50.864 28.269 1.00 33.92 47 LEU B O 1
ATOM 2651 N N . GLY B 2 48 ? 40.333 51.913 29.869 1.00 32.42 48 GLY B N 1
ATOM 2652 C CA . GLY B 2 48 ? 41.378 51.557 30.814 1.00 32.01 48 GLY B CA 1
ATOM 2653 C C . GLY B 2 48 ? 41.313 50.115 31.259 1.00 33.23 48 GLY B C 1
ATOM 2654 O O . GLY B 2 48 ? 42.182 49.647 31.996 1.00 33.10 48 GLY B O 1
ATOM 2655 N N . ASN B 2 49 ? 40.277 49.414 30.808 1.00 32.61 49 ASN B N 1
ATOM 2656 C CA . ASN B 2 49 ? 40.064 48.024 31.189 1.00 32.41 49 ASN B CA 1
ATOM 2657 C C . ASN B 2 49 ? 40.357 47.054 30.060 1.00 33.21 49 ASN B C 1
ATOM 2658 O O . ASN B 2 49 ? 39.476 46.680 29.299 1.00 31.92 49 ASN B O 1
ATOM 2663 N N . PRO B 2 50 ? 41.610 46.608 29.951 1.00 35.57 50 PRO B N 1
ATOM 2664 C CA . PRO B 2 50 ? 41.962 45.674 28.881 1.00 36.01 50 PRO B CA 1
ATOM 2665 C C . PRO B 2 50 ? 41.111 44.393 28.878 1.00 35.84 50 PRO B C 1
ATOM 2666 O O . PRO B 2 50 ? 40.858 43.801 27.822 1.00 34.36 50 PRO B O 1
ATOM 2670 N N . GLU B 2 51 ? 40.637 43.977 30.046 1.00 36.15 51 GLU B N 1
ATOM 2671 C CA . GLU B 2 51 ? 39.836 42.756 30.101 1.00 36.03 51 GLU B CA 1
ATOM 2672 C C . GLU B 2 51 ? 38.486 42.885 29.387 1.00 36.52 51 GLU B C 1
ATOM 2673 O O . GLU B 2 51 ? 37.990 41.908 28.837 1.00 37.20 51 GLU B O 1
ATOM 2679 N N . ILE B 2 52 ? 37.892 44.077 29.398 1.00 35.75 52 ILE B N 1
ATOM 2680 C CA . ILE B 2 52 ? 36.617 44.294 28.720 1.00 35.66 52 ILE B CA 1
ATOM 2681 C C . ILE B 2 52 ? 36.878 44.002 27.238 1.00 36.48 52 ILE B C 1
ATOM 2682 O O . ILE B 2 52 ? 36.118 43.286 26.555 1.00 36.52 52 ILE B O 1
ATOM 2687 N N . ALA B 2 53 ? 37.974 44.546 26.742 1.00 35.73 53 ALA B N 1
ATOM 2688 C CA . ALA B 2 53 ? 38.287 44.360 25.349 1.00 38.52 53 ALA B CA 1
ATOM 2689 C C . ALA B 2 53 ? 38.536 42.893 25.041 1.00 41.48 53 ALA B C 1
ATOM 2690 O O . ALA B 2 53 ? 37.934 42.333 24.100 1.00 42.39 53 ALA B O 1
ATOM 2692 N N . ARG B 2 54 ? 39.404 42.266 25.840 1.00 41.76 54 ARG B N 1
ATOM 2693 C CA . ARG B 2 54 ? 39.757 40.880 25.603 1.00 40.45 54 ARG B CA 1
ATOM 2694 C C . ARG B 2 54 ? 38.537 39.981 25.512 1.00 40.30 54 ARG B C 1
ATOM 2695 O O . ARG B 2 54 ? 38.413 39.202 24.554 1.00 39.53 54 ARG B O 1
ATOM 2703 N N . ARG B 2 55 ? 37.622 40.090 26.471 1.00 37.28 55 ARG B N 1
ATOM 2704 C CA . ARG B 2 55 ? 36.443 39.262 26.400 1.00 36.65 55 ARG B CA 1
ATOM 2705 C C . ARG B 2 55 ? 35.620 39.534 25.155 1.00 36.40 55 ARG B C 1
ATOM 2706 O O . ARG B 2 55 ? 35.235 38.590 24.464 1.00 36.61 55 ARG B O 1
ATOM 2714 N N . LEU B 2 56 ? 35.348 40.796 24.838 1.00 34.36 56 LEU B N 1
ATOM 2715 C CA . LEU B 2 56 ? 34.579 41.053 23.612 1.00 34.03 56 LEU B CA 1
ATOM 2716 C C . LEU B 2 56 ? 35.251 40.464 22.376 1.00 33.51 56 LEU B C 1
ATOM 2717 O O . LEU B 2 56 ? 34.597 39.828 21.564 1.00 32.65 56 LEU B O 1
ATOM 2722 N N . LEU B 2 57 ? 36.553 40.696 22.232 1.00 35.07 57 LEU B N 1
ATOM 2723 C CA . LEU B 2 57 ? 37.319 40.172 21.106 1.00 34.56 57 LEU B CA 1
ATOM 2724 C C . LEU B 2 57 ? 37.156 38.664 21.066 1.00 36.02 57 LEU B C 1
ATOM 2725 O O . LEU B 2 57 ? 36.859 38.078 20.034 1.00 36.47 57 LEU B O 1
ATOM 2730 N N . LEU B 2 58 ? 37.326 38.049 22.222 1.00 37.62 58 LEU B N 1
ATOM 2731 C CA . LEU B 2 58 ? 37.219 36.605 22.371 1.00 38.83 58 LEU B CA 1
ATOM 2732 C C . LEU B 2 58 ? 35.863 36.037 21.971 1.00 38.45 58 LEU B C 1
ATOM 2733 O O . LEU B 2 58 ? 35.711 34.839 21.833 1.00 37.02 58 LEU B O 1
ATOM 2738 N N . ARG B 2 59 ? 34.875 36.909 21.809 1.00 41.37 59 ARG B N 1
ATOM 2739 C CA . ARG B 2 59 ? 33.514 36.521 21.398 1.00 42.75 59 ARG B CA 1
ATOM 2740 C C . ARG B 2 59 ? 33.139 37.015 19.971 1.00 42.05 59 ARG B C 1
ATOM 2741 O O . ARG B 2 59 ? 31.958 37.037 19.594 1.00 41.21 59 ARG B O 1
ATOM 2749 N N . GLY B 2 60 ? 34.145 37.417 19.194 1.00 39.58 60 GLY B N 1
ATOM 2750 C CA . GLY B 2 60 ? 33.894 37.858 17.839 1.00 40.06 60 GLY B CA 1
ATOM 2751 C C . GLY B 2 60 ? 33.886 39.342 17.510 1.00 41.27 60 GLY B C 1
ATOM 2752 O O . GLY B 2 60 ? 33.778 39.708 16.332 1.00 39.36 60 GLY B O 1
ATOM 2753 N N . ALA B 2 61 ? 33.966 40.208 18.518 1.00 40.85 61 ALA B N 1
ATOM 2754 C CA . ALA B 2 61 ? 33.975 41.629 18.242 1.00 38.17 61 ALA B CA 1
ATOM 2755 C C . ALA B 2 61 ? 35.026 41.828 17.177 1.00 39.40 61 ALA B C 1
ATOM 2756 O O . ALA B 2 61 ? 36.115 41.236 17.264 1.00 37.50 61 ALA B O 1
ATOM 2758 N N . ASN B 2 62 ? 34.681 42.639 16.170 1.00 39.32 62 ASN B N 1
ATOM 2759 C CA . ASN B 2 62 ? 35.587 42.969 15.072 1.00 38.37 62 ASN B CA 1
ATOM 2760 C C . ASN B 2 62 ? 36.260 44.280 15.423 1.00 36.48 62 ASN B C 1
ATOM 2761 O O . ASN B 2 62 ? 35.604 45.304 15.505 1.00 36.94 62 ASN B O 1
ATOM 2766 N N . PRO B 2 63 ? 37.580 44.266 15.632 1.00 36.19 63 PRO B N 1
ATOM 2767 C CA . PRO B 2 63 ? 38.343 45.470 15.983 1.00 36.68 63 PRO B CA 1
ATOM 2768 C C . PRO B 2 63 ? 38.377 46.617 14.948 1.00 39.15 63 PRO B C 1
ATOM 2769 O O . PRO B 2 63 ? 38.351 47.805 15.305 1.00 39.45 63 PRO B O 1
ATOM 2773 N N . ASP B 2 64 ? 38.411 46.268 13.666 1.00 40.75 64 ASP B N 1
ATOM 2774 C CA . ASP B 2 64 ? 38.494 47.284 12.631 1.00 40.78 64 ASP B CA 1
ATOM 2775 C C . ASP B 2 64 ? 37.240 48.041 12.196 1.00 40.91 64 ASP B C 1
ATOM 2776 O O . ASP B 2 64 ? 37.300 48.785 11.236 1.00 42.80 64 ASP B O 1
ATOM 2781 N N . LEU B 2 65 ? 36.114 47.880 12.882 1.00 40.10 65 LEU B N 1
ATOM 2782 C CA . LEU B 2 65 ? 34.912 48.638 12.517 1.00 38.83 65 LEU B CA 1
ATOM 2783 C C . LEU B 2 65 ? 35.052 50.123 12.960 1.00 40.13 65 LEU B C 1
ATOM 2784 O O . LEU B 2 65 ? 35.417 50.415 14.099 1.00 41.44 65 LEU B O 1
ATOM 2789 N N . LYS B 2 66 ? 34.774 51.060 12.056 1.00 40.27 66 LYS B N 1
ATOM 2790 C CA . LYS B 2 66 ? 34.888 52.497 12.360 1.00 39.37 66 LYS B CA 1
ATOM 2791 C C . LYS B 2 66 ? 33.489 53.063 12.441 1.00 39.17 66 LYS B C 1
ATOM 2792 O O . LYS B 2 66 ? 32.611 52.631 11.691 1.00 38.73 66 LYS B O 1
ATOM 2798 N N . ASP B 2 67 ? 33.280 54.042 13.315 1.00 38.23 67 ASP B N 1
ATOM 2799 C CA . ASP B 2 67 ? 31.942 54.602 13.492 1.00 39.40 67 ASP B CA 1
ATOM 2800 C C . ASP B 2 67 ? 31.613 55.777 12.549 1.00 39.51 67 ASP B C 1
ATOM 2801 O O . ASP B 2 67 ? 32.478 56.185 11.763 1.00 36.80 67 ASP B O 1
ATOM 2806 N N . ARG B 2 68 ? 30.367 56.298 12.626 1.00 41.12 68 ARG B N 1
ATOM 2807 C CA . ARG B 2 68 ? 29.903 57.428 11.767 1.00 41.22 68 ARG B CA 1
ATOM 2808 C C . ARG B 2 68 ? 31.020 58.466 11.668 1.00 37.66 68 ARG B C 1
ATOM 2809 O O . ARG B 2 68 ? 31.228 59.024 10.601 1.00 35.39 68 ARG B O 1
ATOM 2817 N N . THR B 2 69 ? 31.743 58.692 12.769 1.00 35.77 69 THR B N 1
ATOM 2818 C CA . THR B 2 69 ? 32.825 59.690 12.802 1.00 37.45 69 THR B CA 1
ATOM 2819 C C . THR B 2 69 ? 34.211 59.214 12.282 1.00 36.29 69 THR B C 1
ATOM 2820 O O . THR B 2 69 ? 35.201 59.954 12.324 1.00 31.86 69 THR B O 1
ATOM 2824 N N . GLY B 2 70 ? 34.253 57.978 11.785 1.00 36.72 70 GLY B N 1
ATOM 2825 C CA . GLY B 2 70 ? 35.476 57.423 11.234 1.00 36.92 70 GLY B CA 1
ATOM 2826 C C . GLY B 2 70 ? 36.589 56.955 12.165 1.00 38.88 70 GLY B C 1
ATOM 2827 O O . GLY B 2 70 ? 37.770 57.076 11.799 1.00 38.31 70 GLY B O 1
ATOM 2828 N N . PHE B 2 71 ? 36.243 56.415 13.344 1.00 39.55 71 PHE B N 1
ATOM 2829 C CA . PHE B 2 71 ? 37.249 55.910 14.304 1.00 38.11 71 PHE B CA 1
ATOM 2830 C C . PHE B 2 71 ? 37.085 54.446 14.670 1.00 37.16 71 PHE B C 1
ATOM 2831 O O . PHE B 2 71 ? 35.965 53.921 14.677 1.00 37.76 71 PHE B O 1
ATOM 2839 N N . ALA B 2 72 ? 38.205 53.804 14.995 1.00 35.94 72 ALA B N 1
ATOM 2840 C CA . ALA B 2 72 ? 38.211 52.399 15.434 1.00 36.27 72 ALA B CA 1
ATOM 2841 C C . ALA B 2 72 ? 38.713 52.409 16.905 1.00 36.55 72 ALA B C 1
ATOM 2842 O O . ALA B 2 72 ? 39.315 53.399 17.349 1.00 36.02 72 ALA B O 1
ATOM 2844 N N . VAL B 2 73 ? 38.482 51.343 17.671 1.00 35.10 73 VAL B N 1
ATOM 2845 C CA . VAL B 2 73 ? 38.897 51.408 19.067 1.00 33.67 73 VAL B CA 1
ATOM 2846 C C . VAL B 2 73 ? 40.363 51.712 19.205 1.00 34.19 73 VAL B C 1
ATOM 2847 O O . VAL B 2 73 ? 40.760 52.498 20.056 1.00 33.33 73 VAL B O 1
ATOM 2851 N N . ILE B 2 74 ? 41.180 51.081 18.375 1.00 35.51 74 ILE B N 1
ATOM 2852 C CA . ILE B 2 74 ? 42.605 51.284 18.506 1.00 36.78 74 ILE B CA 1
ATOM 2853 C C . ILE B 2 74 ? 42.975 52.756 18.361 1.00 37.30 74 ILE B C 1
ATOM 2854 O O . ILE B 2 74 ? 43.951 53.218 18.948 1.00 37.13 74 ILE B O 1
ATOM 2859 N N . HIS B 2 75 ? 42.181 53.504 17.604 1.00 37.79 75 HIS B N 1
ATOM 2860 C CA . HIS B 2 75 ? 42.420 54.946 17.482 1.00 37.73 75 HIS B CA 1
ATOM 2861 C C . HIS B 2 75 ? 42.235 55.590 18.866 1.00 37.47 75 HIS B C 1
ATOM 2862 O O . HIS B 2 75 ? 43.175 56.150 19.427 1.00 38.91 75 HIS B O 1
ATOM 2869 N N . ASP B 2 76 ? 41.028 55.507 19.419 1.00 36.74 76 ASP B N 1
ATOM 2870 C CA . ASP B 2 76 ? 40.748 56.075 20.739 1.00 35.49 76 ASP B CA 1
ATOM 2871 C C . ASP B 2 76 ? 41.660 55.555 21.879 1.00 37.51 76 ASP B C 1
ATOM 2872 O O . ASP B 2 76 ? 41.990 56.318 22.802 1.00 37.89 76 ASP B O 1
ATOM 2877 N N . ALA B 2 77 ? 42.055 54.278 21.841 1.00 36.41 77 ALA B N 1
ATOM 2878 C CA . ALA B 2 77 ? 42.922 53.757 22.895 1.00 36.95 77 ALA B CA 1
ATOM 2879 C C . ALA B 2 77 ? 44.277 54.438 22.747 1.00 37.15 77 ALA B C 1
ATOM 2880 O O . ALA B 2 77 ? 44.833 54.965 23.726 1.00 34.28 77 ALA B O 1
ATOM 2882 N N . ALA B 2 78 ? 44.786 54.423 21.512 1.00 36.33 78 ALA B N 1
ATOM 2883 C CA . ALA B 2 78 ? 46.067 55.040 21.182 1.00 36.84 78 ALA B CA 1
ATOM 2884 C C . ALA B 2 78 ? 46.037 56.512 21.570 1.00 38.00 78 ALA B C 1
ATOM 2885 O O . ALA B 2 78 ? 47.031 57.046 22.080 1.00 39.85 78 ALA B O 1
ATOM 2887 N N . ARG B 2 79 ? 44.902 57.174 21.339 1.00 37.47 79 ARG B N 1
ATOM 2888 C CA . ARG B 2 79 ? 44.780 58.587 21.697 1.00 35.77 79 ARG B CA 1
ATOM 2889 C C . ARG B 2 79 ? 44.728 58.826 23.212 1.00 36.08 79 ARG B C 1
ATOM 2890 O O . ARG B 2 79 ? 45.086 59.904 23.682 1.00 35.12 79 ARG B O 1
ATOM 2898 N N . ALA B 2 80 ? 44.299 57.824 23.976 1.00 35.95 80 ALA B N 1
ATOM 2899 C CA . ALA B 2 80 ? 44.202 57.981 25.423 1.00 36.79 80 ALA B CA 1
ATOM 2900 C C . ALA B 2 80 ? 45.440 57.457 26.126 1.00 38.01 80 ALA B C 1
ATOM 2901 O O . ALA B 2 80 ? 45.606 57.662 27.337 1.00 38.57 80 ALA B O 1
ATOM 2903 N N . GLY B 2 81 ? 46.303 56.785 25.362 1.00 38.66 81 GLY B N 1
ATOM 2904 C CA . GLY B 2 81 ? 47.525 56.234 25.917 1.00 38.69 81 GLY B CA 1
ATOM 2905 C C . GLY B 2 81 ? 47.296 54.969 26.720 1.00 39.77 81 GLY B C 1
ATOM 2906 O O . GLY B 2 81 ? 47.989 54.721 27.678 1.00 40.87 81 GLY B O 1
ATOM 2907 N N . PHE B 2 82 ? 46.303 54.172 26.354 1.00 41.36 82 PHE B N 1
ATOM 2908 C CA . PHE B 2 82 ? 46.054 52.923 27.070 1.00 41.51 82 PHE B CA 1
ATOM 2909 C C . PHE B 2 82 ? 46.692 51.814 26.257 1.00 41.07 82 PHE B C 1
ATOM 2910 O O . PHE B 2 82 ? 46.028 51.086 25.489 1.00 39.94 82 PHE B O 1
ATOM 2918 N N . LEU B 2 83 ? 48.007 51.736 26.439 1.00 39.90 83 LEU B N 1
ATOM 2919 C CA . LEU B 2 83 ? 48.872 50.780 25.779 1.00 40.00 83 LEU B CA 1
ATOM 2920 C C . LEU B 2 83 ? 48.461 49.311 25.956 1.00 39.82 83 LEU B C 1
ATOM 2921 O O . LEU B 2 83 ? 48.427 48.550 24.980 1.00 36.92 83 LEU B O 1
ATOM 2926 N N . ASP B 2 84 ? 48.132 48.915 27.189 1.00 40.23 84 ASP B N 1
ATOM 2927 C CA . ASP B 2 84 ? 47.737 47.529 27.425 1.00 40.68 84 ASP B CA 1
ATOM 2928 C C . ASP B 2 84 ? 46.543 47.174 26.592 1.00 39.94 84 ASP B C 1
ATOM 2929 O O . ASP B 2 84 ? 46.521 46.123 25.969 1.00 39.10 84 ASP B O 1
ATOM 2934 N N . THR B 2 85 ? 45.564 48.070 26.564 1.00 40.53 85 THR B N 1
ATOM 2935 C CA . THR B 2 85 ? 44.363 47.850 25.783 1.00 40.25 85 THR B CA 1
ATOM 2936 C C . THR B 2 85 ? 44.747 47.853 24.321 1.00 40.99 85 THR B C 1
ATOM 2937 O O . THR B 2 85 ? 44.276 47.010 23.559 1.00 44.14 85 THR B O 1
ATOM 2941 N N . LEU B 2 86 ? 45.605 48.781 23.910 1.00 40.04 86 LEU B N 1
ATOM 2942 C CA . LEU B 2 86 ? 46.005 48.806 22.506 1.00 39.05 86 LEU B CA 1
ATOM 2943 C C . LEU B 2 86 ? 46.703 47.493 22.189 1.00 38.54 86 LEU B C 1
ATOM 2944 O O . LEU B 2 86 ? 46.519 46.905 21.126 1.00 36.02 86 LEU B O 1
ATOM 2949 N N . GLN B 2 87 ? 47.501 47.024 23.133 1.00 39.30 87 GLN B N 1
ATOM 2950 C CA . GLN B 2 87 ? 48.203 45.769 22.933 1.00 40.16 87 GLN B CA 1
ATOM 2951 C C . GLN B 2 87 ? 47.295 44.538 22.893 1.00 39.52 87 GLN B C 1
ATOM 2952 O O . GLN B 2 87 ? 47.497 43.656 22.051 1.00 39.23 87 GLN B O 1
ATOM 2958 N N . THR B 2 88 ? 46.318 44.444 23.800 1.00 37.07 88 THR B N 1
ATOM 2959 C CA . THR B 2 88 ? 45.436 43.295 23.741 1.00 35.34 88 THR B CA 1
ATOM 2960 C C . THR B 2 88 ? 44.619 43.401 22.440 1.00 35.63 88 THR B C 1
ATOM 2961 O O . THR B 2 88 ? 44.208 42.389 21.875 1.00 34.85 88 THR B O 1
ATOM 2965 N N . LEU B 2 89 ? 44.421 44.615 21.929 1.00 35.57 89 LEU B N 1
ATOM 2966 C CA . LEU B 2 89 ? 43.698 44.745 20.663 1.00 38.10 89 LEU B CA 1
ATOM 2967 C C . LEU B 2 89 ? 44.501 44.086 19.540 1.00 39.51 89 LEU B C 1
ATOM 2968 O O . LEU B 2 89 ? 43.951 43.342 18.747 1.00 39.92 89 LEU B O 1
ATOM 2973 N N . LEU B 2 90 ? 45.798 44.383 19.462 1.00 41.66 90 LEU B N 1
ATOM 2974 C CA . LEU B 2 90 ? 46.657 43.808 18.426 1.00 43.27 90 LEU B CA 1
ATOM 2975 C C . LEU B 2 90 ? 46.686 42.294 18.622 1.00 44.78 90 LEU B C 1
ATOM 2976 O O . LEU B 2 90 ? 46.555 41.506 17.677 1.00 44.65 90 LEU B O 1
ATOM 2981 N N . GLU B 2 91 ? 46.830 41.899 19.874 1.00 46.36 91 GLU B N 1
ATOM 2982 C CA . GLU B 2 91 ? 46.848 40.501 20.239 1.00 49.14 91 GLU B CA 1
ATOM 2983 C C . GLU B 2 91 ? 45.710 39.765 19.502 1.00 49.43 91 GLU B C 1
ATOM 2984 O O . GLU B 2 91 ? 45.851 38.602 19.141 1.00 51.20 91 GLU B O 1
ATOM 2990 N N . PHE B 2 92 ? 44.585 40.439 19.264 1.00 49.37 92 PHE B N 1
ATOM 2991 C CA . PHE B 2 92 ? 43.464 39.823 18.544 1.00 47.63 92 PHE B CA 1
ATOM 2992 C C . PHE B 2 92 ? 43.360 40.246 17.084 1.00 48.86 92 PHE B C 1
ATOM 2993 O O . PHE B 2 92 ? 42.263 40.346 16.534 1.00 47.88 92 PHE B O 1
ATOM 3001 N N . GLN B 2 93 ? 44.508 40.513 16.471 1.00 49.43 93 GLN B N 1
ATOM 3002 C CA . GLN B 2 93 ? 44.573 40.866 15.053 1.00 51.05 93 GLN B CA 1
ATOM 3003 C C . GLN B 2 93 ? 44.083 42.225 14.574 1.00 50.86 93 GLN B C 1
ATOM 3004 O O . GLN B 2 93 ? 43.861 42.394 13.373 1.00 50.84 93 GLN B O 1
ATOM 3010 N N . ALA B 2 94 ? 43.893 43.185 15.482 1.00 50.05 94 ALA B N 1
ATOM 3011 C CA . ALA B 2 94 ? 43.466 44.522 15.074 1.00 46.38 94 ALA B CA 1
ATOM 3012 C C . ALA B 2 94 ? 44.556 45.096 14.158 1.00 44.95 94 ALA B C 1
ATOM 3013 O O . ALA B 2 94 ? 45.751 44.864 14.370 1.00 43.61 94 ALA B O 1
ATOM 3015 N N . ASP B 2 95 ? 44.136 45.826 13.129 1.00 44.08 95 ASP B N 1
ATOM 3016 C CA . ASP B 2 95 ? 45.063 46.412 12.184 1.00 42.06 95 ASP B CA 1
ATOM 3017 C C . ASP B 2 95 ? 45.686 47.674 12.715 1.00 41.05 95 ASP B C 1
ATOM 3018 O O . ASP B 2 95 ? 44.993 48.647 12.991 1.00 39.30 95 ASP B O 1
ATOM 3023 N N . VAL B 2 96 ? 47.009 47.620 12.843 1.00 41.89 96 VAL B N 1
ATOM 3024 C CA . VAL B 2 96 ? 47.840 48.709 13.352 1.00 42.97 96 VAL B CA 1
ATOM 3025 C C . VAL B 2 96 ? 47.841 49.932 12.468 1.00 44.14 96 VAL B C 1
ATOM 3026 O O . VAL B 2 96 ? 48.097 51.058 12.926 1.00 45.28 96 VAL B O 1
ATOM 3030 N N . ASN B 2 97 ? 47.579 49.715 11.190 1.00 44.64 97 ASN B N 1
ATOM 3031 C CA . ASN B 2 97 ? 47.604 50.821 10.248 1.00 45.60 97 ASN B CA 1
ATOM 3032 C C . ASN B 2 97 ? 46.243 51.314 9.800 1.00 44.84 97 ASN B C 1
ATOM 3033 O O . ASN B 2 97 ? 46.137 52.122 8.887 1.00 45.76 97 ASN B O 1
ATOM 3038 N N . ILE B 2 98 ? 45.195 50.837 10.447 1.00 43.69 98 ILE B N 1
ATOM 3039 C CA . ILE B 2 98 ? 43.874 51.289 10.088 1.00 42.58 98 ILE B CA 1
ATOM 3040 C C . ILE B 2 98 ? 43.903 52.820 10.261 1.00 44.11 98 ILE B C 1
ATOM 3041 O O . ILE B 2 98 ? 44.344 53.329 11.300 1.00 44.02 98 ILE B O 1
ATOM 3046 N N . GLU B 2 99 ? 43.478 53.554 9.227 1.00 45.55 99 GLU B N 1
ATOM 3047 C CA . GLU B 2 99 ? 43.446 55.025 9.285 1.00 45.60 99 GLU B CA 1
ATOM 3048 C C . GLU B 2 99 ? 42.036 55.531 9.646 1.00 45.87 99 GLU B C 1
ATOM 3049 O O . GLU B 2 99 ? 41.019 54.866 9.359 1.00 47.90 99 GLU B O 1
ATOM 3055 N N . ASP B 2 100 ? 41.956 56.703 10.267 1.00 44.12 100 ASP B N 1
ATOM 3056 C CA . ASP B 2 100 ? 40.657 57.262 10.625 1.00 43.17 100 ASP B CA 1
ATOM 3057 C C . ASP B 2 100 ? 40.140 57.915 9.366 1.00 42.92 100 ASP B C 1
ATOM 3058 O O . ASP B 2 100 ? 40.561 57.558 8.279 1.00 43.30 100 ASP B O 1
ATOM 3063 N N . ASN B 2 101 ? 39.240 58.872 9.469 1.00 44.06 101 ASN B N 1
ATOM 3064 C CA . ASN B 2 101 ? 38.762 59.470 8.233 1.00 44.84 101 ASN B CA 1
ATOM 3065 C C . ASN B 2 101 ? 39.564 60.665 7.740 1.00 47.01 101 ASN B C 1
ATOM 3066 O O . ASN B 2 101 ? 39.228 61.258 6.720 1.00 48.97 101 ASN B O 1
ATOM 3071 N N . GLU B 2 102 ? 40.629 61.017 8.463 1.00 49.24 102 GLU B N 1
ATOM 3072 C CA . GLU B 2 102 ? 41.531 62.111 8.074 1.00 50.06 102 GLU B CA 1
ATOM 3073 C C . GLU B 2 102 ? 42.887 61.505 7.738 1.00 50.44 102 GLU B C 1
ATOM 3074 O O . GLU B 2 102 ? 43.912 62.217 7.695 1.00 50.41 102 GLU B O 1
ATOM 3080 N N . GLY B 2 103 ? 42.884 60.184 7.540 1.00 49.67 103 GLY B N 1
ATOM 3081 C CA . GLY B 2 103 ? 44.099 59.457 7.206 1.00 50.85 103 GLY B CA 1
ATOM 3082 C C . GLY B 2 103 ? 45.108 59.296 8.336 1.00 51.65 103 GLY B C 1
ATOM 3083 O O . GLY B 2 103 ? 46.328 59.299 8.102 1.00 52.52 103 GLY B O 1
ATOM 3084 N N . ASN B 2 104 ? 44.610 59.157 9.566 1.00 50.96 104 ASN B N 1
ATOM 3085 C CA . ASN B 2 104 ? 45.474 58.982 10.726 1.00 49.59 104 ASN B CA 1
ATOM 3086 C C . ASN B 2 104 ? 45.604 57.553 11.146 1.00 49.99 104 ASN B C 1
ATOM 3087 O O . ASN B 2 104 ? 44.731 56.730 10.904 1.00 50.10 104 ASN B O 1
ATOM 3092 N N . LEU B 2 105 ? 46.719 57.268 11.793 1.00 51.47 105 LEU B N 1
ATOM 3093 C CA . LEU B 2 105 ? 46.976 55.938 12.302 1.00 51.97 105 LEU B CA 1
ATOM 3094 C C . LEU B 2 105 ? 46.957 56.078 13.820 1.00 51.07 105 LEU B C 1
ATOM 3095 O O . LEU B 2 105 ? 47.029 57.194 14.343 1.00 49.24 105 LEU B O 1
ATOM 3100 N N . PRO B 2 106 ? 46.835 54.956 14.549 1.00 51.44 106 PRO B N 1
ATOM 3101 C CA . PRO B 2 106 ? 46.836 55.144 16.001 1.00 51.45 106 PRO B CA 1
ATOM 3102 C C . PRO B 2 106 ? 48.084 55.968 16.364 1.00 51.43 106 PRO B C 1
ATOM 3103 O O . PRO B 2 106 ? 48.014 56.910 17.171 1.00 51.19 106 PRO B O 1
ATOM 3107 N N . LEU B 2 107 ? 49.205 55.627 15.723 1.00 50.86 107 LEU B N 1
ATOM 3108 C CA . LEU B 2 107 ? 50.490 56.308 15.929 1.00 50.92 107 LEU B CA 1
ATOM 3109 C C . LEU B 2 107 ? 50.399 57.835 15.853 1.00 50.54 107 LEU B C 1
ATOM 3110 O O . LEU B 2 107 ? 50.941 58.548 16.696 1.00 48.82 107 LEU B O 1
ATOM 3115 N N . HIS B 2 108 ? 49.721 58.340 14.832 1.00 51.99 108 HIS B N 1
ATOM 3116 C CA . HIS B 2 108 ? 49.565 59.779 14.706 1.00 52.30 108 HIS B CA 1
ATOM 3117 C C . HIS B 2 108 ? 48.995 60.349 16.000 1.00 50.83 108 HIS B C 1
ATOM 3118 O O . HIS B 2 108 ? 49.593 61.226 16.619 1.00 50.34 108 HIS B O 1
ATOM 3125 N N . LEU B 2 109 ? 47.833 59.829 16.390 1.00 49.68 109 LEU B N 1
ATOM 3126 C CA . LEU B 2 109 ? 47.115 60.263 17.574 1.00 48.09 109 LEU B CA 1
ATOM 3127 C C . LEU B 2 109 ? 47.925 60.112 18.862 1.00 48.95 109 LEU B C 1
ATOM 3128 O O . LEU B 2 109 ? 47.870 60.982 19.724 1.00 49.71 109 LEU B O 1
ATOM 3133 N N . ALA B 2 110 ? 48.673 59.023 19.006 1.00 48.87 110 ALA B N 1
ATOM 3134 C CA . ALA B 2 110 ? 49.503 58.846 20.199 1.00 49.41 110 ALA B CA 1
ATOM 3135 C C . ALA B 2 110 ? 50.585 59.929 20.206 1.00 49.54 110 ALA B C 1
ATOM 3136 O O . ALA B 2 110 ? 50.855 60.546 21.239 1.00 49.43 110 ALA B O 1
ATOM 3138 N N . ALA B 2 111 ? 51.201 60.141 19.040 1.00 50.00 111 ALA B N 1
ATOM 3139 C CA . ALA B 2 111 ? 52.251 61.148 18.852 1.00 49.87 111 ALA B CA 1
ATOM 3140 C C . ALA B 2 111 ? 51.702 62.561 19.115 1.00 50.09 111 ALA B C 1
ATOM 3141 O O . ALA B 2 111 ? 52.294 63.361 19.837 1.00 49.85 111 ALA B O 1
ATOM 3143 N N . LYS B 2 112 ? 50.560 62.851 18.508 1.00 50.23 112 LYS B N 1
ATOM 3144 C CA . LYS B 2 112 ? 49.873 64.124 18.664 1.00 49.48 112 LYS B CA 1
ATOM 3145 C C . LYS B 2 112 ? 49.557 64.393 20.162 1.00 49.69 112 LYS B C 1
ATOM 3146 O O . LYS B 2 112 ? 49.530 65.541 20.608 1.00 49.50 112 LYS B O 1
ATOM 3152 N N . GLU B 2 113 ? 49.364 63.332 20.941 1.00 49.51 113 GLU B N 1
ATOM 3153 C CA . GLU B 2 113 ? 49.014 63.474 22.357 1.00 50.38 113 GLU B CA 1
ATOM 3154 C C . GLU B 2 113 ? 50.177 63.363 23.357 1.00 51.00 113 GLU B C 1
ATOM 3155 O O . GLU B 2 113 ? 49.990 63.513 24.565 1.00 49.83 113 GLU B O 1
ATOM 3161 N N . GLY B 2 114 ? 51.373 63.083 22.856 1.00 52.12 114 GLY B N 1
ATOM 3162 C CA . GLY B 2 114 ? 52.530 62.999 23.727 1.00 51.60 114 GLY B CA 1
ATOM 3163 C C . GLY B 2 114 ? 52.738 61.696 24.455 1.00 52.56 114 GLY B C 1
ATOM 3164 O O . GLY B 2 114 ? 53.620 61.615 25.314 1.00 53.41 114 GLY B O 1
ATOM 3165 N N . HIS B 2 115 ? 51.956 60.674 24.114 1.00 51.44 115 HIS B N 1
ATOM 3166 C CA . HIS B 2 115 ? 52.080 59.383 24.778 1.00 51.40 115 HIS B CA 1
ATOM 3167 C C . HIS B 2 115 ? 53.317 58.652 24.311 1.00 52.58 115 HIS B C 1
ATOM 3168 O O . HIS B 2 115 ? 53.253 57.762 23.464 1.00 52.99 115 HIS B O 1
ATOM 3175 N N . LEU B 2 116 ? 54.444 59.032 24.905 1.00 53.99 116 LEU B N 1
ATOM 3176 C CA . LEU B 2 116 ? 55.749 58.475 24.580 1.00 55.13 116 LEU B CA 1
ATOM 3177 C C . LEU B 2 116 ? 55.883 56.955 24.670 1.00 54.74 116 LEU B C 1
ATOM 3178 O O . LEU B 2 116 ? 56.488 56.341 23.805 1.00 55.36 116 LEU B O 1
ATOM 3183 N N . ARG B 2 117 ? 55.335 56.335 25.706 1.00 55.99 117 ARG B N 1
ATOM 3184 C CA . ARG B 2 117 ? 55.467 54.886 25.818 1.00 57.99 117 ARG B CA 1
ATOM 3185 C C . ARG B 2 117 ? 54.560 54.181 24.824 1.00 57.48 117 ARG B C 1
ATOM 3186 O O . ARG B 2 117 ? 54.664 52.974 24.628 1.00 58.02 117 ARG B O 1
ATOM 3194 N N . VAL B 2 118 ? 53.668 54.932 24.188 1.00 56.76 118 VAL B N 1
ATOM 3195 C CA . VAL B 2 118 ? 52.802 54.326 23.189 1.00 55.36 118 VAL B CA 1
ATOM 3196 C C . VAL B 2 118 ? 53.471 54.494 21.837 1.00 54.53 118 VAL B C 1
ATOM 3197 O O . VAL B 2 118 ? 53.351 53.637 20.971 1.00 53.76 118 VAL B O 1
ATOM 3201 N N . VAL B 2 119 ? 54.185 55.599 21.664 1.00 54.38 119 VAL B N 1
ATOM 3202 C CA . VAL B 2 119 ? 54.894 55.830 20.413 1.00 55.92 119 VAL B CA 1
ATOM 3203 C C . VAL B 2 119 ? 56.038 54.831 20.402 1.00 56.79 119 VAL B C 1
ATOM 3204 O O . VAL B 2 119 ? 56.261 54.129 19.404 1.00 57.59 119 VAL B O 1
ATOM 3208 N N . GLU B 2 120 ? 56.739 54.762 21.531 1.00 57.01 120 GLU B N 1
ATOM 3209 C CA . GLU B 2 120 ? 57.836 53.818 21.734 1.00 57.03 120 GLU B CA 1
ATOM 3210 C C . GLU B 2 120 ? 57.411 52.443 21.179 1.00 56.35 120 GLU B C 1
ATOM 3211 O O . GLU B 2 120 ? 58.017 51.904 20.255 1.00 56.37 120 GLU B O 1
ATOM 3217 N N . PHE B 2 121 ? 56.334 51.896 21.729 1.00 54.60 121 PHE B N 1
ATOM 3218 C CA . PHE B 2 121 ? 55.851 50.585 21.315 1.00 52.37 121 PHE B CA 1
ATOM 3219 C C . PHE B 2 121 ? 55.552 50.449 19.829 1.00 52.51 121 PHE B C 1
ATOM 3220 O O . PHE B 2 121 ? 56.002 49.515 19.168 1.00 51.82 121 PHE B O 1
ATOM 3228 N N . LEU B 2 122 ? 54.772 51.378 19.307 1.00 53.45 122 LEU B N 1
ATOM 3229 C CA . LEU B 2 122 ? 54.397 51.317 17.912 1.00 54.69 122 LEU B CA 1
ATOM 3230 C C . LEU B 2 122 ? 55.615 51.282 17.025 1.00 56.23 122 LEU B C 1
ATOM 3231 O O . LEU B 2 122 ? 55.751 50.383 16.200 1.00 57.94 122 LEU B O 1
ATOM 3236 N N . VAL B 2 123 ? 56.503 52.255 17.214 1.00 57.16 123 VAL B N 1
ATOM 3237 C CA . VAL B 2 123 ? 57.725 52.375 16.423 1.00 56.38 123 VAL B CA 1
ATOM 3238 C C . VAL B 2 123 ? 58.627 51.152 16.424 1.00 57.57 123 VAL B C 1
ATOM 3239 O O . VAL B 2 123 ? 59.104 50.732 15.372 1.00 57.05 123 VAL B O 1
ATOM 3243 N N . LYS B 2 124 ? 58.859 50.585 17.604 1.00 58.35 124 LYS B N 1
ATOM 3244 C CA . LYS B 2 124 ? 59.731 49.420 17.740 1.00 58.53 124 LYS B CA 1
ATOM 3245 C C . LYS B 2 124 ? 59.100 48.009 17.698 1.00 59.18 124 LYS B C 1
ATOM 3246 O O . LYS B 2 124 ? 59.824 47.031 17.501 1.00 60.05 124 LYS B O 1
ATOM 3252 N N . HIS B 2 125 ? 57.784 47.866 17.868 1.00 58.93 125 HIS B N 1
ATOM 3253 C CA . HIS B 2 125 ? 57.226 46.512 17.876 1.00 57.56 125 HIS B CA 1
ATOM 3254 C C . HIS B 2 125 ? 56.005 46.231 17.010 1.00 56.73 125 HIS B C 1
ATOM 3255 O O . HIS B 2 125 ? 55.449 45.140 17.072 1.00 54.64 125 HIS B O 1
ATOM 3262 N N . THR B 2 126 ? 55.588 47.194 16.199 1.00 55.89 126 THR B N 1
ATOM 3263 C CA . THR B 2 126 ? 54.415 46.981 15.366 1.00 55.83 126 THR B CA 1
ATOM 3264 C C . THR B 2 126 ? 54.746 47.286 13.930 1.00 55.96 126 THR B C 1
ATOM 3265 O O . THR B 2 126 ? 55.754 47.929 13.648 1.00 56.62 126 THR B O 1
ATOM 3269 N N . ALA B 2 127 ? 53.895 46.831 13.020 1.00 56.09 127 ALA B N 1
ATOM 3270 C CA . ALA B 2 127 ? 54.101 47.090 11.598 1.00 55.64 127 ALA B CA 1
ATOM 3271 C C . ALA B 2 127 ? 53.631 48.519 11.256 1.00 56.34 127 ALA B C 1
ATOM 3272 O O . ALA B 2 127 ? 53.434 48.870 10.088 1.00 54.75 127 ALA B O 1
ATOM 3274 N N . SER B 2 128 ? 53.458 49.343 12.284 1.00 57.72 128 SER B N 1
ATOM 3275 C CA . SER B 2 128 ? 53.000 50.702 12.067 1.00 59.94 128 SER B CA 1
ATOM 3276 C C . SER B 2 128 ? 53.783 51.384 10.970 1.00 60.30 128 SER B C 1
ATOM 3277 O O . SER B 2 128 ? 54.970 51.689 11.119 1.00 60.65 128 SER B O 1
ATOM 3280 N N . ASN B 2 129 ? 53.105 51.610 9.856 1.00 60.06 129 ASN B N 1
ATOM 3281 C CA . ASN B 2 129 ? 53.707 52.285 8.730 1.00 60.30 129 ASN B CA 1
ATOM 3282 C C . ASN B 2 129 ? 54.004 53.745 9.105 1.00 58.66 129 ASN B C 1
ATOM 3283 O O . ASN B 2 129 ? 53.167 54.630 8.919 1.00 58.30 129 ASN B O 1
ATOM 3288 N N . VAL B 2 130 ? 55.205 53.966 9.644 1.00 57.25 130 VAL B N 1
ATOM 3289 C CA . VAL B 2 130 ? 55.683 55.281 10.093 1.00 57.06 130 VAL B CA 1
ATOM 3290 C C . VAL B 2 130 ? 55.543 56.451 9.118 1.00 58.07 130 VAL B C 1
ATOM 3291 O O . VAL B 2 130 ? 54.889 57.472 9.402 1.00 57.95 130 VAL B O 1
ATOM 3295 N N . GLY B 2 131 ? 56.210 56.298 7.981 1.00 58.89 131 GLY B N 1
ATOM 3296 C CA . GLY B 2 131 ? 56.196 57.319 6.965 1.00 59.28 131 GLY B CA 1
ATOM 3297 C C . GLY B 2 131 ? 54.816 57.773 6.545 1.00 60.09 131 GLY B C 1
ATOM 3298 O O . GLY B 2 131 ? 54.690 58.835 5.934 1.00 60.64 131 GLY B O 1
ATOM 3299 N N . HIS B 2 132 ? 53.779 57.007 6.876 1.00 59.84 132 HIS B N 1
ATOM 3300 C CA . HIS B 2 132 ? 52.432 57.378 6.461 1.00 60.30 132 HIS B CA 1
ATOM 3301 C C . HIS B 2 132 ? 52.076 58.831 6.727 1.00 60.81 132 HIS B C 1
ATOM 3302 O O . HIS B 2 132 ? 52.278 59.343 7.836 1.00 60.97 132 HIS B O 1
ATOM 3309 N N . ARG B 2 133 ? 51.544 59.482 5.692 1.00 62.26 133 ARG B N 1
ATOM 3310 C CA . ARG B 2 133 ? 51.134 60.891 5.748 1.00 62.42 133 ARG B CA 1
ATOM 3311 C C . ARG B 2 133 ? 49.616 60.953 5.700 1.00 61.06 133 ARG B C 1
ATOM 3312 O O . ARG B 2 133 ? 48.991 60.290 4.864 1.00 58.72 133 ARG B O 1
ATOM 3320 N N . ASN B 2 134 ? 49.021 61.729 6.603 1.00 60.39 134 ASN B N 1
ATOM 3321 C CA . ASN B 2 134 ? 47.569 61.821 6.631 1.00 60.90 134 ASN B CA 1
ATOM 3322 C C . ASN B 2 134 ? 47.120 62.790 5.556 1.00 60.29 134 ASN B C 1
ATOM 3323 O O . ASN B 2 134 ? 47.938 63.374 4.854 1.00 59.55 134 ASN B O 1
ATOM 3328 N N . HIS B 2 135 ? 45.808 62.952 5.452 1.00 60.70 135 HIS B N 1
ATOM 3329 C CA . HIS B 2 135 ? 45.181 63.823 4.472 1.00 61.00 135 HIS B CA 1
ATOM 3330 C C . HIS B 2 135 ? 45.668 65.272 4.431 1.00 62.71 135 HIS B C 1
ATOM 3331 O O . HIS B 2 135 ? 45.344 66.003 3.499 1.00 62.23 135 HIS B O 1
ATOM 3338 N N . LYS B 2 136 ? 46.422 65.699 5.438 1.00 64.14 136 LYS B N 1
ATOM 3339 C CA . LYS B 2 136 ? 46.972 67.049 5.426 1.00 64.94 136 LYS B CA 1
ATOM 3340 C C . LYS B 2 136 ? 48.443 66.954 5.047 1.00 65.08 136 LYS B C 1
ATOM 3341 O O . LYS B 2 136 ? 49.163 67.959 5.036 1.00 64.62 136 LYS B O 1
ATOM 3347 N N . GLY B 2 137 ? 48.870 65.727 4.748 1.00 64.14 137 GLY B N 1
ATOM 3348 C CA . GLY B 2 137 ? 50.242 65.470 4.361 1.00 64.01 137 GLY B CA 1
ATOM 3349 C C . GLY B 2 137 ? 51.184 65.248 5.525 1.00 64.97 137 GLY B C 1
ATOM 3350 O O . GLY B 2 137 ? 52.354 64.933 5.308 1.00 65.42 137 GLY B O 1
ATOM 3351 N N . ASP B 2 138 ? 50.689 65.388 6.757 1.00 65.29 138 ASP B N 1
ATOM 3352 C CA . ASP B 2 138 ? 51.524 65.226 7.951 1.00 64.85 138 ASP B CA 1
ATOM 3353 C C . ASP B 2 138 ? 51.846 63.816 8.368 1.00 64.68 138 ASP B C 1
ATOM 3354 O O . ASP B 2 138 ? 51.242 62.852 7.899 1.00 65.52 138 ASP B O 1
ATOM 3359 N N . THR B 2 139 ? 52.798 63.713 9.285 1.00 64.26 139 THR B N 1
ATOM 3360 C CA . THR B 2 139 ? 53.233 62.429 9.815 1.00 64.56 139 THR B CA 1
ATOM 3361 C C . THR B 2 139 ? 53.050 62.445 11.311 1.00 63.97 139 THR B C 1
ATOM 3362 O O . THR B 2 139 ? 52.837 63.503 11.904 1.00 62.63 139 THR B O 1
ATOM 3366 N N . ALA B 2 140 ? 53.117 61.262 11.916 1.00 63.86 140 ALA B N 1
ATOM 3367 C CA . ALA B 2 140 ? 52.984 61.161 13.351 1.00 62.75 140 ALA B CA 1
ATOM 3368 C C . ALA B 2 140 ? 54.029 62.115 13.934 1.00 62.91 140 ALA B C 1
ATOM 3369 O O . ALA B 2 140 ? 53.697 63.034 14.705 1.00 61.34 140 ALA B O 1
ATOM 3371 N N . CYS B 2 141 ? 55.287 61.915 13.530 1.00 62.48 141 CYS B N 1
ATOM 3372 C CA . CYS B 2 141 ? 56.378 62.759 14.003 1.00 61.89 141 CYS B CA 1
ATOM 3373 C C . CYS B 2 141 ? 56.152 64.236 13.684 1.00 61.68 141 CYS B C 1
ATOM 3374 O O . CYS B 2 141 ? 56.520 65.102 14.461 1.00 60.85 141 CYS B O 1
ATOM 3377 N N . ASP B 2 142 ? 55.554 64.528 12.534 1.00 62.84 142 ASP B N 1
ATOM 3378 C CA . ASP B 2 142 ? 55.281 65.913 12.163 1.00 63.25 142 ASP B CA 1
ATOM 3379 C C . ASP B 2 142 ? 54.326 66.499 13.173 1.00 62.95 142 ASP B C 1
ATOM 3380 O O . ASP B 2 142 ? 54.540 67.604 13.668 1.00 63.44 142 ASP B O 1
ATOM 3385 N N . LEU B 2 143 ? 53.275 65.744 13.484 1.00 62.34 143 LEU B N 1
ATOM 3386 C CA . LEU B 2 143 ? 52.266 66.197 14.438 1.00 61.87 143 LEU B CA 1
ATOM 3387 C C . LEU B 2 143 ? 52.864 66.411 15.822 1.00 62.95 143 LEU B C 1
ATOM 3388 O O . LEU B 2 143 ? 52.464 67.329 16.556 1.00 62.26 143 LEU B O 1
ATOM 3393 N N . ALA B 2 144 ? 53.811 65.552 16.183 1.00 63.56 144 ALA B N 1
ATOM 3394 C CA . ALA B 2 144 ? 54.469 65.683 17.472 1.00 65.31 144 ALA B CA 1
ATOM 3395 C C . ALA B 2 144 ? 55.174 67.039 17.466 1.00 66.15 144 ALA B C 1
ATOM 3396 O O . ALA B 2 144 ? 55.129 67.792 18.431 1.00 66.74 144 ALA B O 1
ATOM 3398 N N . ARG B 2 145 ? 55.806 67.340 16.342 1.00 68.16 145 ARG B N 1
ATOM 3399 C CA . ARG B 2 145 ? 56.542 68.580 16.150 1.00 69.65 145 ARG B CA 1
ATOM 3400 C C . ARG B 2 145 ? 55.561 69.748 16.161 1.00 69.09 145 ARG B C 1
ATOM 3401 O O . ARG B 2 145 ? 55.760 70.735 16.865 1.00 67.40 145 ARG B O 1
ATOM 3409 N N . LEU B 2 146 ? 54.495 69.613 15.382 1.00 69.33 146 LEU B N 1
ATOM 3410 C CA . LEU B 2 146 ? 53.462 70.635 15.288 1.00 70.83 146 LEU B CA 1
ATOM 3411 C C . LEU B 2 146 ? 52.703 70.831 16.601 1.00 71.62 146 LEU B C 1
ATOM 3412 O O . LEU B 2 146 ? 51.917 71.779 16.739 1.00 72.21 146 LEU B O 1
ATOM 3417 N N . TYR B 2 147 ? 52.916 69.934 17.561 1.00 71.46 147 TYR B N 1
ATOM 3418 C CA . TYR B 2 147 ? 52.237 70.059 18.845 1.00 70.98 147 TYR B CA 1
ATOM 3419 C C . TYR B 2 147 ? 53.139 70.211 20.051 1.00 71.82 147 TYR B C 1
ATOM 3420 O O . TYR B 2 147 ? 52.660 70.260 21.179 1.00 71.53 147 TYR B O 1
ATOM 3429 N N . GLY B 2 148 ? 54.441 70.281 19.820 1.00 72.62 148 GLY B N 1
ATOM 3430 C CA . GLY B 2 148 ? 55.356 70.461 20.923 1.00 73.92 148 GLY B CA 1
ATOM 3431 C C . GLY B 2 148 ? 55.798 69.201 21.626 1.00 75.14 148 GLY B C 1
ATOM 3432 O O . GLY B 2 148 ? 56.631 69.263 22.523 1.00 76.33 148 GLY B O 1
ATOM 3433 N N . ARG B 2 149 ? 55.246 68.059 21.248 1.00 76.37 149 ARG B N 1
ATOM 3434 C CA . ARG B 2 149 ? 55.652 66.814 21.884 1.00 78.30 149 ARG B CA 1
ATOM 3435 C C . ARG B 2 149 ? 57.096 66.462 21.548 1.00 79.85 149 ARG B C 1
ATOM 3436 O O . ARG B 2 149 ? 57.401 65.333 21.171 1.00 80.10 149 ARG B O 1
ATOM 3444 N N . ASN B 2 150 ? 57.975 67.447 21.707 1.00 81.54 150 ASN B N 1
ATOM 3445 C CA . ASN B 2 150 ? 59.394 67.306 21.421 1.00 83.15 150 ASN B CA 1
ATOM 3446 C C . ASN B 2 150 ? 60.001 66.026 21.972 1.00 81.89 150 ASN B C 1
ATOM 3447 O O . ASN B 2 150 ? 60.706 65.312 21.259 1.00 82.12 150 ASN B O 1
ATOM 3452 N N . GLU B 2 151 ? 59.751 65.753 23.244 1.00 80.48 151 GLU B N 1
ATOM 3453 C CA . GLU B 2 151 ? 60.260 64.538 23.872 1.00 79.32 151 GLU B CA 1
ATOM 3454 C C . GLU B 2 151 ? 59.958 63.339 22.964 1.00 76.96 151 GLU B C 1
ATOM 3455 O O . GLU B 2 151 ? 60.775 62.436 22.770 1.00 75.49 151 GLU B O 1
ATOM 3461 N N . VAL B 2 152 ? 58.758 63.362 22.407 1.00 75.39 152 VAL B N 1
ATOM 3462 C CA . VAL B 2 152 ? 58.283 62.322 21.518 1.00 73.57 152 VAL B CA 1
ATOM 3463 C C . VAL B 2 152 ? 59.025 62.404 20.187 1.00 72.54 152 VAL B C 1
ATOM 3464 O O . VAL B 2 152 ? 59.493 61.387 19.666 1.00 72.40 152 VAL B O 1
ATOM 3468 N N . VAL B 2 153 ? 59.127 63.619 19.645 1.00 71.12 153 VAL B N 1
ATOM 3469 C CA . VAL B 2 153 ? 59.818 63.858 18.379 1.00 69.88 153 VAL B CA 1
ATOM 3470 C C . VAL B 2 153 ? 61.207 63.229 18.428 1.00 69.36 153 VAL B C 1
ATOM 3471 O O . VAL B 2 153 ? 61.558 62.404 17.592 1.00 69.47 153 VAL B O 1
ATOM 3475 N N . SER B 2 154 ? 61.992 63.619 19.420 1.00 69.22 154 SER B N 1
ATOM 3476 C CA . SER B 2 154 ? 63.333 63.077 19.597 1.00 70.13 154 SER B CA 1
ATOM 3477 C C . SER B 2 154 ? 63.319 61.552 19.500 1.00 70.50 154 SER B C 1
ATOM 3478 O O . SER B 2 154 ? 63.782 60.988 18.516 1.00 70.61 154 SER B O 1
ATOM 3481 N N . LEU B 2 155 ? 62.794 60.887 20.528 1.00 71.23 155 LEU B N 1
ATOM 3482 C CA . LEU B 2 155 ? 62.714 59.427 20.535 1.00 71.29 155 LEU B CA 1
ATOM 3483 C C . LEU B 2 155 ? 62.271 58.900 19.173 1.00 71.19 155 LEU B C 1
ATOM 3484 O O . LEU B 2 155 ? 62.904 58.011 18.597 1.00 68.82 155 LEU B O 1
ATOM 3489 N N . MET B 2 156 ? 61.180 59.460 18.659 1.00 70.92 156 MET B N 1
ATOM 3490 C CA . MET B 2 156 ? 60.658 59.006 17.389 1.00 71.18 156 MET B CA 1
ATOM 3491 C C . MET B 2 156 ? 61.727 59.016 16.319 1.00 72.44 156 MET B C 1
ATOM 3492 O O . MET B 2 156 ? 61.925 58.007 15.654 1.00 73.33 156 MET B O 1
ATOM 3497 N N . GLN B 2 157 ? 62.427 60.136 16.154 1.00 73.53 157 GLN B N 1
ATOM 3498 C CA . GLN B 2 157 ? 63.479 60.211 15.132 1.00 74.65 157 GLN B CA 1
ATOM 3499 C C . GLN B 2 157 ? 64.780 59.514 15.527 1.00 74.42 157 GLN B C 1
ATOM 3500 O O . GLN B 2 157 ? 65.600 59.176 14.671 1.00 75.14 157 GLN B O 1
ATOM 3506 N N . ALA B 2 158 ? 64.985 59.300 16.818 1.00 73.15 158 ALA B N 1
ATOM 3507 C CA . ALA B 2 158 ? 66.187 58.619 17.229 1.00 71.63 158 ALA B CA 1
ATOM 3508 C C . ALA B 2 158 ? 65.994 57.217 16.684 1.00 71.94 158 ALA B C 1
ATOM 3509 O O . ALA B 2 158 ? 66.905 56.404 16.709 1.00 73.09 158 ALA B O 1
ATOM 3511 N N . ASN B 2 159 ? 64.793 56.959 16.167 1.00 72.51 159 ASN B N 1
ATOM 3512 C CA . ASN B 2 159 ? 64.411 55.653 15.619 1.00 73.10 159 ASN B CA 1
ATOM 3513 C C . ASN B 2 159 ? 63.831 55.750 14.196 1.00 73.94 159 ASN B C 1
ATOM 3514 O O . ASN B 2 159 ? 64.113 54.907 13.348 1.00 74.14 159 ASN B O 1
ATOM 3519 N N . GLY B 2 160 ? 63.017 56.777 13.950 1.00 75.32 160 GLY B N 1
ATOM 3520 C CA . GLY B 2 160 ? 62.395 56.968 12.645 1.00 76.74 160 GLY B CA 1
ATOM 3521 C C . GLY B 2 160 ? 61.226 57.960 12.637 1.00 77.79 160 GLY B C 1
ATOM 3522 O O . GLY B 2 160 ? 60.072 57.501 12.511 1.00 78.07 160 GLY B O 1
ATOM 3523 N N . LEU C 3 16 ? 47.633 78.761 57.553 1.00 117.27 16 LEU C N 1
ATOM 3524 C CA . LEU C 3 16 ? 47.732 79.649 56.358 1.00 117.29 16 LEU C CA 1
ATOM 3525 C C . LEU C 3 16 ? 46.584 79.476 55.375 1.00 116.86 16 LEU C C 1
ATOM 3526 O O . LEU C 3 16 ? 46.769 79.649 54.169 1.00 117.65 16 LEU C O 1
ATOM 3531 N N . CYS C 3 17 ? 45.402 79.138 55.882 1.00 115.29 17 CYS C N 1
ATOM 3532 C CA . CYS C 3 17 ? 44.239 78.951 55.023 1.00 113.20 17 CYS C CA 1
ATOM 3533 C C . CYS C 3 17 ? 43.880 80.227 54.262 1.00 111.47 17 CYS C C 1
ATOM 3534 O O . CYS C 3 17 ? 43.866 80.248 53.026 1.00 111.99 17 CYS C O 1
ATOM 3537 N N . GLU C 3 18 ? 43.592 81.291 55.007 1.00 108.67 18 GLU C N 1
ATOM 3538 C CA . GLU C 3 18 ? 43.215 82.568 54.414 1.00 104.93 18 GLU C CA 1
ATOM 3539 C C . GLU C 3 18 ? 44.114 83.037 53.296 1.00 103.06 18 GLU C C 1
ATOM 3540 O O . GLU C 3 18 ? 43.703 83.097 52.144 1.00 103.01 18 GLU C O 1
ATOM 3546 N N . ASP C 3 19 ? 45.346 83.370 53.657 1.00 100.83 19 ASP C N 1
ATOM 3547 C CA . ASP C 3 19 ? 46.341 83.877 52.722 1.00 97.95 19 ASP C CA 1
ATOM 3548 C C . ASP C 3 19 ? 46.453 83.179 51.368 1.00 95.50 19 ASP C C 1
ATOM 3549 O O . ASP C 3 19 ? 46.688 83.837 50.355 1.00 94.68 19 ASP C O 1
ATOM 3554 N N . ARG C 3 20 ? 46.283 81.862 51.333 1.00 94.01 20 ARG C N 1
ATOM 3555 C CA . ARG C 3 20 ? 46.381 81.141 50.069 1.00 91.73 20 ARG C CA 1
ATOM 3556 C C . ARG C 3 20 ? 45.176 81.249 49.166 1.00 87.93 20 ARG C C 1
ATOM 3557 O O . ARG C 3 20 ? 45.314 81.304 47.954 1.00 86.35 20 ARG C O 1
ATOM 3565 N N . ILE C 3 21 ? 43.991 81.281 49.747 1.00 84.59 21 ILE C N 1
ATOM 3566 C CA . ILE C 3 21 ? 42.805 81.419 48.933 1.00 82.15 21 ILE C CA 1
ATOM 3567 C C . ILE C 3 21 ? 42.925 82.798 48.276 1.00 79.95 21 ILE C C 1
ATOM 3568 O O . ILE C 3 21 ? 42.803 82.922 47.063 1.00 80.08 21 ILE C O 1
ATOM 3573 N N . PHE C 3 22 ? 43.190 83.823 49.087 1.00 78.28 22 PHE C N 1
ATOM 3574 C CA . PHE C 3 22 ? 43.336 85.197 48.603 1.00 75.98 22 PHE C CA 1
ATOM 3575 C C . PHE C 3 22 ? 44.235 85.217 47.372 1.00 75.27 22 PHE C C 1
ATOM 3576 O O . PHE C 3 22 ? 43.809 85.597 46.282 1.00 74.67 22 PHE C O 1
ATOM 3584 N N . TYR C 3 23 ? 45.483 84.809 47.547 1.00 74.47 23 TYR C N 1
ATOM 3585 C CA . TYR C 3 23 ? 46.417 84.780 46.438 1.00 74.29 23 TYR C CA 1
ATOM 3586 C C . TYR C 3 23 ? 45.803 84.219 45.146 1.00 73.00 23 TYR C C 1
ATOM 3587 O O . TYR C 3 23 ? 45.994 84.810 44.082 1.00 73.69 23 TYR C O 1
ATOM 3596 N N . ASN C 3 24 ? 45.076 83.094 45.223 1.00 71.15 24 ASN C N 1
ATOM 3597 C CA . ASN C 3 24 ? 44.458 82.476 44.025 1.00 68.25 24 ASN C CA 1
ATOM 3598 C C . ASN C 3 24 ? 43.276 83.267 43.483 1.00 64.40 24 ASN C C 1
ATOM 3599 O O . ASN C 3 24 ? 43.132 83.423 42.276 1.00 62.12 24 ASN C O 1
ATOM 3604 N N . ILE C 3 25 ? 42.423 83.740 44.385 1.00 59.80 25 ILE C N 1
ATOM 3605 C CA . ILE C 3 25 ? 41.284 84.536 43.989 1.00 56.56 25 ILE C CA 1
ATOM 3606 C C . ILE C 3 25 ? 41.801 85.685 43.114 1.00 54.12 25 ILE C C 1
ATOM 3607 O O . ILE C 3 25 ? 41.164 86.084 42.159 1.00 52.70 25 ILE C O 1
ATOM 3612 N N . LEU C 3 26 ? 42.974 86.200 43.439 1.00 51.91 26 LEU C N 1
ATOM 3613 C CA . LEU C 3 26 ? 43.526 87.297 42.676 1.00 52.93 26 LEU C CA 1
ATOM 3614 C C . LEU C 3 26 ? 43.791 86.975 41.211 1.00 53.27 26 LEU C C 1
ATOM 3615 O O . LEU C 3 26 ? 43.730 87.853 40.357 1.00 52.22 26 LEU C O 1
ATOM 3620 N N . GLU C 3 27 ? 44.100 85.724 40.907 1.00 54.49 27 GLU C N 1
ATOM 3621 C CA . GLU C 3 27 ? 44.396 85.366 39.522 1.00 54.03 27 GLU C CA 1
ATOM 3622 C C . GLU C 3 27 ? 43.114 85.268 38.708 1.00 50.91 27 GLU C C 1
ATOM 3623 O O . GLU C 3 27 ? 43.070 85.663 37.548 1.00 49.80 27 GLU C O 1
ATOM 3629 N N . ILE C 3 28 ? 42.066 84.758 39.340 1.00 47.71 28 ILE C N 1
ATOM 3630 C CA . ILE C 3 28 ? 40.754 84.613 38.718 1.00 44.78 28 ILE C CA 1
ATOM 3631 C C . ILE C 3 28 ? 40.182 85.992 38.412 1.00 39.73 28 ILE C C 1
ATOM 3632 O O . ILE C 3 28 ? 39.765 86.289 37.315 1.00 37.84 28 ILE C O 1
ATOM 3637 N N . GLU C 3 29 ? 40.197 86.805 39.447 1.00 36.16 29 GLU C N 1
ATOM 3638 C CA . GLU C 3 29 ? 39.740 88.166 39.480 1.00 31.01 29 GLU C CA 1
ATOM 3639 C C . GLU C 3 29 ? 39.453 88.858 38.158 1.00 29.75 29 GLU C C 1
ATOM 3640 O O . GLU C 3 29 ? 38.299 89.159 37.861 1.00 28.02 29 GLU C O 1
ATOM 3646 N N . PRO C 3 30 ? 40.492 89.123 37.338 1.00 27.65 30 PRO C N 1
ATOM 3647 C CA . PRO C 3 30 ? 40.266 89.810 36.064 1.00 26.52 30 PRO C CA 1
ATOM 3648 C C . PRO C 3 30 ? 39.161 89.261 35.214 1.00 27.06 30 PRO C C 1
ATOM 3649 O O . PRO C 3 30 ? 38.618 89.982 34.411 1.00 30.20 30 PRO C O 1
ATOM 3653 N N . ARG C 3 31 ? 38.821 87.996 35.411 1.00 27.97 31 ARG C N 1
ATOM 3654 C CA . ARG C 3 31 ? 37.758 87.343 34.674 1.00 30.74 31 ARG C CA 1
ATOM 3655 C C . ARG C 3 31 ? 36.382 87.984 34.860 1.00 30.85 31 ARG C C 1
ATOM 3656 O O . ARG C 3 31 ? 35.489 87.730 34.075 1.00 30.89 31 ARG C O 1
ATOM 3664 N N . PHE C 3 32 ? 36.184 88.806 35.886 1.00 31.11 32 PHE C N 1
ATOM 3665 C CA . PHE C 3 32 ? 34.868 89.414 36.090 1.00 29.38 32 PHE C CA 1
ATOM 3666 C C . PHE C 3 32 ? 34.792 90.914 35.857 1.00 28.19 32 PHE C C 1
ATOM 3667 O O . PHE C 3 32 ? 33.765 91.556 36.104 1.00 25.81 32 PHE C O 1
ATOM 3675 N N . LEU C 3 33 ? 35.889 91.436 35.324 1.00 26.01 33 LEU C N 1
ATOM 3676 C CA . LEU C 3 33 ? 36.031 92.823 34.977 1.00 28.00 33 LEU C CA 1
ATOM 3677 C C . LEU C 3 33 ? 34.969 93.204 33.918 1.00 28.23 33 LEU C C 1
ATOM 3678 O O . LEU C 3 33 ? 34.680 92.425 33.026 1.00 30.20 33 LEU C O 1
ATOM 3683 N N . THR C 3 34 ? 34.375 94.387 34.040 1.00 27.81 34 THR C N 1
ATOM 3684 C CA . THR C 3 34 ? 33.359 94.846 33.103 1.00 27.42 34 THR C CA 1
ATOM 3685 C C . THR C 3 34 ? 33.807 96.197 32.565 1.00 29.27 34 THR C C 1
ATOM 3686 O O . THR C 3 34 ? 34.884 96.674 32.906 1.00 30.35 34 THR C O 1
ATOM 3690 N N . SER C 3 35 ? 32.976 96.828 31.743 1.00 31.06 35 SER C N 1
ATOM 3691 C CA . SER C 3 35 ? 33.344 98.111 31.175 1.00 32.09 35 SER C CA 1
ATOM 3692 C C . SER C 3 35 ? 32.259 99.074 30.733 1.00 33.85 35 SER C C 1
ATOM 3693 O O . SER C 3 35 ? 31.376 98.800 29.926 1.00 31.26 35 SER C O 1
ATOM 3696 N N . ASP C 3 36 ? 32.447 100.247 31.294 1.00 37.17 36 ASP C N 1
ATOM 3697 C CA . ASP C 3 36 ? 31.708 101.477 31.162 1.00 36.63 36 ASP C CA 1
ATOM 3698 C C . ASP C 3 36 ? 31.664 101.900 29.679 1.00 36.69 36 ASP C C 1
ATOM 3699 O O . ASP C 3 36 ? 30.737 102.567 29.230 1.00 35.92 36 ASP C O 1
ATOM 3704 N N . SER C 3 37 ? 32.659 101.457 28.912 1.00 35.39 37 SER C N 1
ATOM 3705 C CA . SER C 3 37 ? 32.810 101.812 27.500 1.00 33.59 37 SER C CA 1
ATOM 3706 C C . SER C 3 37 ? 31.733 101.315 26.566 1.00 33.14 37 SER C C 1
ATOM 3707 O O . SER C 3 37 ? 31.610 101.749 25.433 1.00 35.27 37 SER C O 1
ATOM 3710 N N . VAL C 3 38 ? 30.954 100.377 27.040 1.00 34.46 38 VAL C N 1
ATOM 3711 C CA . VAL C 3 38 ? 29.891 99.783 26.262 1.00 32.82 38 VAL C CA 1
ATOM 3712 C C . VAL C 3 38 ? 28.783 100.734 25.779 1.00 32.74 38 VAL C C 1
ATOM 3713 O O . VAL C 3 38 ? 28.423 100.750 24.612 1.00 29.07 38 VAL C O 1
ATOM 3717 N N . PHE C 3 39 ? 28.262 101.553 26.679 1.00 35.97 39 PHE C N 1
ATOM 3718 C CA . PHE C 3 39 ? 27.140 102.426 26.349 1.00 38.28 39 PHE C CA 1
ATOM 3719 C C . PHE C 3 39 ? 27.002 103.105 24.992 1.00 40.95 39 PHE C C 1
ATOM 3720 O O . PHE C 3 39 ? 26.428 102.496 24.056 1.00 45.29 39 PHE C O 1
ATOM 3728 N N . GLY C 3 40 ? 27.504 104.318 24.832 1.00 37.64 40 GLY C N 1
ATOM 3729 C CA . GLY C 3 40 ? 27.286 104.961 23.548 1.00 35.97 40 GLY C CA 1
ATOM 3730 C C . GLY C 3 40 ? 27.788 104.253 22.306 1.00 35.41 40 GLY C C 1
ATOM 3731 O O . GLY C 3 40 ? 27.787 104.836 21.223 1.00 36.68 40 GLY C O 1
ATOM 3732 N N . THR C 3 41 ? 28.222 103.007 22.432 1.00 35.33 41 THR C N 1
ATOM 3733 C CA . THR C 3 41 ? 28.763 102.300 21.283 1.00 34.73 41 THR C CA 1
ATOM 3734 C C . THR C 3 41 ? 28.066 100.988 21.032 1.00 35.51 41 THR C C 1
ATOM 3735 O O . THR C 3 41 ? 27.189 100.906 20.177 1.00 35.73 41 THR C O 1
ATOM 3739 N N . PHE C 3 42 ? 28.461 99.955 21.768 1.00 36.92 42 PHE C N 1
ATOM 3740 C CA . PHE C 3 42 ? 27.849 98.641 21.618 1.00 37.37 42 PHE C CA 1
ATOM 3741 C C . PHE C 3 42 ? 26.414 98.728 22.120 1.00 39.56 42 PHE C C 1
ATOM 3742 O O . PHE C 3 42 ? 25.523 98.083 21.566 1.00 40.36 42 PHE C O 1
ATOM 3750 N N . GLN C 3 43 ? 26.156 99.529 23.152 1.00 42.26 43 GLN C N 1
ATOM 3751 C CA . GLN C 3 43 ? 24.778 99.581 23.599 1.00 45.55 43 GLN C CA 1
ATOM 3752 C C . GLN C 3 43 ? 23.849 100.367 22.669 1.00 47.56 43 GLN C C 1
ATOM 3753 O O . GLN C 3 43 ? 22.808 99.823 22.227 1.00 52.97 43 GLN C O 1
ATOM 3759 N N . GLN C 3 44 ? 24.203 101.603 22.334 1.00 43.52 44 GLN C N 1
ATOM 3760 C CA . GLN C 3 44 ? 23.381 102.379 21.392 1.00 41.18 44 GLN C CA 1
ATOM 3761 C C . GLN C 3 44 ? 22.108 102.943 21.953 1.00 40.10 44 GLN C C 1
ATOM 3762 O O . GLN C 3 44 ? 21.954 104.145 21.998 1.00 42.34 44 GLN C O 1
ATOM 3768 N N . SER C 3 45 ? 21.196 102.081 22.376 1.00 40.35 45 SER C N 1
ATOM 3769 C CA . SER C 3 45 ? 19.918 102.503 22.951 1.00 40.58 45 SER C CA 1
ATOM 3770 C C . SER C 3 45 ? 20.064 102.983 24.429 1.00 41.40 45 SER C C 1
ATOM 3771 O O . SER C 3 45 ? 19.285 103.811 24.896 1.00 40.61 45 SER C O 1
ATOM 3774 N N . LEU C 3 46 ? 21.073 102.474 25.148 1.00 42.14 46 LEU C N 1
ATOM 3775 C CA . LEU C 3 46 ? 21.298 102.817 26.559 1.00 40.03 46 LEU C CA 1
ATOM 3776 C C . LEU C 3 46 ? 22.479 103.750 26.810 1.00 41.17 46 LEU C C 1
ATOM 3777 O O . LEU C 3 46 ? 23.442 103.771 26.031 1.00 40.78 46 LEU C O 1
ATOM 3782 N N . THR C 3 47 ? 22.391 104.517 27.907 1.00 40.64 47 THR C N 1
ATOM 3783 C CA . THR C 3 47 ? 23.426 105.477 28.294 1.00 41.36 47 THR C CA 1
ATOM 3784 C C . THR C 3 47 ? 23.916 105.254 29.710 1.00 43.45 47 THR C C 1
ATOM 3785 O O . THR C 3 47 ? 23.165 104.793 30.572 1.00 44.70 47 THR C O 1
ATOM 3789 N N . SER C 3 48 ? 25.170 105.617 29.954 1.00 43.56 48 SER C N 1
ATOM 3790 C CA . SER C 3 48 ? 25.760 105.472 31.263 1.00 43.33 48 SER C CA 1
ATOM 3791 C C . SER C 3 48 ? 24.799 105.975 32.358 1.00 44.87 48 SER C C 1
ATOM 3792 O O . SER C 3 48 ? 24.638 105.316 33.391 1.00 46.18 48 SER C O 1
ATOM 3795 N N . HIS C 3 49 ? 24.136 107.114 32.140 1.00 44.53 49 HIS C N 1
ATOM 3796 C CA . HIS C 3 49 ? 23.246 107.639 33.161 1.00 42.68 49 HIS C CA 1
ATOM 3797 C C . HIS C 3 49 ? 22.015 106.777 33.407 1.00 42.55 49 HIS C C 1
ATOM 3798 O O . HIS C 3 49 ? 21.546 106.660 34.552 1.00 40.25 49 HIS C O 1
ATOM 3805 N N . MET C 3 50 ? 21.490 106.172 32.341 1.00 41.79 50 MET C N 1
ATOM 3806 C CA . MET C 3 50 ? 20.307 105.316 32.458 1.00 41.39 50 MET C CA 1
ATOM 3807 C C . MET C 3 50 ? 20.677 104.132 33.316 1.00 41.54 50 MET C C 1
ATOM 3808 O O . MET C 3 50 ? 19.861 103.627 34.092 1.00 43.45 50 MET C O 1
ATOM 3813 N N . ARG C 3 51 ? 21.924 103.702 33.169 1.00 40.64 51 ARG C N 1
ATOM 3814 C CA . ARG C 3 51 ? 22.471 102.586 33.926 1.00 40.59 51 ARG C CA 1
ATOM 3815 C C . ARG C 3 51 ? 22.632 103.001 35.382 1.00 39.66 51 ARG C C 1
ATOM 3816 O O . ARG C 3 51 ? 22.343 102.225 36.287 1.00 39.42 51 ARG C O 1
ATOM 3824 N N . LYS C 3 52 ? 23.093 104.225 35.606 1.00 38.70 52 LYS C N 1
ATOM 3825 C CA . LYS C 3 52 ? 23.232 104.740 36.971 1.00 38.74 52 LYS C CA 1
ATOM 3826 C C . LYS C 3 52 ? 21.853 104.814 37.642 1.00 38.32 52 LYS C C 1
ATOM 3827 O O . LYS C 3 52 ? 21.722 104.577 38.842 1.00 37.51 52 LYS C O 1
ATOM 3833 N N . LEU C 3 53 ? 20.829 105.146 36.867 1.00 37.66 53 LEU C N 1
ATOM 3834 C CA . LEU C 3 53 ? 19.481 105.152 37.394 1.00 37.69 53 LEU C CA 1
ATOM 3835 C C . LEU C 3 53 ? 19.056 103.710 37.723 1.00 37.83 53 LEU C C 1
ATOM 3836 O O . LEU C 3 53 ? 18.766 103.377 38.884 1.00 35.94 53 LEU C O 1
ATOM 3841 N N . LEU C 3 54 ? 19.027 102.848 36.708 1.00 37.20 54 LEU C N 1
ATOM 3842 C CA . LEU C 3 54 ? 18.650 101.449 36.932 1.00 38.84 54 LEU C CA 1
ATOM 3843 C C . LEU C 3 54 ? 19.391 100.873 38.135 1.00 39.27 54 LEU C C 1
ATOM 3844 O O . LEU C 3 54 ? 18.805 100.164 38.958 1.00 39.65 54 LEU C O 1
ATOM 3849 N N . GLY C 3 55 ? 20.683 101.199 38.212 1.00 39.08 55 GLY C N 1
ATOM 3850 C CA . GLY C 3 55 ? 21.556 100.724 39.264 1.00 35.99 55 GLY C CA 1
ATOM 3851 C C . GLY C 3 55 ? 21.168 101.197 40.629 1.00 35.58 55 GLY C C 1
ATOM 3852 O O . GLY C 3 55 ? 21.237 100.441 41.570 1.00 35.26 55 GLY C O 1
ATOM 3853 N N . THR C 3 56 ? 20.763 102.445 40.760 1.00 36.77 56 THR C N 1
ATOM 3854 C CA . THR C 3 56 ? 20.374 102.943 42.070 1.00 39.48 56 THR C CA 1
ATOM 3855 C C . THR C 3 56 ? 19.012 102.372 42.455 1.00 39.38 56 THR C C 1
ATOM 3856 O O . THR C 3 56 ? 18.742 102.127 43.631 1.00 36.38 56 THR C O 1
ATOM 3860 N N . TRP C 3 57 ? 18.151 102.166 41.461 1.00 40.54 57 TRP C N 1
ATOM 3861 C CA . TRP C 3 57 ? 16.846 101.584 41.739 1.00 42.81 57 TRP C CA 1
ATOM 3862 C C . TRP C 3 57 ? 17.064 100.187 42.282 1.00 43.03 57 TRP C C 1
ATOM 3863 O O . TRP C 3 57 ? 16.409 99.770 43.226 1.00 43.41 57 TRP C O 1
ATOM 3874 N N . MET C 3 58 ? 17.970 99.459 41.646 1.00 42.83 58 MET C N 1
ATOM 3875 C CA . MET C 3 58 ? 18.300 98.123 42.079 1.00 43.66 58 MET C CA 1
ATOM 3876 C C . MET C 3 58 ? 18.771 98.237 43.506 1.00 43.81 58 MET C C 1
ATOM 3877 O O . MET C 3 58 ? 18.294 97.522 44.373 1.00 44.62 58 MET C O 1
ATOM 3882 N N . PHE C 3 59 ? 19.690 99.158 43.753 1.00 46.32 59 PHE C N 1
ATOM 3883 C CA . PHE C 3 59 ? 20.229 99.380 45.097 1.00 49.48 59 PHE C CA 1
ATOM 3884 C C . PHE C 3 59 ? 19.107 99.571 46.103 1.00 51.21 59 PHE C C 1
ATOM 3885 O O . PHE C 3 59 ? 19.181 99.079 47.220 1.00 53.50 59 PHE C O 1
ATOM 3893 N N . SER C 3 60 ? 18.091 100.329 45.711 1.00 52.45 60 SER C N 1
ATOM 3894 C CA . SER C 3 60 ? 16.938 100.590 46.562 1.00 52.40 60 SER C CA 1
ATOM 3895 C C . SER C 3 60 ? 16.303 99.264 46.938 1.00 53.41 60 SER C C 1
ATOM 3896 O O . SER C 3 60 ? 16.444 98.791 48.065 1.00 55.09 60 SER C O 1
ATOM 3899 N N . VAL C 3 61 ? 15.611 98.671 45.972 1.00 55.16 61 VAL C N 1
ATOM 3900 C CA . VAL C 3 61 ? 14.962 97.371 46.116 1.00 55.64 61 VAL C CA 1
ATOM 3901 C C . VAL C 3 61 ? 15.708 96.444 47.073 1.00 57.26 61 VAL C C 1
ATOM 3902 O O . VAL C 3 61 ? 15.096 95.752 47.859 1.00 54.87 61 VAL C O 1
ATOM 3906 N N . CYS C 3 62 ? 17.034 96.429 46.983 1.00 60.40 62 CYS C N 1
ATOM 3907 C CA . CYS C 3 62 ? 17.851 95.563 47.831 1.00 65.14 62 CYS C CA 1
ATOM 3908 C C . CYS C 3 62 ? 17.951 95.913 49.306 1.00 67.32 62 CYS C C 1
ATOM 3909 O O . CYS C 3 62 ? 17.281 95.312 50.144 1.00 67.73 62 CYS C O 1
ATOM 3912 N N . GLN C 3 63 ? 18.823 96.867 49.615 1.00 70.84 63 GLN C N 1
ATOM 3913 C CA . GLN C 3 63 ? 19.050 97.303 50.992 1.00 72.58 63 GLN C CA 1
ATOM 3914 C C . GLN C 3 63 ? 17.664 97.564 51.650 1.00 73.58 63 GLN C C 1
ATOM 3915 O O . GLN C 3 63 ? 17.511 97.547 52.887 1.00 71.56 63 GLN C O 1
ATOM 3921 N N . GLU C 3 64 ? 16.655 97.773 50.807 1.00 73.55 64 GLU C N 1
ATOM 3922 C CA . GLU C 3 64 ? 15.310 97.968 51.301 1.00 73.98 64 GLU C CA 1
ATOM 3923 C C . GLU C 3 64 ? 14.663 96.596 51.585 1.00 74.37 64 GLU C C 1
ATOM 3924 O O . GLU C 3 64 ? 14.485 96.262 52.758 1.00 75.81 64 GLU C O 1
ATOM 3930 N N . TYR C 3 65 ? 14.336 95.795 50.555 1.00 73.56 65 TYR C N 1
ATOM 3931 C CA . TYR C 3 65 ? 13.733 94.449 50.754 1.00 70.49 65 TYR C CA 1
ATOM 3932 C C . TYR C 3 65 ? 14.610 93.537 51.582 1.00 69.88 65 TYR C C 1
ATOM 3933 O O . TYR C 3 65 ? 14.489 92.322 51.495 1.00 68.15 65 TYR C O 1
ATOM 3942 N N . ASN C 3 66 ? 15.509 94.137 52.353 1.00 70.45 66 ASN C N 1
ATOM 3943 C CA . ASN C 3 66 ? 16.401 93.437 53.260 1.00 71.13 66 ASN C CA 1
ATOM 3944 C C . ASN C 3 66 ? 17.337 92.411 52.642 1.00 71.87 66 ASN C C 1
ATOM 3945 O O . ASN C 3 66 ? 17.336 91.256 53.069 1.00 74.60 66 ASN C O 1
ATOM 3950 N N . LEU C 3 67 ? 18.146 92.806 51.662 1.00 70.59 67 LEU C N 1
ATOM 3951 C CA . LEU C 3 67 ? 19.070 91.859 51.045 1.00 68.14 67 LEU C CA 1
ATOM 3952 C C . LEU C 3 67 ? 20.486 92.200 51.434 1.00 66.99 67 LEU C C 1
ATOM 3953 O O . LEU C 3 67 ? 20.775 93.352 51.685 1.00 68.17 67 LEU C O 1
ATOM 3958 N N . GLU C 3 68 ? 21.366 91.208 51.509 1.00 66.00 68 GLU C N 1
ATOM 3959 C CA . GLU C 3 68 ? 22.769 91.464 51.860 1.00 65.82 68 GLU C CA 1
ATOM 3960 C C . GLU C 3 68 ? 23.461 92.325 50.781 1.00 64.37 68 GLU C C 1
ATOM 3961 O O . GLU C 3 68 ? 23.060 92.328 49.611 1.00 63.04 68 GLU C O 1
ATOM 3967 N N . PRO C 3 69 ? 24.506 93.082 51.161 1.00 63.44 69 PRO C N 1
ATOM 3968 C CA . PRO C 3 69 ? 25.150 93.885 50.120 1.00 60.84 69 PRO C CA 1
ATOM 3969 C C . PRO C 3 69 ? 25.595 93.005 48.945 1.00 57.55 69 PRO C C 1
ATOM 3970 O O . PRO C 3 69 ? 25.417 93.400 47.802 1.00 55.88 69 PRO C O 1
ATOM 3974 N N . ASN C 3 70 ? 26.135 91.812 49.233 1.00 55.35 70 ASN C N 1
ATOM 3975 C CA . ASN C 3 70 ? 26.576 90.871 48.185 1.00 52.10 70 ASN C CA 1
ATOM 3976 C C . ASN C 3 70 ? 25.606 90.762 47.009 1.00 47.90 70 ASN C C 1
ATOM 3977 O O . ASN C 3 70 ? 25.995 90.747 45.856 1.00 46.53 70 ASN C O 1
ATOM 3982 N N . VAL C 3 71 ? 24.333 90.649 47.314 1.00 45.16 71 VAL C N 1
ATOM 3983 C CA . VAL C 3 71 ? 23.320 90.551 46.289 1.00 42.77 71 VAL C CA 1
ATOM 3984 C C . VAL C 3 71 ? 23.337 91.688 45.252 1.00 42.70 71 VAL C C 1
ATOM 3985 O O . VAL C 3 71 ? 23.155 91.463 44.065 1.00 44.51 71 VAL C O 1
ATOM 3989 N N . VAL C 3 72 ? 23.549 92.912 45.697 1.00 41.23 72 VAL C N 1
ATOM 3990 C CA . VAL C 3 72 ? 23.580 94.045 44.800 1.00 38.04 72 VAL C CA 1
ATOM 3991 C C . VAL C 3 72 ? 24.865 93.994 43.985 1.00 37.47 72 VAL C C 1
ATOM 3992 O O . VAL C 3 72 ? 24.863 94.234 42.774 1.00 36.17 72 VAL C O 1
ATOM 3996 N N . ALA C 3 73 ? 25.969 93.690 44.669 1.00 35.55 73 ALA C N 1
ATOM 3997 C CA . ALA C 3 73 ? 27.297 93.643 44.054 1.00 33.73 73 ALA C CA 1
ATOM 3998 C C . ALA C 3 73 ? 27.340 92.678 42.894 1.00 34.08 73 ALA C C 1
ATOM 3999 O O . ALA C 3 73 ? 27.950 92.952 41.841 1.00 32.53 73 ALA C O 1
ATOM 4001 N N . LEU C 3 74 ? 26.681 91.541 43.108 1.00 34.36 74 LEU C N 1
ATOM 4002 C CA . LEU C 3 74 ? 26.622 90.489 42.119 1.00 33.81 74 LEU C CA 1
ATOM 4003 C C . LEU C 3 74 ? 25.606 90.846 41.060 1.00 33.15 74 LEU C C 1
ATOM 4004 O O . LEU C 3 74 ? 25.917 90.768 39.866 1.00 34.42 74 LEU C O 1
ATOM 4009 N N . ALA C 3 75 ? 24.412 91.265 41.479 1.00 29.91 75 ALA C N 1
ATOM 4010 C CA . ALA C 3 75 ? 23.387 91.647 40.512 1.00 28.76 75 ALA C CA 1
ATOM 4011 C C . ALA C 3 75 ? 23.929 92.676 39.516 1.00 28.76 75 ALA C C 1
ATOM 4012 O O . ALA C 3 75 ? 23.575 92.645 38.346 1.00 27.86 75 ALA C O 1
ATOM 4014 N N . LEU C 3 76 ? 24.786 93.584 39.988 1.00 30.18 76 LEU C N 1
ATOM 4015 C CA . LEU C 3 76 ? 25.380 94.601 39.119 1.00 29.66 76 LEU C CA 1
ATOM 4016 C C . LEU C 3 76 ? 26.445 93.996 38.217 1.00 28.90 76 LEU C C 1
ATOM 4017 O O . LEU C 3 76 ? 26.607 94.415 37.065 1.00 24.18 76 LEU C O 1
ATOM 4022 N N . ASN C 3 77 ? 27.166 93.005 38.732 1.00 29.95 77 ASN C N 1
ATOM 4023 C CA . ASN C 3 77 ? 28.178 92.350 37.911 1.00 31.36 77 ASN C CA 1
ATOM 4024 C C . ASN C 3 77 ? 27.545 91.566 36.757 1.00 30.04 77 ASN C C 1
ATOM 4025 O O . ASN C 3 77 ? 28.049 91.571 35.641 1.00 26.64 77 ASN C O 1
ATOM 4030 N N . LEU C 3 78 ? 26.440 90.889 37.040 1.00 30.16 78 LEU C N 1
ATOM 4031 C CA . LEU C 3 78 ? 25.738 90.135 36.013 1.00 31.43 78 LEU C CA 1
ATOM 4032 C C . LEU C 3 78 ? 25.193 91.109 34.963 1.00 31.48 78 LEU C C 1
ATOM 4033 O O . LEU C 3 78 ? 25.332 90.891 33.754 1.00 31.16 78 LEU C O 1
ATOM 4038 N N . LEU C 3 79 ? 24.569 92.189 35.427 1.00 32.54 79 LEU C N 1
ATOM 4039 C CA . LEU C 3 79 ? 24.004 93.186 34.523 1.00 32.03 79 LEU C CA 1
ATOM 4040 C C . LEU C 3 79 ? 25.078 93.771 33.598 1.00 33.39 79 LEU C C 1
ATOM 4041 O O . LEU C 3 79 ? 24.894 93.879 32.384 1.00 33.07 79 LEU C O 1
ATOM 4046 N N . ASP C 3 80 ? 26.211 94.147 34.172 1.00 34.75 80 ASP C N 1
ATOM 4047 C CA . ASP C 3 80 ? 27.257 94.714 33.366 1.00 36.18 80 ASP C CA 1
ATOM 4048 C C . ASP C 3 80 ? 28.055 93.713 32.528 1.00 36.65 80 ASP C C 1
ATOM 4049 O O . ASP C 3 80 ? 28.630 94.085 31.500 1.00 37.99 80 ASP C O 1
ATOM 4054 N N . ARG C 3 81 ? 28.091 92.450 32.946 1.00 35.82 81 ARG C N 1
ATOM 4055 C CA . ARG C 3 81 ? 28.768 91.426 32.155 1.00 35.25 81 ARG C CA 1
ATOM 4056 C C . ARG C 3 81 ? 27.801 91.077 31.027 1.00 37.37 81 ARG C C 1
ATOM 4057 O O . ARG C 3 81 ? 28.196 90.753 29.900 1.00 39.77 81 ARG C O 1
ATOM 4065 N N . LEU C 3 82 ? 26.512 91.147 31.328 1.00 36.98 82 LEU C N 1
ATOM 4066 C CA . LEU C 3 82 ? 25.524 90.866 30.312 1.00 34.96 82 LEU C CA 1
ATOM 4067 C C . LEU C 3 82 ? 25.599 91.942 29.217 1.00 33.91 82 LEU C C 1
ATOM 4068 O O . LEU C 3 82 ? 25.590 91.630 28.035 1.00 35.01 82 LEU C O 1
ATOM 4073 N N . LEU C 3 83 ? 25.691 93.206 29.617 1.00 31.28 83 LEU C N 1
ATOM 4074 C CA . LEU C 3 83 ? 25.750 94.305 28.657 1.00 30.24 83 LEU C CA 1
ATOM 4075 C C . LEU C 3 83 ? 27.016 94.320 27.801 1.00 28.89 83 LEU C C 1
ATOM 4076 O O . LEU C 3 83 ? 27.204 95.158 26.932 1.00 28.98 83 LEU C O 1
ATOM 4081 N N . LEU C 3 84 ? 27.875 93.356 28.041 1.00 29.21 84 LEU C N 1
ATOM 4082 C CA . LEU C 3 84 ? 29.129 93.253 27.332 1.00 27.14 84 LEU C CA 1
ATOM 4083 C C . LEU C 3 84 ? 28.947 92.335 26.116 1.00 27.76 84 LEU C C 1
ATOM 4084 O O . LEU C 3 84 ? 29.754 92.332 25.201 1.00 29.63 84 LEU C O 1
ATOM 4089 N N . ILE C 3 85 ? 27.864 91.572 26.090 1.00 28.38 85 ILE C N 1
ATOM 4090 C CA . ILE C 3 85 ? 27.622 90.644 24.989 1.00 30.43 85 ILE C CA 1
ATOM 4091 C C . ILE C 3 85 ? 26.205 90.726 24.407 1.00 33.68 85 ILE C C 1
ATOM 4092 O O . ILE C 3 85 ? 25.895 90.093 23.393 1.00 34.21 85 ILE C O 1
ATOM 4097 N N . LYS C 3 86 ? 25.330 91.479 25.053 1.00 36.24 86 LYS C N 1
ATOM 4098 C CA . LYS C 3 86 ? 23.967 91.570 24.563 1.00 39.31 86 LYS C CA 1
ATOM 4099 C C . LYS C 3 86 ? 23.478 93.000 24.475 1.00 40.69 86 LYS C C 1
ATOM 4100 O O . LYS C 3 86 ? 23.572 93.771 25.438 1.00 40.65 86 LYS C O 1
ATOM 4106 N N . GLN C 3 87 ? 22.958 93.369 23.314 1.00 40.96 87 GLN C N 1
ATOM 4107 C CA . GLN C 3 87 ? 22.443 94.722 23.186 1.00 41.96 87 GLN C CA 1
ATOM 4108 C C . GLN C 3 87 ? 21.062 94.736 23.832 1.00 41.70 87 GLN C C 1
ATOM 4109 O O . GLN C 3 87 ? 20.174 94.012 23.412 1.00 42.06 87 GLN C O 1
ATOM 4115 N N . VAL C 3 88 ? 20.900 95.539 24.878 1.00 42.07 88 VAL C N 1
ATOM 4116 C CA . VAL C 3 88 ? 19.625 95.633 25.602 1.00 42.48 88 VAL C CA 1
ATOM 4117 C C . VAL C 3 88 ? 18.866 96.936 25.312 1.00 42.66 88 VAL C C 1
ATOM 4118 O O . VAL C 3 88 ? 19.434 98.020 25.349 1.00 45.01 88 VAL C O 1
ATOM 4122 N N . SER C 3 89 ? 17.577 96.817 25.022 1.00 42.55 89 SER C N 1
ATOM 4123 C CA . SER C 3 89 ? 16.767 97.977 24.674 1.00 41.56 89 SER C CA 1
ATOM 4124 C C . SER C 3 89 ? 16.426 98.782 25.888 1.00 42.36 89 SER C C 1
ATOM 4125 O O . SER C 3 89 ? 16.560 98.310 27.010 1.00 42.72 89 SER C O 1
ATOM 4128 N N . LYS C 3 90 ? 15.976 100.003 25.644 1.00 43.15 90 LYS C N 1
ATOM 4129 C CA . LYS C 3 90 ? 15.574 100.906 26.695 1.00 45.68 90 LYS C CA 1
ATOM 4130 C C . LYS C 3 90 ? 14.300 100.363 27.379 1.00 46.79 90 LYS C C 1
ATOM 4131 O O . LYS C 3 90 ? 14.189 100.346 28.613 1.00 44.23 90 LYS C O 1
ATOM 4137 N N . GLU C 3 91 ? 13.349 99.900 26.570 1.00 48.95 91 GLU C N 1
ATOM 4138 C CA . GLU C 3 91 ? 12.089 99.358 27.089 1.00 51.66 91 GLU C CA 1
ATOM 4139 C C . GLU C 3 91 ? 12.248 98.166 28.026 1.00 51.07 91 GLU C C 1
ATOM 4140 O O . GLU C 3 91 ? 11.392 97.906 28.888 1.00 49.98 91 GLU C O 1
ATOM 4146 N N . HIS C 3 92 ? 13.349 97.443 27.855 1.00 50.20 92 HIS C N 1
ATOM 4147 C CA . HIS C 3 92 ? 13.593 96.266 28.657 1.00 49.47 92 HIS C CA 1
ATOM 4148 C C . HIS C 3 92 ? 14.788 96.320 29.583 1.00 49.58 92 HIS C C 1
ATOM 4149 O O . HIS C 3 92 ? 15.070 95.349 30.288 1.00 50.49 92 HIS C O 1
ATOM 4156 N N . PHE C 3 93 ? 15.478 97.458 29.606 1.00 49.20 93 PHE C N 1
ATOM 4157 C CA . PHE C 3 93 ? 16.640 97.608 30.457 1.00 46.85 93 PHE C CA 1
ATOM 4158 C C . PHE C 3 93 ? 16.207 97.162 31.848 1.00 47.88 93 PHE C C 1
ATOM 4159 O O . PHE C 3 93 ? 16.719 96.175 32.390 1.00 49.49 93 PHE C O 1
ATOM 4167 N N . GLN C 3 94 ? 15.224 97.861 32.409 1.00 47.15 94 GLN C N 1
ATOM 4168 C CA . GLN C 3 94 ? 14.753 97.550 33.756 1.00 45.91 94 GLN C CA 1
ATOM 4169 C C . GLN C 3 94 ? 14.493 96.082 34.072 1.00 44.66 94 GLN C C 1
ATOM 4170 O O . GLN C 3 94 ? 15.049 95.555 35.026 1.00 45.30 94 GLN C O 1
ATOM 4176 N N . LYS C 3 95 ? 13.625 95.444 33.289 1.00 43.18 95 LYS C N 1
ATOM 4177 C CA . LYS C 3 95 ? 13.294 94.030 33.455 1.00 40.70 95 LYS C CA 1
ATOM 4178 C C . LYS C 3 95 ? 14.578 93.216 33.531 1.00 41.83 95 LYS C C 1
ATOM 4179 O O . LYS C 3 95 ? 14.673 92.259 34.307 1.00 41.62 95 LYS C O 1
ATOM 4185 N N . THR C 3 96 ? 15.551 93.592 32.704 1.00 40.25 96 THR C N 1
ATOM 4186 C CA . THR C 3 96 ? 16.845 92.938 32.673 1.00 38.83 96 THR C CA 1
ATOM 4187 C C . THR C 3 96 ? 17.523 93.137 34.045 1.00 39.52 96 THR C C 1
ATOM 4188 O O . THR C 3 96 ? 18.007 92.183 34.663 1.00 38.97 96 THR C O 1
ATOM 4192 N N . GLY C 3 97 ? 17.538 94.367 34.542 1.00 38.68 97 GLY C N 1
ATOM 4193 C CA . GLY C 3 97 ? 18.152 94.596 35.834 1.00 39.78 97 GLY C CA 1
ATOM 4194 C C . GLY C 3 97 ? 17.460 93.778 36.903 1.00 40.40 97 GLY C C 1
ATOM 4195 O O . GLY C 3 97 ? 18.063 93.391 37.888 1.00 41.97 97 GLY C O 1
ATOM 4196 N N . SER C 3 98 ? 16.174 93.518 36.710 1.00 41.66 98 SER C N 1
ATOM 4197 C CA . SER C 3 98 ? 15.388 92.743 37.671 1.00 41.21 98 SER C CA 1
ATOM 4198 C C . SER C 3 98 ? 15.837 91.293 37.672 1.00 40.92 98 SER C C 1
ATOM 4199 O O . SER C 3 98 ? 16.046 90.719 38.725 1.00 41.10 98 SER C O 1
ATOM 4202 N N . ALA C 3 99 ? 15.989 90.715 36.481 1.00 40.86 99 ALA C N 1
ATOM 4203 C CA . ALA C 3 99 ? 16.417 89.333 36.329 1.00 37.99 99 ALA C CA 1
ATOM 4204 C C . ALA C 3 99 ? 17.744 89.177 37.031 1.00 37.71 99 ALA C C 1
ATOM 4205 O O . ALA C 3 99 ? 17.981 88.170 37.678 1.00 38.12 99 ALA C O 1
ATOM 4207 N N . CYS C 3 100 ? 18.618 90.169 36.915 1.00 36.91 100 CYS C N 1
ATOM 4208 C CA . CYS C 3 100 ? 19.905 90.072 37.593 1.00 36.94 100 CYS C CA 1
ATOM 4209 C C . CYS C 3 100 ? 19.686 89.993 39.117 1.00 38.47 100 CYS C C 1
ATOM 4210 O O . CYS C 3 100 ? 20.347 89.214 39.817 1.00 37.88 100 CYS C O 1
ATOM 4213 N N . LEU C 3 101 ? 18.736 90.788 39.610 1.00 39.29 101 LEU C N 1
ATOM 4214 C CA . LEU C 3 101 ? 18.387 90.861 41.031 1.00 38.59 101 LEU C CA 1
ATOM 4215 C C . LEU C 3 101 ? 17.889 89.505 41.525 1.00 39.36 101 LEU C C 1
ATOM 4216 O O . LEU C 3 101 ? 18.313 89.019 42.570 1.00 39.30 101 LEU C O 1
ATOM 4221 N N . LEU C 3 102 ? 16.989 88.906 40.754 1.00 40.50 102 LEU C N 1
ATOM 4222 C CA . LEU C 3 102 ? 16.416 87.595 41.043 1.00 41.22 102 LEU C CA 1
ATOM 4223 C C . LEU C 3 102 ? 17.564 86.600 41.125 1.00 41.56 102 LEU C C 1
ATOM 4224 O O . LEU C 3 102 ? 17.865 86.082 42.190 1.00 42.06 102 LEU C O 1
ATOM 4229 N N . VAL C 3 103 ? 18.208 86.336 39.995 1.00 41.96 103 VAL C N 1
ATOM 4230 C CA . VAL C 3 103 ? 19.337 85.414 39.976 1.00 44.25 103 VAL C CA 1
ATOM 4231 C C . VAL C 3 103 ? 20.359 85.729 41.103 1.00 45.44 103 VAL C C 1
ATOM 4232 O O . VAL C 3 103 ? 20.741 84.830 41.862 1.00 45.31 103 VAL C O 1
ATOM 4236 N N . ALA C 3 104 ? 20.791 86.988 41.221 1.00 45.72 104 ALA C N 1
ATOM 4237 C CA . ALA C 3 104 ? 21.765 87.347 42.260 1.00 46.27 104 ALA C CA 1
ATOM 4238 C C . ALA C 3 104 ? 21.347 86.941 43.666 1.00 46.41 104 ALA C C 1
ATOM 4239 O O . ALA C 3 104 ? 22.184 86.481 44.425 1.00 48.26 104 ALA C O 1
ATOM 4241 N N . SER C 3 105 ? 20.077 87.101 44.033 1.00 45.27 105 SER C N 1
ATOM 4242 C CA . SER C 3 105 ? 19.673 86.704 45.375 1.00 44.80 105 SER C CA 1
ATOM 4243 C C . SER C 3 105 ? 19.471 85.195 45.461 1.00 44.48 105 SER C C 1
ATOM 4244 O O . SER C 3 105 ? 19.663 84.601 46.523 1.00 44.36 105 SER C O 1
ATOM 4247 N N . LYS C 3 106 ? 19.093 84.563 44.353 1.00 44.42 106 LYS C N 1
ATOM 4248 C CA . LYS C 3 106 ? 18.933 83.113 44.370 1.00 44.42 106 LYS C CA 1
ATOM 4249 C C . LYS C 3 106 ? 20.286 82.505 44.680 1.00 44.83 106 LYS C C 1
ATOM 4250 O O . LYS C 3 106 ? 20.355 81.393 45.181 1.00 46.02 106 LYS C O 1
ATOM 4256 N N . LEU C 3 107 ? 21.352 83.245 44.383 1.00 45.12 107 LEU C N 1
ATOM 4257 C CA . LEU C 3 107 ? 22.718 82.788 44.603 1.00 46.09 107 LEU C CA 1
ATOM 4258 C C . LEU C 3 107 ? 23.343 83.279 45.884 1.00 47.53 107 LEU C C 1
ATOM 4259 O O . LEU C 3 107 ? 24.360 82.736 46.327 1.00 47.71 107 LEU C O 1
ATOM 4264 N N . ARG C 3 108 ? 22.756 84.308 46.484 1.00 48.34 108 ARG C N 1
ATOM 4265 C CA . ARG C 3 108 ? 23.358 84.868 47.676 1.00 46.71 108 ARG C CA 1
ATOM 4266 C C . ARG C 3 108 ? 22.495 85.116 48.898 1.00 48.86 108 ARG C C 1
ATOM 4267 O O . ARG C 3 108 ? 23.046 85.253 49.984 1.00 49.26 108 ARG C O 1
ATOM 4275 N N . SER C 3 109 ? 21.177 85.202 48.776 1.00 50.80 109 SER C N 1
ATOM 4276 C CA . SER C 3 109 ? 20.423 85.476 49.996 1.00 55.84 109 SER C CA 1
ATOM 4277 C C . SER C 3 109 ? 19.723 84.265 50.554 1.00 59.18 109 SER C C 1
ATOM 4278 O O . SER C 3 109 ? 19.299 83.377 49.801 1.00 60.96 109 SER C O 1
ATOM 4281 N N . LEU C 3 110 ? 19.638 84.211 51.882 1.00 61.29 110 LEU C N 1
ATOM 4282 C CA . LEU C 3 110 ? 18.963 83.097 52.538 1.00 64.12 110 LEU C CA 1
ATOM 4283 C C . LEU C 3 110 ? 17.502 83.316 52.170 1.00 64.62 110 LEU C C 1
ATOM 4284 O O . LEU C 3 110 ? 16.705 82.391 52.056 1.00 64.27 110 LEU C O 1
ATOM 4289 N N . THR C 3 111 ? 17.205 84.581 51.919 1.00 65.19 111 THR C N 1
ATOM 4290 C CA . THR C 3 111 ? 15.874 85.062 51.604 1.00 63.91 111 THR C CA 1
ATOM 4291 C C . THR C 3 111 ? 15.707 85.464 50.148 1.00 60.91 111 THR C C 1
ATOM 4292 O O . THR C 3 111 ? 15.396 86.608 49.862 1.00 60.44 111 THR C O 1
ATOM 4296 N N . PRO C 3 112 ? 15.903 84.540 49.205 1.00 59.14 112 PRO C N 1
ATOM 4297 C CA . PRO C 3 112 ? 15.737 84.964 47.808 1.00 57.95 112 PRO C CA 1
ATOM 4298 C C . PRO C 3 112 ? 14.444 85.705 47.512 1.00 55.75 112 PRO C C 1
ATOM 4299 O O . PRO C 3 112 ? 13.358 85.181 47.729 1.00 55.71 112 PRO C O 1
ATOM 4303 N N . ILE C 3 113 ? 14.587 86.934 47.019 1.00 54.97 113 ILE C N 1
ATOM 4304 C CA . ILE C 3 113 ? 13.455 87.795 46.692 1.00 53.90 113 ILE C CA 1
ATOM 4305 C C . ILE C 3 113 ? 12.578 87.106 45.657 1.00 55.01 113 ILE C C 1
ATOM 4306 O O . ILE C 3 113 ? 13.087 86.374 44.814 1.00 56.21 113 ILE C O 1
ATOM 4311 N N . SER C 3 114 ? 11.266 87.333 45.716 1.00 55.43 114 SER C N 1
ATOM 4312 C CA . SER C 3 114 ? 10.344 86.674 44.788 1.00 56.42 114 SER C CA 1
ATOM 4313 C C . SER C 3 114 ? 10.045 87.416 43.487 1.00 56.49 114 SER C C 1
ATOM 4314 O O . SER C 3 114 ? 10.183 88.636 43.398 1.00 55.53 114 SER C O 1
ATOM 4317 N N . THR C 3 115 ? 9.633 86.648 42.479 1.00 56.83 115 THR C N 1
ATOM 4318 C CA . THR C 3 115 ? 9.287 87.207 41.186 1.00 56.44 115 THR C CA 1
ATOM 4319 C C . THR C 3 115 ? 8.224 88.266 41.400 1.00 56.39 115 THR C C 1
ATOM 4320 O O . THR C 3 115 ? 8.424 89.431 41.073 1.00 58.37 115 THR C O 1
ATOM 4324 N N . SER C 3 116 ? 7.092 87.855 41.960 1.00 56.55 116 SER C N 1
ATOM 4325 C CA . SER C 3 116 ? 5.976 88.762 42.230 1.00 55.68 116 SER C CA 1
ATOM 4326 C C . SER C 3 116 ? 6.434 90.033 42.948 1.00 54.46 116 SER C C 1
ATOM 4327 O O . SER C 3 116 ? 6.036 91.157 42.595 1.00 52.29 116 SER C O 1
ATOM 4330 N N . SER C 3 117 ? 7.286 89.837 43.946 1.00 53.99 117 SER C N 1
ATOM 4331 C CA . SER C 3 117 ? 7.843 90.939 44.710 1.00 54.75 117 SER C CA 1
ATOM 4332 C C . SER C 3 117 ? 8.566 91.922 43.768 1.00 54.56 117 SER C C 1
ATOM 4333 O O . SER C 3 117 ? 8.402 93.141 43.886 1.00 54.69 117 SER C O 1
ATOM 4336 N N . LEU C 3 118 ? 9.361 91.390 42.840 1.00 53.36 118 LEU C N 1
ATOM 4337 C CA . LEU C 3 118 ? 10.072 92.221 41.882 1.00 52.13 118 LEU C CA 1
ATOM 4338 C C . LEU C 3 118 ? 9.114 92.895 40.919 1.00 53.13 118 LEU C C 1
ATOM 4339 O O . LEU C 3 118 ? 9.146 94.114 40.793 1.00 53.00 118 LEU C O 1
ATOM 4344 N N . CYS C 3 119 ? 8.274 92.118 40.235 1.00 54.99 119 CYS C N 1
ATOM 4345 C CA . CYS C 3 119 ? 7.323 92.686 39.279 1.00 58.40 119 CYS C CA 1
ATOM 4346 C C . CYS C 3 119 ? 6.591 93.855 39.898 1.00 61.19 119 CYS C C 1
ATOM 4347 O O . CYS C 3 119 ? 6.245 94.827 39.221 1.00 60.52 119 CYS C O 1
ATOM 4350 N N . TYR C 3 120 ? 6.341 93.738 41.198 1.00 64.77 120 TYR C N 1
ATOM 4351 C CA . TYR C 3 120 ? 5.657 94.790 41.943 1.00 67.10 120 TYR C CA 1
ATOM 4352 C C . TYR C 3 120 ? 6.482 96.078 41.941 1.00 66.31 120 TYR C C 1
ATOM 4353 O O . TYR C 3 120 ? 6.101 97.051 41.308 1.00 65.96 120 TYR C O 1
ATOM 4362 N N . ALA C 3 121 ? 7.613 96.063 42.645 1.00 66.13 121 ALA C N 1
ATOM 4363 C CA . ALA C 3 121 ? 8.501 97.211 42.735 1.00 66.51 121 ALA C CA 1
ATOM 4364 C C . ALA C 3 121 ? 8.827 97.777 41.351 1.00 68.34 121 ALA C C 1
ATOM 4365 O O . ALA C 3 121 ? 9.304 98.909 41.212 1.00 69.30 121 ALA C O 1
ATOM 4367 N N . ALA C 3 122 ? 8.553 96.976 40.329 1.00 68.77 122 ALA C N 1
ATOM 4368 C CA . ALA C 3 122 ? 8.809 97.348 38.951 1.00 66.80 122 ALA C CA 1
ATOM 4369 C C . ALA C 3 122 ? 7.608 98.053 38.358 1.00 66.01 122 ALA C C 1
ATOM 4370 O O . ALA C 3 122 ? 7.458 98.116 37.137 1.00 64.27 122 ALA C O 1
ATOM 4372 N N . ALA C 3 123 ? 6.754 98.579 39.230 1.00 66.07 123 ALA C N 1
ATOM 4373 C CA . ALA C 3 123 ? 5.543 99.282 38.801 1.00 66.67 123 ALA C CA 1
ATOM 4374 C C . ALA C 3 123 ? 4.670 98.331 38.006 1.00 66.49 123 ALA C C 1
ATOM 4375 O O . ALA C 3 123 ? 3.801 98.753 37.235 1.00 66.44 123 ALA C O 1
ATOM 4377 N N . ASP C 3 124 ? 4.915 97.040 38.196 1.00 65.63 124 ASP C N 1
ATOM 4378 C CA . ASP C 3 124 ? 4.174 96.027 37.481 1.00 64.67 124 ASP C CA 1
ATOM 4379 C C . ASP C 3 124 ? 4.347 96.233 35.967 1.00 62.68 124 ASP C C 1
ATOM 4380 O O . ASP C 3 124 ? 3.519 95.784 35.186 1.00 63.58 124 ASP C O 1
ATOM 4385 N N . SER C 3 125 ? 5.431 96.897 35.559 1.00 59.76 125 SER C N 1
ATOM 4386 C CA . SER C 3 125 ? 5.678 97.181 34.151 1.00 55.46 125 SER C CA 1
ATOM 4387 C C . SER C 3 125 ? 5.888 95.937 33.323 1.00 54.08 125 SER C C 1
ATOM 4388 O O . SER C 3 125 ? 5.670 95.955 32.113 1.00 54.42 125 SER C O 1
ATOM 4391 N N . PHE C 3 126 ? 6.326 94.853 33.948 1.00 51.85 126 PHE C N 1
ATOM 4392 C CA . PHE C 3 126 ? 6.482 93.616 33.199 1.00 51.93 126 PHE C CA 1
ATOM 4393 C C . PHE C 3 126 ? 5.807 92.441 33.928 1.00 54.21 126 PHE C C 1
ATOM 4394 O O . PHE C 3 126 ? 5.607 92.467 35.161 1.00 52.20 126 PHE C O 1
ATOM 4402 N N . SER C 3 127 ? 5.433 91.432 33.136 1.00 56.26 127 SER C N 1
ATOM 4403 C C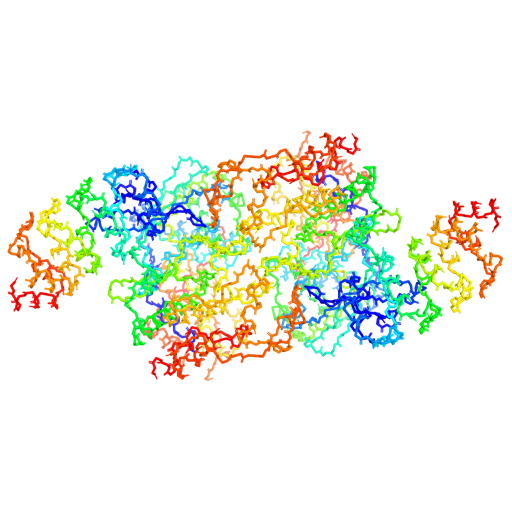A . SER C 3 127 ? 4.754 90.221 33.606 1.00 57.80 127 SER C CA 1
ATOM 4404 C C . SER C 3 127 ? 5.649 89.238 34.335 1.00 58.65 127 SER C C 1
ATOM 4405 O O . SER C 3 127 ? 6.843 89.174 34.075 1.00 59.64 127 SER C O 1
ATOM 4408 N N . ARG C 3 128 ? 5.073 88.460 35.242 1.00 60.33 128 ARG C N 1
ATOM 4409 C CA . ARG C 3 128 ? 5.859 87.455 35.945 1.00 62.51 128 ARG C CA 1
ATOM 4410 C C . ARG C 3 128 ? 6.495 86.487 34.926 1.00 61.89 128 ARG C C 1
ATOM 4411 O O . ARG C 3 128 ? 7.642 86.085 35.066 1.00 61.87 128 ARG C O 1
ATOM 4419 N N . GLN C 3 129 ? 5.760 86.110 33.893 1.00 61.74 129 GLN C N 1
ATOM 4420 C CA . GLN C 3 129 ? 6.339 85.221 32.900 1.00 62.86 129 GLN C CA 1
ATOM 4421 C C . GLN C 3 129 ? 7.542 85.873 32.263 1.00 62.73 129 GLN C C 1
ATOM 4422 O O . GLN C 3 129 ? 8.610 85.281 32.164 1.00 61.50 129 GLN C O 1
ATOM 4428 N N . GLU C 3 130 ? 7.333 87.107 31.825 1.00 64.17 130 GLU C N 1
ATOM 4429 C CA . GLU C 3 130 ? 8.348 87.908 31.161 1.00 63.98 130 GLU C CA 1
ATOM 4430 C C . GLU C 3 130 ? 9.631 88.077 31.946 1.00 61.33 130 GLU C C 1
ATOM 4431 O O . GLU C 3 130 ? 10.704 88.151 31.352 1.00 61.13 130 GLU C O 1
ATOM 4437 N N . LEU C 3 131 ? 9.524 88.156 33.269 1.00 58.74 131 LEU C N 1
ATOM 4438 C CA . LEU C 3 131 ? 10.714 88.286 34.103 1.00 57.59 131 LEU C CA 1
ATOM 4439 C C . LEU C 3 131 ? 11.422 86.956 34.121 1.00 56.98 131 LEU C C 1
ATOM 4440 O O . LEU C 3 131 ? 12.653 86.899 34.115 1.00 58.48 131 LEU C O 1
ATOM 4445 N N . ILE C 3 132 ? 10.622 85.890 34.153 1.00 56.04 132 ILE C N 1
ATOM 4446 C CA . ILE C 3 132 ? 11.116 84.512 34.160 1.00 54.06 132 ILE C CA 1
ATOM 4447 C C . ILE C 3 132 ? 11.823 84.185 32.864 1.00 52.01 132 ILE C C 1
ATOM 4448 O O . ILE C 3 132 ? 12.813 83.468 32.859 1.00 51.67 132 ILE C O 1
ATOM 4453 N N . ASP C 3 133 ? 11.300 84.729 31.772 1.00 51.34 133 ASP C N 1
ATOM 4454 C CA . ASP C 3 133 ? 11.853 84.507 30.454 1.00 51.40 133 ASP C CA 1
ATOM 4455 C C . ASP C 3 133 ? 13.155 85.270 30.301 1.00 50.88 133 ASP C C 1
ATOM 4456 O O . ASP C 3 133 ? 13.998 84.942 29.460 1.00 50.30 133 ASP C O 1
ATOM 4461 N N . GLN C 3 134 ? 13.319 86.301 31.113 1.00 49.56 134 GLN C N 1
ATOM 4462 C CA . GLN C 3 134 ? 14.551 87.062 31.083 1.00 48.78 134 GLN C CA 1
ATOM 4463 C C . GLN C 3 134 ? 15.574 86.345 31.937 1.00 47.59 134 GLN C C 1
ATOM 4464 O O . GLN C 3 134 ? 16.771 86.437 31.688 1.00 47.26 134 GLN C O 1
ATOM 4470 N N . GLU C 3 135 ? 15.109 85.631 32.952 1.00 46.15 135 GLU C N 1
ATOM 4471 C CA . GLU C 3 135 ? 16.038 84.897 33.782 1.00 47.56 135 GLU C CA 1
ATOM 4472 C C . GLU C 3 135 ? 16.633 83.789 32.933 1.00 46.85 135 GLU C C 1
ATOM 4473 O O . GLU C 3 135 ? 17.841 83.570 32.970 1.00 47.13 135 GLU C O 1
ATOM 4479 N N . LYS C 3 136 ? 15.779 83.095 32.177 1.00 45.21 136 LYS C N 1
ATOM 4480 C CA . LYS C 3 136 ? 16.228 82.001 31.328 1.00 45.47 136 LYS C CA 1
ATOM 4481 C C . LYS C 3 136 ? 17.230 82.558 30.305 1.00 43.77 136 LYS C C 1
ATOM 4482 O O . LYS C 3 136 ? 18.294 81.969 30.022 1.00 40.58 136 LYS C O 1
ATOM 4488 N N . GLU C 3 137 ? 16.881 83.733 29.800 1.00 42.56 137 GLU C N 1
ATOM 4489 C CA . GLU C 3 137 ? 17.659 84.458 28.801 1.00 40.68 137 GLU C CA 1
ATOM 4490 C C . GLU C 3 137 ? 19.024 84.818 29.354 1.00 38.55 137 GLU C C 1
ATOM 4491 O O . GLU C 3 137 ? 20.044 84.555 28.725 1.00 37.44 137 GLU C O 1
ATOM 4497 N N . LEU C 3 138 ? 19.020 85.426 30.540 1.00 37.30 138 LEU C N 1
ATOM 4498 C CA . LEU C 3 138 ? 20.237 85.850 31.212 1.00 33.87 138 LEU C CA 1
ATOM 4499 C C . LEU C 3 138 ? 21.141 84.666 31.407 1.00 33.81 138 LEU C C 1
ATOM 4500 O O . LEU C 3 138 ? 22.338 84.763 31.155 1.00 31.99 138 LEU C O 1
ATOM 4505 N N . LEU C 3 139 ? 20.568 83.547 31.853 1.00 35.06 139 LEU C N 1
ATOM 4506 C CA . LEU C 3 139 ? 21.367 82.349 32.104 1.00 37.99 139 LEU C CA 1
ATOM 4507 C C . LEU C 3 139 ? 21.974 81.810 30.808 1.00 38.40 139 LEU C C 1
ATOM 4508 O O . LEU C 3 139 ? 23.114 81.366 30.767 1.00 34.67 139 LEU C O 1
ATOM 4513 N N . GLU C 3 140 ? 21.218 81.895 29.730 1.00 41.38 140 GLU C N 1
ATOM 4514 C CA . GLU C 3 140 ? 21.727 81.415 28.468 1.00 43.12 140 GLU C CA 1
ATOM 4515 C C . GLU C 3 140 ? 22.847 82.264 27.889 1.00 42.97 140 GLU C C 1
ATOM 4516 O O . GLU C 3 140 ? 23.837 81.720 27.421 1.00 45.00 140 GLU C O 1
ATOM 4522 N N . LYS C 3 141 ? 22.716 83.586 27.898 1.00 41.32 141 LYS C N 1
ATOM 4523 C CA . LYS C 3 141 ? 23.783 84.427 27.353 1.00 38.43 141 LYS C CA 1
ATOM 4524 C C . LYS C 3 141 ? 25.092 84.313 28.183 1.00 38.01 141 LYS C C 1
ATOM 4525 O O . LYS C 3 141 ? 26.207 84.377 27.645 1.00 35.43 141 LYS C O 1
ATOM 4531 N N . LEU C 3 142 ? 24.953 84.141 29.496 1.00 36.34 142 LEU C N 1
ATOM 4532 C CA . LEU C 3 142 ? 26.111 84.022 30.360 1.00 34.59 142 LEU C CA 1
ATOM 4533 C C . LEU C 3 142 ? 26.532 82.592 30.560 1.00 35.79 142 LEU C C 1
ATOM 4534 O O . LEU C 3 142 ? 27.479 82.300 31.305 1.00 35.79 142 LEU C O 1
ATOM 4539 N N . ALA C 3 143 ? 25.800 81.695 29.914 1.00 36.47 143 ALA C N 1
ATOM 4540 C CA . ALA C 3 143 ? 26.064 80.262 29.995 1.00 35.84 143 ALA C CA 1
ATOM 4541 C C . ALA C 3 143 ? 26.223 79.744 31.421 1.00 34.58 143 ALA C C 1
ATOM 4542 O O . ALA C 3 143 ? 27.205 79.088 31.748 1.00 35.94 143 ALA C O 1
ATOM 4544 N N . TRP C 3 144 ? 25.229 80.053 32.244 1.00 33.12 144 TRP C N 1
ATOM 4545 C CA . TRP C 3 144 ? 25.160 79.641 33.632 1.00 32.62 144 TRP C CA 1
ATOM 4546 C C . TRP C 3 144 ? 26.325 80.007 34.523 1.00 31.47 144 TRP C C 1
ATOM 4547 O O . TRP C 3 144 ? 26.412 79.534 35.650 1.00 29.15 144 TRP C O 1
ATOM 4558 N N . ARG C 3 145 ? 27.184 80.895 34.019 1.00 31.78 145 ARG C N 1
ATOM 4559 C CA . ARG C 3 145 ? 28.342 81.395 34.752 1.00 30.06 145 ARG C CA 1
ATOM 4560 C C . ARG C 3 145 ? 27.828 82.594 35.529 1.00 29.91 145 ARG C C 1
ATOM 4561 O O . ARG C 3 145 ? 28.039 83.726 35.123 1.00 30.28 145 ARG C O 1
ATOM 4569 N N . THR C 3 146 ? 27.160 82.344 36.649 1.00 29.57 146 THR C N 1
ATOM 4570 C CA . THR C 3 146 ? 26.542 83.399 37.409 1.00 29.36 146 THR C CA 1
ATOM 4571 C C . THR C 3 146 ? 27.247 83.870 38.642 1.00 30.91 146 THR C C 1
ATOM 4572 O O . THR C 3 146 ? 26.855 84.888 39.227 1.00 33.00 146 THR C O 1
ATOM 4576 N N . GLU C 3 147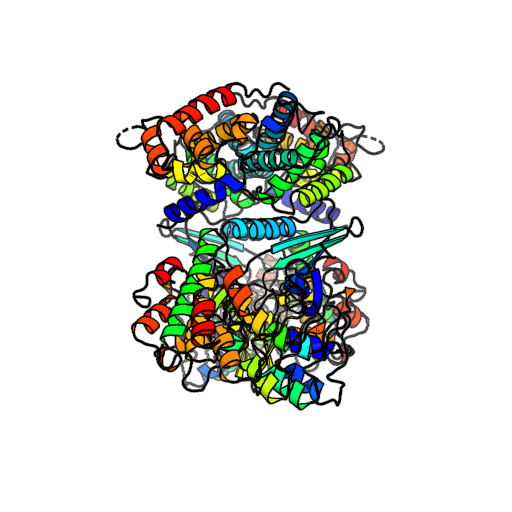 ? 28.273 83.141 39.061 1.00 30.64 147 GLU C N 1
ATOM 4577 C CA . GLU C 3 147 ? 29.072 83.573 40.212 1.00 30.82 147 GLU C CA 1
ATOM 4578 C C . GLU C 3 147 ? 30.302 84.380 39.751 1.00 30.50 147 GLU C C 1
ATOM 4579 O O . GLU C 3 147 ? 30.806 84.199 38.623 1.00 27.58 147 GLU C O 1
ATOM 4585 N N . ALA C 3 148 ? 30.767 85.267 40.635 1.00 29.67 148 ALA C N 1
ATOM 4586 C CA . ALA C 3 148 ? 31.934 86.094 40.371 1.00 30.26 148 ALA C CA 1
ATOM 4587 C C . ALA C 3 148 ? 32.591 86.446 41.668 1.00 31.95 148 ALA C C 1
ATOM 4588 O O . ALA C 3 148 ? 31.946 86.458 42.728 1.00 32.38 148 ALA C O 1
ATOM 4590 N N . VAL C 3 149 ? 33.900 86.686 41.585 1.00 34.89 149 VAL C N 1
ATOM 4591 C CA . VAL C 3 149 ? 34.655 87.164 42.739 1.00 33.34 149 VAL C CA 1
ATOM 4592 C C . VAL C 3 149 ? 34.128 88.606 42.880 1.00 35.34 149 VAL C C 1
ATOM 4593 O O . VAL C 3 149 ? 34.203 89.394 41.936 1.00 36.70 149 VAL C O 1
ATOM 4597 N N . LEU C 3 150 ? 33.573 88.955 44.023 1.00 34.91 150 LEU C N 1
ATOM 4598 C CA . LEU C 3 150 ? 33.080 90.305 44.200 1.00 35.87 150 LEU C CA 1
ATOM 4599 C C . LEU C 3 150 ? 34.007 91.167 45.105 1.00 38.19 150 LEU C C 1
ATOM 4600 O O . LEU C 3 150 ? 34.825 90.621 45.852 1.00 38.90 150 LEU C O 1
ATOM 4605 N N . ALA C 3 151 ? 33.913 92.502 45.013 1.00 38.80 151 ALA C N 1
ATOM 4606 C CA . ALA C 3 151 ? 34.708 93.373 45.882 1.00 37.50 151 ALA C CA 1
ATOM 4607 C C . ALA C 3 151 ? 34.173 93.197 47.310 1.00 38.61 151 ALA C C 1
ATOM 4608 O O . ALA C 3 151 ? 34.926 93.333 48.265 1.00 41.65 151 ALA C O 1
ATOM 4610 N N . THR C 3 152 ? 32.884 92.907 47.465 1.00 37.50 152 THR C N 1
ATOM 4611 C CA . THR C 3 152 ? 32.344 92.674 48.790 1.00 39.61 152 THR C CA 1
ATOM 4612 C C . THR C 3 152 ? 32.892 91.352 49.326 1.00 40.60 152 THR C C 1
ATOM 4613 O O . THR C 3 152 ? 33.055 91.182 50.525 1.00 42.92 152 THR C O 1
ATOM 4617 N N . ASP C 3 153 ? 33.197 90.409 48.451 1.00 41.74 153 ASP C N 1
ATOM 4618 C CA . ASP C 3 153 ? 33.718 89.137 48.936 1.00 44.17 153 ASP C CA 1
ATOM 4619 C C . ASP C 3 153 ? 35.115 89.218 49.547 1.00 45.73 153 ASP C C 1
ATOM 4620 O O . ASP C 3 153 ? 35.511 88.330 50.307 1.00 47.26 153 ASP C O 1
ATOM 4625 N N . VAL C 3 154 ? 35.848 90.285 49.246 1.00 45.45 154 VAL C N 1
ATOM 4626 C CA . VAL C 3 154 ? 37.231 90.429 49.706 1.00 45.16 154 VAL C CA 1
ATOM 4627 C C . VAL C 3 154 ? 37.452 91.264 50.964 1.00 46.31 154 VAL C C 1
ATOM 4628 O O . VAL C 3 154 ? 38.422 91.034 51.697 1.00 43.75 154 VAL C O 1
ATOM 4632 N N . THR C 3 155 ? 36.546 92.221 51.195 1.00 48.28 155 THR C N 1
ATOM 4633 C CA . THR C 3 155 ? 36.625 93.196 52.300 1.00 50.69 155 THR C CA 1
ATOM 4634 C C . THR C 3 155 ? 36.925 92.643 53.688 1.00 51.30 155 THR C C 1
ATOM 4635 O O . THR C 3 155 ? 37.609 93.270 54.487 1.00 51.43 155 THR C O 1
ATOM 4639 N N . SER C 3 156 ? 36.400 91.460 53.963 1.00 52.89 156 SER C N 1
ATOM 4640 C CA . SER C 3 156 ? 36.611 90.776 55.231 1.00 49.65 156 SER C CA 1
ATOM 4641 C C . SER C 3 156 ? 38.079 90.397 55.395 1.00 48.06 156 SER C C 1
ATOM 4642 O O . SER C 3 156 ? 38.759 90.894 56.266 1.00 47.83 156 SER C O 1
ATOM 4645 N N . PHE C 3 157 ? 38.570 89.495 54.567 1.00 47.43 157 PHE C N 1
ATOM 4646 C CA . PHE C 3 157 ? 39.969 89.126 54.669 1.00 48.92 157 PHE C CA 1
ATOM 4647 C C . PHE C 3 157 ? 40.906 90.351 54.857 1.00 50.72 157 PHE C C 1
ATOM 4648 O O . PHE C 3 157 ? 41.804 90.338 55.707 1.00 51.10 157 PHE C O 1
ATOM 4656 N N . LEU C 3 158 ? 40.715 91.401 54.055 1.00 51.07 158 LEU C N 1
ATOM 4657 C CA . LEU C 3 158 ? 41.556 92.590 54.161 1.00 48.85 158 LEU C CA 1
ATOM 4658 C C . LEU C 3 158 ? 41.288 93.311 55.477 1.00 48.44 158 LEU C C 1
ATOM 4659 O O . LEU C 3 158 ? 42.197 93.628 56.231 1.00 47.08 158 LEU C O 1
ATOM 4664 N N . LEU C 3 159 ? 40.017 93.566 55.738 1.00 48.70 159 LEU C N 1
ATOM 4665 C CA . LEU C 3 159 ? 39.601 94.266 56.935 1.00 50.38 159 LEU C CA 1
ATOM 4666 C C . LEU C 3 159 ? 40.211 93.612 58.163 1.00 53.97 159 LEU C C 1
ATOM 4667 O O . LEU C 3 159 ? 40.408 94.250 59.191 1.00 56.55 159 LEU C O 1
ATOM 4672 N N . LEU C 3 160 ? 40.542 92.334 58.038 1.00 58.37 160 LEU C N 1
ATOM 4673 C CA . LEU C 3 160 ? 41.100 91.566 59.141 1.00 60.60 160 LEU C CA 1
ATOM 4674 C C . LEU C 3 160 ? 42.567 91.813 59.314 1.00 61.45 160 LEU C C 1
ATOM 4675 O O . LEU C 3 160 ? 43.053 91.878 60.421 1.00 60.07 160 LEU C O 1
ATOM 4680 N N . LYS C 3 161 ? 43.276 91.917 58.204 1.00 64.86 161 LYS C N 1
ATOM 4681 C CA . LYS C 3 161 ? 44.702 92.189 58.255 1.00 67.82 161 LYS C CA 1
ATOM 4682 C C . LYS C 3 161 ? 44.973 93.616 58.764 1.00 68.29 161 LYS C C 1
ATOM 4683 O O . LYS C 3 161 ? 46.083 93.942 59.195 1.00 68.00 161 LYS C O 1
ATOM 4689 N N . LEU C 3 162 ? 43.952 94.464 58.714 1.00 68.52 162 LEU C N 1
ATOM 4690 C CA . LEU C 3 162 ? 44.095 95.833 59.173 1.00 69.39 162 LEU C CA 1
ATOM 4691 C C . LEU C 3 162 ? 43.658 95.915 60.612 1.00 71.36 162 LEU C C 1
ATOM 4692 O O . LEU C 3 162 ? 44.465 96.152 61.503 1.00 72.53 162 LEU C O 1
ATOM 4697 N N . VAL C 3 163 ? 42.368 95.724 60.831 1.00 72.93 163 VAL C N 1
ATOM 4698 C CA . VAL C 3 163 ? 41.814 95.754 62.166 1.00 74.82 163 VAL C CA 1
ATOM 4699 C C . VAL C 3 163 ? 42.254 94.458 62.864 1.00 77.62 163 VAL C C 1
ATOM 4700 O O . VAL C 3 163 ? 41.423 93.688 63.347 1.00 79.03 163 VAL C O 1
ATOM 4704 N N . GLY C 3 164 ? 43.567 94.226 62.900 1.00 79.76 164 GLY C N 1
ATOM 4705 C CA . GLY C 3 164 ? 44.140 93.030 63.508 1.00 82.96 164 GLY C CA 1
ATOM 4706 C C . GLY C 3 164 ? 43.224 92.032 64.222 1.00 85.74 164 GLY C C 1
ATOM 4707 O O . GLY C 3 164 ? 42.936 90.944 63.709 1.00 84.61 164 GLY C O 1
ATOM 4708 N N . GLY C 3 165 ? 42.778 92.404 65.421 1.00 88.20 165 GLY C N 1
ATOM 4709 C CA . GLY C 3 165 ? 41.911 91.547 66.210 1.00 89.15 165 GLY C CA 1
ATOM 4710 C C . GLY C 3 165 ? 40.600 91.225 65.533 1.00 90.13 165 GLY C C 1
ATOM 4711 O O . GLY C 3 165 ? 40.457 91.347 64.319 1.00 88.43 165 GLY C O 1
ATOM 4712 N N . SER C 3 166 ? 39.629 90.817 66.337 1.00 92.48 166 SER C N 1
ATOM 4713 C CA . SER C 3 166 ? 38.316 90.446 65.815 1.00 94.82 166 SER C CA 1
ATOM 4714 C C . SER C 3 166 ? 37.259 91.511 66.110 1.00 94.20 166 SER C C 1
ATOM 4715 O O . SER C 3 166 ? 36.306 91.687 65.346 1.00 93.28 166 SER C O 1
ATOM 4718 N N . GLN C 3 167 ? 37.432 92.209 67.227 1.00 93.87 167 GLN C N 1
ATOM 4719 C CA . GLN C 3 167 ? 36.499 93.249 67.623 1.00 93.39 167 GLN C CA 1
ATOM 4720 C C . GLN C 3 167 ? 36.472 94.343 66.558 1.00 91.97 167 GLN C C 1
ATOM 4721 O O . GLN C 3 167 ? 37.526 94.737 66.041 1.00 91.91 167 GLN C O 1
ATOM 4727 N N . HIS C 3 168 ? 35.268 94.821 66.237 1.00 89.74 168 HIS C N 1
ATOM 4728 C CA . HIS C 3 168 ? 35.060 95.864 65.229 1.00 88.16 168 HIS C CA 1
ATOM 4729 C C . HIS C 3 168 ? 34.943 95.283 63.821 1.00 86.26 168 HIS C C 1
ATOM 4730 O O . HIS C 3 168 ? 34.229 95.815 62.970 1.00 86.70 168 HIS C O 1
ATOM 4737 N N . LEU C 3 169 ? 35.661 94.196 63.574 1.00 82.97 169 LEU C N 1
ATOM 4738 C CA . LEU C 3 169 ? 35.665 93.572 62.261 1.00 79.39 169 LEU C CA 1
ATOM 4739 C C . LEU C 3 169 ? 34.297 93.499 61.578 1.00 76.37 169 LEU C C 1
ATOM 4740 O O . LEU C 3 169 ? 34.230 93.357 60.367 1.00 76.01 169 LEU C O 1
ATOM 4745 N N . ASP C 3 170 ? 33.210 93.596 62.338 1.00 72.87 170 ASP C N 1
ATOM 4746 C CA . ASP C 3 170 ? 31.875 93.498 61.746 1.00 69.46 170 ASP C CA 1
ATOM 4747 C C . ASP C 3 170 ? 31.227 94.825 61.441 1.00 66.37 170 ASP C C 1
ATOM 4748 O O . ASP C 3 170 ? 30.388 94.932 60.564 1.00 65.12 170 ASP C O 1
ATOM 4753 N N . PHE C 3 171 ? 31.586 95.840 62.195 1.00 64.78 171 PHE C N 1
ATOM 4754 C CA . PHE C 3 171 ? 31.016 97.150 61.955 1.00 62.79 171 PHE C CA 1
ATOM 4755 C C . PHE C 3 171 ? 31.579 97.702 60.651 1.00 62.05 171 PHE C C 1
ATOM 4756 O O . PHE C 3 171 ? 30.844 98.162 59.787 1.00 60.90 171 PHE C O 1
ATOM 4764 N N . TRP C 3 172 ? 32.903 97.662 60.542 1.00 61.44 172 TRP C N 1
ATOM 4765 C CA . TRP C 3 172 ? 33.604 98.154 59.376 1.00 59.92 172 TRP C CA 1
ATOM 4766 C C . TRP C 3 172 ? 33.307 97.339 58.135 1.00 59.97 172 TRP C C 1
ATOM 4767 O O . TRP C 3 172 ? 33.165 97.904 57.053 1.00 59.53 172 TRP C O 1
ATOM 4778 N N . HIS C 3 173 ? 33.204 96.018 58.286 1.00 59.68 173 HIS C N 1
ATOM 4779 C CA . HIS C 3 173 ? 32.916 95.151 57.152 1.00 57.17 173 HIS C CA 1
ATOM 4780 C C . HIS C 3 173 ? 31.611 95.606 56.562 1.00 55.33 173 HIS C C 1
ATOM 4781 O O . HIS C 3 173 ? 31.537 95.953 55.391 1.00 55.07 173 HIS C O 1
ATOM 4788 N N . HIS C 3 174 ? 30.573 95.641 57.367 1.00 53.44 174 HIS C N 1
ATOM 4789 C CA . HIS C 3 174 ? 29.322 96.069 56.805 1.00 55.92 174 HIS C CA 1
ATOM 4790 C C . HIS C 3 174 ? 29.387 97.503 56.284 1.00 55.66 174 HIS C C 1
ATOM 4791 O O . HIS C 3 174 ? 28.695 97.852 55.329 1.00 56.82 174 HIS C O 1
ATOM 4798 N N . GLU C 3 175 ? 30.231 98.334 56.881 1.00 55.20 175 GLU C N 1
ATOM 4799 C CA . GLU C 3 175 ? 30.348 99.719 56.413 1.00 54.76 175 GLU C CA 1
ATOM 4800 C C . GLU C 3 175 ? 31.031 99.806 55.035 1.00 52.47 175 GLU C C 1
ATOM 4801 O O . GLU C 3 175 ? 30.473 100.360 54.088 1.00 50.25 175 GLU C O 1
ATOM 4807 N N . VAL C 3 176 ? 32.244 99.272 54.939 1.00 50.37 176 VAL C N 1
ATOM 4808 C CA . VAL C 3 176 ? 32.974 99.262 53.675 1.00 50.31 176 VAL C CA 1
ATOM 4809 C C . VAL C 3 176 ? 32.097 98.700 52.536 1.00 50.94 176 VAL C C 1
ATOM 4810 O O . VAL C 3 176 ? 31.935 99.357 51.506 1.00 52.76 176 VAL C O 1
ATOM 4814 N N . ASN C 3 177 ? 31.522 97.507 52.725 1.00 48.93 177 ASN C N 1
ATOM 4815 C CA . ASN C 3 177 ? 30.673 96.886 51.710 1.00 45.44 177 ASN C CA 1
ATOM 4816 C C . ASN C 3 177 ? 29.500 97.760 51.268 1.00 44.65 177 ASN C C 1
ATOM 4817 O O . ASN C 3 177 ? 29.067 97.696 50.122 1.00 44.93 177 ASN C O 1
ATOM 4822 N N . THR C 3 178 ? 28.968 98.581 52.154 1.00 43.72 178 THR C N 1
ATOM 4823 C CA . THR C 3 178 ? 27.872 99.450 51.729 1.00 43.65 178 THR C CA 1
ATOM 4824 C C . THR C 3 178 ? 28.428 100.556 50.827 1.00 43.56 178 THR C C 1
ATOM 4825 O O . THR C 3 178 ? 27.771 101.015 49.893 1.00 45.08 178 THR C O 1
ATOM 4829 N N . LEU C 3 179 ? 29.645 100.998 51.113 1.00 40.90 179 LEU C N 1
ATOM 4830 C CA . LEU C 3 179 ? 30.238 102.023 50.284 1.00 38.00 179 LEU C CA 1
ATOM 4831 C C . LEU C 3 179 ? 30.446 101.389 48.918 1.00 37.73 179 LEU C C 1
ATOM 4832 O O . LEU C 3 179 ? 29.978 101.938 47.927 1.00 34.56 179 LEU C O 1
ATOM 4837 N N . ILE C 3 180 ? 31.106 100.216 48.910 1.00 36.76 180 ILE C N 1
ATOM 4838 C CA . ILE C 3 180 ? 31.430 99.420 47.719 1.00 35.83 180 ILE C CA 1
ATOM 4839 C C . ILE C 3 180 ? 30.227 99.305 46.786 1.00 36.69 180 ILE C C 1
ATOM 4840 O O . ILE C 3 180 ? 30.334 99.476 45.573 1.00 34.67 180 ILE C O 1
ATOM 4845 N N . THR C 3 181 ? 29.070 98.999 47.347 1.00 39.13 181 THR C N 1
ATOM 4846 C CA . THR C 3 181 ? 27.890 98.849 46.511 1.00 41.04 181 THR C CA 1
ATOM 4847 C C . THR C 3 181 ? 27.531 100.164 45.902 1.00 40.37 181 THR C C 1
ATOM 4848 O O . THR C 3 181 ? 27.140 100.214 44.749 1.00 41.71 181 THR C O 1
ATOM 4852 N N . LYS C 3 182 ? 27.658 101.242 46.666 1.00 41.96 182 LYS C N 1
ATOM 4853 C CA . LYS C 3 182 ? 27.336 102.562 46.116 1.00 41.69 182 LYS C CA 1
ATOM 4854 C C . LYS C 3 182 ? 28.266 102.914 44.959 1.00 39.35 182 LYS C C 1
ATOM 4855 O O . LYS C 3 182 ? 27.807 103.445 43.969 1.00 40.40 182 LYS C O 1
ATOM 4861 N N . ALA C 3 183 ? 29.557 102.604 45.085 1.00 37.80 183 ALA C N 1
ATOM 4862 C CA . ALA C 3 183 ? 30.557 102.878 44.043 1.00 38.14 183 ALA C CA 1
ATOM 4863 C C . ALA C 3 183 ? 30.275 102.079 42.784 1.00 39.59 183 ALA C C 1
ATOM 4864 O O . ALA C 3 183 ? 30.580 102.516 41.663 1.00 39.64 183 ALA C O 1
ATOM 4866 N N . LEU C 3 184 ? 29.692 100.896 42.978 1.00 39.71 184 LEU C N 1
ATOM 4867 C CA . LEU C 3 184 ? 29.341 100.008 41.883 1.00 35.65 184 LEU C CA 1
ATOM 4868 C C . LEU C 3 184 ? 28.153 100.473 41.093 1.00 35.53 184 LEU C C 1
ATOM 4869 O O . LEU C 3 184 ? 28.003 100.058 39.963 1.00 37.56 184 LEU C O 1
ATOM 4874 N N . VAL C 3 185 ? 27.289 101.313 41.658 1.00 35.87 185 VAL C N 1
ATOM 4875 C CA . VAL C 3 185 ? 26.149 101.816 40.880 1.00 35.83 185 VAL C CA 1
ATOM 4876 C C . VAL C 3 185 ? 26.725 102.624 39.716 1.00 35.09 185 VAL C C 1
ATOM 4877 O O . VAL C 3 185 ? 26.086 102.788 38.667 1.00 35.24 185 VAL C O 1
ATOM 4881 N N . ASP C 3 186 ? 27.952 103.107 39.898 1.00 32.55 186 ASP C N 1
ATOM 4882 C CA . ASP C 3 186 ? 28.636 103.837 38.840 1.00 32.93 186 ASP C CA 1
ATOM 4883 C C . ASP C 3 186 ? 29.423 102.829 38.009 1.00 31.47 186 ASP C C 1
ATOM 4884 O O . ASP C 3 186 ? 30.361 102.205 38.517 1.00 34.35 186 ASP C O 1
ATOM 4889 N N . PRO C 3 187 ? 29.079 102.677 36.719 1.00 29.38 187 PRO C N 1
ATOM 4890 C CA . PRO C 3 187 ? 29.706 101.748 35.756 1.00 29.68 187 PRO C CA 1
ATOM 4891 C C . PRO C 3 187 ? 31.230 101.821 35.555 1.00 29.57 187 PRO C C 1
ATOM 4892 O O . PRO C 3 187 ? 31.851 100.860 35.069 1.00 26.62 187 PRO C O 1
ATOM 4896 N N . LEU C 3 188 ? 31.813 102.964 35.922 1.00 30.52 188 LEU C N 1
ATOM 4897 C CA . LEU C 3 188 ? 33.250 103.187 35.827 1.00 30.78 188 LEU C CA 1
ATOM 4898 C C . LEU C 3 188 ? 33.960 102.211 36.811 1.00 32.93 188 LEU C C 1
ATOM 4899 O O . LEU C 3 188 ? 35.002 101.605 36.490 1.00 29.30 188 LEU C O 1
ATOM 4904 N N . THR C 3 189 ? 33.392 102.087 38.015 1.00 33.09 189 THR C N 1
ATOM 4905 C CA . THR C 3 189 ? 33.952 101.227 39.052 1.00 34.17 189 THR C CA 1
ATOM 4906 C C . THR C 3 189 ? 34.157 99.810 38.582 1.00 35.86 189 THR C C 1
ATOM 4907 O O . THR C 3 189 ? 35.128 99.179 38.962 1.00 37.17 189 THR C O 1
ATOM 4911 N N . GLY C 3 190 ? 33.214 99.314 37.780 1.00 36.56 190 GLY C N 1
ATOM 4912 C CA . GLY C 3 190 ? 33.266 97.956 37.266 1.00 35.64 190 GLY C CA 1
ATOM 4913 C C . GLY C 3 190 ? 34.469 97.567 36.433 1.00 35.80 190 GLY C C 1
ATOM 4914 O O . GLY C 3 190 ? 34.644 96.402 36.103 1.00 37.56 190 GLY C O 1
ATOM 4915 N N . SER C 3 191 ? 35.301 98.539 36.096 1.00 37.59 191 SER C N 1
ATOM 4916 C CA . SER C 3 191 ? 36.508 98.310 35.299 1.00 37.33 191 SER C CA 1
ATOM 4917 C C . SER C 3 191 ? 37.654 97.903 36.248 1.00 37.79 191 SER C C 1
ATOM 4918 O O . SER C 3 191 ? 38.725 97.514 35.813 1.00 38.89 191 SER C O 1
ATOM 4921 N N . LEU C 3 192 ? 37.428 97.984 37.551 1.00 36.55 192 LEU C N 1
ATOM 4922 C CA . LEU C 3 192 ? 38.472 97.648 38.497 1.00 38.83 192 LEU C CA 1
ATOM 4923 C C . LEU C 3 192 ? 38.381 96.249 39.169 1.00 42.22 192 LEU C C 1
ATOM 4924 O O . LEU C 3 192 ? 37.300 95.660 39.333 1.00 42.53 192 LEU C O 1
ATOM 4929 N N . PRO C 3 193 ? 39.542 95.678 39.519 1.00 42.27 193 PRO C N 1
ATOM 4930 C CA . PRO C 3 193 ? 39.659 94.376 40.169 1.00 41.93 193 PRO C CA 1
ATOM 4931 C C . PRO C 3 193 ? 38.946 94.410 41.519 1.00 43.54 193 PRO C C 1
ATOM 4932 O O . PRO C 3 193 ? 38.932 95.444 42.212 1.00 44.15 193 PRO C O 1
ATOM 4936 N N . ALA C 3 194 ? 38.343 93.278 41.884 1.00 43.11 194 ALA C N 1
ATOM 4937 C CA . ALA C 3 194 ? 37.631 93.149 43.152 1.00 40.39 194 ALA C CA 1
ATOM 4938 C C . ALA C 3 194 ? 38.533 93.599 44.324 1.00 39.72 194 ALA C C 1
ATOM 4939 O O . ALA C 3 194 ? 38.101 94.342 45.202 1.00 38.02 194 ALA C O 1
ATOM 4941 N N . SER C 3 195 ? 39.787 93.138 44.305 1.00 39.65 195 SER C N 1
ATOM 4942 C CA . SER C 3 195 ? 40.790 93.449 45.324 1.00 36.71 195 SER C CA 1
ATOM 4943 C C . SER C 3 195 ? 40.995 94.949 45.452 1.00 36.84 195 SER C C 1
ATOM 4944 O O . SER C 3 195 ? 40.979 95.496 46.562 1.00 36.90 195 SER C O 1
ATOM 4947 N N . ILE C 3 196 ? 41.189 95.614 44.320 1.00 35.61 196 ILE C N 1
ATOM 4948 C CA . ILE C 3 196 ? 41.361 97.049 44.315 1.00 36.37 196 ILE C CA 1
ATOM 4949 C C . ILE C 3 196 ? 40.121 97.748 44.898 1.00 35.75 196 ILE C C 1
ATOM 4950 O O . ILE C 3 196 ? 40.217 98.421 45.919 1.00 39.14 196 ILE C O 1
ATOM 4955 N N . ILE C 3 197 ? 38.963 97.590 44.272 1.00 31.90 197 ILE C N 1
ATOM 4956 C CA . ILE C 3 197 ? 37.744 98.210 44.778 1.00 30.27 197 ILE C CA 1
ATOM 4957 C C . ILE C 3 197 ? 37.569 97.993 46.277 1.00 31.78 197 ILE C C 1
ATOM 4958 O O . ILE C 3 197 ? 37.175 98.900 47.019 1.00 31.95 197 ILE C O 1
ATOM 4963 N N . SER C 3 198 ? 37.874 96.781 46.716 1.00 33.02 198 SER C N 1
ATOM 4964 C CA . SER C 3 198 ? 37.760 96.384 48.116 1.00 34.13 198 SER C CA 1
ATOM 4965 C C . SER C 3 198 ? 38.707 97.137 49.039 1.00 34.28 198 SER C C 1
ATOM 4966 O O . SER C 3 198 ? 38.264 97.679 50.063 1.00 35.16 198 SER C O 1
ATOM 4969 N N . ALA C 3 199 ? 40.000 97.159 48.706 1.00 32.70 199 ALA C N 1
ATOM 4970 C CA . ALA C 3 199 ? 40.982 97.898 49.518 1.00 33.10 199 ALA C CA 1
ATOM 4971 C C . ALA C 3 199 ? 40.665 99.402 49.469 1.00 33.51 199 ALA C C 1
ATOM 4972 O O . ALA C 3 199 ? 40.621 100.080 50.498 1.00 32.22 199 ALA C O 1
ATOM 4974 N N . ALA C 3 200 ? 40.438 99.919 48.268 1.00 33.14 200 ALA C N 1
ATOM 4975 C CA . ALA C 3 200 ? 40.111 101.314 48.129 1.00 35.93 200 ALA C CA 1
ATOM 4976 C C . ALA C 3 200 ? 38.982 101.673 49.105 1.00 37.28 200 ALA C C 1
ATOM 4977 O O . ALA C 3 200 ? 39.024 102.724 49.760 1.00 38.44 200 ALA C O 1
ATOM 4979 N N . GLY C 3 201 ? 37.982 100.799 49.217 1.00 37.43 201 GLY C N 1
ATOM 4980 C CA . GLY C 3 201 ? 36.861 101.067 50.114 1.00 36.69 201 GLY C CA 1
ATOM 4981 C C . GLY C 3 201 ? 37.264 101.090 51.572 1.00 37.19 201 GLY C C 1
ATOM 4982 O O . GLY C 3 201 ? 36.827 101.946 52.349 1.00 33.99 201 GLY C O 1
ATOM 4983 N N . CYS C 3 202 ? 38.087 100.120 51.955 1.00 39.27 202 CYS C N 1
ATOM 4984 C CA . CYS C 3 202 ? 38.560 100.053 53.319 1.00 41.57 202 CYS C CA 1
ATOM 4985 C C . CYS C 3 202 ? 39.231 101.379 53.582 1.00 42.44 202 CYS C C 1
ATOM 4986 O O . CYS C 3 202 ? 38.808 102.129 54.452 1.00 44.33 202 CYS C O 1
ATOM 4989 N N . ALA C 3 203 ? 40.266 101.672 52.800 1.00 42.41 203 ALA C N 1
ATOM 4990 C CA . ALA C 3 203 ? 41.035 102.910 52.930 1.00 41.66 203 ALA C CA 1
ATOM 4991 C C . ALA C 3 203 ? 40.200 104.174 53.172 1.00 40.64 203 ALA C C 1
ATOM 4992 O O . ALA C 3 203 ? 40.567 105.016 53.970 1.00 38.26 203 ALA C O 1
ATOM 4994 N N . LEU C 3 204 ? 39.074 104.295 52.491 1.00 42.01 204 LEU C N 1
ATOM 4995 C CA . LEU C 3 204 ? 38.202 105.450 52.643 1.00 44.33 204 LEU C CA 1
ATOM 4996 C C . LEU C 3 204 ? 37.418 105.548 53.959 1.00 46.28 204 LEU C C 1
ATOM 4997 O O . LEU C 3 204 ? 37.039 106.648 54.350 1.00 45.04 204 LEU C O 1
ATOM 5002 N N . LEU C 3 205 ? 37.168 104.427 54.647 1.00 48.91 205 LEU C N 1
ATOM 5003 C CA . LEU C 3 205 ? 36.399 104.467 55.908 1.00 48.22 205 LEU C CA 1
ATOM 5004 C C . LEU C 3 205 ? 37.107 104.190 57.226 1.00 49.11 205 LEU C C 1
ATOM 5005 O O . LEU C 3 205 ? 36.913 104.925 58.193 1.00 48.49 205 LEU C O 1
ATOM 5010 N N . VAL C 3 206 ? 37.906 103.128 57.269 1.00 50.27 206 VAL C N 1
ATOM 5011 C CA . VAL C 3 206 ? 38.592 102.716 58.492 1.00 51.94 206 VAL C CA 1
ATOM 5012 C C . VAL C 3 206 ? 39.575 103.745 59.046 1.00 52.52 206 VAL C C 1
ATOM 5013 O O . VAL C 3 206 ? 40.581 104.072 58.411 1.00 52.08 206 VAL C O 1
ATOM 5017 N N . PRO C 3 207 ? 39.286 104.274 60.245 1.00 52.80 207 PRO C N 1
ATOM 5018 C CA . PRO C 3 207 ? 40.106 105.269 60.939 1.00 53.80 207 PRO C CA 1
ATOM 5019 C C . PRO C 3 207 ? 41.453 104.693 61.379 1.00 55.21 207 PRO C C 1
ATOM 5020 O O . PRO C 3 207 ? 41.561 103.510 61.671 1.00 55.69 207 PRO C O 1
ATOM 5024 N N . ALA C 3 208 ? 42.482 105.525 61.434 1.00 57.24 208 ALA C N 1
ATOM 5025 C CA . ALA C 3 208 ? 43.804 105.036 61.805 1.00 60.26 208 ALA C CA 1
ATOM 5026 C C . ALA C 3 208 ? 43.931 104.535 63.231 1.00 61.73 208 ALA C C 1
ATOM 5027 O O . ALA C 3 208 ? 44.884 103.828 63.548 1.00 60.87 208 ALA C O 1
ATOM 5029 N N . ASN C 3 209 ? 42.977 104.883 64.087 1.00 64.32 209 ASN C N 1
ATOM 5030 C CA . ASN C 3 209 ? 43.044 104.466 65.481 1.00 67.10 209 ASN C CA 1
ATOM 5031 C C . ASN C 3 209 ? 42.688 103.013 65.719 1.00 69.79 209 ASN C C 1
ATOM 5032 O O . ASN C 3 209 ? 43.056 102.438 66.726 1.00 69.27 209 ASN C O 1
ATOM 5037 N N . VAL C 3 210 ? 41.981 102.408 64.783 1.00 74.21 210 VAL C N 1
ATOM 5038 C CA . VAL C 3 210 ? 41.589 101.019 64.930 1.00 77.52 210 VAL C CA 1
ATOM 5039 C C . VAL C 3 210 ? 42.573 100.135 64.183 1.00 79.56 210 VAL C C 1
ATOM 5040 O O . VAL C 3 210 ? 42.316 98.959 63.994 1.00 80.45 210 VAL C O 1
ATOM 5044 N N . ILE C 3 211 ? 43.707 100.690 63.770 1.00 82.97 211 ILE C N 1
ATOM 5045 C CA . ILE C 3 211 ? 44.684 99.928 62.989 1.00 87.57 211 ILE C CA 1
ATOM 5046 C C . ILE C 3 211 ? 46.084 99.934 63.607 1.00 92.45 211 ILE C C 1
ATOM 5047 O O . ILE C 3 211 ? 46.540 100.966 64.095 1.00 94.91 211 ILE C O 1
ATOM 5052 N N . PRO C 3 212 ? 46.790 98.784 63.579 1.00 95.91 212 PRO C N 1
ATOM 5053 C CA . PRO C 3 212 ? 48.147 98.587 64.113 1.00 97.71 212 PRO C CA 1
ATOM 5054 C C . PRO C 3 212 ? 49.171 99.674 63.778 1.00 99.34 212 PRO C C 1
ATOM 5055 O O . PRO C 3 212 ? 48.873 100.615 63.048 1.00 99.72 212 PRO C O 1
ATOM 5059 N N . GLN C 3 213 ? 50.382 99.516 64.307 1.00 101.23 213 GLN C N 1
ATOM 5060 C CA . GLN C 3 213 ? 51.464 100.488 64.146 1.00 103.04 213 GLN C CA 1
ATOM 5061 C C . GLN C 3 213 ? 51.168 101.697 65.031 1.00 104.19 213 GLN C C 1
ATOM 5062 O O . GLN C 3 213 ? 50.174 101.646 65.791 1.00 104.83 213 GLN C O 1
ATOM 5068 N N . GLY C 3 219 ? 51.355 103.277 56.944 1.00 65.39 219 GLY C N 1
ATOM 5069 C CA . GLY C 3 219 ? 50.040 103.843 56.446 1.00 68.51 219 GLY C CA 1
ATOM 5070 C C . GLY C 3 219 ? 49.010 102.777 56.078 1.00 67.53 219 GLY C C 1
ATOM 5071 O O . GLY C 3 219 ? 49.359 101.612 55.943 1.00 68.58 219 GLY C O 1
ATOM 5072 N N . VAL C 3 220 ? 47.744 103.166 55.920 1.00 66.81 220 VAL C N 1
ATOM 5073 C CA . VAL C 3 220 ? 46.685 102.215 55.558 1.00 64.06 220 VAL C CA 1
ATOM 5074 C C . VAL C 3 220 ? 46.827 101.751 54.120 1.00 63.93 220 VAL C C 1
ATOM 5075 O O . VAL C 3 220 ? 46.813 100.557 53.850 1.00 64.73 220 VAL C O 1
ATOM 5079 N N . VAL C 3 221 ? 46.951 102.710 53.204 1.00 63.05 221 VAL C N 1
ATOM 5080 C CA . VAL C 3 221 ? 47.093 102.435 51.774 1.00 62.02 221 VAL C CA 1
ATOM 5081 C C . VAL C 3 221 ? 48.353 101.645 51.440 1.00 61.52 221 VAL C C 1
ATOM 5082 O O . VAL C 3 221 ? 48.299 100.683 50.684 1.00 62.51 221 VAL C O 1
ATOM 5086 N N . PRO C 3 222 ? 49.511 102.044 51.981 1.00 61.36 222 PRO C N 1
ATOM 5087 C CA . PRO C 3 222 ? 50.742 101.301 51.687 1.00 59.28 222 PRO C CA 1
ATOM 5088 C C . PRO C 3 222 ? 50.672 99.892 52.314 1.00 57.08 222 PRO C C 1
ATOM 5089 O O . PRO C 3 222 ? 51.333 98.953 51.864 1.00 53.43 222 PRO C O 1
ATOM 5093 N N . GLN C 3 223 ? 49.851 99.774 53.356 1.00 56.21 223 GLN C N 1
ATOM 5094 C CA . GLN C 3 223 ? 49.644 98.523 54.061 1.00 56.39 223 GLN C CA 1
ATOM 5095 C C . GLN C 3 223 ? 48.777 97.605 53.184 1.00 57.52 223 GLN C C 1
ATOM 5096 O O . GLN C 3 223 ? 49.116 96.435 52.973 1.00 59.53 223 GLN C O 1
ATOM 5102 N N . LEU C 3 224 ? 47.672 98.134 52.660 1.00 56.82 224 LEU C N 1
ATOM 5103 C CA . LEU C 3 224 ? 46.787 97.364 51.785 1.00 54.60 224 LEU C CA 1
ATOM 5104 C C . LEU C 3 224 ? 47.525 97.063 50.484 1.00 54.90 224 LEU C C 1
ATOM 5105 O O . LEU C 3 224 ? 47.488 95.938 49.968 1.00 54.00 224 LEU C O 1
ATOM 5110 N N . ALA C 3 225 ? 48.206 98.084 49.965 1.00 54.69 225 ALA C N 1
ATOM 5111 C CA . ALA C 3 225 ? 48.942 97.969 48.707 1.00 54.23 225 ALA C CA 1
ATOM 5112 C C . ALA C 3 225 ? 49.944 96.840 48.804 1.00 53.18 225 ALA C C 1
ATOM 5113 O O . ALA C 3 225 ? 50.185 96.113 47.842 1.00 51.45 225 ALA C O 1
ATOM 5115 N N . SER C 3 226 ? 50.520 96.704 49.989 1.00 53.05 226 SER C N 1
ATOM 5116 C CA . SER C 3 226 ? 51.489 95.660 50.242 1.00 53.26 226 SER C CA 1
ATOM 5117 C C . SER C 3 226 ? 50.837 94.293 50.146 1.00 54.36 226 SER C C 1
ATOM 5118 O O . SER C 3 226 ? 51.443 93.341 49.629 1.00 54.37 226 SER C O 1
ATOM 5121 N N . ILE C 3 227 ? 49.613 94.204 50.676 1.00 53.08 227 ILE C N 1
ATOM 5122 C CA . ILE C 3 227 ? 48.837 92.968 50.667 1.00 50.78 227 ILE C CA 1
ATOM 5123 C C . ILE C 3 227 ? 48.433 92.631 49.238 1.00 51.03 227 ILE C C 1
ATOM 5124 O O . ILE C 3 227 ? 48.681 91.528 48.778 1.00 49.62 227 ILE C O 1
ATOM 5129 N N . LEU C 3 228 ? 47.825 93.589 48.533 1.00 51.00 228 LEU C N 1
ATOM 5130 C CA . LEU C 3 228 ? 47.397 93.351 47.155 1.00 50.32 228 LEU C CA 1
ATOM 5131 C C . LEU C 3 228 ? 48.581 93.117 46.252 1.00 51.14 228 LEU C C 1
ATOM 5132 O O . LEU C 3 228 ? 48.444 92.554 45.167 1.00 49.80 228 LEU C O 1
ATOM 5137 N N . GLY C 3 229 ? 49.742 93.573 46.703 1.00 51.33 229 GLY C N 1
ATOM 5138 C CA . GLY C 3 229 ? 50.939 93.417 45.911 1.00 51.12 229 GLY C CA 1
ATOM 5139 C C . GLY C 3 229 ? 50.957 94.420 44.785 1.00 51.68 229 GLY C C 1
ATOM 5140 O O . GLY C 3 229 ? 51.595 94.180 43.775 1.00 53.21 229 GLY C O 1
ATOM 5141 N N . CYS C 3 230 ? 50.258 95.541 44.946 1.00 52.37 230 CYS C N 1
ATOM 5142 C CA . CYS C 3 230 ? 50.217 96.580 43.904 1.00 52.48 230 CYS C CA 1
ATOM 5143 C C . CYS C 3 230 ? 51.030 97.812 44.326 1.00 54.30 230 CYS C C 1
ATOM 5144 O O . CYS C 3 230 ? 51.605 97.835 45.420 1.00 54.94 230 CYS C O 1
ATOM 5147 N N . ASP C 3 231 ? 51.080 98.831 43.468 1.00 53.90 231 ASP C N 1
ATOM 5148 C CA . ASP C 3 231 ? 51.829 100.030 43.813 1.00 54.23 231 ASP C CA 1
ATOM 5149 C C . ASP C 3 231 ? 50.934 100.903 44.661 1.00 51.46 231 ASP C C 1
ATOM 5150 O O . ASP C 3 231 ? 49.717 100.826 44.539 1.00 51.30 231 ASP C O 1
ATOM 5155 N N . VAL C 3 232 ? 51.532 101.721 45.519 1.00 48.52 232 VAL C N 1
ATOM 5156 C CA . VAL C 3 232 ? 50.760 102.613 46.372 1.00 48.39 232 VAL C CA 1
ATOM 5157 C C . VAL C 3 232 ? 49.982 103.613 45.540 1.00 48.41 232 VAL C C 1
ATOM 5158 O O . VAL C 3 232 ? 48.858 103.978 45.903 1.00 49.07 232 VAL C O 1
ATOM 5162 N N . SER C 3 233 ? 50.593 104.059 44.440 1.00 46.79 233 SER C N 1
ATOM 5163 C CA . SER C 3 233 ? 49.980 105.025 43.520 1.00 46.29 233 SER C CA 1
ATOM 5164 C C . SER C 3 233 ? 48.736 104.462 42.827 1.00 44.92 233 SER C C 1
ATOM 5165 O O . SER C 3 233 ? 47.735 105.153 42.640 1.00 44.61 233 SER C O 1
ATOM 5168 N N . VAL C 3 234 ? 48.818 103.199 42.448 1.00 43.83 234 VAL C N 1
ATOM 5169 C CA . VAL C 3 234 ? 47.720 102.520 41.814 1.00 43.13 234 VAL C CA 1
ATOM 5170 C C . VAL C 3 234 ? 46.541 102.490 42.775 1.00 44.00 234 VAL C C 1
ATOM 5171 O O . VAL C 3 234 ? 45.428 102.886 42.415 1.00 45.99 234 VAL C O 1
ATOM 5175 N N . LEU C 3 235 ? 46.775 102.020 43.998 1.00 43.06 235 LEU C N 1
ATOM 5176 C CA . LEU C 3 235 ? 45.694 101.954 44.987 1.00 42.67 235 LEU C CA 1
ATOM 5177 C C . LEU C 3 235 ? 45.116 103.337 45.295 1.00 42.16 235 LEU C C 1
ATOM 5178 O O . LEU C 3 235 ? 43.900 103.484 45.462 1.00 42.50 235 LEU C O 1
ATOM 5183 N N . GLN C 3 236 ? 45.985 104.340 45.375 1.00 40.76 236 GLN C N 1
ATOM 5184 C CA . GLN C 3 236 ? 45.538 105.699 45.640 1.00 40.09 236 GLN C CA 1
ATOM 5185 C C . GLN C 3 236 ? 44.626 106.201 44.529 1.00 37.84 236 GLN C C 1
ATOM 5186 O O . GLN C 3 236 ? 43.591 106.810 44.789 1.00 37.39 236 GLN C O 1
ATOM 5192 N N . ALA C 3 237 ? 45.019 105.942 43.293 1.00 35.76 237 ALA C N 1
ATOM 5193 C CA . ALA C 3 237 ? 44.220 106.339 42.144 1.00 35.03 237 ALA C CA 1
ATOM 5194 C C . ALA C 3 237 ? 42.789 105.782 42.295 1.00 34.92 237 ALA C C 1
ATOM 5195 O O . ALA C 3 237 ? 41.790 106.496 42.071 1.00 34.85 237 ALA C O 1
ATOM 5197 N N . ALA C 3 238 ? 42.717 104.503 42.675 1.00 33.56 238 ALA C N 1
ATOM 5198 C CA . ALA C 3 238 ? 41.468 103.788 42.889 1.00 31.20 238 ALA C CA 1
ATOM 5199 C C . ALA C 3 238 ? 40.649 104.413 44.013 1.00 31.06 238 ALA C C 1
ATOM 5200 O O . ALA C 3 238 ? 39.422 104.512 43.935 1.00 29.54 238 ALA C O 1
ATOM 5202 N N . VAL C 3 239 ? 41.339 104.807 45.077 1.00 30.27 239 VAL C N 1
ATOM 5203 C CA . VAL C 3 239 ? 40.690 105.458 46.202 1.00 30.60 239 VAL C CA 1
ATOM 5204 C C . VAL C 3 239 ? 40.012 106.704 45.652 1.00 30.70 239 VAL C C 1
ATOM 5205 O O . VAL C 3 239 ? 38.785 106.878 45.691 1.00 27.78 239 VAL C O 1
ATOM 5209 N N . GLU C 3 240 ? 40.866 107.563 45.124 1.00 32.92 240 GLU C N 1
ATOM 5210 C CA . GLU C 3 240 ? 40.482 108.818 44.513 1.00 34.18 240 GLU C CA 1
ATOM 5211 C C . GLU C 3 240 ? 39.275 108.676 43.592 1.00 33.01 240 GLU C C 1
ATOM 5212 O O . GLU C 3 240 ? 38.303 109.423 43.723 1.00 34.21 240 GLU C O 1
ATOM 5218 N N . GLN C 3 241 ? 39.337 107.719 42.668 1.00 31.42 241 GLN C N 1
ATOM 5219 C CA . GLN C 3 241 ? 38.245 107.465 41.730 1.00 30.18 241 GLN C CA 1
ATOM 5220 C C . GLN C 3 241 ? 36.947 107.059 42.403 1.00 31.20 241 GLN C C 1
ATOM 5221 O O . GLN C 3 241 ? 35.904 107.682 42.209 1.00 30.92 241 GLN C O 1
ATOM 5227 N N . ILE C 3 242 ? 37.038 105.993 43.193 1.00 31.63 242 ILE C N 1
ATOM 5228 C CA . ILE C 3 242 ? 35.921 105.455 43.937 1.00 30.29 242 ILE C CA 1
ATOM 5229 C C . ILE C 3 242 ? 35.339 106.507 44.853 1.00 33.09 242 ILE C C 1
ATOM 5230 O O . ILE C 3 242 ? 34.112 106.555 45.027 1.00 34.59 242 ILE C O 1
ATOM 5235 N N . LEU C 3 243 ? 36.198 107.357 45.431 1.00 33.53 243 LEU C N 1
ATOM 5236 C CA . LEU C 3 243 ? 35.690 108.422 46.299 1.00 33.22 243 LEU C CA 1
ATOM 5237 C C . LEU C 3 243 ? 34.688 109.248 45.512 1.00 33.51 243 LEU C C 1
ATOM 5238 O O . LEU C 3 243 ? 33.566 109.464 45.975 1.00 30.60 243 LEU C O 1
ATOM 5243 N N . THR C 3 244 ? 35.093 109.667 44.307 1.00 34.26 244 THR C N 1
ATOM 5244 C CA . THR C 3 244 ? 34.236 110.479 43.442 1.00 35.19 244 THR C CA 1
ATOM 5245 C C . THR C 3 244 ? 32.921 109.751 43.231 1.00 37.01 244 THR C C 1
ATOM 5246 O O . THR C 3 244 ? 31.863 110.244 43.612 1.00 38.25 244 THR C O 1
ATOM 5250 N N . SER C 3 245 ? 33.010 108.564 42.645 1.00 38.09 245 SER C N 1
ATOM 5251 C CA . SER C 3 245 ? 31.849 107.720 42.360 1.00 37.78 245 SER C CA 1
ATOM 5252 C C . SER C 3 245 ? 30.879 107.610 43.536 1.00 36.79 245 SER C C 1
ATOM 5253 O O . SER C 3 245 ? 29.676 107.789 43.380 1.00 36.81 245 SER C O 1
ATOM 5256 N N . VAL C 3 246 ? 31.396 107.296 44.710 1.00 34.69 246 VAL C N 1
ATOM 5257 C CA . VAL C 3 246 ? 30.510 107.121 45.837 1.00 36.33 246 VAL C CA 1
ATOM 5258 C C . VAL C 3 246 ? 29.742 108.389 46.166 1.00 38.73 246 VAL C C 1
ATOM 5259 O O . VAL C 3 246 ? 28.577 108.350 46.551 1.00 39.56 246 VAL C O 1
ATOM 5263 N N . SER C 3 247 ? 30.398 109.522 45.995 1.00 41.90 247 SER C N 1
ATOM 5264 C CA . SER C 3 247 ? 29.780 110.808 46.287 1.00 43.21 247 SER C CA 1
ATOM 5265 C C . SER C 3 247 ? 28.512 111.028 45.488 1.00 43.56 247 SER C C 1
ATOM 5266 O O . SER C 3 247 ? 27.530 111.526 46.017 1.00 45.38 247 SER C O 1
ATOM 5269 N N . ASP C 3 248 ? 28.534 110.635 44.221 1.00 44.80 248 ASP C N 1
ATOM 5270 C CA . ASP C 3 248 ? 27.403 110.801 43.320 1.00 46.32 248 ASP C CA 1
ATOM 5271 C C . ASP C 3 248 ? 26.173 110.001 43.715 1.00 48.31 248 ASP C C 1
ATOM 5272 O O . ASP C 3 248 ? 25.048 110.352 43.358 1.00 48.55 248 ASP C O 1
ATOM 5277 N N . PHE C 3 249 ? 26.369 108.926 44.457 1.00 49.73 249 PHE C N 1
ATOM 5278 C CA . PHE C 3 249 ? 25.227 108.133 44.833 1.00 52.59 249 PHE C CA 1
ATOM 5279 C C .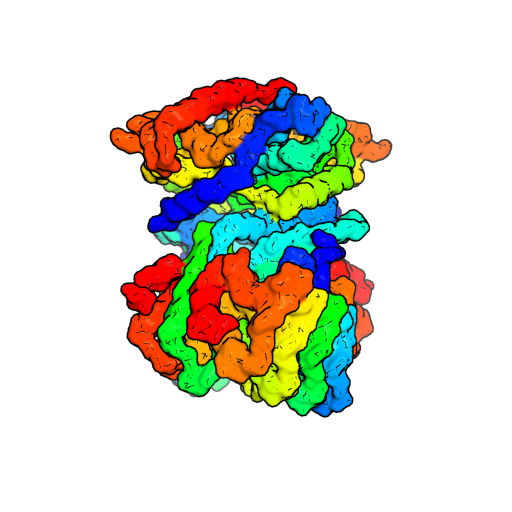 PHE C 3 249 ? 24.168 108.991 45.525 1.00 52.23 249 PHE C C 1
ATOM 5280 O O . PHE C 3 249 ? 24.464 109.741 46.439 1.00 52.86 249 PHE C O 1
ATOM 5288 N N . ASP C 3 250 ? 22.929 108.871 45.076 1.00 53.09 250 ASP C N 1
ATOM 5289 C CA . ASP C 3 250 ? 21.833 109.612 45.664 1.00 52.35 250 ASP C CA 1
ATOM 5290 C C . ASP C 3 250 ? 20.512 108.986 45.238 1.00 51.62 250 ASP C C 1
ATOM 5291 O O . ASP C 3 250 ? 20.071 109.100 44.092 1.00 48.98 250 ASP C O 1
ATOM 5296 N N . LEU C 3 251 ? 19.892 108.317 46.198 1.00 51.35 251 LEU C N 1
ATOM 5297 C CA . LEU C 3 251 ? 18.636 107.613 46.002 1.00 51.48 251 LEU C CA 1
ATOM 5298 C C . LEU C 3 251 ? 17.443 108.428 45.602 1.00 53.52 251 LEU C C 1
ATOM 5299 O O . LEU C 3 251 ? 16.321 107.933 45.672 1.00 52.13 251 LEU C O 1
ATOM 5304 N N . ARG C 3 252 ? 17.652 109.674 45.207 1.00 58.67 252 ARG C N 1
ATOM 5305 C CA . ARG C 3 252 ? 16.519 110.499 44.807 1.00 62.11 252 ARG C CA 1
ATOM 5306 C C . ARG C 3 252 ? 16.156 110.207 43.361 1.00 63.29 252 ARG C C 1
ATOM 5307 O O . ARG C 3 252 ? 16.747 110.750 42.426 1.00 62.02 252 ARG C O 1
ATOM 5315 N N . ILE C 3 253 ? 15.201 109.278 43.244 1.00 64.54 253 ILE C N 1
ATOM 5316 C CA . ILE C 3 253 ? 14.590 108.767 42.020 1.00 63.89 253 ILE C CA 1
ATOM 5317 C C . ILE C 3 253 ? 15.228 109.288 40.717 1.00 64.71 253 ILE C C 1
ATOM 5318 O O . ILE C 3 253 ? 16.408 109.742 40.727 1.00 63.85 253 ILE C O 1
ATOM 5323 N N . ALA D 1 9 ? 13.510 71.138 89.138 1.00 91.10 9 ALA E N 1
ATOM 5324 C CA . ALA D 1 9 ? 13.216 70.089 90.153 1.00 91.05 9 ALA E CA 1
ATOM 5325 C C . ALA D 1 9 ? 14.502 69.500 90.706 1.00 90.60 9 ALA E C 1
ATOM 5326 O O . ALA D 1 9 ? 15.245 70.190 91.418 1.00 90.90 9 ALA E O 1
ATOM 5328 N N . ASP D 1 10 ? 14.758 68.229 90.376 1.00 88.76 10 ASP E N 1
ATOM 5329 C CA . ASP D 1 10 ? 15.957 67.516 90.842 1.00 87.08 10 ASP E CA 1
ATOM 5330 C C . ASP D 1 10 ? 15.984 67.351 92.367 1.00 84.94 10 ASP E C 1
ATOM 5331 O O . ASP D 1 10 ? 17.031 67.483 93.003 1.00 84.43 10 ASP E O 1
ATOM 5336 N N . GLN D 1 11 ? 14.824 67.055 92.937 1.00 81.74 11 GLN E N 1
ATOM 5337 C CA . GLN D 1 11 ? 14.673 66.885 94.373 1.00 77.15 11 GLN E CA 1
ATOM 5338 C C . GLN D 1 11 ? 13.192 66.519 94.485 1.00 73.97 11 GLN E C 1
ATOM 5339 O O . GLN D 1 11 ? 12.695 66.211 95.568 1.00 74.95 11 GLN E O 1
ATOM 5345 N N . GLN D 1 12 ? 12.494 66.583 93.344 1.00 68.73 12 GLN E N 1
ATOM 5346 C CA . GLN D 1 12 ? 11.082 66.202 93.247 1.00 63.60 12 GLN E CA 1
ATOM 5347 C C . GLN D 1 12 ? 11.043 64.908 92.441 1.00 60.40 12 GLN E C 1
ATOM 5348 O O . GLN D 1 12 ? 10.191 64.036 92.635 1.00 60.15 12 GLN E O 1
ATOM 5354 N N . TYR D 1 13 ? 11.989 64.803 91.523 1.00 56.88 13 TYR E N 1
ATOM 5355 C CA . TYR D 1 13 ? 12.100 63.632 90.680 1.00 53.47 13 TYR E CA 1
ATOM 5356 C C . TYR D 1 13 ? 13.274 62.820 91.153 1.00 52.15 13 TYR E C 1
ATOM 5357 O O . TYR D 1 13 ? 14.382 63.339 91.244 1.00 51.85 13 TYR E O 1
ATOM 5366 N N . GLU D 1 14 ? 13.013 61.551 91.463 1.00 50.18 14 GLU E N 1
ATOM 5367 C CA . GLU D 1 14 ? 14.033 60.646 91.963 1.00 48.11 14 GLU E CA 1
ATOM 5368 C C . GLU D 1 14 ? 14.253 59.472 91.018 1.00 46.56 14 GLU E C 1
ATOM 5369 O O . GLU D 1 14 ? 13.375 58.617 90.886 1.00 47.40 14 GLU E O 1
ATOM 5375 N N . CYS D 1 15 ? 15.414 59.434 90.359 1.00 43.63 15 CYS E N 1
ATOM 5376 C CA . CYS D 1 15 ? 15.738 58.340 89.443 1.00 40.41 15 CYS E CA 1
ATOM 5377 C C . CYS D 1 15 ? 15.802 56.996 90.150 1.00 39.96 15 CYS E C 1
ATOM 5378 O O . CYS D 1 15 ? 16.158 56.906 91.333 1.00 41.55 15 CYS E O 1
ATOM 5381 N N . VAL D 1 16 ? 15.481 55.947 89.401 1.00 38.85 16 VAL E N 1
ATOM 5382 C CA . VAL D 1 16 ? 15.482 54.581 89.914 1.00 34.96 16 VAL E CA 1
ATOM 5383 C C . VAL D 1 16 ? 16.193 53.645 88.953 1.00 34.98 16 VAL E C 1
ATOM 5384 O O . VAL D 1 16 ? 16.652 52.578 89.358 1.00 35.25 16 VAL E O 1
ATOM 5388 N N . ALA D 1 17 ? 16.270 54.040 87.683 1.00 33.99 17 ALA E N 1
ATOM 5389 C CA . ALA D 1 17 ? 16.894 53.201 86.650 1.00 36.05 17 ALA E CA 1
ATOM 5390 C C . ALA D 1 17 ? 17.217 53.905 85.331 1.00 36.34 17 ALA E C 1
ATOM 5391 O O . ALA D 1 17 ? 16.430 54.719 84.836 1.00 39.62 17 ALA E O 1
ATOM 5393 N N . GLU D 1 18 ? 18.373 53.614 84.756 1.00 34.10 18 GLU E N 1
ATOM 5394 C CA . GLU D 1 18 ? 18.681 54.225 83.488 1.00 33.92 18 GLU E CA 1
ATOM 5395 C C . GLU D 1 18 ? 18.125 53.281 82.414 1.00 35.97 18 GLU E C 1
ATOM 5396 O O . GLU D 1 18 ? 18.387 52.077 82.441 1.00 36.62 18 GLU E O 1
ATOM 5402 N N . ILE D 1 19 ? 17.338 53.808 81.479 1.00 36.07 19 ILE E N 1
ATOM 5403 C CA . ILE D 1 19 ? 16.754 52.974 80.441 1.00 36.87 19 ILE E CA 1
ATOM 5404 C C . ILE D 1 19 ? 17.632 52.871 79.214 1.00 38.72 19 ILE E C 1
ATOM 5405 O O . ILE D 1 19 ? 17.645 51.853 78.514 1.00 40.14 19 ILE E O 1
ATOM 5410 N N . GLY D 1 20 ? 18.366 53.930 78.933 1.00 38.45 20 GLY E N 1
ATOM 5411 C CA . GLY D 1 20 ? 19.238 53.867 77.791 1.00 37.65 20 GLY E CA 1
ATOM 5412 C C . GLY D 1 20 ? 19.655 55.252 77.449 1.00 37.42 20 GLY E C 1
ATOM 5413 O O . GLY D 1 20 ? 19.420 56.185 78.202 1.00 38.37 20 GLY E O 1
ATOM 5414 N N . GLU D 1 21 ? 20.344 55.383 76.335 1.00 37.80 21 GLU E N 1
ATOM 5415 C CA . GLU D 1 21 ? 20.715 56.698 75.897 1.00 38.17 21 GLU E CA 1
ATOM 5416 C C . GLU D 1 21 ? 20.748 56.692 74.378 1.00 37.34 21 GLU E C 1
ATOM 5417 O O . GLU D 1 21 ? 21.076 55.696 73.737 1.00 38.20 21 GLU E O 1
ATOM 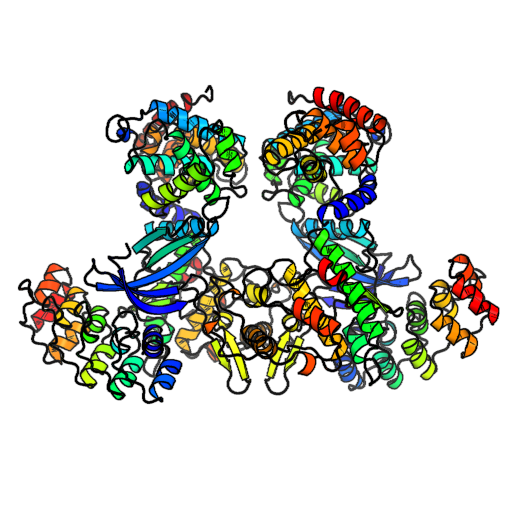5423 N N . GLY D 1 22 ? 20.295 57.797 73.809 1.00 38.02 22 GLY E N 1
ATOM 5424 C CA . GLY D 1 22 ? 20.261 57.922 72.374 1.00 35.29 22 GLY E CA 1
ATOM 5425 C C . GLY D 1 22 ? 20.287 59.372 71.953 1.00 33.43 22 GLY E C 1
ATOM 5426 O O . GLY D 1 22 ? 20.825 60.250 72.617 1.00 33.38 22 GLY E O 1
ATOM 5427 N N . ALA D 1 23 ? 19.663 59.619 70.828 1.00 31.89 23 ALA E N 1
ATOM 5428 C CA . ALA D 1 23 ? 19.641 60.945 70.271 1.00 33.52 23 ALA E CA 1
ATOM 5429 C C . ALA D 1 23 ? 19.219 62.061 71.213 1.00 34.27 23 ALA E C 1
ATOM 5430 O O . ALA D 1 23 ? 19.530 63.224 70.949 1.00 34.03 23 ALA E O 1
ATOM 5432 N N . TYR D 1 24 ? 18.527 61.742 72.302 1.00 34.44 24 TYR E N 1
ATOM 5433 C CA . TYR D 1 24 ? 18.067 62.830 73.145 1.00 34.96 24 TYR E CA 1
ATOM 5434 C C . TYR D 1 24 ? 18.648 62.848 74.514 1.00 34.63 24 TYR E C 1
ATOM 5435 O O . TYR D 1 24 ? 18.083 63.450 75.414 1.00 35.86 24 TYR E O 1
ATOM 5444 N N . GLY D 1 25 ? 19.786 62.200 74.674 1.00 34.27 25 GLY E N 1
ATOM 5445 C CA . GLY D 1 25 ? 20.396 62.161 75.986 1.00 32.65 25 GLY E CA 1
ATOM 5446 C C . GLY D 1 25 ? 20.042 60.861 76.647 1.00 29.75 25 GLY E C 1
ATOM 5447 O O . GLY D 1 25 ? 19.558 59.957 75.982 1.00 29.33 25 GLY E O 1
ATOM 5448 N N . LYS D 1 26 ? 20.309 60.760 77.940 1.00 31.04 26 LYS E N 1
ATOM 5449 C CA . LYS D 1 26 ? 19.985 59.563 78.698 1.00 31.59 26 LYS E CA 1
ATOM 5450 C C . LYS D 1 26 ? 18.538 59.620 79.147 1.00 32.84 26 LYS E C 1
ATOM 5451 O O . LYS D 1 26 ? 18.003 60.682 79.482 1.00 31.73 26 LYS E O 1
ATOM 5457 N N . VAL D 1 27 ? 17.921 58.451 79.144 1.00 33.99 27 VAL E N 1
ATOM 5458 C CA . VAL D 1 27 ? 16.518 58.268 79.496 1.00 35.52 27 VAL E CA 1
ATOM 5459 C C . VAL D 1 27 ? 16.414 57.469 80.796 1.00 35.00 27 VAL E C 1
ATOM 5460 O O . VAL D 1 27 ? 16.889 56.347 80.882 1.00 35.30 27 VAL E O 1
ATOM 5464 N N . PHE D 1 28 ? 15.791 58.039 81.810 1.00 35.48 28 PHE E N 1
ATOM 5465 C CA . PHE D 1 28 ? 15.637 57.315 83.065 1.00 36.12 28 PHE E CA 1
ATOM 5466 C C . PHE D 1 28 ? 14.182 57.091 83.440 1.00 36.27 28 PHE E C 1
ATOM 5467 O O . PHE D 1 28 ? 13.250 57.700 82.898 1.00 36.04 28 PHE E O 1
ATOM 5475 N N . LYS D 1 29 ? 14.020 56.230 84.426 1.00 34.65 29 LYS E N 1
ATOM 5476 C CA . LYS D 1 29 ? 12.725 55.950 84.982 1.00 35.96 29 LYS E CA 1
ATOM 5477 C C . LYS D 1 29 ? 12.901 56.565 86.376 1.00 36.29 29 LYS E C 1
ATOM 5478 O O . LYS D 1 29 ? 13.899 56.289 87.052 1.00 36.63 29 LYS E O 1
ATOM 5484 N N . ALA D 1 30 ? 11.958 57.402 86.801 1.00 34.87 30 ALA E N 1
ATOM 5485 C CA . ALA D 1 30 ? 12.079 58.049 88.097 1.00 33.71 30 ALA E CA 1
ATOM 5486 C C . ALA D 1 30 ? 10.739 58.134 88.803 1.00 34.86 30 ALA E C 1
ATOM 5487 O O . ALA D 1 30 ? 9.690 57.886 88.193 1.00 33.75 30 ALA E O 1
ATOM 5489 N N . ARG D 1 31 ? 10.770 58.471 90.098 1.00 34.54 31 ARG E N 1
ATOM 5490 C CA . ARG D 1 31 ? 9.520 58.629 90.844 1.00 35.44 31 ARG E CA 1
ATOM 5491 C C . ARG D 1 31 ? 9.180 60.131 90.865 1.00 35.65 31 ARG E C 1
ATOM 5492 O O . ARG D 1 31 ? 10.071 60.981 90.993 1.00 34.38 31 ARG E O 1
ATOM 5500 N N . ASP D 1 32 ? 7.899 60.447 90.683 1.00 36.02 32 ASP E N 1
ATOM 5501 C CA . ASP D 1 32 ? 7.428 61.821 90.746 1.00 38.38 32 ASP E CA 1
ATOM 5502 C C . ASP D 1 32 ? 7.048 61.944 92.233 1.00 40.76 32 ASP E C 1
ATOM 5503 O O . ASP D 1 32 ? 5.978 61.496 92.670 1.00 41.64 32 ASP E O 1
ATOM 5508 N N . LEU D 1 33 ? 7.948 62.526 93.010 1.00 41.24 33 LEU E N 1
ATOM 5509 C CA . LEU D 1 33 ? 7.724 62.637 94.430 1.00 43.56 33 LEU E CA 1
ATOM 5510 C C . LEU D 1 33 ? 6.625 63.601 94.842 1.00 46.12 33 LEU E C 1
ATOM 5511 O O . LEU D 1 33 ? 6.318 63.721 96.026 1.00 45.17 33 LEU E O 1
ATOM 5516 N N . LYS D 1 34 ? 6.024 64.310 93.897 1.00 49.04 34 LYS E N 1
ATOM 5517 C CA . LYS D 1 34 ? 4.945 65.190 94.316 1.00 51.07 34 LYS E CA 1
ATOM 5518 C C . LYS D 1 34 ? 3.592 64.724 93.815 1.00 50.79 34 LYS E C 1
ATOM 5519 O O . LYS D 1 34 ? 2.617 65.468 93.856 1.00 49.99 34 LYS E O 1
ATOM 5525 N N . ASN D 1 35 ? 3.557 63.469 93.360 1.00 50.33 35 ASN E N 1
ATOM 5526 C CA . ASN D 1 35 ? 2.341 62.822 92.888 1.00 50.57 35 ASN E CA 1
ATOM 5527 C C . ASN D 1 35 ? 2.333 61.345 93.255 1.00 49.89 35 ASN E C 1
ATOM 5528 O O . ASN D 1 35 ? 1.995 60.473 92.436 1.00 50.07 35 ASN E O 1
ATOM 5533 N N . GLY D 1 36 ? 2.706 61.088 94.505 1.00 47.54 36 GLY E N 1
ATOM 5534 C CA . GLY D 1 36 ? 2.728 59.741 95.035 1.00 46.27 36 GLY E CA 1
ATOM 5535 C C . GLY D 1 36 ? 3.803 58.839 94.478 1.00 46.27 36 GLY E C 1
ATOM 5536 O O . GLY D 1 36 ? 3.577 57.642 94.357 1.00 48.32 36 GLY E O 1
ATOM 5537 N N . GLY D 1 37 ? 4.960 59.395 94.130 1.00 44.77 37 GLY E N 1
ATOM 5538 C CA . GLY D 1 37 ? 6.036 58.584 93.594 1.00 41.34 37 GLY E CA 1
ATOM 5539 C C . GLY D 1 37 ? 5.630 57.747 92.398 1.00 40.66 37 GLY E C 1
ATOM 5540 O O . GLY D 1 37 ? 6.155 56.653 92.199 1.00 38.48 37 GLY E O 1
ATOM 5541 N N . ARG D 1 38 ? 4.689 58.256 91.608 1.00 41.51 38 ARG E N 1
ATOM 5542 C CA . ARG D 1 38 ? 4.226 57.558 90.406 1.00 42.79 38 ARG E CA 1
ATOM 5543 C C . ARG D 1 38 ? 5.389 57.590 89.429 1.00 40.71 38 ARG E C 1
ATOM 5544 O O . ARG D 1 38 ? 6.163 58.528 89.422 1.00 39.89 38 ARG E O 1
ATOM 5552 N N . PHE D 1 39 ? 5.540 56.556 88.617 1.00 41.97 39 PHE E N 1
ATOM 5553 C CA . PHE D 1 39 ? 6.657 56.564 87.683 1.00 40.86 39 PHE E CA 1
ATOM 5554 C C . PHE D 1 39 ? 6.536 57.607 86.608 1.00 40.29 39 PHE E C 1
ATOM 5555 O O . PHE D 1 39 ? 5.456 57.887 86.099 1.00 41.01 39 PHE E O 1
ATOM 5563 N N . VAL D 1 40 ? 7.677 58.174 86.260 1.00 40.41 40 VAL E N 1
ATOM 5564 C CA . VAL D 1 40 ? 7.724 59.217 85.269 1.00 38.52 40 VAL E CA 1
ATOM 5565 C C . VAL D 1 40 ? 9.027 59.019 84.476 1.00 37.57 40 VAL E C 1
ATOM 5566 O O . VAL D 1 40 ? 10.002 58.481 84.996 1.00 36.69 40 VAL E O 1
ATOM 5570 N N . ALA D 1 41 ? 9.040 59.409 83.209 1.00 38.13 41 ALA E N 1
ATOM 5571 C CA . ALA D 1 41 ? 10.251 59.247 82.399 1.00 38.93 41 ALA E CA 1
ATOM 5572 C C . ALA D 1 41 ? 11.016 60.560 82.234 1.00 38.98 41 ALA E C 1
ATOM 5573 O O . ALA D 1 41 ? 10.422 61.625 82.056 1.00 39.35 41 ALA E O 1
ATOM 5575 N N . LEU D 1 42 ? 12.339 60.482 82.293 1.00 39.23 42 LEU E N 1
ATOM 5576 C CA . LEU D 1 42 ? 13.153 61.684 82.143 1.00 40.73 42 LEU E CA 1
ATOM 5577 C C . LEU D 1 42 ? 14.173 61.586 81.015 1.00 41.88 42 LEU E C 1
ATOM 5578 O O . LEU D 1 42 ? 14.674 60.503 80.694 1.00 44.10 42 LEU E O 1
ATOM 5583 N N . LYS D 1 43 ? 14.477 62.722 80.407 1.00 43.10 43 LYS E N 1
ATOM 5584 C CA . LYS D 1 43 ? 15.488 62.763 79.362 1.00 44.81 43 LYS E CA 1
ATOM 5585 C C . LYS D 1 43 ? 16.488 63.815 79.802 1.00 45.80 43 LYS E C 1
ATOM 5586 O O . LYS D 1 43 ? 16.094 64.929 80.163 1.00 45.99 43 LYS E O 1
ATOM 5592 N N . ARG D 1 44 ? 17.767 63.443 79.829 1.00 46.26 44 ARG E N 1
ATOM 5593 C CA . ARG D 1 44 ? 18.790 64.376 80.264 1.00 49.83 44 ARG E CA 1
ATOM 5594 C C . ARG D 1 44 ? 19.852 64.652 79.237 1.00 50.56 44 ARG E C 1
ATOM 5595 O O . ARG D 1 44 ? 20.501 63.744 78.738 1.00 50.13 44 ARG E O 1
ATOM 5603 N N . VAL D 1 45 ? 20.025 65.931 78.938 1.00 53.56 45 VAL E N 1
ATOM 5604 C CA . VAL D 1 45 ? 21.017 66.379 77.970 1.00 55.93 45 VAL E CA 1
ATOM 5605 C C . VAL D 1 45 ? 21.985 67.360 78.619 1.00 57.79 45 VAL E C 1
ATOM 5606 O O . VAL D 1 45 ? 21.624 68.090 79.541 1.00 58.48 45 VAL E O 1
ATOM 5610 N N . ARG D 1 46 ? 23.214 67.373 78.129 1.00 60.54 46 ARG E N 1
ATOM 5611 C CA . ARG D 1 46 ? 24.221 68.292 78.622 1.00 63.34 46 ARG E CA 1
ATOM 5612 C C . ARG D 1 46 ? 24.309 69.328 77.507 1.00 62.57 46 ARG E C 1
ATOM 5613 O O . ARG D 1 46 ? 24.896 69.063 76.464 1.00 63.00 46 ARG E O 1
ATOM 5621 N N . VAL D 1 47 ? 23.697 70.492 77.703 1.00 62.73 47 VAL E N 1
ATOM 5622 C CA . VAL D 1 47 ? 23.729 71.524 76.669 1.00 62.76 47 VAL E CA 1
ATOM 5623 C C . VAL D 1 47 ? 25.014 72.364 76.746 1.00 65.08 47 VAL E C 1
ATOM 5624 O O . VAL D 1 47 ? 25.453 72.819 77.819 1.00 63.57 47 VAL E O 1
ATOM 5628 N N . GLN D 1 48 ? 25.589 72.567 75.565 1.00 67.75 48 GLN E N 1
ATOM 5629 C CA . GLN D 1 48 ? 26.843 73.280 75.351 1.00 68.40 48 GLN E CA 1
ATOM 5630 C C . GLN D 1 48 ? 26.638 74.761 75.082 1.00 68.12 48 GLN E C 1
ATOM 5631 O O . GLN D 1 48 ? 25.965 75.128 74.126 1.00 68.30 48 GLN E O 1
ATOM 5637 N N . THR D 1 49 ? 27.229 75.605 75.919 1.00 68.64 49 THR E N 1
ATOM 5638 C CA . THR D 1 49 ? 27.120 77.048 75.748 1.00 68.98 49 THR E CA 1
ATOM 5639 C C . THR D 1 49 ? 28.063 77.516 74.647 1.00 68.26 49 THR E C 1
ATOM 5640 O O . THR D 1 49 ? 29.213 77.090 74.571 1.00 64.70 49 THR E O 1
ATOM 5644 N N . GLY D 1 50 ? 27.565 78.398 73.798 1.00 69.49 50 GLY E N 1
ATOM 5645 C CA . GLY D 1 50 ? 28.387 78.927 72.731 1.00 71.98 50 GLY E CA 1
ATOM 5646 C C . GLY D 1 50 ? 28.635 80.396 72.992 1.00 73.33 50 GLY E C 1
ATOM 5647 O O . GLY D 1 50 ? 28.253 80.906 74.044 1.00 74.50 50 GLY E O 1
ATOM 5648 N N . GLU D 1 51 ? 29.290 81.077 72.058 1.00 74.21 51 GLU E N 1
ATOM 5649 C CA . GLU D 1 51 ? 29.540 82.502 72.218 1.00 75.66 51 GLU E CA 1
ATOM 5650 C C . GLU D 1 51 ? 28.290 83.142 71.676 1.00 75.33 51 GLU E C 1
ATOM 5651 O O . GLU D 1 51 ? 28.169 84.372 71.578 1.00 75.91 51 GLU E O 1
ATOM 5657 N N . GLU D 1 52 ? 27.355 82.268 71.318 1.00 73.70 52 GLU E N 1
ATOM 5658 C CA . GLU D 1 52 ? 26.075 82.693 70.801 1.00 71.98 52 GLU E CA 1
ATOM 5659 C C . GLU D 1 52 ? 25.007 82.390 71.863 1.00 69.93 52 GLU E C 1
ATOM 5660 O O . GLU D 1 52 ? 23.819 82.672 71.691 1.00 71.06 52 GLU E O 1
ATOM 5666 N N . GLY D 1 53 ? 25.446 81.818 72.974 1.00 66.93 53 GLY E N 1
ATOM 5667 C CA . GLY D 1 53 ? 24.526 81.560 74.054 1.00 63.60 53 GLY E CA 1
ATOM 5668 C C . GLY D 1 53 ? 23.988 80.169 74.037 1.00 61.56 53 GLY E C 1
ATOM 5669 O O . GLY D 1 53 ? 24.755 79.213 73.937 1.00 62.71 53 GLY E O 1
ATOM 5670 N N . MET D 1 54 ? 22.669 80.051 74.147 1.00 58.81 54 MET E N 1
ATOM 5671 C CA . MET D 1 54 ? 22.038 78.735 74.157 1.00 54.11 54 MET E CA 1
ATOM 5672 C C . MET D 1 54 ? 21.811 78.315 72.702 1.00 51.37 54 MET E C 1
ATOM 5673 O O . MET D 1 54 ? 21.330 79.106 71.878 1.00 50.72 54 MET E O 1
ATOM 5678 N N . PRO D 1 55 ? 22.172 77.069 72.370 1.00 48.50 55 PRO E N 1
ATOM 5679 C CA . PRO D 1 55 ? 22.048 76.457 71.041 1.00 47.78 55 PRO E CA 1
ATOM 5680 C C . PRO D 1 55 ? 20.642 76.470 70.468 1.00 48.21 55 PRO E C 1
ATOM 5681 O O . PRO D 1 55 ? 19.715 75.928 71.082 1.00 48.84 55 PRO E O 1
ATOM 5685 N N . LEU D 1 56 ? 20.495 77.066 69.285 1.00 48.10 56 LEU E N 1
ATOM 5686 C CA . LEU D 1 56 ? 19.205 77.154 68.606 1.00 48.55 56 LEU E CA 1
ATOM 5687 C C . LEU D 1 56 ? 18.284 75.948 68.746 1.00 48.27 56 LEU E C 1
ATOM 5688 O O . LEU D 1 56 ? 17.186 76.049 69.290 1.00 47.39 56 LEU E O 1
ATOM 5693 N N . SER D 1 57 ? 18.724 74.808 68.228 1.00 47.34 57 SER E N 1
ATOM 5694 C CA . SER D 1 57 ? 17.906 73.604 68.267 1.00 47.16 57 SER E CA 1
ATOM 5695 C C . SER D 1 57 ? 17.413 73.238 69.657 1.00 46.90 57 SER E C 1
ATOM 5696 O O . SER D 1 57 ? 16.237 72.930 69.819 1.00 47.50 57 SER E O 1
ATOM 5699 N N . THR D 1 58 ? 18.297 73.258 70.653 1.00 45.56 58 THR E N 1
ATOM 5700 C CA . THR D 1 58 ? 17.887 72.950 72.012 1.00 43.86 58 THR E CA 1
ATOM 5701 C C . THR D 1 58 ? 16.698 73.850 72.312 1.00 42.56 58 THR E C 1
ATOM 5702 O O . THR D 1 58 ? 15.614 73.382 72.685 1.00 40.38 58 THR E O 1
ATOM 5706 N N . ILE D 1 59 ? 16.904 75.148 72.138 1.00 40.30 59 ILE E N 1
ATOM 5707 C CA . ILE D 1 59 ? 15.826 76.075 72.358 1.00 41.16 59 ILE E CA 1
ATOM 5708 C C . ILE D 1 59 ? 14.600 75.696 71.533 1.00 42.65 59 ILE E C 1
ATOM 5709 O O . ILE D 1 59 ? 13.515 75.559 72.074 1.00 45.19 59 ILE E O 1
ATOM 5714 N N . ARG D 1 60 ? 14.771 75.514 70.226 1.00 45.25 60 ARG E N 1
ATOM 5715 C CA . ARG D 1 60 ? 13.637 75.200 69.334 1.00 46.37 60 ARG E CA 1
ATOM 5716 C C . ARG D 1 60 ? 12.876 73.938 69.695 1.00 45.10 60 ARG E C 1
ATOM 5717 O O . ARG D 1 60 ? 11.648 73.908 69.674 1.00 44.99 60 ARG E O 1
ATOM 5725 N N . GLU D 1 61 ? 13.609 72.890 70.019 1.00 43.49 61 GLU E N 1
ATOM 5726 C CA . GLU D 1 61 ? 12.970 71.647 70.327 1.00 43.53 61 GLU E CA 1
ATOM 5727 C C . GLU D 1 61 ? 12.165 71.706 71.609 1.00 42.44 61 GLU E C 1
ATOM 5728 O O . GLU D 1 61 ? 10.999 71.284 71.619 1.00 41.55 61 GLU E O 1
ATOM 5734 N N . VAL D 1 62 ? 12.765 72.231 72.683 1.00 40.87 62 VAL E N 1
ATOM 5735 C CA . VAL D 1 62 ? 12.037 72.345 73.948 1.00 37.69 62 VAL E CA 1
ATOM 5736 C C . VAL D 1 62 ? 10.826 73.244 73.697 1.00 36.14 62 VAL E C 1
ATOM 5737 O O . VAL D 1 62 ? 9.730 72.931 74.142 1.00 37.07 62 VAL E O 1
ATOM 5741 N N . ALA D 1 63 ? 11.028 74.335 72.958 1.00 32.96 63 ALA E N 1
ATOM 5742 C CA . ALA D 1 63 ? 9.963 75.279 72.649 1.00 32.73 63 ALA E CA 1
ATOM 5743 C C . ALA D 1 63 ? 8.767 74.585 72.020 1.00 33.62 63 ALA E C 1
ATOM 5744 O O . ALA D 1 63 ? 7.616 74.887 72.365 1.00 33.79 63 ALA E O 1
ATOM 5746 N N . VAL D 1 64 ? 9.039 73.652 71.106 1.00 33.97 64 VAL E N 1
ATOM 5747 C CA . VAL D 1 64 ? 7.970 72.932 70.419 1.00 33.06 64 VAL E CA 1
ATOM 5748 C C . VAL D 1 64 ? 7.263 71.931 71.309 1.00 33.09 64 VAL E C 1
ATOM 5749 O O . VAL D 1 64 ? 6.032 71.827 71.295 1.00 33.34 64 VAL E O 1
ATOM 5753 N N . LEU D 1 65 ? 8.031 71.195 72.086 1.00 32.18 65 LEU E N 1
ATOM 5754 C CA . LEU D 1 65 ? 7.403 70.247 72.989 1.00 34.93 65 LEU E CA 1
ATOM 5755 C C . LEU D 1 65 ? 6.448 70.993 73.935 1.00 35.94 65 LEU E C 1
ATOM 5756 O O . LEU D 1 65 ? 5.278 70.655 74.016 1.00 36.31 65 LEU E O 1
ATOM 5761 N N . ARG D 1 66 ? 6.961 72.004 74.638 1.00 36.40 66 ARG E N 1
ATOM 5762 C CA . ARG D 1 66 ? 6.164 72.814 75.543 1.00 35.50 66 ARG E CA 1
ATOM 5763 C C . ARG D 1 66 ? 4.925 73.333 74.822 1.00 36.54 66 ARG E C 1
ATOM 5764 O O . ARG D 1 66 ? 3.830 73.369 75.374 1.00 36.53 66 ARG E O 1
ATOM 5772 N N . HIS D 1 67 ? 5.084 73.719 73.568 1.00 36.56 67 HIS E N 1
ATOM 5773 C CA . HIS D 1 67 ? 3.952 74.298 72.886 1.00 37.16 67 HIS E CA 1
ATOM 5774 C C . HIS D 1 67 ? 2.842 73.310 72.548 1.00 37.64 67 HIS E C 1
ATOM 5775 O O . HIS D 1 67 ? 1.659 73.581 72.781 1.00 37.86 67 HIS E O 1
ATOM 5782 N N . LEU D 1 68 ? 3.219 72.167 71.995 1.00 36.49 68 LEU E N 1
ATOM 5783 C CA . LEU D 1 68 ? 2.238 71.156 71.631 1.00 35.62 68 LEU E CA 1
ATOM 5784 C C . LEU D 1 68 ? 1.516 70.651 72.878 1.00 36.14 68 LEU E C 1
ATOM 5785 O O . LEU D 1 68 ? 0.395 70.123 72.794 1.00 34.86 68 LEU E O 1
ATOM 5790 N N . GLU D 1 69 ? 2.181 70.805 74.026 1.00 36.52 69 GLU E N 1
ATOM 5791 C CA . GLU D 1 69 ? 1.660 70.339 75.309 1.00 38.59 69 GLU E CA 1
ATOM 5792 C C . GLU D 1 69 ? 0.411 71.123 75.690 1.00 38.91 69 GLU E C 1
ATOM 5793 O O . GLU D 1 69 ? -0.531 70.591 76.287 1.00 36.14 69 GLU E O 1
ATOM 5799 N N . THR D 1 70 ? 0.418 72.397 75.316 1.00 40.11 70 THR E N 1
ATOM 5800 C CA . THR D 1 70 ? -0.696 73.295 75.572 1.00 39.98 70 THR E CA 1
ATOM 5801 C C . THR D 1 70 ? -1.995 72.632 75.111 1.00 41.02 70 THR E C 1
ATOM 5802 O O . THR D 1 70 ? -3.020 72.716 75.787 1.00 41.57 70 THR E O 1
ATOM 5806 N N . PHE D 1 71 ? -1.952 71.981 73.954 1.00 39.76 71 PHE E N 1
ATOM 5807 C CA . PHE D 1 71 ? -3.137 71.346 73.428 1.00 39.76 71 PHE E CA 1
ATOM 5808 C C . PHE D 1 71 ? -3.528 70.064 74.125 1.00 41.37 71 PHE E C 1
ATOM 5809 O O . PHE D 1 71 ? -4.633 69.574 73.921 1.00 43.00 71 PHE E O 1
ATOM 5817 N N . GLU D 1 72 ? -2.635 69.508 74.935 1.00 43.41 72 GLU E N 1
ATOM 5818 C CA . GLU D 1 72 ? -2.901 68.238 75.628 1.00 45.78 72 GLU E CA 1
ATOM 5819 C C . GLU D 1 72 ? -3.642 67.157 74.826 1.00 46.38 72 GLU E C 1
ATOM 5820 O O . GLU D 1 72 ? -4.702 66.680 75.270 1.00 44.90 72 GLU E O 1
ATOM 5826 N N . HIS D 1 73 ? -3.091 66.766 73.670 1.00 46.09 73 HIS E N 1
ATOM 5827 C CA . HIS D 1 73 ? -3.722 65.736 72.842 1.00 44.20 73 HIS E CA 1
ATOM 5828 C C . HIS D 1 73 ? -3.575 64.420 73.578 1.00 43.61 73 HIS E C 1
ATOM 5829 O O . HIS D 1 73 ? -2.488 64.089 74.036 1.00 44.36 73 HIS E O 1
ATOM 5836 N N . PRO D 1 74 ? -4.668 63.654 73.708 1.00 42.53 74 PRO E N 1
ATOM 5837 C CA . PRO D 1 74 ? -4.691 62.357 74.396 1.00 41.11 74 PRO E CA 1
ATOM 5838 C C . PRO D 1 74 ? -3.802 61.254 73.786 1.00 42.05 74 PRO E C 1
ATOM 5839 O O . PRO D 1 74 ? -3.521 60.245 74.450 1.00 43.41 74 PRO E O 1
ATOM 5843 N N . ASN D 1 75 ? -3.347 61.446 72.547 1.00 40.55 75 ASN E N 1
ATOM 5844 C CA . ASN D 1 75 ? -2.526 60.433 71.895 1.00 40.25 75 ASN E CA 1
ATOM 5845 C C . ASN D 1 75 ? -1.039 60.749 71.730 1.00 39.38 75 ASN E C 1
ATOM 5846 O O . ASN D 1 75 ? -0.317 60.109 70.978 1.00 37.38 75 ASN E O 1
ATOM 5851 N N . VAL D 1 76 ? -0.597 61.741 72.481 1.00 38.74 76 VAL E N 1
ATOM 5852 C CA . VAL D 1 76 ? 0.787 62.149 72.495 1.00 38.10 76 VAL E CA 1
ATOM 5853 C C . VAL D 1 76 ? 1.177 62.093 73.986 1.00 39.49 76 VAL E C 1
ATOM 5854 O O . VAL D 1 76 ? 0.382 62.447 74.864 1.00 39.63 76 VAL E O 1
ATOM 5858 N N . VAL D 1 77 ? 2.385 61.626 74.282 1.00 38.75 77 VAL E N 1
ATOM 5859 C CA . VAL D 1 77 ? 2.812 61.525 75.667 1.00 37.73 77 VAL E CA 1
ATOM 5860 C C . VAL D 1 77 ? 2.872 62.896 76.353 1.00 37.64 77 VAL E C 1
ATOM 5861 O O . VAL D 1 77 ? 3.299 63.866 75.751 1.00 39.16 77 VAL E O 1
ATOM 5865 N N . ARG D 1 78 ? 2.427 62.978 77.602 1.00 37.93 78 ARG E N 1
ATOM 5866 C CA . ARG D 1 78 ? 2.471 64.237 78.332 1.00 41.23 78 ARG E CA 1
ATOM 5867 C C . ARG D 1 78 ? 3.885 64.644 78.720 1.00 41.79 78 ARG E C 1
ATOM 5868 O O . ARG D 1 78 ? 4.685 63.799 79.100 1.00 42.98 78 ARG E O 1
ATOM 5876 N N . LEU D 1 79 ? 4.169 65.943 78.617 1.00 42.53 79 LEU E N 1
ATOM 5877 C CA . LEU D 1 79 ? 5.439 66.538 79.034 1.00 43.72 79 LEU E CA 1
ATOM 5878 C C . LEU D 1 79 ? 5.100 67.303 80.324 1.00 45.38 79 LEU E C 1
ATOM 5879 O O . LEU D 1 79 ? 4.549 68.419 80.274 1.00 46.03 79 LEU E O 1
ATOM 5884 N N . PHE D 1 80 ? 5.402 66.720 81.480 1.00 46.03 80 PHE E N 1
ATOM 5885 C CA . PHE D 1 80 ? 5.089 67.404 82.744 1.00 45.78 80 PHE E CA 1
ATOM 5886 C C . PHE D 1 80 ? 5.990 68.597 83.097 1.00 45.97 80 PHE E C 1
ATOM 5887 O O . PHE D 1 80 ? 5.511 69.622 83.584 1.00 45.50 80 PHE E O 1
ATOM 5895 N N . ASP D 1 81 ? 7.288 68.487 82.829 1.00 46.46 81 ASP E N 1
ATOM 5896 C CA . ASP D 1 81 ? 8.164 69.545 83.266 1.00 45.68 81 ASP E CA 1
ATOM 5897 C C . ASP D 1 81 ? 9.505 69.700 82.547 1.00 45.27 81 ASP E C 1
ATOM 5898 O O . ASP D 1 81 ? 9.928 68.846 81.784 1.00 44.97 81 ASP E O 1
ATOM 5903 N N . VAL D 1 82 ? 10.174 70.816 82.807 1.00 47.06 82 VAL E N 1
ATOM 5904 C CA . VAL D 1 82 ? 11.510 71.075 82.260 1.00 48.22 82 VAL E CA 1
ATOM 5905 C C . VAL D 1 82 ? 12.381 71.640 83.384 1.00 49.79 82 VAL E C 1
ATOM 5906 O O . VAL D 1 82 ? 12.117 72.726 83.890 1.00 50.41 82 VAL E O 1
ATOM 5910 N N . CYS D 1 83 ? 13.409 70.898 83.777 1.00 51.92 83 CYS E N 1
ATOM 5911 C CA . CYS D 1 83 ? 14.295 71.329 84.856 1.00 54.89 83 CYS E CA 1
ATOM 5912 C C . CYS D 1 83 ? 15.671 71.745 84.338 1.00 57.14 83 CYS E C 1
ATOM 5913 O O . CYS D 1 83 ? 16.191 71.152 83.398 1.00 57.26 83 CYS E O 1
ATOM 5916 N N . THR D 1 84 ? 16.248 72.775 84.953 1.00 60.99 84 THR E N 1
ATOM 5917 C CA . THR D 1 84 ? 17.562 73.288 84.554 1.00 65.47 84 THR E CA 1
ATOM 5918 C C . THR D 1 84 ? 18.583 73.360 85.683 1.00 68.43 84 THR E C 1
ATOM 5919 O O . THR D 1 84 ? 18.290 73.835 86.775 1.00 69.11 84 THR E O 1
ATOM 5923 N N . VAL D 1 85 ? 19.798 72.909 85.398 1.00 72.93 85 VAL E N 1
ATOM 5924 C CA . VAL D 1 85 ? 20.871 72.913 86.384 1.00 76.82 85 VAL E CA 1
ATOM 5925 C C . VAL D 1 85 ? 22.163 73.392 85.746 1.00 80.34 85 VAL E C 1
ATOM 5926 O O . VAL D 1 85 ? 22.934 72.584 85.207 1.00 79.84 85 VAL E O 1
ATOM 5930 N N . SER D 1 86 ? 22.397 74.703 85.804 1.00 84.72 86 SER E N 1
ATOM 5931 C CA . SER D 1 86 ? 23.608 75.283 85.229 1.00 89.24 86 SER E CA 1
ATOM 5932 C C . SER D 1 86 ? 24.875 75.005 86.070 1.00 91.87 86 SER E C 1
ATOM 5933 O O . SER D 1 86 ? 25.027 75.481 87.200 1.00 91.17 86 SER E O 1
ATOM 5936 N N . ARG D 1 87 ? 25.763 74.205 85.479 1.00 94.98 87 ARG E N 1
ATOM 5937 C CA . ARG D 1 87 ? 27.039 73.766 86.052 1.00 98.19 87 ARG E CA 1
ATOM 5938 C C . ARG D 1 87 ? 28.039 74.931 86.107 1.00 99.63 87 ARG E C 1
ATOM 5939 O O . ARG D 1 87 ? 28.287 75.511 87.169 1.00 100.08 87 ARG E O 1
ATOM 5947 N N . THR D 1 88 ? 28.605 75.262 84.951 1.00 100.39 88 THR E N 1
ATOM 5948 C CA . THR D 1 88 ? 29.549 76.363 84.818 1.00 100.42 88 THR E CA 1
ATOM 5949 C C . THR D 1 88 ? 28.982 77.126 83.628 1.00 100.74 88 THR E C 1
ATOM 5950 O O . THR D 1 88 ? 27.792 77.010 83.340 1.00 100.05 88 THR E O 1
ATOM 5954 N N . ASP D 1 89 ? 29.792 77.913 82.933 1.00 101.72 89 ASP E N 1
ATOM 5955 C CA . ASP D 1 89 ? 29.244 78.594 81.766 1.00 103.31 89 ASP E CA 1
ATOM 5956 C C . ASP D 1 89 ? 28.993 77.572 80.664 1.00 103.15 89 ASP E C 1
ATOM 5957 O O . ASP D 1 89 ? 27.852 77.369 80.251 1.00 104.76 89 ASP E O 1
ATOM 5962 N N . ARG D 1 90 ? 30.063 76.922 80.208 1.00 101.17 90 ARG E N 1
ATOM 5963 C CA . ARG D 1 90 ? 29.986 75.923 79.140 1.00 98.63 90 ARG E CA 1
ATOM 5964 C C . ARG D 1 90 ? 28.992 74.761 79.267 1.00 95.59 90 ARG E C 1
ATOM 5965 O O . ARG D 1 90 ? 28.722 74.086 78.271 1.00 94.80 90 ARG E O 1
ATOM 5973 N N . GLU D 1 91 ? 28.455 74.512 80.462 1.00 91.98 91 GLU E N 1
ATOM 5974 C CA . GLU D 1 91 ? 27.488 73.423 80.627 1.00 88.75 91 GLU E CA 1
ATOM 5975 C C . GLU D 1 91 ? 26.215 73.730 81.390 1.00 85.91 91 GLU E C 1
ATOM 5976 O O . GLU D 1 91 ? 26.227 74.460 82.381 1.00 87.67 91 GLU E O 1
ATOM 5982 N N . THR D 1 92 ? 25.119 73.139 80.925 1.00 81.29 92 THR E N 1
ATOM 5983 C CA . THR D 1 92 ? 23.822 73.269 81.577 1.00 75.86 92 THR E CA 1
ATOM 5984 C C . THR D 1 92 ? 23.142 71.914 81.457 1.00 72.35 92 THR E C 1
ATOM 5985 O O . THR D 1 92 ? 23.005 71.378 80.352 1.00 70.41 92 THR E O 1
ATOM 5989 N N . LYS D 1 93 ? 22.765 71.344 82.601 1.00 67.58 93 LYS E N 1
ATOM 5990 C CA . LYS D 1 93 ? 22.084 70.061 82.608 1.00 63.07 93 LYS E CA 1
ATOM 5991 C C . LYS D 1 93 ? 20.579 70.280 82.430 1.00 59.59 93 LYS E C 1
ATOM 5992 O O . LYS D 1 93 ? 19.883 70.750 83.330 1.00 59.10 93 LYS E O 1
ATOM 5998 N N . LEU D 1 94 ? 20.094 69.944 81.241 1.00 54.81 94 LEU E N 1
ATOM 5999 C CA . LEU D 1 94 ? 18.695 70.116 80.897 1.00 51.12 94 LEU E CA 1
ATOM 6000 C C . LEU D 1 94 ? 17.928 68.803 81.106 1.00 49.36 94 LEU E C 1
ATOM 6001 O O . LEU D 1 94 ? 18.363 67.740 80.644 1.00 46.17 94 LEU E O 1
ATOM 6006 N N . THR D 1 95 ? 16.786 68.877 81.791 1.00 46.59 95 THR E N 1
ATOM 6007 C CA . THR D 1 95 ? 15.984 67.681 82.034 1.00 45.25 95 THR E CA 1
ATOM 6008 C C . THR D 1 95 ? 14.495 67.794 81.723 1.00 43.93 95 THR E C 1
ATOM 6009 O O . THR D 1 95 ? 13.801 68.647 82.295 1.00 42.20 95 THR E O 1
ATOM 6013 N N . LEU D 1 96 ? 14.012 66.921 80.829 1.00 41.34 96 LEU E N 1
ATOM 6014 C CA . LEU D 1 96 ? 12.595 66.902 80.478 1.00 39.66 96 LEU E CA 1
ATOM 6015 C C . LEU D 1 96 ? 11.885 65.719 81.156 1.00 37.31 96 LEU E C 1
ATOM 6016 O O . LEU D 1 96 ? 12.321 64.580 81.103 1.00 36.21 96 LEU E O 1
ATOM 6021 N N . VAL D 1 97 ? 10.776 66.031 81.804 1.00 35.78 97 VAL E N 1
ATOM 6022 C CA . VAL D 1 97 ? 9.961 65.072 82.519 1.00 33.94 97 VAL E CA 1
ATOM 6023 C C . VAL D 1 97 ? 8.697 64.783 81.712 1.00 34.02 97 VAL E C 1
ATOM 6024 O O . VAL D 1 97 ? 7.983 65.705 81.320 1.00 34.57 97 VAL E O 1
ATOM 6028 N N . PHE D 1 98 ? 8.424 63.509 81.450 1.00 33.45 98 PHE E N 1
ATOM 6029 C CA . PHE D 1 98 ? 7.240 63.108 80.669 1.00 32.91 98 PHE E CA 1
ATOM 6030 C C . PHE D 1 98 ? 6.361 62.059 81.368 1.00 33.28 98 PHE E C 1
ATOM 6031 O O . PHE D 1 98 ? 6.809 61.412 82.320 1.00 32.49 98 PHE E O 1
ATOM 6039 N N . GLU D 1 99 ? 5.125 61.857 80.890 1.00 32.62 99 GLU E N 1
ATOM 6040 C CA . GLU D 1 99 ? 4.323 60.811 81.500 1.00 32.92 99 GLU E CA 1
ATOM 6041 C C . GLU D 1 99 ? 4.964 59.505 81.061 1.00 32.66 99 GLU E C 1
ATOM 6042 O O . GLU D 1 99 ? 5.534 59.427 79.994 1.00 33.04 99 GLU E O 1
ATOM 6048 N N . HIS D 1 100 ? 4.898 58.490 81.907 1.00 33.34 100 HIS E N 1
ATOM 6049 C CA . HIS D 1 100 ? 5.531 57.217 81.617 1.00 34.73 100 HIS E CA 1
ATOM 6050 C C . HIS D 1 100 ? 4.508 56.087 81.432 1.00 33.74 100 HIS E C 1
ATOM 6051 O O . HIS D 1 100 ? 3.613 55.944 82.241 1.00 35.00 100 HIS E O 1
ATOM 6058 N N . VAL D 1 101 ? 4.636 55.297 80.367 1.00 31.75 101 VAL E N 1
ATOM 6059 C CA . VAL D 1 101 ? 3.739 54.178 80.147 1.00 32.03 101 VAL E CA 1
ATOM 6060 C C . VAL D 1 101 ? 4.693 52.999 80.073 1.00 34.43 101 VAL E C 1
ATOM 6061 O O . VAL D 1 101 ? 5.491 52.926 79.137 1.00 37.56 101 VAL E O 1
ATOM 6065 N N . ASP D 1 102 ? 4.634 52.091 81.050 1.00 34.77 102 ASP E N 1
ATOM 6066 C CA . ASP D 1 102 ? 5.566 50.969 81.082 1.00 33.45 102 ASP E CA 1
ATOM 6067 C C . ASP D 1 102 ? 5.291 49.856 80.093 1.00 33.27 102 ASP E C 1
ATOM 6068 O O . ASP D 1 102 ? 5.552 48.686 80.377 1.00 31.68 102 ASP E O 1
ATOM 6073 N N . GLN D 1 103 ? 4.768 50.219 78.927 1.00 32.93 103 GLN E N 1
ATOM 6074 C CA . GLN D 1 103 ? 4.490 49.235 77.884 1.00 32.98 103 GLN E CA 1
ATOM 6075 C C . GLN D 1 103 ? 4.420 49.899 76.527 1.00 31.74 103 GLN E C 1
ATOM 6076 O O . GLN D 1 103 ? 3.876 50.970 76.386 1.00 32.24 103 GLN E O 1
ATOM 6082 N N . ASP D 1 104 ? 5.001 49.267 75.526 1.00 32.51 104 ASP E N 1
ATOM 6083 C CA . ASP D 1 104 ? 4.954 49.818 74.184 1.00 34.18 104 ASP E CA 1
ATOM 6084 C C . ASP D 1 104 ? 4.294 48.766 73.298 1.00 32.82 104 ASP E C 1
ATOM 6085 O O . ASP D 1 104 ? 4.016 47.649 73.766 1.00 31.42 104 ASP E O 1
ATOM 6090 N N . LEU D 1 105 ? 4.059 49.123 72.030 1.00 31.43 105 LEU E N 1
ATOM 6091 C CA . LEU D 1 105 ? 3.419 48.225 71.069 1.00 30.35 105 LEU E CA 1
ATOM 6092 C C . LEU D 1 105 ? 4.082 46.837 70.999 1.00 31.45 105 LEU E C 1
ATOM 6093 O O . LEU D 1 105 ? 3.386 45.811 71.046 1.00 30.02 105 LEU E O 1
ATOM 6098 N N . THR D 1 106 ? 5.414 46.806 70.905 1.00 31.58 106 THR E N 1
ATOM 6099 C CA . THR D 1 106 ? 6.133 45.543 70.849 1.00 31.53 106 THR E CA 1
ATOM 6100 C C . THR D 1 106 ? 5.870 44.668 72.060 1.00 33.86 106 THR E C 1
ATOM 6101 O O . THR D 1 106 ? 5.536 43.487 71.906 1.00 34.33 106 THR E O 1
ATOM 6105 N N . THR D 1 107 ? 6.002 45.220 73.267 1.00 35.98 107 THR E N 1
ATOM 6106 C CA . THR D 1 107 ? 5.790 44.393 74.464 1.00 37.30 107 THR E CA 1
ATOM 6107 C C . THR D 1 107 ? 4.369 43.838 74.514 1.00 37.88 107 THR E C 1
ATOM 6108 O O . THR D 1 107 ? 4.144 42.752 75.043 1.00 38.05 107 THR E O 1
ATOM 6112 N N . TYR D 1 108 ? 3.424 44.567 73.926 1.00 38.15 108 TYR E N 1
ATOM 6113 C CA . TYR D 1 108 ? 2.025 44.129 73.860 1.00 38.09 108 TYR E CA 1
ATOM 6114 C C . TYR D 1 108 ? 1.791 43.071 72.801 1.00 38.70 108 TYR E C 1
ATOM 6115 O O . TYR D 1 108 ? 1.297 41.985 73.091 1.00 37.48 108 TYR E O 1
ATOM 6124 N N . LEU D 1 109 ? 2.107 43.421 71.555 1.00 40.67 109 LEU E N 1
ATOM 6125 C CA . LEU D 1 109 ? 1.931 42.503 70.430 1.00 41.34 109 LEU E CA 1
ATOM 6126 C C . LEU D 1 109 ? 2.468 41.138 70.692 1.00 43.33 109 LEU E C 1
ATOM 6127 O O . LEU D 1 109 ? 1.743 40.161 70.555 1.00 46.60 109 LEU E O 1
ATOM 6132 N N . ASP D 1 110 ? 3.729 41.037 71.083 1.00 44.30 110 ASP E N 1
ATOM 6133 C CA . ASP D 1 110 ? 4.257 39.700 71.301 1.00 45.67 110 ASP E CA 1
ATOM 6134 C C . ASP D 1 110 ? 3.976 39.157 72.717 1.00 45.41 110 ASP E C 1
ATOM 6135 O O . ASP D 1 110 ? 4.745 38.392 73.291 1.00 45.36 110 ASP E O 1
ATOM 6140 N N . LYS D 1 111 ? 2.821 39.544 73.250 1.00 46.39 111 LYS E N 1
ATOM 6141 C CA . LYS D 1 111 ? 2.368 39.107 74.573 1.00 45.60 111 LYS E CA 1
ATOM 6142 C C . LYS D 1 111 ? 0.929 38.570 74.507 1.00 47.13 111 LYS E C 1
ATOM 6143 O O . LYS D 1 111 ? 0.511 37.769 75.347 1.00 45.35 111 LYS E O 1
ATOM 6149 N N . VAL D 1 112 ? 0.174 39.005 73.499 1.00 49.95 112 VAL E N 1
ATOM 6150 C CA . VAL D 1 112 ? -1.197 38.527 73.332 1.00 53.56 112 VAL E CA 1
ATOM 6151 C C . VAL D 1 112 ? -1.211 37.012 73.119 1.00 56.68 112 VAL E C 1
ATOM 6152 O O . VAL D 1 112 ? -0.254 36.431 72.597 1.00 58.39 112 VAL E O 1
ATOM 6156 N N . PRO D 1 113 ? -2.295 36.351 73.538 1.00 59.52 113 PRO E N 1
ATOM 6157 C CA . PRO D 1 113 ? -2.489 34.905 73.401 1.00 61.54 113 PRO E CA 1
ATOM 6158 C C . PRO D 1 113 ? -2.435 34.547 71.911 1.00 62.85 113 PRO E C 1
ATOM 6159 O O . PRO D 1 113 ? -2.583 35.420 71.064 1.00 62.94 113 PRO E O 1
ATOM 6163 N N . GLU D 1 114 ? -2.263 33.273 71.580 1.00 64.92 114 GLU E N 1
ATOM 6164 C CA . GLU D 1 114 ? -2.128 32.894 70.175 1.00 65.20 114 GLU E CA 1
ATOM 6165 C C . GLU D 1 114 ? -3.111 33.381 69.111 1.00 64.24 114 GLU E C 1
ATOM 6166 O O . GLU D 1 114 ? -2.673 33.792 68.008 1.00 66.72 114 GLU E O 1
ATOM 6172 N N . PRO D 1 115 ? -4.430 33.368 69.394 1.00 60.54 115 PRO E N 1
ATOM 6173 C CA . PRO D 1 115 ? -5.263 33.850 68.279 1.00 58.20 115 PRO E CA 1
ATOM 6174 C C . PRO D 1 115 ? -4.635 35.112 67.585 1.00 57.96 115 PRO E C 1
ATOM 6175 O O . PRO D 1 115 ? -4.478 35.151 66.351 1.00 57.54 115 PRO E O 1
ATOM 6179 N N . GLY D 1 116 ? -4.205 36.084 68.401 1.00 56.04 116 GLY E N 1
ATOM 6180 C CA . GLY D 1 116 ? -3.604 37.317 67.911 1.00 53.47 116 GLY E CA 1
ATOM 6181 C C . GLY D 1 116 ? -4.344 38.480 68.546 1.00 52.85 116 GLY E C 1
ATOM 6182 O O . GLY D 1 116 ? -5.101 38.243 69.495 1.00 53.52 116 GLY E O 1
ATOM 6183 N N . VAL D 1 117 ? -4.144 39.712 68.056 1.00 50.63 117 VAL E N 1
ATOM 6184 C CA . VAL D 1 117 ? -4.860 40.878 68.598 1.00 47.77 117 VAL E CA 1
ATOM 6185 C C . VAL D 1 117 ? -6.285 40.961 68.034 1.00 48.12 117 VAL E C 1
ATOM 6186 O O . VAL D 1 117 ? -6.489 40.837 66.829 1.00 46.77 117 VAL E O 1
ATOM 6190 N N . PRO D 1 118 ? -7.288 41.207 68.897 1.00 48.61 118 PRO E N 1
ATOM 6191 C CA . PRO D 1 118 ? -8.671 41.300 68.431 1.00 48.36 118 PRO E CA 1
ATOM 6192 C C . PRO D 1 118 ? -8.716 42.283 67.273 1.00 49.20 118 PRO E C 1
ATOM 6193 O O . PRO D 1 118 ? -8.098 43.345 67.346 1.00 51.58 118 PRO E O 1
ATOM 6197 N N . THR D 1 119 ? -9.425 41.939 66.204 1.00 48.27 119 THR E N 1
ATOM 6198 C CA . THR D 1 119 ? -9.502 42.844 65.066 1.00 47.12 119 THR E CA 1
ATOM 6199 C C . THR D 1 119 ? -10.027 44.206 65.482 1.00 45.38 119 THR E C 1
ATOM 6200 O O . THR D 1 119 ? -9.607 45.234 64.954 1.00 44.07 119 THR E O 1
ATOM 6204 N N . GLU D 1 120 ? -10.934 44.204 66.447 1.00 45.06 120 GLU E N 1
ATOM 6205 C CA . GLU D 1 120 ? -11.534 45.437 66.894 1.00 46.59 120 GLU E CA 1
ATOM 6206 C C . GLU D 1 120 ? -10.540 46.301 67.656 1.00 46.24 120 GLU E C 1
ATOM 6207 O O . GLU D 1 120 ? -10.595 47.539 67.587 1.00 46.44 120 GLU E O 1
ATOM 6213 N N . THR D 1 121 ? -9.627 45.641 68.369 1.00 44.94 121 THR E N 1
ATOM 6214 C CA . THR D 1 121 ? -8.569 46.316 69.119 1.00 44.47 121 THR E CA 1
ATOM 6215 C C . THR D 1 121 ? -7.548 46.941 68.141 1.00 45.24 121 THR E C 1
ATOM 6216 O O . THR D 1 121 ? -7.035 48.046 68.382 1.00 44.86 121 THR E O 1
ATOM 6220 N N . ILE D 1 122 ? -7.254 46.213 67.053 1.00 43.32 122 ILE E N 1
ATOM 6221 C CA . ILE D 1 122 ? -6.323 46.676 66.032 1.00 40.50 122 ILE E CA 1
ATOM 6222 C C . ILE D 1 122 ? -6.861 47.955 65.416 1.00 41.29 122 ILE E C 1
ATOM 6223 O O . ILE D 1 122 ? -6.108 48.896 65.148 1.00 41.78 122 ILE E O 1
ATOM 6228 N N . LYS D 1 123 ? -8.171 47.987 65.202 1.00 41.42 123 LYS E N 1
ATOM 6229 C CA . LYS D 1 123 ? -8.806 49.164 64.631 1.00 41.55 123 LYS E CA 1
ATOM 6230 C C . LYS D 1 123 ? -8.715 50.323 65.615 1.00 39.55 123 LYS E C 1
ATOM 6231 O O . LYS D 1 123 ? -8.336 51.436 65.253 1.00 33.80 123 LYS E O 1
ATOM 6237 N N . ASP D 1 124 ? -9.069 50.037 66.866 1.00 39.88 124 ASP E N 1
ATOM 6238 C CA . ASP D 1 124 ? -9.065 51.058 67.903 1.00 41.33 124 ASP E CA 1
ATOM 6239 C C . ASP D 1 124 ? -7.711 51.733 68.087 1.00 41.29 124 ASP E C 1
ATOM 6240 O O . ASP D 1 124 ? -7.617 52.971 68.163 1.00 41.30 124 ASP E O 1
ATOM 6245 N N . MET D 1 125 ? -6.677 50.901 68.191 1.00 40.19 125 MET E N 1
ATOM 6246 C CA . MET D 1 125 ? -5.316 51.360 68.374 1.00 38.26 125 MET E CA 1
ATOM 6247 C C . MET D 1 125 ? -4.876 52.146 67.164 1.00 38.67 125 MET E C 1
ATOM 6248 O O . MET D 1 125 ? -4.279 53.229 67.258 1.00 38.73 125 MET E O 1
ATOM 6253 N N . MET D 1 126 ? -5.172 51.566 66.020 1.00 37.64 126 MET E N 1
ATOM 6254 C CA . MET D 1 126 ? -4.811 52.144 64.769 1.00 39.06 126 MET E CA 1
ATOM 6255 C C . MET D 1 126 ? -5.443 53.543 64.583 1.00 39.99 126 MET E C 1
ATOM 6256 O O . MET D 1 126 ? -4.823 54.445 63.994 1.00 41.20 126 MET E O 1
ATOM 6261 N N . PHE D 1 127 ? -6.669 53.723 65.091 1.00 38.96 127 PHE E N 1
ATOM 6262 C CA . PHE D 1 127 ? -7.389 54.980 64.939 1.00 35.39 127 PHE E CA 1
ATOM 6263 C C . PHE D 1 127 ? -6.743 56.053 65.774 1.00 35.17 127 PHE E C 1
ATOM 6264 O O . PHE D 1 127 ? -6.564 57.184 65.337 1.00 33.61 127 PHE E O 1
ATOM 6272 N N . GLN D 1 128 ? -6.377 55.678 66.986 1.00 35.98 128 GLN E N 1
ATOM 6273 C CA . GLN D 1 128 ? -5.729 56.605 67.913 1.00 38.04 128 GLN E CA 1
ATOM 6274 C C . GLN D 1 128 ? -4.342 57.007 67.428 1.00 38.20 128 GLN E C 1
ATOM 6275 O O . GLN D 1 128 ? -3.922 58.166 67.589 1.00 37.66 128 GLN E O 1
ATOM 6281 N N . LEU D 1 129 ? -3.630 56.026 66.869 1.00 37.68 129 LEU E N 1
ATOM 6282 C CA . LEU D 1 129 ? -2.297 56.242 66.369 1.00 35.87 129 LEU E CA 1
ATOM 6283 C C . LEU D 1 129 ? -2.412 57.345 65.345 1.00 37.42 129 LEU E C 1
ATOM 6284 O O . LEU D 1 129 ? -1.745 58.363 65.475 1.00 39.02 129 LEU E O 1
ATOM 6289 N N . LEU D 1 130 ? -3.276 57.165 64.345 1.00 37.76 130 LEU E N 1
ATOM 6290 C CA . LEU D 1 130 ? -3.478 58.192 63.322 1.00 39.28 130 LEU E CA 1
ATOM 6291 C C . LEU D 1 130 ? -4.024 59.515 63.875 1.00 39.58 130 LEU E C 1
ATOM 6292 O O . LEU D 1 130 ? -3.869 60.561 63.280 1.00 39.42 130 LEU E O 1
ATOM 6297 N N . ARG D 1 131 ? -4.676 59.453 65.020 1.00 42.86 131 ARG E N 1
ATOM 6298 C CA . ARG D 1 131 ? -5.229 60.638 65.657 1.00 46.51 131 ARG E CA 1
ATOM 6299 C C . ARG D 1 131 ? -4.101 61.532 66.122 1.00 46.88 131 ARG E C 1
ATOM 6300 O O . ARG D 1 131 ? -4.057 62.731 65.792 1.00 48.07 131 ARG E O 1
ATOM 6308 N N . GLY D 1 132 ? -3.207 60.940 66.916 1.00 45.69 132 GLY E N 1
ATOM 6309 C CA . GLY D 1 132 ? -2.064 61.667 67.438 1.00 44.53 132 GLY E CA 1
ATOM 6310 C C . GLY D 1 132 ? -1.126 62.089 66.320 1.00 43.86 132 GLY E C 1
ATOM 6311 O O . GLY D 1 132 ? -0.511 63.150 66.395 1.00 42.79 132 GLY E O 1
ATOM 6312 N N . LEU D 1 133 ? -1.030 61.271 65.274 1.00 41.83 133 LEU E N 1
ATOM 6313 C CA . LEU D 1 133 ? -0.158 61.607 64.173 1.00 41.75 133 LEU E CA 1
ATOM 6314 C C . LEU D 1 133 ? -0.732 62.794 63.388 1.00 42.65 133 LEU E C 1
ATOM 6315 O O . LEU D 1 133 ? 0.013 63.681 62.969 1.00 42.18 133 LEU E O 1
ATOM 6320 N N . ASP D 1 134 ? -2.050 62.821 63.190 1.00 42.97 134 ASP E N 1
ATOM 6321 C CA . ASP D 1 134 ? -2.683 63.947 62.499 1.00 42.28 134 ASP E CA 1
ATOM 6322 C C . ASP D 1 134 ? -2.393 65.226 63.322 1.00 42.08 134 ASP E C 1
ATOM 6323 O O . ASP D 1 134 ? -2.061 66.288 62.782 1.00 41.88 134 ASP E O 1
ATOM 6328 N N . PHE D 1 135 ? -2.522 65.124 64.637 1.00 40.53 135 PHE E N 1
ATOM 6329 C CA . PHE D 1 135 ? -2.247 66.277 65.476 1.00 39.79 135 PHE E CA 1
ATOM 6330 C C . PHE D 1 135 ? -0.853 66.855 65.159 1.00 37.99 135 PHE E C 1
ATOM 6331 O O . PHE D 1 135 ? -0.735 68.025 64.808 1.00 35.68 135 PHE E O 1
ATOM 6339 N N . LEU D 1 136 ? 0.190 66.035 65.251 1.00 36.32 136 LEU E N 1
ATOM 6340 C CA . LEU D 1 136 ? 1.536 66.511 64.982 1.00 36.23 136 LEU E CA 1
ATOM 6341 C C . LEU D 1 136 ? 1.723 67.105 63.568 1.00 38.07 136 LEU E C 1
ATOM 6342 O O . LEU D 1 136 ? 2.329 68.173 63.403 1.00 38.03 136 LEU E O 1
ATOM 6347 N N . HIS D 1 137 ? 1.200 66.437 62.546 1.00 38.95 137 HIS E N 1
ATOM 6348 C CA . HIS D 1 137 ? 1.374 66.957 61.201 1.00 40.90 137 HIS E CA 1
ATOM 6349 C C . HIS D 1 137 ? 0.717 68.319 61.113 1.00 42.71 137 HIS E C 1
ATOM 6350 O O . HIS D 1 137 ? 1.380 69.295 60.779 1.00 44.12 137 HIS E O 1
ATOM 6357 N N . SER D 1 138 ? -0.574 68.397 61.432 1.00 43.69 138 SER E N 1
ATOM 6358 C CA . SER D 1 138 ? -1.293 69.672 61.367 1.00 45.04 138 SER E CA 1
ATOM 6359 C C . SER D 1 138 ? -0.574 70.848 62.071 1.00 46.67 138 SER E C 1
ATOM 6360 O O . SER D 1 138 ? -0.934 72.006 61.852 1.00 46.51 138 SER E O 1
ATOM 6363 N N . HIS D 1 139 ? 0.405 70.573 62.935 1.00 47.56 139 HIS E N 1
ATOM 6364 C CA . HIS D 1 139 ? 1.136 71.661 63.567 1.00 48.99 139 HIS E CA 1
ATOM 6365 C C . HIS D 1 139 ? 2.545 71.688 63.020 1.00 49.19 139 HIS E C 1
ATOM 6366 O O . HIS D 1 139 ? 3.493 72.155 63.665 1.00 49.08 139 HIS E O 1
ATOM 6373 N N . ARG D 1 140 ? 2.653 71.174 61.804 1.00 48.93 140 ARG E N 1
ATOM 6374 C CA . ARG D 1 140 ? 3.898 71.120 61.059 1.00 49.52 140 ARG E CA 1
ATOM 6375 C C . ARG D 1 140 ? 5.020 70.335 61.732 1.00 47.21 140 ARG E C 1
ATOM 6376 O O . ARG D 1 140 ? 6.179 70.686 61.609 1.00 49.66 140 ARG E O 1
ATOM 6384 N N . VAL D 1 141 ? 4.678 69.259 62.429 1.00 43.81 141 VAL E N 1
ATOM 6385 C CA . VAL D 1 141 ? 5.699 68.425 63.060 1.00 40.86 141 VAL E CA 1
ATOM 6386 C C . VAL D 1 141 ? 5.741 67.051 62.423 1.00 39.36 141 VAL E C 1
ATOM 6387 O O . VAL D 1 141 ? 4.713 66.392 62.307 1.00 37.51 141 VAL E O 1
ATOM 6391 N N . VAL D 1 142 ? 6.934 66.626 62.011 1.00 38.87 142 VAL E N 1
ATOM 6392 C CA . VAL D 1 142 ? 7.119 65.296 61.431 1.00 36.08 142 VAL E CA 1
ATOM 6393 C C . VAL D 1 142 ? 7.893 64.494 62.464 1.00 35.48 142 VAL E C 1
ATOM 6394 O O . VAL D 1 142 ? 8.853 64.973 63.066 1.00 34.88 142 VAL E O 1
ATOM 6398 N N . HIS D 1 143 ? 7.441 63.275 62.692 1.00 35.83 143 HIS E N 1
ATOM 6399 C CA . HIS D 1 143 ? 8.068 62.410 63.667 1.00 36.25 143 HIS E CA 1
ATOM 6400 C C . HIS D 1 143 ? 9.390 61.855 63.135 1.00 36.97 143 HIS E C 1
ATOM 6401 O O . HIS D 1 143 ? 10.432 61.980 63.774 1.00 36.30 143 HIS E O 1
ATOM 6408 N N . ARG D 1 144 ? 9.334 61.261 61.949 1.00 39.55 144 ARG E N 1
ATOM 6409 C CA . ARG D 1 144 ? 10.515 60.708 61.271 1.00 42.93 144 ARG E CA 1
ATOM 6410 C C . ARG D 1 144 ? 11.090 59.425 61.871 1.00 41.95 144 ARG E C 1
ATOM 6411 O O . ARG D 1 144 ? 11.994 58.839 61.287 1.00 42.01 144 ARG E O 1
ATOM 6419 N N . ASP D 1 145 ? 10.569 58.977 63.011 1.00 41.59 145 ASP E N 1
ATOM 6420 C CA . ASP D 1 145 ? 11.094 57.763 63.627 1.00 40.96 145 ASP E CA 1
ATOM 6421 C C . ASP D 1 145 ? 9.998 56.962 64.316 1.00 41.07 145 ASP E C 1
ATOM 6422 O O . ASP D 1 145 ? 10.128 56.523 65.470 1.00 41.36 145 ASP E O 1
ATOM 6427 N N . LEU D 1 146 ? 8.918 56.752 63.574 1.00 40.15 146 LEU E N 1
ATOM 6428 C CA . LEU D 1 146 ? 7.774 56.004 64.065 1.00 38.82 146 LEU E CA 1
ATOM 6429 C C . LEU D 1 146 ? 8.079 54.477 64.018 1.00 37.76 146 LEU E C 1
ATOM 6430 O O . LEU D 1 146 ? 8.048 53.854 62.965 1.00 36.20 146 LEU E O 1
ATOM 6435 N N . LYS D 1 147 ? 8.418 53.903 65.175 1.00 37.47 147 LYS E N 1
ATOM 6436 C CA . LYS D 1 147 ? 8.758 52.480 65.318 1.00 34.89 147 LYS E CA 1
ATOM 6437 C C . LYS D 1 147 ? 7.827 52.033 66.444 1.00 35.18 147 LYS E C 1
ATOM 6438 O O . LYS D 1 147 ? 7.398 52.866 67.215 1.00 34.12 147 LYS E O 1
ATOM 6444 N N . PRO D 1 148 ? 7.431 50.743 66.509 1.00 36.36 148 PRO E N 1
ATOM 6445 C CA . PRO D 1 148 ? 6.546 50.290 67.592 1.00 36.73 148 PRO E CA 1
ATOM 6446 C C . PRO D 1 148 ? 7.042 50.574 69.015 1.00 38.97 148 PRO E C 1
ATOM 6447 O O . PRO D 1 148 ? 6.249 50.733 69.950 1.00 38.75 148 PRO E O 1
ATOM 6451 N N . GLN D 1 149 ? 8.350 50.650 69.202 1.00 40.85 149 GLN E N 1
ATOM 6452 C CA . GLN D 1 149 ? 8.826 50.901 70.548 1.00 42.92 149 GLN E CA 1
ATOM 6453 C C . GLN D 1 149 ? 8.607 52.387 70.908 1.00 42.20 149 GLN E C 1
ATOM 6454 O O . GLN D 1 149 ? 8.828 52.800 72.058 1.00 43.78 149 GLN E O 1
ATOM 6460 N N . ASN D 1 150 ? 8.165 53.187 69.931 1.00 38.87 150 ASN E N 1
ATOM 6461 C CA . ASN D 1 150 ? 7.889 54.613 70.157 1.00 35.81 150 ASN E CA 1
ATOM 6462 C C . ASN D 1 150 ? 6.369 54.791 70.257 1.00 35.27 150 ASN E C 1
ATOM 6463 O O . ASN D 1 150 ? 5.839 55.901 70.257 1.00 30.67 150 ASN E O 1
ATOM 6468 N N . ILE D 1 151 ? 5.666 53.669 70.316 1.00 37.61 151 ILE E N 1
ATOM 6469 C CA . ILE D 1 151 ? 4.209 53.681 70.450 1.00 38.05 151 ILE E CA 1
ATOM 6470 C C . ILE D 1 151 ? 3.822 53.069 71.789 1.00 36.80 151 ILE E C 1
ATOM 6471 O O . ILE D 1 151 ? 3.883 51.862 71.993 1.00 35.55 151 ILE E O 1
ATOM 6476 N N . LEU D 1 152 ? 3.441 53.929 72.710 1.00 37.04 152 LEU E N 1
ATOM 6477 C CA . LEU D 1 152 ? 3.102 53.461 74.037 1.00 38.17 152 LEU E CA 1
ATOM 6478 C C . LEU D 1 152 ? 1.662 52.979 74.091 1.00 39.71 152 LEU E C 1
ATOM 6479 O O . LEU D 1 152 ? 0.770 53.524 73.399 1.00 41.28 152 LEU E O 1
ATOM 6484 N N . VAL D 1 153 ? 1.451 51.947 74.905 1.00 38.36 153 VAL E N 1
ATOM 6485 C CA . VAL D 1 153 ? 0.134 51.384 75.091 1.00 38.03 153 VAL E CA 1
ATOM 6486 C C . VAL D 1 153 ? -0.183 51.208 76.574 1.00 38.42 153 VAL E C 1
ATOM 6487 O O . VAL D 1 153 ? 0.419 50.370 77.257 1.00 37.85 153 VAL E O 1
ATOM 6491 N N . THR D 1 154 ? -1.128 52.003 77.074 1.00 37.68 154 THR E N 1
ATOM 6492 C CA . THR D 1 154 ? -1.506 51.922 78.483 1.00 36.08 154 THR E CA 1
ATOM 6493 C C . THR D 1 154 ? -2.258 50.616 78.673 1.00 37.40 154 THR E C 1
ATOM 6494 O O . THR D 1 154 ? -2.624 49.951 77.696 1.00 36.50 154 THR E O 1
ATOM 6498 N N . SER D 1 155 ? -2.454 50.231 79.931 1.00 40.68 155 SER E N 1
ATOM 6499 C CA . SER D 1 155 ? -3.172 48.992 80.291 1.00 41.19 155 SER E CA 1
ATOM 6500 C C . SER D 1 155 ? -4.646 49.122 79.890 1.00 40.24 155 SER E C 1
ATOM 6501 O O . SER D 1 155 ? -5.347 48.157 79.656 1.00 40.40 155 SER E O 1
ATOM 6504 N N . SER D 1 156 ? -5.091 50.354 79.800 1.00 40.82 156 SER E N 1
ATOM 6505 C CA . SER D 1 156 ? -6.435 50.667 79.412 1.00 40.37 156 SER E CA 1
ATOM 6506 C C . SER D 1 156 ? -6.581 50.356 77.904 1.00 41.88 156 SER E C 1
ATOM 6507 O O . SER D 1 156 ? -7.668 50.108 77.425 1.00 43.85 156 SER E O 1
ATOM 6510 N N . GLY D 1 157 ? -5.485 50.355 77.152 1.00 42.49 157 GLY E N 1
ATOM 6511 C CA . GLY D 1 157 ? -5.574 50.103 75.723 1.00 41.46 157 GLY E CA 1
ATOM 6512 C C . GLY D 1 157 ? -5.432 51.388 74.917 1.00 44.01 157 GLY E C 1
ATOM 6513 O O . GLY D 1 157 ? -5.770 51.428 73.729 1.00 45.10 157 GLY E O 1
ATOM 6514 N N . GLN D 1 158 ? -4.934 52.449 75.560 1.00 46.26 158 GLN E N 1
ATOM 6515 C CA . GLN D 1 158 ? -4.731 53.744 74.899 1.00 47.44 158 GLN E CA 1
ATOM 6516 C C . GLN D 1 158 ? -3.330 53.958 74.294 1.00 47.37 158 GLN E C 1
ATOM 6517 O O . GLN D 1 158 ? -2.294 53.595 74.886 1.00 47.08 158 GLN E O 1
ATOM 6523 N N . ILE D 1 159 ? -3.327 54.570 73.110 1.00 45.14 159 ILE E N 1
ATOM 6524 C CA . ILE D 1 159 ? -2.115 54.836 72.357 1.00 42.33 159 ILE E CA 1
ATOM 6525 C C . ILE D 1 159 ? -1.578 56.210 72.608 1.00 42.10 159 ILE E C 1
ATOM 6526 O O . ILE D 1 159 ? -2.311 57.196 72.482 1.00 42.39 159 ILE E O 1
ATOM 6531 N N . LYS D 1 160 ? -0.290 56.267 72.946 1.00 40.88 160 LYS E N 1
ATOM 6532 C CA . LYS D 1 160 ? 0.407 57.532 73.167 1.00 38.10 160 LYS E CA 1
ATOM 6533 C C . LYS D 1 160 ? 1.769 57.508 72.439 1.00 36.09 160 LYS E C 1
ATOM 6534 O O . LYS D 1 160 ? 2.646 56.710 72.776 1.00 35.57 160 LYS E O 1
ATOM 6540 N N . LEU D 1 161 ? 1.909 58.369 71.423 1.00 32.80 161 LEU E N 1
ATOM 6541 C CA . LEU D 1 161 ? 3.129 58.481 70.613 1.00 31.69 161 LEU E CA 1
ATOM 6542 C C . LEU D 1 161 ? 4.300 59.088 71.394 1.00 31.25 161 LEU E C 1
ATOM 6543 O O . LEU D 1 161 ? 4.156 60.133 72.003 1.00 31.66 161 LEU E O 1
ATOM 6548 N N . ALA D 1 162 ? 5.459 58.435 71.355 1.00 31.29 162 ALA E N 1
ATOM 6549 C CA . ALA D 1 162 ? 6.657 58.907 72.060 1.00 30.64 162 ALA E CA 1
ATOM 6550 C C . ALA D 1 162 ? 7.787 59.117 71.069 1.00 31.73 162 ALA E C 1
ATOM 6551 O O . ALA D 1 162 ? 7.575 59.033 69.855 1.00 32.63 162 ALA E O 1
ATOM 6553 N N . ASP D 1 163 ? 8.991 59.358 71.584 1.00 32.74 163 ASP E N 1
ATOM 6554 C CA . ASP D 1 163 ? 10.161 59.617 70.737 1.00 33.66 163 ASP E CA 1
ATOM 6555 C C . ASP D 1 163 ? 11.428 59.672 71.592 1.00 33.27 163 ASP E C 1
ATOM 6556 O O . ASP D 1 163 ? 12.056 60.727 71.771 1.00 32.49 163 ASP E O 1
ATOM 6561 N N . PHE D 1 164 ? 11.805 58.515 72.116 1.00 32.28 164 PHE E N 1
ATOM 6562 C CA . PHE D 1 164 ? 12.961 58.421 72.999 1.00 32.59 164 PHE E CA 1
ATOM 6563 C C . PHE D 1 164 ? 14.349 58.618 72.375 1.00 33.83 164 PHE E C 1
ATOM 6564 O O . PHE D 1 164 ? 15.322 58.923 73.082 1.00 35.31 164 PHE E O 1
ATOM 6572 N N . GLY D 1 165 ? 14.443 58.426 71.060 1.00 34.53 165 GLY E N 1
ATOM 6573 C CA . GLY D 1 165 ? 15.708 58.588 70.382 1.00 32.05 165 GLY E CA 1
ATOM 6574 C C . GLY D 1 165 ? 16.585 57.385 70.628 1.00 33.75 165 GLY E C 1
ATOM 6575 O O . GLY D 1 165 ? 17.791 57.449 70.399 1.00 35.81 165 GLY E O 1
ATOM 6576 N N . LEU D 1 166 ? 15.990 56.278 71.071 1.00 32.22 166 LEU E N 1
ATOM 6577 C CA . LEU D 1 166 ? 16.766 55.085 71.368 1.00 31.57 166 LEU E CA 1
ATOM 6578 C C . LEU D 1 166 ? 16.723 54.038 70.276 1.00 32.89 166 LEU E C 1
ATOM 6579 O O . LEU D 1 166 ? 15.657 53.530 69.921 1.00 34.11 166 LEU E O 1
ATOM 6584 N N . ALA D 1 167 ? 17.900 53.678 69.779 1.00 33.77 167 ALA E N 1
ATOM 6585 C CA . ALA D 1 167 ? 18.006 52.686 68.721 1.00 32.82 167 ALA E CA 1
ATOM 6586 C C . ALA D 1 167 ? 18.110 51.289 69.292 1.00 32.03 167 ALA E C 1
ATOM 6587 O O . ALA D 1 167 ? 18.686 51.106 70.340 1.00 33.47 167 ALA E O 1
ATOM 6589 N N . ARG D 1 168 ? 17.539 50.304 68.610 1.00 33.39 168 ARG E N 1
ATOM 6590 C CA . ARG D 1 168 ? 17.646 48.918 69.046 1.00 33.86 168 ARG E CA 1
ATOM 6591 C C . ARG D 1 168 ? 18.326 48.161 67.924 1.00 34.94 168 ARG E C 1
ATOM 6592 O O . ARG D 1 168 ? 17.964 48.338 66.761 1.00 36.12 168 ARG E O 1
ATOM 6600 N N . ILE D 1 169 ? 19.316 47.332 68.249 1.00 34.97 169 ILE E N 1
ATOM 6601 C CA . ILE D 1 169 ? 20.007 46.568 67.200 1.00 34.89 169 ILE E CA 1
ATOM 6602 C C . ILE D 1 169 ? 19.447 45.151 67.125 1.00 37.08 169 ILE E C 1
ATOM 6603 O O . ILE D 1 169 ? 19.150 44.544 68.160 1.00 38.66 169 ILE E O 1
ATOM 6608 N N . TYR D 1 170 ? 19.272 44.653 65.904 1.00 38.15 170 TYR E N 1
ATOM 6609 C CA . TYR D 1 170 ? 18.784 43.307 65.681 1.00 40.67 170 TYR E CA 1
ATOM 6610 C C . TYR D 1 170 ? 19.867 42.596 64.911 1.00 43.11 170 TYR E C 1
ATOM 6611 O O . TYR D 1 170 ? 20.421 43.160 63.965 1.00 42.93 170 TYR E O 1
ATOM 6620 N N . SER D 1 171 ? 20.163 41.358 65.299 1.00 46.44 171 SER E N 1
ATOM 6621 C CA . SER D 1 171 ? 21.195 40.575 64.627 1.00 50.34 171 SER E CA 1
ATOM 6622 C C . SER D 1 171 ? 20.678 39.401 63.825 1.00 52.73 171 SER E C 1
ATOM 6623 O O . SER D 1 171 ? 20.053 38.499 64.375 1.00 53.89 171 SER E O 1
ATOM 6626 N N . PHE D 1 172 ? 20.947 39.419 62.522 1.00 56.42 172 PHE E N 1
ATOM 6627 C CA . PHE D 1 172 ? 20.518 38.343 61.647 1.00 61.22 172 PHE E CA 1
ATOM 6628 C C . PHE D 1 172 ? 21.301 37.053 61.886 1.00 66.22 172 PHE E C 1
ATOM 6629 O O . PHE D 1 172 ? 22.538 37.017 61.836 1.00 67.36 172 PHE E O 1
ATOM 6637 N N . GLN D 1 173 ? 20.539 35.996 62.159 1.00 71.81 173 GLN E N 1
ATOM 6638 C CA . GLN D 1 173 ? 21.040 34.649 62.427 1.00 76.11 173 GLN E CA 1
ATOM 6639 C C . GLN D 1 173 ? 22.153 34.174 61.474 1.00 78.52 173 GLN E C 1
ATOM 6640 O O . GLN D 1 173 ? 23.349 34.280 61.785 1.00 77.67 173 GLN E O 1
ATOM 6646 N N . MET D 1 174 ? 21.733 33.657 60.319 1.00 81.86 174 MET E N 1
ATOM 6647 C CA . MET D 1 174 ? 22.618 33.132 59.268 1.00 84.73 174 MET E CA 1
ATOM 6648 C C . MET D 1 174 ? 23.581 34.161 58.676 1.00 84.38 174 MET E C 1
ATOM 6649 O O . MET D 1 174 ? 24.768 33.887 58.473 1.00 84.79 174 MET E O 1
ATOM 6654 N N . ALA D 1 175 ? 23.045 35.335 58.364 1.00 83.41 175 ALA E N 1
ATOM 6655 C CA . ALA D 1 175 ? 23.828 36.401 57.751 1.00 81.99 175 ALA E CA 1
ATOM 6656 C C . ALA D 1 175 ? 25.000 36.961 58.581 1.00 80.26 175 ALA E C 1
ATOM 6657 O O . ALA D 1 175 ? 25.994 37.413 58.010 1.00 79.41 175 ALA E O 1
ATOM 6659 N N . LEU D 1 176 ? 24.895 36.925 59.911 1.00 77.70 176 LEU E N 1
ATOM 6660 C CA . LEU D 1 176 ? 25.949 37.471 60.760 1.00 74.38 176 LEU E CA 1
ATOM 6661 C C . LEU D 1 176 ? 26.128 38.962 60.403 1.00 71.64 176 LEU E C 1
ATOM 6662 O O . LEU D 1 176 ? 27.243 39.441 60.202 1.00 71.48 176 LEU E O 1
ATOM 6667 N N . THR D 1 177 ? 25.002 39.671 60.287 1.00 68.14 177 THR E N 1
ATOM 6668 C CA . THR D 1 177 ? 24.969 41.113 59.989 1.00 62.82 177 THR E CA 1
ATOM 6669 C C . THR D 1 177 ? 23.955 41.632 60.979 1.00 58.55 177 THR E C 1
ATOM 6670 O O . THR D 1 177 ? 23.278 40.850 61.637 1.00 60.23 177 THR E O 1
ATOM 6674 N N . SER D 1 178 ? 23.826 42.938 61.092 1.00 52.37 178 SER E N 1
ATOM 6675 C CA . SER D 1 178 ? 22.874 43.485 62.033 1.00 46.66 178 SER E CA 1
ATOM 6676 C C . SER D 1 178 ? 22.375 44.822 61.536 1.00 44.63 178 SER E C 1
ATOM 6677 O O . SER D 1 178 ? 23.012 45.440 60.689 1.00 44.82 178 SER E O 1
ATOM 6680 N N . VAL D 1 179 ? 21.238 45.269 62.061 1.00 40.21 179 VAL E N 1
ATOM 6681 C CA . VAL D 1 179 ? 20.645 46.525 61.628 1.00 35.75 179 VAL E CA 1
ATOM 6682 C C . VAL D 1 179 ? 20.002 47.203 62.788 1.00 34.01 179 VAL E C 1
ATOM 6683 O O . VAL D 1 179 ? 19.816 46.609 63.831 1.00 33.43 179 VAL E O 1
ATOM 6687 N N . VAL D 1 180 ? 19.651 48.460 62.586 1.00 33.11 180 VAL E N 1
ATOM 6688 C CA . VAL D 1 180 ? 18.951 49.226 63.595 1.00 31.40 180 VAL E CA 1
ATOM 6689 C C . VAL D 1 180 ? 17.493 49.105 63.151 1.00 31.22 180 VAL E C 1
ATOM 6690 O O . VAL D 1 180 ? 17.127 49.524 62.058 1.00 32.64 180 VAL E O 1
ATOM 6694 N N . VAL D 1 181 ? 16.676 48.489 63.995 1.00 29.68 181 VAL E N 1
ATOM 6695 C CA . VAL D 1 181 ? 15.277 48.222 63.687 1.00 28.58 181 VAL E CA 1
ATOM 6696 C C . VAL D 1 181 ? 14.453 49.329 62.989 1.00 29.27 181 VAL E C 1
ATOM 6697 O O . VAL D 1 181 ? 13.540 49.056 62.195 1.00 27.52 181 VAL E O 1
ATOM 6701 N N . THR D 1 182 ? 14.767 50.576 63.275 1.00 30.13 182 THR E N 1
ATOM 6702 C CA . THR D 1 182 ? 14.022 51.665 62.668 1.00 30.29 182 THR E CA 1
ATOM 6703 C C . THR D 1 182 ? 14.068 51.576 61.129 1.00 29.76 182 THR E C 1
ATOM 6704 O O . THR D 1 182 ? 13.135 52.007 60.438 1.00 27.81 182 THR E O 1
ATOM 6708 N N . LEU D 1 183 ? 15.156 51.013 60.603 1.00 29.26 183 LEU E N 1
ATOM 6709 C CA . LEU D 1 183 ? 15.320 50.835 59.159 1.00 28.57 183 LEU E CA 1
ATOM 6710 C C . LEU D 1 183 ? 14.064 50.165 58.573 1.00 27.62 183 LEU E C 1
ATOM 6711 O O . LEU D 1 183 ? 13.593 50.536 57.507 1.00 26.17 183 LEU E O 1
ATOM 6716 N N . TRP D 1 184 ? 13.544 49.175 59.290 1.00 27.46 184 TRP E N 1
ATOM 6717 C CA . TRP D 1 184 ? 12.351 48.438 58.889 1.00 28.99 184 TRP E CA 1
ATOM 6718 C C . TRP D 1 184 ? 11.033 49.255 58.783 1.00 30.92 184 TRP E C 1
ATOM 6719 O O . TRP D 1 184 ? 9.992 48.702 58.385 1.00 33.68 184 TRP E O 1
ATOM 6730 N N . TYR D 1 185 ? 11.074 50.544 59.128 1.00 29.45 185 TYR E N 1
ATOM 6731 C CA . TYR D 1 185 ? 9.890 51.387 59.074 1.00 31.02 185 TYR E CA 1
ATOM 6732 C C . TYR D 1 185 ? 10.182 52.649 58.263 1.00 33.53 185 TYR E C 1
ATOM 6733 O O . TYR D 1 185 ? 9.307 53.477 58.041 1.00 33.88 185 TYR E O 1
ATOM 6742 N N . ARG D 1 186 ? 11.422 52.785 57.817 1.00 33.96 186 ARG E N 1
ATOM 6743 C CA . ARG D 1 186 ? 11.817 53.925 57.015 1.00 34.36 186 ARG E CA 1
ATOM 6744 C C . ARG D 1 186 ? 11.184 53.879 55.622 1.00 34.35 186 ARG E C 1
ATOM 6745 O O . ARG D 1 186 ? 11.235 52.862 54.927 1.00 33.43 186 ARG E O 1
ATOM 6753 N N . ALA D 1 187 ? 10.594 55.006 55.223 1.00 36.33 187 ALA E N 1
ATOM 6754 C CA . ALA D 1 187 ? 9.948 55.158 53.911 1.00 35.79 187 ALA E CA 1
ATOM 6755 C C . ALA D 1 187 ? 10.981 55.138 52.787 1.00 36.51 187 ALA E C 1
ATOM 6756 O O . ALA D 1 187 ? 12.168 55.433 53.005 1.00 36.37 187 ALA E O 1
ATOM 6758 N N . PRO D 1 188 ? 10.536 54.812 51.558 1.00 36.73 188 PRO E N 1
ATOM 6759 C CA . PRO D 1 188 ? 11.430 54.757 50.407 1.00 34.76 188 PRO E CA 1
ATOM 6760 C C . PRO D 1 188 ? 12.101 56.092 50.083 1.00 34.12 188 PRO E C 1
ATOM 6761 O O . PRO D 1 188 ? 13.281 56.116 49.774 1.00 34.24 188 PRO E O 1
ATOM 6765 N N . GLU D 1 189 ? 11.369 57.200 50.163 1.00 33.75 189 GLU E N 1
ATOM 6766 C CA . GLU D 1 189 ? 11.966 58.498 49.841 1.00 32.97 189 GLU E CA 1
ATOM 6767 C C . GLU D 1 189 ? 13.195 58.657 50.680 1.00 33.20 189 GLU E C 1
ATOM 6768 O O . GLU D 1 189 ? 14.221 59.179 50.235 1.00 34.61 189 GLU E O 1
ATOM 6774 N N . VAL D 1 190 ? 13.062 58.245 51.929 1.00 32.08 190 VAL E N 1
ATOM 6775 C CA . VAL D 1 190 ? 14.149 58.363 52.879 1.00 32.34 190 VAL E CA 1
ATOM 6776 C C . VAL D 1 190 ? 15.283 57.403 52.448 1.00 32.95 190 VAL E C 1
ATOM 6777 O O . VAL D 1 190 ? 16.425 57.820 52.271 1.00 32.51 190 VAL E O 1
ATOM 6781 N N . LEU D 1 191 ? 14.965 56.125 52.263 1.00 32.28 191 LEU E N 1
ATOM 6782 C CA . LEU D 1 191 ? 15.969 55.155 51.872 1.00 32.33 191 LEU E CA 1
ATOM 6783 C C . LEU D 1 191 ? 16.689 55.561 50.608 1.00 34.08 191 LEU E C 1
ATOM 6784 O O . LEU D 1 191 ? 17.870 55.256 50.451 1.00 35.53 191 LEU E O 1
ATOM 6789 N N . LEU D 1 192 ? 15.970 56.217 49.700 1.00 34.89 192 LEU E N 1
ATOM 6790 C CA . LEU D 1 192 ? 16.527 56.664 48.421 1.00 36.57 192 LEU E CA 1
ATOM 6791 C C . LEU D 1 192 ? 17.128 58.034 48.572 1.00 37.54 192 LEU E C 1
ATOM 6792 O O . LEU D 1 192 ? 17.507 58.672 47.593 1.00 35.00 192 LEU E O 1
ATOM 6797 N N . GLN D 1 193 ? 17.234 58.470 49.818 1.00 42.18 193 GLN E N 1
ATOM 6798 C CA . GLN D 1 193 ? 17.786 59.780 50.108 1.00 47.30 193 GLN E CA 1
ATOM 6799 C C . GLN D 1 193 ? 17.218 60.733 49.087 1.00 49.06 193 GLN E C 1
ATOM 6800 O O . GLN D 1 193 ? 17.956 61.370 48.328 1.00 49.03 193 GLN E O 1
ATOM 6806 N N . SER D 1 194 ? 15.893 60.793 49.051 1.00 51.40 194 SER E N 1
ATOM 6807 C CA . SER D 1 194 ? 15.188 61.675 48.129 1.00 52.64 194 SER E CA 1
ATOM 6808 C C . SER D 1 194 ? 14.488 62.661 49.056 1.00 54.25 194 SER E C 1
ATOM 6809 O O . SER D 1 194 ? 15.157 63.312 49.857 1.00 57.59 194 SER E O 1
ATOM 6812 N N . SER D 1 195 ? 13.167 62.772 48.992 1.00 54.33 195 SER E N 1
ATOM 6813 C CA . SER D 1 195 ? 12.454 63.696 49.892 1.00 54.33 195 SER E CA 1
ATOM 6814 C C . SER D 1 195 ? 12.308 63.168 51.358 1.00 53.51 195 SER E C 1
ATOM 6815 O O . SER D 1 195 ? 12.387 61.959 51.615 1.00 52.01 195 SER E O 1
ATOM 6818 N N . TYR D 1 196 ? 12.114 64.077 52.317 1.00 52.98 196 TYR E N 1
ATOM 6819 C CA . TYR D 1 196 ? 11.977 63.675 53.720 1.00 52.19 196 TYR E CA 1
ATOM 6820 C C . TYR D 1 196 ? 10.767 64.320 54.391 1.00 50.60 196 TYR E C 1
ATOM 6821 O O . TYR D 1 196 ? 10.743 64.505 55.627 1.00 50.86 196 TYR E O 1
ATOM 6830 N N . ALA D 1 197 ? 9.759 64.625 53.570 1.00 46.35 197 ALA E N 1
ATOM 6831 C CA . ALA D 1 197 ? 8.524 65.262 54.022 1.00 41.84 197 ALA E CA 1
ATOM 6832 C C . ALA D 1 197 ? 7.566 64.390 54.802 1.00 39.70 197 ALA E C 1
ATOM 6833 O O . ALA D 1 197 ? 7.707 63.159 54.869 1.00 40.32 197 ALA E O 1
ATOM 6835 N N . THR D 1 198 ? 6.554 65.061 55.333 1.00 35.26 198 THR E N 1
ATOM 6836 C CA . THR D 1 198 ? 5.500 64.472 56.149 1.00 33.37 198 THR E CA 1
ATOM 6837 C C . THR D 1 198 ? 4.864 63.113 55.772 1.00 30.53 198 THR E C 1
ATOM 6838 O O . THR D 1 198 ? 4.472 62.358 56.649 1.00 31.54 198 THR E O 1
ATOM 6842 N N . PRO D 1 199 ? 4.703 62.794 54.486 1.00 29.03 199 PRO E N 1
ATOM 6843 C CA . PRO D 1 199 ? 4.116 61.485 54.158 1.00 29.99 199 PRO E CA 1
ATOM 6844 C C . PRO D 1 199 ? 4.976 60.321 54.727 1.00 31.12 199 PRO E C 1
ATOM 6845 O O . PRO D 1 199 ? 4.498 59.217 54.988 1.00 31.80 199 PRO E O 1
ATOM 6849 N N . VAL D 1 200 ? 6.266 60.594 54.870 1.00 31.77 200 VAL E N 1
ATOM 6850 C CA . VAL D 1 200 ? 7.259 59.687 55.432 1.00 28.03 200 VAL E CA 1
ATOM 6851 C C . VAL D 1 200 ? 6.675 58.843 56.623 1.00 28.76 200 VAL E C 1
ATOM 6852 O O . VAL D 1 200 ? 6.870 57.609 56.720 1.00 23.82 200 VAL E O 1
ATOM 6856 N N . ASP D 1 201 ? 5.956 59.526 57.526 1.00 30.05 201 ASP E N 1
ATOM 6857 C CA . ASP D 1 201 ? 5.349 58.900 58.704 1.00 31.24 201 ASP E CA 1
ATOM 6858 C C . ASP D 1 201 ? 4.218 57.930 58.375 1.00 31.03 201 ASP E C 1
ATOM 6859 O O . ASP D 1 201 ? 4.058 56.892 59.018 1.00 28.24 201 ASP E O 1
ATOM 6864 N N . LEU D 1 202 ? 3.432 58.269 57.367 1.00 31.95 202 LEU E N 1
ATOM 6865 C CA . LEU D 1 202 ? 2.349 57.395 56.937 1.00 33.56 202 LEU E CA 1
ATOM 6866 C C . LEU D 1 202 ? 2.871 56.048 56.467 1.00 32.94 202 LEU E C 1
ATOM 6867 O O . LEU D 1 202 ? 2.248 55.010 56.707 1.00 31.34 202 LEU E O 1
ATOM 6872 N N . TRP D 1 203 ? 4.015 56.057 55.791 1.00 32.31 203 TRP E N 1
ATOM 6873 C CA . TRP D 1 203 ? 4.593 54.802 55.350 1.00 30.58 203 TRP E CA 1
ATOM 6874 C C . TRP D 1 203 ? 4.852 53.921 56.574 1.00 30.15 203 TRP E C 1
ATOM 6875 O O . TRP D 1 203 ? 4.649 52.701 56.560 1.00 28.80 203 TRP E O 1
ATOM 6886 N N . SER D 1 204 ? 5.290 54.550 57.651 1.00 30.14 204 SER E N 1
ATOM 6887 C CA . SER D 1 204 ? 5.593 53.787 58.834 1.00 30.85 204 SER E CA 1
ATOM 6888 C C . SER D 1 204 ? 4.329 53.277 59.483 1.00 32.08 204 SER E C 1
ATOM 6889 O O . SER D 1 204 ? 4.304 52.139 59.986 1.00 32.99 204 SER E O 1
ATOM 6892 N N . VAL D 1 205 ? 3.292 54.123 59.486 1.00 31.12 205 VAL E N 1
ATOM 6893 C CA . VAL D 1 205 ? 2.003 53.756 60.082 1.00 28.66 205 VAL E CA 1
ATOM 6894 C C . VAL D 1 205 ? 1.597 52.476 59.387 1.00 29.44 205 VAL E C 1
ATOM 6895 O O . VAL D 1 205 ? 1.231 51.488 60.032 1.00 27.42 205 VAL E O 1
ATOM 6899 N N . GLY D 1 206 ? 1.711 52.504 58.060 1.00 29.76 206 GLY E N 1
ATOM 6900 C CA . GLY D 1 206 ? 1.390 51.343 57.255 1.00 32.03 206 GLY E CA 1
ATOM 6901 C C . GLY D 1 206 ? 2.152 50.094 57.681 1.00 32.34 206 GLY E C 1
ATOM 6902 O O . GLY D 1 206 ? 1.553 49.014 57.743 1.00 32.89 206 GLY E O 1
ATOM 6903 N N . CYS D 1 207 ? 3.450 50.226 57.965 1.00 31.11 207 CYS E N 1
ATOM 6904 C CA . CYS D 1 207 ? 4.253 49.076 58.403 1.00 31.74 207 CYS E CA 1
ATOM 6905 C C . CYS D 1 207 ? 3.802 48.570 59.757 1.00 32.32 207 CYS E C 1
ATOM 6906 O O . CYS D 1 207 ? 3.732 47.356 59.987 1.00 31.43 207 CYS E O 1
ATOM 6909 N N . ILE D 1 208 ? 3.516 49.523 60.650 1.00 34.26 208 ILE E N 1
ATOM 6910 C CA . ILE D 1 208 ? 3.045 49.235 62.014 1.00 35.02 208 ILE E CA 1
ATOM 6911 C C . ILE D 1 208 ? 1.656 48.609 61.950 1.00 36.73 208 ILE E C 1
ATOM 6912 O O . ILE D 1 208 ? 1.363 47.636 62.661 1.00 36.19 208 ILE E O 1
ATOM 6917 N N . PHE D 1 209 ? 0.809 49.160 61.079 1.00 37.96 209 PHE E N 1
ATOM 6918 C CA . PHE D 1 209 ? -0.538 48.620 60.873 1.00 38.96 209 PHE E CA 1
ATOM 6919 C C . PHE D 1 209 ? -0.457 47.109 60.524 1.00 38.66 209 PHE E C 1
ATOM 6920 O O . PHE D 1 209 ? -1.131 46.264 61.135 1.00 36.19 209 PHE E O 1
ATOM 6928 N N . ALA D 1 210 ? 0.369 46.793 59.523 1.00 38.13 210 ALA E N 1
ATOM 6929 C CA . ALA D 1 210 ? 0.551 45.408 59.071 1.00 38.12 210 ALA E CA 1
ATOM 6930 C C . ALA D 1 210 ? 1.092 44.547 60.197 1.00 38.16 210 ALA E C 1
ATOM 6931 O O . ALA D 1 210 ? 0.740 43.367 60.321 1.00 35.24 210 ALA E O 1
ATOM 6933 N N . GLU D 1 211 ? 1.939 45.153 61.028 1.00 39.24 211 GLU E N 1
ATOM 6934 C CA . GLU D 1 211 ? 2.559 44.409 62.114 1.00 40.41 211 GLU E CA 1
ATOM 6935 C C . GLU D 1 211 ? 1.590 43.973 63.217 1.00 40.32 211 GLU E C 1
ATOM 6936 O O . GLU D 1 211 ? 1.824 42.954 63.891 1.00 40.19 211 GLU E O 1
ATOM 6942 N N . MET D 1 212 ? 0.508 44.730 63.405 1.00 39.49 212 MET E N 1
ATOM 6943 C CA . MET D 1 212 ? -0.460 44.366 64.428 1.00 39.09 212 MET E CA 1
ATOM 6944 C C . MET D 1 212 ? -1.077 43.002 64.094 1.00 39.27 212 MET E C 1
ATOM 6945 O O . MET D 1 212 ? -1.266 42.160 64.985 1.00 37.90 212 MET E O 1
ATOM 6950 N N . PHE D 1 213 ? -1.326 42.767 62.802 1.00 40.34 213 PHE E N 1
ATOM 6951 C CA . PHE D 1 213 ? -1.886 41.499 62.338 1.00 40.67 213 PHE E CA 1
ATOM 6952 C C . PHE D 1 213 ? -0.849 40.394 62.463 1.00 41.91 213 PHE E C 1
ATOM 6953 O O . PHE D 1 213 ? -1.091 39.378 63.113 1.00 45.11 213 PHE E O 1
ATOM 6961 N N . ARG D 1 214 ? 0.308 40.610 61.842 1.00 41.34 214 ARG E N 1
ATOM 6962 C CA . ARG D 1 214 ? 1.399 39.638 61.823 1.00 40.30 214 ARG E CA 1
ATOM 6963 C C . ARG D 1 214 ? 2.091 39.376 63.172 1.00 41.70 214 ARG E C 1
ATOM 6964 O O . ARG D 1 214 ? 2.572 38.259 63.425 1.00 40.19 214 ARG E O 1
ATOM 6972 N N . ARG D 1 215 ? 2.146 40.388 64.043 1.00 42.97 215 ARG E N 1
ATOM 6973 C CA . ARG D 1 215 ? 2.861 40.234 65.323 1.00 43.97 215 ARG E CA 1
ATOM 6974 C C . ARG D 1 215 ? 4.354 39.860 65.045 1.00 43.84 215 ARG E C 1
ATOM 6975 O O . ARG D 1 215 ? 5.063 39.300 65.881 1.00 41.97 215 ARG E O 1
ATOM 6983 N N . LYS D 1 216 ? 4.791 40.214 63.837 1.00 43.15 216 LYS E N 1
ATOM 6984 C CA . LYS D 1 216 ? 6.133 40.016 63.319 1.00 42.57 216 LYS E CA 1
ATOM 6985 C C . LYS D 1 216 ? 6.226 41.153 62.296 1.00 42.33 216 LYS E C 1
ATOM 6986 O O . LYS D 1 216 ? 5.240 41.458 61.639 1.00 42.31 216 LYS E O 1
ATOM 6992 N N . PRO D 1 217 ? 7.404 41.800 62.150 1.00 42.67 217 PRO E N 1
ATOM 6993 C CA . PRO D 1 217 ? 7.586 42.925 61.200 1.00 41.42 217 PRO E CA 1
ATOM 6994 C C . PRO D 1 217 ? 7.499 42.560 59.714 1.00 40.93 217 PRO E C 1
ATOM 6995 O O . PRO D 1 217 ? 7.929 41.488 59.286 1.00 40.85 217 PRO E O 1
ATOM 6999 N N . LEU D 1 218 ? 6.983 43.479 58.911 1.00 40.67 218 LEU E N 1
ATOM 7000 C CA . LEU D 1 218 ? 6.778 43.174 57.495 1.00 38.18 218 LEU E CA 1
ATOM 7001 C C . LEU D 1 218 ? 8.027 43.156 56.621 1.00 36.88 218 LEU E C 1
ATOM 7002 O O . LEU D 1 218 ? 8.318 42.167 55.952 1.00 37.81 218 LEU E O 1
ATOM 7007 N N . PHE D 1 219 ? 8.774 44.243 56.616 1.00 36.65 219 PHE E N 1
ATOM 7008 C CA . PHE D 1 219 ? 9.962 44.306 55.777 1.00 34.06 219 PHE E CA 1
ATOM 7009 C C . PHE D 1 219 ? 11.255 44.357 56.595 1.00 33.51 219 PHE E C 1
ATOM 7010 O O . PHE D 1 219 ? 11.722 45.426 56.971 1.00 30.46 219 PHE E O 1
ATOM 7018 N N . ARG D 1 220 ? 11.821 43.183 56.862 1.00 36.04 220 ARG E N 1
ATOM 7019 C CA . ARG D 1 220 ? 13.052 43.057 57.636 1.00 37.41 220 ARG E CA 1
ATOM 7020 C C . ARG D 1 220 ? 14.355 43.145 56.794 1.00 35.71 220 ARG E C 1
ATOM 7021 O O . ARG D 1 220 ? 15.091 42.181 56.663 1.00 33.19 220 ARG E O 1
ATOM 7029 N N . GLY D 1 221 ? 14.629 44.317 56.238 1.00 36.18 221 GLY E N 1
ATOM 7030 C CA . GLY D 1 221 ? 15.837 44.515 55.461 1.00 40.16 221 GLY E CA 1
ATOM 7031 C C . GLY D 1 221 ? 17.137 44.502 56.277 1.00 42.38 221 GLY E C 1
ATOM 7032 O O . GLY D 1 221 ? 17.147 44.776 57.488 1.00 40.70 221 GLY E O 1
ATOM 7033 N N . SER D 1 222 ? 18.242 44.213 55.583 1.00 43.45 222 SER E N 1
ATOM 7034 C CA . SER D 1 222 ? 19.585 44.117 56.181 1.00 45.03 222 SER E CA 1
ATOM 7035 C C . SER D 1 222 ? 20.477 45.329 55.845 1.00 43.39 222 SER E C 1
ATOM 7036 O O . SER D 1 222 ? 21.582 45.480 56.360 1.00 40.15 222 SER E O 1
ATOM 7039 N N . SER D 1 223 ? 19.981 46.174 54.959 1.00 43.29 223 SER E N 1
ATOM 7040 C CA . SER D 1 223 ? 20.690 47.362 54.526 1.00 43.75 223 SER E CA 1
ATOM 7041 C C . SER D 1 223 ? 19.614 48.205 53.889 1.00 44.21 223 SER E C 1
ATOM 7042 O O . SER D 1 223 ? 18.461 47.808 53.842 1.00 45.40 223 SER E O 1
ATOM 7045 N N . ASP D 1 224 ? 19.968 49.359 53.370 1.00 45.64 224 ASP E N 1
ATOM 7046 C CA . ASP D 1 224 ? 18.932 50.180 52.783 1.00 48.59 224 ASP E CA 1
ATOM 7047 C C . ASP D 1 224 ? 18.569 49.803 51.346 1.00 48.16 224 ASP E C 1
ATOM 7048 O O . ASP D 1 224 ? 17.484 50.129 50.869 1.00 49.36 224 ASP E O 1
ATOM 7053 N N . VAL D 1 225 ? 19.478 49.123 50.657 1.00 47.72 225 VAL E N 1
ATOM 7054 C CA . VAL D 1 225 ? 19.233 48.691 49.293 1.00 44.20 225 VAL E CA 1
ATOM 7055 C C . VAL D 1 225 ? 18.513 47.357 49.449 1.00 45.06 225 VAL E C 1
ATOM 7056 O O . VAL D 1 225 ? 17.707 46.989 48.614 1.00 45.00 225 VAL E O 1
ATOM 7060 N N . ASP D 1 226 ? 18.781 46.656 50.549 1.00 44.17 226 ASP E N 1
ATOM 7061 C CA . ASP D 1 226 ? 18.140 45.372 50.790 1.00 45.30 226 ASP E CA 1
ATOM 7062 C C . ASP D 1 226 ? 16.701 45.684 51.190 1.00 43.74 226 ASP E C 1
ATOM 7063 O O . ASP D 1 226 ? 15.777 45.038 50.735 1.00 45.12 226 ASP E O 1
ATOM 7068 N N . GLN D 1 227 ? 16.519 46.687 52.039 1.00 41.53 227 GLN E N 1
ATOM 7069 C CA . GLN D 1 227 ? 15.194 47.066 52.512 1.00 39.39 227 GLN E CA 1
ATOM 7070 C C . GLN D 1 227 ? 14.310 47.397 51.318 1.00 38.22 227 GLN E C 1
ATOM 7071 O O . GLN D 1 227 ? 13.204 46.870 51.176 1.00 36.24 227 GLN E O 1
ATOM 7077 N N . LEU D 1 228 ? 14.805 48.284 50.465 1.00 38.98 228 LEU E N 1
ATOM 7078 C CA . LEU D 1 228 ? 14.087 48.685 49.250 1.00 41.30 228 LEU E CA 1
ATOM 7079 C C . LEU D 1 228 ? 13.563 47.485 48.447 1.00 40.75 228 LEU E C 1
ATOM 7080 O O . LEU D 1 228 ? 12.384 47.446 48.079 1.00 40.96 228 LEU E O 1
ATOM 7085 N N . GLY D 1 229 ? 14.452 46.525 48.172 1.00 39.39 229 GLY E N 1
ATOM 7086 C CA . GLY D 1 229 ? 14.082 45.320 47.448 1.00 36.98 229 GLY E CA 1
ATOM 7087 C C . GLY D 1 229 ? 12.971 44.582 48.166 1.00 37.50 229 GLY E C 1
ATOM 7088 O O . GLY D 1 229 ? 11.990 44.238 47.524 1.00 38.27 229 GLY E O 1
ATOM 7089 N N . LYS D 1 230 ? 13.119 44.360 49.480 1.00 35.96 230 LYS E N 1
ATOM 7090 C CA . LYS D 1 230 ? 12.123 43.670 50.293 1.00 36.02 230 LYS E CA 1
ATOM 7091 C C . LYS D 1 230 ? 10.748 44.284 50.090 1.00 37.29 230 LYS E C 1
ATOM 7092 O O . LYS D 1 230 ? 9.722 43.598 50.113 1.00 37.97 230 LYS E O 1
ATOM 7098 N N . ILE D 1 231 ? 10.736 45.595 49.912 1.00 37.41 231 ILE E N 1
ATOM 7099 C CA . ILE D 1 231 ? 9.492 46.322 49.726 1.00 38.43 231 ILE E CA 1
ATOM 7100 C C . ILE D 1 231 ? 8.936 46.126 48.329 1.00 39.27 231 ILE E C 1
ATOM 7101 O O . ILE D 1 231 ? 7.729 45.925 48.140 1.00 39.16 231 ILE E O 1
ATOM 7106 N N . LEU D 1 232 ? 9.827 46.206 47.347 1.00 39.13 232 LEU E N 1
ATOM 7107 C CA . LEU D 1 232 ? 9.408 46.079 45.969 1.00 38.80 232 LEU E CA 1
ATOM 7108 C C . LEU D 1 232 ? 8.959 44.663 45.684 1.00 39.67 232 LEU E C 1
ATOM 7109 O O . LEU D 1 232 ? 8.179 44.443 44.768 1.00 40.98 232 LEU E O 1
ATOM 7114 N N . ASP D 1 233 ? 9.413 43.710 46.494 1.00 40.05 233 ASP E N 1
ATOM 7115 C CA . ASP D 1 233 ? 9.027 42.324 46.301 1.00 40.57 233 ASP E CA 1
ATOM 7116 C C . ASP D 1 233 ? 7.577 42.172 46.603 1.00 41.41 233 ASP E C 1
ATOM 7117 O O . ASP D 1 233 ? 6.889 41.341 46.001 1.00 43.14 233 ASP E O 1
ATOM 7122 N N . VAL D 1 234 ? 7.113 42.946 47.572 1.00 39.60 234 VAL E N 1
ATOM 7123 C CA . VAL D 1 234 ? 5.722 42.835 47.937 1.00 38.90 234 VAL E CA 1
ATOM 7124 C C . VAL D 1 234 ? 4.878 43.791 47.124 1.00 37.94 234 VAL E C 1
ATOM 7125 O O . VAL D 1 234 ? 4.059 43.344 46.350 1.00 36.76 234 VAL E O 1
ATOM 7129 N N . ILE D 1 235 ? 5.107 45.096 47.259 1.00 38.53 235 ILE E N 1
ATOM 7130 C CA . ILE D 1 235 ? 4.285 46.070 46.545 1.00 37.33 235 ILE E CA 1
ATOM 7131 C C . ILE D 1 235 ? 4.488 46.125 45.038 1.00 37.68 235 ILE E C 1
ATOM 7132 O O . ILE D 1 235 ? 3.633 46.670 44.319 1.00 37.76 235 ILE E O 1
ATOM 7137 N N . GLY D 1 236 ? 5.601 45.571 44.560 1.00 37.95 236 GLY E N 1
ATOM 7138 C CA . GLY D 1 236 ? 5.870 45.576 43.119 1.00 39.78 236 GLY E CA 1
ATOM 7139 C C . GLY D 1 236 ? 6.640 46.788 42.618 1.00 39.81 236 GLY E C 1
ATOM 7140 O O . GLY D 1 236 ? 6.542 47.879 43.195 1.00 41.19 236 GLY E O 1
ATOM 7141 N N . LEU D 1 237 ? 7.399 46.619 41.540 1.00 39.05 237 LEU E N 1
ATOM 7142 C CA . LEU D 1 237 ? 8.191 47.733 41.014 1.00 39.67 237 LEU E CA 1
ATOM 7143 C C . LEU D 1 237 ? 7.343 48.918 40.577 1.00 38.34 237 LEU E C 1
ATOM 7144 O O . LEU D 1 237 ? 6.468 48.776 39.751 1.00 37.59 237 LEU E O 1
ATOM 7149 N N . PRO D 1 238 ? 7.602 50.111 41.125 1.00 39.52 238 PRO E N 1
ATOM 7150 C CA . PRO D 1 238 ? 6.805 51.274 40.724 1.00 40.70 238 PRO E CA 1
ATOM 7151 C C . PRO D 1 238 ? 7.009 51.563 39.244 1.00 41.84 238 PRO E C 1
ATOM 7152 O O . PRO D 1 238 ? 7.934 51.051 38.628 1.00 42.65 238 PRO E O 1
ATOM 7156 N N . GLY D 1 239 ? 6.136 52.385 38.685 1.00 44.75 239 GLY E N 1
ATOM 7157 C CA . GLY D 1 239 ? 6.263 52.771 37.295 1.00 47.78 239 GLY E CA 1
ATOM 7158 C C . GLY D 1 239 ? 7.141 54.003 37.119 1.00 49.48 239 GLY E C 1
ATOM 7159 O O . GLY D 1 239 ? 7.276 54.838 38.026 1.00 48.18 239 GLY E O 1
ATOM 7160 N N . GLU D 1 240 ? 7.730 54.112 35.935 1.00 51.09 240 GLU E N 1
ATOM 7161 C CA . GLU D 1 240 ? 8.615 55.220 35.591 1.00 55.19 240 GLU E CA 1
ATOM 7162 C C . GLU D 1 240 ? 8.099 56.545 36.157 1.00 55.04 240 GLU E C 1
ATOM 7163 O O . GLU D 1 240 ? 8.859 57.395 36.610 1.00 54.62 240 GLU E O 1
ATOM 7169 N N . GLU D 1 241 ? 6.787 56.695 36.139 1.00 57.02 241 GLU E N 1
ATOM 7170 C CA . GLU D 1 241 ? 6.131 57.897 36.630 1.00 57.34 241 GLU E CA 1
ATOM 7171 C C . GLU D 1 241 ? 6.210 58.063 38.150 1.00 53.77 241 GLU E C 1
ATOM 7172 O O . GLU D 1 241 ? 6.212 59.189 38.653 1.00 51.07 241 GLU E O 1
ATOM 7178 N N . ASP D 1 242 ? 6.282 56.946 38.873 1.00 50.46 242 ASP E N 1
ATOM 7179 C CA . ASP D 1 242 ? 6.326 56.992 40.334 1.00 49.51 242 ASP E CA 1
ATOM 7180 C C . ASP D 1 242 ? 7.686 56.945 41.038 1.00 48.89 242 ASP E C 1
ATOM 7181 O O . ASP D 1 242 ? 7.736 57.110 42.260 1.00 49.52 242 ASP E O 1
ATOM 7186 N N . TRP D 1 243 ? 8.771 56.710 40.293 1.00 47.58 243 TRP E N 1
ATOM 7187 C CA . TRP D 1 243 ? 10.118 56.645 40.869 1.00 44.26 243 TRP E CA 1
ATOM 7188 C C . TRP D 1 243 ? 10.665 58.060 40.901 1.00 43.58 243 TRP E C 1
ATOM 7189 O O . TRP D 1 243 ? 10.451 58.820 39.962 1.00 43.22 243 TRP E O 1
ATOM 7200 N N . PRO D 1 244 ? 11.379 58.435 41.983 1.00 43.15 244 PRO E N 1
ATOM 7201 C CA . PRO D 1 244 ? 11.968 59.770 42.161 1.00 43.00 244 PRO E CA 1
ATOM 7202 C C . PRO D 1 244 ? 13.007 60.149 41.093 1.00 45.76 244 PRO E C 1
ATOM 7203 O O . PRO D 1 244 ? 13.867 59.340 40.702 1.00 45.81 244 PRO E O 1
ATOM 7207 N N . ARG D 1 245 ? 12.934 61.381 40.615 1.00 47.49 245 ARG E N 1
ATOM 7208 C CA . ARG D 1 245 ? 13.902 61.818 39.624 1.00 50.23 245 ARG E CA 1
ATOM 7209 C C . ARG D 1 245 ? 15.228 62.166 40.293 1.00 49.54 245 ARG E C 1
ATOM 7210 O O . ARG D 1 245 ? 15.281 62.559 41.462 1.00 48.35 245 ARG E O 1
ATOM 7218 N N . ASP D 1 246 ? 16.292 62.040 39.515 1.00 50.23 246 ASP E N 1
ATOM 7219 C CA . ASP D 1 246 ? 17.650 62.369 39.951 1.00 51.46 246 ASP E CA 1
ATOM 7220 C C . ASP D 1 246 ? 18.059 61.786 41.305 1.00 49.85 246 ASP E C 1
ATOM 7221 O O . ASP D 1 246 ? 18.386 62.516 42.234 1.00 50.11 246 ASP E O 1
ATOM 7226 N N . VAL D 1 247 ? 18.077 60.458 41.388 1.00 48.09 247 VAL E N 1
ATOM 7227 C CA . VAL D 1 247 ? 18.415 59.758 42.623 1.00 43.71 247 VAL E CA 1
ATOM 7228 C C . VAL D 1 247 ? 19.495 58.694 42.333 1.00 43.12 247 VAL E C 1
ATOM 7229 O O . VAL D 1 247 ? 19.488 58.080 41.270 1.00 44.59 247 VAL E O 1
ATOM 7233 N N . ALA D 1 248 ? 20.433 58.493 43.255 1.00 41.56 248 ALA E N 1
ATOM 7234 C CA . ALA D 1 248 ? 21.515 57.512 43.068 1.00 39.91 248 ALA E CA 1
ATOM 7235 C C . ALA D 1 248 ? 21.115 56.108 42.646 1.00 40.04 248 ALA E C 1
ATOM 7236 O O . ALA D 1 248 ? 21.863 55.481 41.920 1.00 40.84 248 ALA E O 1
ATOM 7238 N N . LEU D 1 249 ? 19.972 55.605 43.115 1.00 41.66 249 LEU E N 1
ATOM 7239 C CA . LEU D 1 249 ? 19.487 54.283 42.729 1.00 42.82 249 LEU E CA 1
ATOM 7240 C C . LEU D 1 249 ? 18.249 54.389 41.848 1.00 45.63 249 LEU E C 1
ATOM 7241 O O . LEU D 1 249 ? 17.142 54.639 42.329 1.00 46.17 249 LEU E O 1
ATOM 7246 N N . PRO D 1 250 ? 18.432 54.255 40.527 1.00 47.65 250 PRO E N 1
ATOM 7247 C CA . PRO D 1 250 ? 17.368 54.316 39.520 1.00 47.34 250 PRO E CA 1
ATOM 7248 C C . PRO D 1 250 ? 16.427 53.090 39.484 1.00 46.59 250 PRO E C 1
ATOM 7249 O O . PRO D 1 250 ? 16.806 51.988 39.876 1.00 45.55 250 PRO E O 1
ATOM 7253 N N . ARG D 1 251 ? 15.208 53.308 38.985 1.00 48.12 251 ARG E N 1
ATOM 7254 C CA . ARG D 1 251 ? 14.178 52.268 38.867 1.00 48.14 251 ARG E CA 1
ATOM 7255 C C . ARG D 1 251 ? 14.746 51.022 38.223 1.00 48.56 251 ARG E C 1
ATOM 7256 O O . ARG D 1 251 ? 14.349 49.903 38.562 1.00 48.32 251 ARG E O 1
ATOM 7264 N N . GLN D 1 252 ? 15.665 51.242 37.282 1.00 49.46 252 GLN E N 1
ATOM 7265 C CA . GLN D 1 252 ? 16.334 50.175 36.562 1.00 50.47 252 GLN E CA 1
ATOM 7266 C C . GLN D 1 252 ? 17.210 49.353 37.477 1.00 51.72 252 GLN E C 1
ATOM 7267 O O . GLN D 1 252 ? 17.486 48.205 37.183 1.00 53.90 252 GLN E O 1
ATOM 7273 N N . ALA D 1 253 ? 17.633 49.922 38.600 1.00 53.23 253 ALA E N 1
ATOM 7274 C CA . ALA D 1 253 ? 18.482 49.190 39.538 1.00 55.78 253 ALA E CA 1
ATOM 7275 C C . ALA D 1 253 ? 17.829 47.929 40.123 1.00 58.73 253 ALA E C 1
ATOM 7276 O O . ALA D 1 253 ? 18.521 47.059 40.647 1.00 59.72 253 ALA E O 1
ATOM 7278 N N . PHE D 1 254 ? 16.507 47.824 40.039 1.00 61.99 254 PHE E N 1
ATOM 7279 C CA . PHE D 1 254 ? 15.817 46.671 40.595 1.00 66.21 254 PHE E CA 1
ATOM 7280 C C . PHE D 1 254 ? 15.073 45.955 39.491 1.00 71.87 254 PHE E C 1
ATOM 7281 O O . PHE D 1 254 ? 14.202 46.547 38.835 1.00 73.04 254 PHE E O 1
ATOM 7289 N N . HIS D 1 255 ? 15.421 44.685 39.279 1.00 77.34 255 HIS E N 1
ATOM 7290 C CA . HIS D 1 255 ? 14.779 43.901 38.231 1.00 82.93 255 HIS E CA 1
ATOM 7291 C C . HIS D 1 255 ? 13.271 43.748 38.453 1.00 84.61 255 HIS E C 1
ATOM 7292 O O . HIS D 1 255 ? 12.740 44.099 39.514 1.00 85.33 255 HIS E O 1
ATOM 7299 N N . SER D 1 256 ? 12.596 43.243 37.423 1.00 85.95 256 SER E N 1
ATOM 7300 C CA . SER D 1 256 ? 11.152 43.024 37.421 1.00 85.74 256 SER E CA 1
ATOM 7301 C C . SER D 1 256 ? 10.610 42.471 38.728 1.00 84.47 256 SER E C 1
ATOM 7302 O O . SER D 1 256 ? 11.096 41.466 39.248 1.00 84.82 256 SER E O 1
ATOM 7305 N N . LYS D 1 257 ? 9.601 43.151 39.252 1.00 83.66 257 LYS E N 1
ATOM 7306 C CA . LYS D 1 257 ? 8.952 42.753 40.497 1.00 83.71 257 LYS E CA 1
ATOM 7307 C C . LYS D 1 257 ? 7.458 42.758 40.184 1.00 83.08 257 LYS E C 1
ATOM 7308 O O . LYS D 1 257 ? 6.921 43.754 39.689 1.00 81.80 257 LYS E O 1
ATOM 7314 N N . SER D 1 258 ? 6.796 41.641 40.462 1.00 82.71 258 SER E N 1
ATOM 7315 C CA . SER D 1 258 ? 5.371 41.521 40.196 1.00 81.84 258 SER E CA 1
ATOM 7316 C C . SER D 1 258 ? 4.580 42.469 41.098 1.00 80.52 258 SER E C 1
ATOM 7317 O O . SER D 1 258 ? 4.479 43.668 40.824 1.00 81.81 258 SER E O 1
ATOM 7320 N N . ALA D 1 259 ? 4.025 41.917 42.170 1.00 76.47 259 ALA E N 1
ATOM 7321 C CA . ALA D 1 259 ? 3.227 42.663 43.137 1.00 73.02 259 ALA E CA 1
ATOM 7322 C C . ALA D 1 259 ? 2.330 41.629 43.812 1.00 71.36 259 ALA E C 1
ATOM 7323 O O . ALA D 1 259 ? 1.157 41.503 43.462 1.00 72.57 259 ALA E O 1
ATOM 7325 N N . GLN D 1 260 ? 2.888 40.883 44.765 1.00 67.32 260 GLN E N 1
ATOM 7326 C CA . GLN D 1 260 ? 2.137 39.867 45.471 1.00 63.98 260 GLN E CA 1
ATOM 7327 C C . GLN D 1 260 ? 0.967 40.471 46.232 1.00 63.26 260 GLN E C 1
ATOM 7328 O O . GLN D 1 260 ? 1.026 41.628 46.623 1.00 64.19 260 GLN E O 1
ATOM 7334 N N . PRO D 1 261 ? -0.140 39.716 46.405 1.00 62.04 261 PRO E N 1
ATOM 7335 C CA . PRO D 1 261 ? -1.317 40.208 47.138 1.00 60.02 261 PRO E CA 1
ATOM 7336 C C . PRO D 1 261 ? -0.958 40.420 48.620 1.00 57.48 261 PRO E C 1
ATOM 7337 O O . PRO D 1 261 ? -0.656 39.474 49.354 1.00 55.11 261 PRO E O 1
ATOM 7341 N N . ILE D 1 262 ? -1.002 41.671 49.050 1.00 55.80 262 ILE E N 1
ATOM 7342 C CA . ILE D 1 262 ? -0.616 42.011 50.405 1.00 56.43 262 ILE E CA 1
ATOM 7343 C C . ILE D 1 262 ? -1.077 41.015 51.477 1.00 56.06 262 ILE E C 1
ATOM 7344 O O . ILE D 1 262 ? -0.296 40.629 52.355 1.00 54.29 262 ILE E O 1
ATOM 7349 N N . GLU D 1 263 ? -2.326 40.570 51.385 1.00 57.52 263 GLU E N 1
ATOM 7350 C CA . GLU D 1 263 ? -2.865 39.625 52.364 1.00 58.37 263 GLU E CA 1
ATOM 7351 C C . GLU D 1 263 ? -2.051 38.352 52.467 1.00 58.24 263 GLU E C 1
ATOM 7352 O O . GLU D 1 263 ? -2.203 37.590 53.415 1.00 58.99 263 GLU E O 1
ATOM 7358 N N . LYS D 1 264 ? -1.194 38.106 51.490 1.00 58.29 264 LYS E N 1
ATOM 7359 C CA . LYS D 1 264 ? -0.369 36.912 51.545 1.00 58.80 264 LYS E CA 1
ATOM 7360 C C . LYS D 1 264 ? 0.539 37.028 52.764 1.00 58.74 264 LYS E C 1
ATOM 7361 O O . LYS D 1 264 ? 1.037 36.023 53.291 1.00 58.43 264 LYS E O 1
ATOM 7367 N N . PHE D 1 265 ? 0.737 38.261 53.226 1.00 57.74 265 PHE E N 1
ATOM 7368 C CA . PHE D 1 265 ? 1.614 38.476 54.370 1.00 57.31 265 PHE E CA 1
ATOM 7369 C C . PHE D 1 265 ? 0.893 39.063 55.572 1.00 58.23 265 PHE E C 1
ATOM 7370 O O . PHE D 1 265 ? 1.160 38.688 56.721 1.00 58.42 265 PHE E O 1
ATOM 7378 N N . VAL D 1 266 ? -0.005 40.003 55.316 1.00 59.00 266 VAL E N 1
ATOM 7379 C CA . VAL D 1 266 ? -0.762 40.581 56.409 1.00 60.13 266 VAL E CA 1
ATOM 7380 C C . VAL D 1 266 ? -1.944 39.647 56.500 1.00 61.50 266 VAL E C 1
ATOM 7381 O O . VAL D 1 266 ? -3.083 39.997 56.188 1.00 61.35 266 VAL E O 1
ATOM 7385 N N . THR D 1 267 ? -1.628 38.427 56.903 1.00 63.66 267 THR E N 1
ATOM 7386 C CA . THR D 1 267 ? -2.610 37.372 57.035 1.00 66.71 267 THR E CA 1
ATOM 7387 C C . THR D 1 267 ? -3.807 37.764 57.875 1.00 67.63 267 THR E C 1
ATOM 7388 O O . THR D 1 267 ? -3.668 38.380 58.945 1.00 67.82 267 THR E O 1
ATOM 7392 N N . ASP D 1 268 ? -4.984 37.408 57.376 1.00 68.06 268 ASP E N 1
ATOM 7393 C CA . ASP D 1 268 ? -6.215 37.646 58.113 1.00 68.28 268 ASP E CA 1
ATOM 7394 C C . ASP D 1 268 ? -6.724 39.098 58.124 1.00 64.86 268 ASP E C 1
ATOM 7395 O O . ASP D 1 268 ? -7.684 39.413 58.826 1.00 64.23 268 ASP E O 1
ATOM 7400 N N . ILE D 1 269 ? -6.094 39.982 57.356 1.00 61.76 269 ILE E N 1
ATOM 7401 C CA . ILE D 1 269 ? -6.560 41.368 57.309 1.00 59.67 269 ILE E CA 1
ATOM 7402 C C . ILE D 1 269 ? -7.880 41.338 56.558 1.00 59.30 269 ILE E C 1
ATOM 7403 O O . ILE D 1 269 ? -8.236 40.310 55.994 1.00 60.27 269 ILE E O 1
ATOM 7408 N N . ASP D 1 270 ? -8.620 42.434 56.557 1.00 58.52 270 ASP E N 1
ATOM 7409 C CA . ASP D 1 270 ? -9.891 42.432 55.857 1.00 58.92 270 ASP E CA 1
ATOM 7410 C C . ASP D 1 270 ? -9.834 43.323 54.628 1.00 59.68 270 ASP E C 1
ATOM 7411 O O . ASP D 1 270 ? -8.846 44.007 54.378 1.00 58.92 270 ASP E O 1
ATOM 7416 N N . GLU D 1 271 ? -10.935 43.329 53.890 1.00 60.90 271 GLU E N 1
ATOM 7417 C CA . GLU D 1 271 ? -11.057 44.105 52.668 1.00 61.57 271 GLU E CA 1
ATOM 7418 C C . GLU D 1 271 ? -10.811 45.618 52.792 1.00 59.36 271 GLU E C 1
ATOM 7419 O O . GLU D 1 271 ? -10.061 46.183 51.999 1.00 60.17 271 GLU E O 1
ATOM 7425 N N . LEU D 1 272 ? -11.437 46.296 53.746 1.00 56.95 272 LEU E N 1
ATOM 7426 C CA . LEU D 1 272 ? -11.176 47.729 53.873 1.00 54.84 272 LEU E CA 1
ATOM 7427 C C . LEU D 1 272 ? -9.846 48.001 54.543 1.00 54.96 272 LEU E C 1
ATOM 7428 O O . LEU D 1 272 ? -9.250 49.069 54.332 1.00 52.21 272 LEU E O 1
ATOM 7433 N N . GLY D 1 273 ? -9.410 47.040 55.372 1.00 54.94 273 GLY E N 1
ATOM 7434 C CA . GLY D 1 273 ? -8.138 47.148 56.069 1.00 52.84 273 GLY E CA 1
ATOM 7435 C C . GLY D 1 273 ? -7.060 47.124 55.011 1.00 51.42 273 GLY E C 1
ATOM 7436 O O . GLY D 1 273 ? -6.148 47.955 54.981 1.00 51.67 273 GLY E O 1
ATOM 7437 N N . LYS D 1 274 ? -7.198 46.162 54.113 1.00 48.92 274 LYS E N 1
ATOM 7438 C CA . LYS D 1 274 ? -6.257 46.002 53.038 1.00 47.05 274 LYS E CA 1
ATOM 7439 C C . LYS D 1 274 ? -6.204 47.275 52.229 1.00 44.84 274 LYS E C 1
ATOM 7440 O O . LYS D 1 274 ? -5.137 47.720 51.804 1.00 46.08 274 LYS E O 1
ATOM 7446 N N . ASP D 1 275 ? -7.353 47.883 52.020 1.00 42.98 275 ASP E N 1
ATOM 7447 C CA . ASP D 1 275 ? -7.368 49.104 51.232 1.00 42.48 275 ASP E CA 1
ATOM 7448 C C . ASP D 1 275 ? -6.511 50.197 51.877 1.00 41.11 275 ASP E C 1
ATOM 7449 O O . ASP D 1 275 ? -5.619 50.783 51.243 1.00 40.87 275 ASP E O 1
ATOM 7454 N N . LEU D 1 276 ? -6.811 50.476 53.139 1.00 39.73 276 LEU E N 1
ATOM 7455 C CA . LEU D 1 276 ? -6.102 51.497 53.892 1.00 39.78 276 LEU E CA 1
ATOM 7456 C C . LEU D 1 276 ? -4.608 51.159 53.909 1.00 40.11 276 LEU E C 1
ATOM 7457 O O . LEU D 1 276 ? -3.779 51.983 53.516 1.00 40.45 276 LEU E O 1
ATOM 7462 N N . LEU D 1 277 ? -4.285 49.945 54.352 1.00 37.99 277 LEU E N 1
ATOM 7463 C CA . LEU D 1 277 ? -2.910 49.481 54.423 1.00 36.71 277 LEU E CA 1
ATOM 7464 C C . LEU D 1 277 ? -2.120 49.799 53.148 1.00 36.64 277 LEU E C 1
ATOM 7465 O O . LEU D 1 277 ? -1.005 50.306 53.225 1.00 39.02 277 LEU E O 1
ATOM 7470 N N . LEU D 1 278 ? -2.682 49.526 51.976 1.00 35.66 278 LEU E N 1
ATOM 7471 C CA . LEU D 1 278 ? -1.963 49.827 50.734 1.00 35.49 278 LEU E CA 1
ATOM 7472 C C . LEU D 1 278 ? -1.916 51.320 50.416 1.00 34.62 278 LEU E C 1
ATOM 7473 O O . LEU D 1 278 ? -1.059 51.766 49.669 1.00 34.45 278 LEU E O 1
ATOM 7478 N N . LYS D 1 279 ? -2.838 52.101 50.956 1.00 36.43 279 LYS E N 1
ATOM 7479 C CA . LYS D 1 279 ? -2.799 53.549 50.698 1.00 39.27 279 LYS E CA 1
ATOM 7480 C C . LYS D 1 279 ? -1.677 54.219 51.541 1.00 39.68 279 LYS E C 1
ATOM 7481 O O . LYS D 1 279 ? -1.185 55.326 51.238 1.00 38.72 279 LYS E O 1
ATOM 7487 N N . CYS D 1 280 ? -1.293 53.518 52.607 1.00 38.66 280 CYS E N 1
ATOM 7488 C CA . CYS D 1 280 ? -0.231 53.944 53.489 1.00 37.66 280 CYS E CA 1
ATOM 7489 C C . CYS D 1 280 ? 1.042 53.442 52.828 1.00 38.01 280 CYS E C 1
ATOM 7490 O O . CYS D 1 280 ? 2.008 54.197 52.641 1.00 37.85 280 CYS E O 1
ATOM 7493 N N . LEU D 1 281 ? 1.028 52.155 52.484 1.00 35.94 281 LEU E N 1
ATOM 7494 C CA . LEU D 1 281 ? 2.174 51.532 51.834 1.00 35.93 281 LEU E CA 1
ATOM 7495 C C . LEU D 1 281 ? 2.219 51.807 50.332 1.00 35.05 281 LEU E C 1
ATOM 7496 O O . LEU D 1 281 ? 2.345 50.885 49.522 1.00 36.30 281 LEU E O 1
ATOM 7501 N N . THR D 1 282 ? 2.114 53.088 49.992 1.00 33.75 282 THR E N 1
ATOM 7502 C CA . THR D 1 282 ? 2.186 53.585 48.615 1.00 35.43 282 THR E CA 1
ATOM 7503 C C . THR D 1 282 ? 3.583 54.238 48.341 1.00 36.58 282 THR E C 1
ATOM 7504 O O . THR D 1 282 ? 4.004 55.178 49.026 1.00 34.85 282 THR E O 1
ATOM 7508 N N . PHE D 1 283 ? 4.297 53.714 47.344 1.00 37.07 283 PHE E N 1
ATOM 7509 C CA . PHE D 1 283 ? 5.632 54.187 46.999 1.00 36.32 283 PHE E CA 1
ATOM 7510 C C . PHE D 1 283 ? 5.728 55.681 46.743 1.00 36.45 283 PHE E C 1
ATOM 7511 O O . PHE D 1 283 ? 6.498 56.384 47.406 1.00 37.43 283 PHE E O 1
ATOM 7519 N N . ASN D 1 284 ? 4.977 56.180 45.774 1.00 37.05 284 ASN E N 1
ATOM 7520 C CA . ASN D 1 284 ? 5.026 57.618 45.483 1.00 39.02 284 ASN E CA 1
ATOM 7521 C C . ASN D 1 284 ? 4.488 58.427 46.684 1.00 38.46 284 ASN E C 1
ATOM 7522 O O . ASN D 1 284 ? 3.280 58.448 46.935 1.00 37.32 284 ASN E O 1
ATOM 7527 N N . PRO D 1 285 ? 5.372 59.118 47.424 1.00 37.79 285 PRO E N 1
ATOM 7528 C CA . PRO D 1 285 ? 4.929 59.900 48.578 1.00 37.78 285 PRO E CA 1
ATOM 7529 C C . PRO D 1 285 ? 3.804 60.908 48.340 1.00 38.46 285 PRO E C 1
ATOM 7530 O O . PRO D 1 285 ? 3.076 61.249 49.272 1.00 38.33 285 PRO E O 1
ATOM 7534 N N . ALA D 1 286 ? 3.662 61.383 47.102 1.00 39.94 286 ALA E N 1
ATOM 7535 C CA . ALA D 1 286 ? 2.627 62.376 46.761 1.00 41.23 286 ALA E CA 1
ATOM 7536 C C . ALA D 1 286 ? 1.249 61.769 46.536 1.00 42.47 286 ALA E C 1
ATOM 7537 O O . ALA D 1 286 ? 0.246 62.484 46.491 1.00 43.93 286 ALA E O 1
ATOM 7539 N N . LYS D 1 287 ? 1.217 60.453 46.380 1.00 43.13 287 LYS E N 1
ATOM 7540 C CA . LYS D 1 287 ? -0.019 59.709 46.176 1.00 44.58 287 LYS E CA 1
ATOM 7541 C C . LYS D 1 287 ? -0.306 58.855 47.426 1.00 45.81 287 LYS E C 1
ATOM 7542 O O . LYS D 1 287 ? -1.212 57.996 47.437 1.00 46.19 287 LYS E O 1
ATOM 7548 N N . ARG D 1 288 ? 0.483 59.062 48.476 1.00 45.31 288 ARG E N 1
ATOM 7549 C CA . ARG D 1 288 ? 0.271 58.282 49.686 1.00 43.44 288 ARG E CA 1
ATOM 7550 C C . ARG D 1 288 ? -0.779 59.036 50.476 1.00 43.19 288 ARG E C 1
ATOM 7551 O O . ARG D 1 288 ? -0.808 60.285 50.480 1.00 42.04 288 ARG E O 1
ATOM 7559 N N . ILE D 1 289 ? -1.631 58.273 51.145 1.00 40.99 289 ILE E N 1
ATOM 7560 C CA . ILE D 1 289 ? -2.703 58.864 51.912 1.00 42.08 289 ILE E CA 1
ATOM 7561 C C . ILE D 1 289 ? -2.165 59.768 53.024 1.00 42.66 289 ILE E C 1
ATOM 7562 O O . ILE D 1 289 ? -0.960 59.753 53.318 1.00 43.65 289 ILE E O 1
ATOM 7567 N N . SER D 1 290 ? -3.045 60.583 53.613 1.00 41.35 290 SER E N 1
ATOM 7568 C CA . SER D 1 290 ? -2.636 61.489 54.681 1.00 39.20 290 SER E CA 1
ATOM 7569 C C . SER D 1 290 ? -3.180 60.940 55.987 1.00 39.04 290 SER E C 1
ATOM 7570 O O . SER D 1 290 ? -4.012 60.046 55.980 1.00 39.51 290 SER E O 1
ATOM 7573 N N . ALA D 1 291 ? -2.691 61.455 57.111 1.00 40.80 291 ALA E N 1
ATOM 7574 C CA . ALA D 1 291 ? -3.157 60.988 58.410 1.00 41.94 291 ALA E CA 1
ATOM 7575 C C . ALA D 1 291 ? -4.631 61.295 58.458 1.00 43.19 291 ALA E C 1
ATOM 7576 O O . ALA D 1 291 ? -5.440 60.414 58.749 1.00 45.72 291 ALA E O 1
ATOM 7578 N N . TYR D 1 292 ? -4.974 62.542 58.137 1.00 44.82 292 TYR E N 1
ATOM 7579 C CA . TYR D 1 292 ? -6.360 63.010 58.114 1.00 45.16 292 TYR E CA 1
ATOM 7580 C C . TYR D 1 292 ? -7.249 62.204 57.147 1.00 43.90 292 TYR E C 1
ATOM 7581 O O . TYR D 1 292 ? -8.372 61.836 57.486 1.00 43.01 292 TYR E O 1
ATOM 7590 N N . SER D 1 293 ? -6.770 61.922 55.947 1.00 42.10 293 SER E N 1
ATOM 7591 C CA . SER D 1 293 ? -7.597 61.128 55.054 1.00 44.80 293 SER E CA 1
ATOM 7592 C C . SER D 1 293 ? -7.828 59.755 55.687 1.00 47.78 293 SER E C 1
ATOM 7593 O O . SER D 1 293 ? -8.973 59.341 55.904 1.00 49.00 293 SER E O 1
ATOM 7596 N N . ALA D 1 294 ? -6.729 59.054 55.975 1.00 49.26 294 ALA E N 1
ATOM 7597 C CA . ALA D 1 294 ? -6.770 57.708 56.546 1.00 49.30 294 ALA E CA 1
ATOM 7598 C C . ALA D 1 294 ? -7.768 57.616 57.698 1.00 49.30 294 ALA E C 1
ATOM 7599 O O . ALA D 1 294 ? -8.486 56.611 57.864 1.00 48.89 294 ALA E O 1
ATOM 7601 N N . LEU D 1 295 ? -7.809 58.695 58.470 1.00 48.74 295 LEU E N 1
ATOM 7602 C CA . LEU D 1 295 ? -8.669 58.810 59.635 1.00 48.73 295 LEU E CA 1
ATOM 7603 C C . LEU D 1 295 ? -10.144 58.712 59.245 1.00 48.94 295 LEU E C 1
ATOM 7604 O O . LEU D 1 295 ? -10.937 58.098 59.949 1.00 50.48 295 LEU E O 1
ATOM 7609 N N . SER D 1 296 ? -10.491 59.281 58.096 1.00 49.10 296 SER E N 1
ATOM 7610 C CA . SER D 1 296 ? -11.868 59.282 57.594 1.00 49.45 296 SER E CA 1
ATOM 7611 C C . SER D 1 296 ? -12.174 58.043 56.714 1.00 50.42 296 SER E C 1
ATOM 7612 O O . SER D 1 296 ? -13.224 57.961 56.074 1.00 53.29 296 SER E O 1
ATOM 7615 N N . HIS D 1 297 ? -11.265 57.080 56.685 1.00 49.61 297 HIS E N 1
ATOM 7616 C CA . HIS D 1 297 ? -11.434 55.896 55.849 1.00 48.84 297 HIS E CA 1
ATOM 7617 C C . HIS D 1 297 ? -12.549 54.996 56.341 1.00 49.84 297 HIS E C 1
ATOM 7618 O O . HIS D 1 297 ? -12.753 54.854 57.539 1.00 51.59 297 HIS E O 1
ATOM 7625 N N . PRO D 1 298 ? -13.327 54.421 55.418 1.00 50.60 298 PRO E N 1
ATOM 7626 C CA . PRO D 1 298 ? -14.417 53.524 55.786 1.00 52.43 298 PRO E CA 1
ATOM 7627 C C . PRO D 1 298 ? -14.001 52.308 56.632 1.00 54.91 298 PRO E C 1
ATOM 7628 O O . PRO D 1 298 ? -14.841 51.489 56.991 1.00 57.60 298 PRO E O 1
ATOM 7632 N N . TYR D 1 299 ? -12.717 52.165 56.939 1.00 55.71 299 TYR E N 1
ATOM 7633 C CA . TYR D 1 299 ? -12.265 51.053 57.780 1.00 56.41 299 TYR E CA 1
ATOM 7634 C C . TYR D 1 299 ? -12.713 51.327 59.228 1.00 59.12 299 TYR E C 1
ATOM 7635 O O . TYR D 1 299 ? -13.111 50.423 59.966 1.00 59.65 299 TYR E O 1
ATOM 7644 N N . PHE D 1 300 ? -12.641 52.591 59.625 1.00 62.49 300 PHE E N 1
ATOM 7645 C CA . PHE D 1 300 ? -13.030 53.022 60.972 1.00 66.22 300 PHE E CA 1
ATOM 7646 C C . PHE D 1 300 ? -14.534 53.275 60.958 1.00 69.01 300 PHE E C 1
ATOM 7647 O O . PHE D 1 300 ? -15.099 53.838 61.903 1.00 69.07 300 PHE E O 1
ATOM 7655 N N . GLN D 1 301 ? -15.154 52.856 59.851 1.00 72.69 301 GLN E N 1
ATOM 7656 C CA . GLN D 1 301 ? -16.598 52.986 59.587 1.00 74.75 301 GLN E CA 1
ATOM 7657 C C . GLN D 1 301 ? -16.925 54.410 59.025 1.00 75.66 301 GLN E C 1
ATOM 7658 O O . GLN D 1 301 ? -17.513 54.490 57.902 1.00 75.59 301 GLN E O 1
ATOM 7664 N N . GLY E 2 6 ? 22.563 42.951 90.477 1.00 81.12 6 GLY F N 1
ATOM 7665 C CA . GLY E 2 6 ? 23.384 44.173 90.214 1.00 81.90 6 GLY F CA 1
ATOM 7666 C C . GLY E 2 6 ? 22.684 45.209 89.340 1.00 82.41 6 GLY F C 1
ATOM 7667 O O . GLY E 2 6 ? 21.444 45.248 89.295 1.00 82.23 6 GLY F O 1
ATOM 7668 N N . ASN E 2 7 ? 23.478 46.044 88.649 1.00 82.27 7 ASN F N 1
ATOM 7669 C CA . ASN E 2 7 ? 22.966 47.117 87.768 1.00 80.07 7 ASN F CA 1
ATOM 7670 C C . ASN E 2 7 ? 22.497 46.684 86.369 1.00 77.98 7 ASN F C 1
ATOM 7671 O O . ASN E 2 7 ? 21.484 47.204 85.884 1.00 78.33 7 ASN F O 1
ATOM 7676 N N . GLU E 2 8 ? 23.205 45.759 85.711 1.00 74.10 8 GLU F N 1
ATOM 7677 C CA . GLU E 2 8 ? 22.764 45.359 84.377 1.00 69.03 8 GLU F CA 1
ATOM 7678 C C . GLU E 2 8 ? 21.466 44.563 84.458 1.00 64.89 8 GLU F C 1
ATOM 7679 O O . GLU E 2 8 ? 20.634 44.660 83.562 1.00 65.07 8 GLU F O 1
ATOM 7685 N N . LEU E 2 9 ? 21.270 43.793 85.527 1.00 60.35 9 LEU F N 1
ATOM 7686 C CA . LEU E 2 9 ? 20.031 43.018 85.662 1.00 55.47 9 LEU F CA 1
ATOM 7687 C C . LEU E 2 9 ? 18.835 43.969 85.779 1.00 53.76 9 LEU F C 1
ATOM 7688 O O . LEU E 2 9 ? 17.794 43.784 85.144 1.00 52.89 9 LEU F O 1
ATOM 7693 N N . ALA E 2 10 ? 19.004 44.993 86.606 1.00 51.85 10 ALA F N 1
ATOM 7694 C CA . ALA E 2 10 ? 17.974 45.986 86.842 1.00 49.35 10 ALA F CA 1
ATOM 7695 C C . ALA E 2 10 ? 17.647 46.750 85.574 1.00 48.58 10 ALA F C 1
ATOM 7696 O O . ALA E 2 10 ? 16.485 47.045 85.292 1.00 47.89 10 ALA F O 1
ATOM 7698 N N . SER E 2 11 ? 18.681 47.063 84.806 1.00 48.34 11 SER F N 1
ATOM 7699 C CA . SER E 2 11 ? 18.504 47.836 83.586 1.00 46.78 11 SER F CA 1
ATOM 7700 C C . SER E 2 11 ? 17.823 47.011 82.511 1.00 44.73 11 SER F C 1
ATOM 7701 O O . SER E 2 11 ? 17.049 47.520 81.688 1.00 43.42 11 SER F O 1
ATOM 7704 N N . ALA E 2 12 ? 18.118 45.726 82.519 1.00 42.41 12 ALA F N 1
ATOM 7705 C CA . ALA E 2 12 ? 17.527 44.868 81.540 1.00 42.39 12 ALA F CA 1
ATOM 7706 C C . ALA E 2 12 ? 16.062 44.768 81.902 1.00 42.77 12 ALA F C 1
ATOM 7707 O O . ALA E 2 12 ? 15.205 44.809 81.019 1.00 44.81 12 ALA F O 1
ATOM 7709 N N . ALA E 2 13 ? 15.767 44.641 83.198 1.00 41.07 13 ALA F N 1
ATOM 7710 C CA . ALA E 2 13 ? 14.370 44.560 83.646 1.00 38.23 13 ALA F CA 1
ATOM 7711 C C . ALA E 2 13 ? 13.669 45.908 83.330 1.00 37.15 13 ALA F C 1
ATOM 7712 O O . ALA E 2 13 ? 12.552 45.942 82.809 1.00 36.58 13 ALA F O 1
ATOM 7714 N N . ALA E 2 14 ? 14.330 47.020 83.616 1.00 36.00 14 ALA F N 1
ATOM 7715 C CA . ALA E 2 14 ? 13.752 48.318 83.299 1.00 37.60 14 ALA F CA 1
ATOM 7716 C C . ALA E 2 14 ? 13.413 48.483 81.793 1.00 39.34 14 ALA F C 1
ATOM 7717 O O . ALA E 2 14 ? 12.317 48.915 81.438 1.00 38.93 14 ALA F O 1
ATOM 7719 N N . ARG E 2 15 ? 14.343 48.161 80.899 1.00 40.88 15 ARG F N 1
ATOM 7720 C CA . ARG E 2 15 ? 14.029 48.334 79.499 1.00 42.63 15 ARG F CA 1
ATOM 7721 C C . ARG E 2 15 ? 13.231 47.146 78.953 1.00 42.20 15 ARG F C 1
ATOM 7722 O O . ARG E 2 15 ? 12.796 47.137 77.790 1.00 42.14 15 ARG F O 1
ATOM 7730 N N . GLY E 2 16 ? 12.993 46.173 79.824 1.00 41.24 16 GLY F N 1
ATOM 7731 C CA . GLY E 2 16 ? 12.220 45.001 79.451 1.00 40.85 16 GLY F CA 1
ATOM 7732 C C . GLY E 2 16 ? 12.873 44.104 78.416 1.00 41.60 16 GLY F C 1
ATOM 7733 O O . GLY E 2 16 ? 12.220 43.549 77.540 1.00 41.41 16 GLY F O 1
ATOM 7734 N N . ASP E 2 17 ? 14.180 43.962 78.525 1.00 43.44 17 ASP F N 1
ATOM 7735 C CA . ASP E 2 17 ? 14.978 43.142 77.617 1.00 45.66 17 ASP F CA 1
ATOM 7736 C C . ASP E 2 17 ? 14.955 41.685 78.183 1.00 46.78 17 ASP F C 1
ATOM 7737 O O . ASP E 2 17 ? 15.868 41.247 78.902 1.00 45.56 17 ASP F O 1
ATOM 7742 N N . LEU E 2 18 ? 13.902 40.938 77.869 1.00 47.03 18 LEU F N 1
ATOM 7743 C CA . LEU E 2 18 ? 13.766 39.578 78.387 1.00 47.31 18 LEU F CA 1
ATOM 7744 C C . LEU E 2 18 ? 15.018 38.759 78.125 1.00 48.85 18 LEU F C 1
ATOM 7745 O O . LEU E 2 18 ? 15.584 38.140 79.025 1.00 47.71 18 LEU F O 1
ATOM 7750 N N . GLU E 2 19 ? 15.430 38.779 76.864 1.00 52.28 19 GLU F N 1
ATOM 7751 C CA . GLU E 2 19 ? 16.606 38.081 76.340 1.00 53.88 19 GLU F CA 1
ATOM 7752 C C . GLU E 2 19 ? 17.835 38.292 77.269 1.00 51.96 19 GLU F C 1
ATOM 7753 O O . GLU E 2 19 ? 18.311 37.385 77.958 1.00 48.95 19 GLU F O 1
ATOM 7759 N N . GLN E 2 20 ? 18.312 39.524 77.269 1.00 51.43 20 GLN F N 1
ATOM 7760 C CA . GLN E 2 20 ? 19.432 39.989 78.070 1.00 52.33 20 GLN F CA 1
ATOM 7761 C C . GLN E 2 20 ? 19.246 39.672 79.586 1.00 52.71 20 GLN F C 1
ATOM 7762 O O . GLN E 2 20 ? 20.172 39.196 80.276 1.00 51.10 20 GLN F O 1
ATOM 7768 N N . LEU E 2 21 ? 18.040 39.932 80.094 1.00 51.88 21 LEU F N 1
ATOM 7769 C CA . LEU E 2 21 ? 17.724 39.668 81.495 1.00 50.21 21 LEU F CA 1
ATOM 7770 C C . LEU E 2 21 ? 17.953 38.206 81.792 1.00 49.63 21 LEU F C 1
ATOM 7771 O O . LEU E 2 21 ? 18.485 37.853 82.853 1.00 48.47 21 LEU F O 1
ATOM 7776 N N . THR E 2 22 ? 17.517 37.362 80.853 1.00 49.11 22 THR F N 1
ATOM 7777 C CA . THR E 2 22 ? 17.623 35.924 81.029 1.00 48.26 22 THR F CA 1
ATOM 7778 C C . THR E 2 22 ? 19.055 35.420 81.036 1.00 50.01 22 THR F C 1
ATOM 7779 O O . THR E 2 22 ? 19.347 34.451 81.745 1.00 50.09 22 THR F O 1
ATOM 7783 N N . SER E 2 23 ? 19.944 36.061 80.270 1.00 50.27 23 SER F N 1
ATOM 7784 C CA . SER E 2 23 ? 21.355 35.664 80.300 1.00 50.14 23 SER F CA 1
ATOM 7785 C C . SER E 2 23 ? 21.791 35.872 81.745 1.00 50.44 23 SER F C 1
ATOM 7786 O O . SER E 2 23 ? 22.094 34.921 82.465 1.00 49.44 23 SER F O 1
ATOM 7789 N N . LEU E 2 24 ? 21.808 37.140 82.149 1.00 51.52 24 LEU F N 1
ATOM 7790 C CA . LEU E 2 24 ? 22.218 37.542 83.489 1.00 53.50 24 LEU F CA 1
ATOM 7791 C C . LEU E 2 24 ? 21.693 36.612 84.605 1.00 54.99 24 LEU F C 1
ATOM 7792 O O . LEU E 2 24 ? 22.409 36.302 85.564 1.00 54.04 24 LEU F O 1
ATOM 7797 N N . LEU E 2 25 ? 20.451 36.160 84.485 1.00 56.16 25 LEU F N 1
ATOM 7798 C CA . LEU E 2 25 ? 19.903 35.267 85.495 1.00 59.18 25 LEU F CA 1
ATOM 7799 C C . LEU E 2 25 ? 20.402 33.839 85.371 1.00 62.52 25 LEU F C 1
ATOM 7800 O O . LEU E 2 25 ? 19.880 32.931 86.016 1.00 61.70 25 LEU F O 1
ATOM 7805 N N . GLN E 2 26 ? 21.387 33.620 84.515 1.00 67.23 26 GLN F N 1
ATOM 7806 C CA . GLN E 2 26 ? 21.922 32.273 84.341 1.00 70.87 26 GLN F CA 1
ATOM 7807 C C . GLN E 2 26 ? 23.292 32.211 84.982 1.00 72.79 26 GLN F C 1
ATOM 7808 O O . GLN E 2 26 ? 23.861 31.138 85.134 1.00 72.82 26 GLN F O 1
ATOM 7814 N N . ASN E 2 27 ? 23.809 33.374 85.365 1.00 74.78 27 ASN F N 1
ATOM 7815 C CA . ASN E 2 27 ? 25.128 33.450 85.966 1.00 76.86 27 ASN F CA 1
ATOM 7816 C C . ASN E 2 27 ? 25.077 33.414 87.488 1.00 77.65 27 ASN F C 1
ATOM 7817 O O . ASN E 2 27 ? 25.976 33.946 88.145 1.00 78.99 27 ASN F O 1
ATOM 7822 N N . ASN E 2 28 ? 24.043 32.795 88.055 1.00 76.99 28 ASN F N 1
ATOM 7823 C CA . ASN E 2 28 ? 23.930 32.726 89.516 1.00 78.44 28 ASN F CA 1
ATOM 7824 C C . ASN E 2 28 ? 24.325 34.060 90.183 1.00 77.30 28 ASN F C 1
ATOM 7825 O O . ASN E 2 28 ? 25.264 34.121 90.981 1.00 76.61 28 ASN F O 1
ATOM 7830 N N . VAL E 2 29 ? 23.607 35.121 89.837 1.00 75.56 29 VAL F N 1
ATOM 7831 C CA . VAL E 2 29 ? 23.855 36.449 90.382 1.00 71.89 29 VAL F CA 1
ATOM 7832 C C . VAL E 2 29 ? 22.834 36.629 91.506 1.00 69.41 29 VAL F C 1
ATOM 7833 O O . VAL E 2 29 ? 22.069 35.709 91.790 1.00 68.98 29 VAL F O 1
ATOM 7837 N N . ASN E 2 30 ? 22.831 37.787 92.158 1.00 66.55 30 ASN F N 1
ATOM 7838 C CA . ASN E 2 30 ? 21.861 38.027 93.218 1.00 63.96 30 ASN F CA 1
ATOM 7839 C C . ASN E 2 30 ? 20.674 38.848 92.730 1.00 61.20 30 ASN F C 1
ATOM 7840 O O . ASN E 2 30 ? 20.781 40.059 92.579 1.00 61.50 30 ASN F O 1
ATOM 7845 N N . VAL E 2 31 ? 19.536 38.197 92.520 1.00 58.01 31 VAL F N 1
ATOM 7846 C CA . VAL E 2 31 ? 18.339 38.884 92.033 1.00 55.22 31 VAL F CA 1
ATOM 7847 C C . VAL E 2 31 ? 17.866 40.083 92.873 1.00 52.37 31 VAL F C 1
ATOM 7848 O O . VAL E 2 31 ? 17.311 41.049 92.326 1.00 52.98 31 VAL F O 1
ATOM 7852 N N . ASN E 2 32 ? 18.100 40.028 94.185 1.00 48.78 32 ASN F N 1
ATOM 7853 C CA . ASN E 2 32 ? 17.676 41.090 95.110 1.00 45.64 32 ASN F CA 1
ATOM 7854 C C . ASN E 2 32 ? 18.653 42.244 95.358 1.00 44.38 32 ASN F C 1
ATOM 7855 O O . ASN E 2 32 ? 18.408 43.080 96.222 1.00 43.02 32 ASN F O 1
ATOM 7860 N N . ALA E 2 33 ? 19.742 42.288 94.594 1.00 43.37 33 ALA F N 1
ATOM 7861 C CA . ALA E 2 33 ? 20.760 43.327 94.722 1.00 43.28 33 ALA F CA 1
ATOM 7862 C C . ALA E 2 33 ? 20.253 44.659 94.228 1.00 43.21 33 ALA F C 1
ATOM 7863 O O . ALA E 2 33 ? 19.610 44.718 93.196 1.00 45.78 33 ALA F O 1
ATOM 7865 N N . GLN E 2 34 ? 20.575 45.730 94.938 1.00 41.56 34 GLN F N 1
ATOM 7866 C CA . GLN E 2 34 ? 20.129 47.054 94.540 1.00 41.50 34 GLN F CA 1
ATOM 7867 C C . GLN E 2 34 ? 21.085 47.766 93.595 1.00 40.74 34 GLN F C 1
ATOM 7868 O O . GLN E 2 34 ? 22.294 47.701 93.783 1.00 43.55 34 GLN F O 1
ATOM 7874 N N . ASN E 2 35 ? 20.548 48.465 92.598 1.00 38.42 35 ASN F N 1
ATOM 7875 C CA . ASN E 2 35 ? 21.394 49.197 91.673 1.00 36.94 35 ASN F CA 1
ATOM 7876 C C . ASN E 2 35 ? 21.935 50.491 92.300 1.00 37.27 35 ASN F C 1
ATOM 7877 O O . ASN E 2 35 ? 21.804 50.723 93.507 1.00 35.15 35 ASN F O 1
ATOM 7882 N N . GLY E 2 36 ? 22.543 51.338 91.477 1.00 36.86 36 GLY F N 1
ATOM 7883 C CA . GLY E 2 36 ? 23.080 52.573 92.014 1.00 37.38 36 GLY F CA 1
ATOM 7884 C C . GLY E 2 36 ? 22.031 53.590 92.442 1.00 38.60 36 GLY F C 1
ATOM 7885 O O . GLY E 2 36 ? 22.370 54.731 92.777 1.00 37.68 36 GLY F O 1
ATOM 7886 N N . PHE E 2 37 ? 20.757 53.202 92.410 1.00 38.52 37 PHE F N 1
ATOM 7887 C CA . PHE E 2 37 ? 19.684 54.112 92.804 1.00 38.26 37 PHE F CA 1
ATOM 7888 C C . PHE E 2 37 ? 18.955 53.496 93.971 1.00 39.89 37 PHE F C 1
ATOM 7889 O O . PHE E 2 37 ? 17.886 53.980 94.342 1.00 42.14 37 PHE F O 1
ATOM 7897 N N . GLY E 2 38 ? 19.530 52.419 94.525 1.00 40.73 38 GLY F N 1
ATOM 7898 C CA . GLY E 2 38 ? 18.954 51.713 95.664 1.00 37.93 38 GLY F CA 1
ATOM 7899 C C . GLY E 2 38 ? 17.723 50.897 95.351 1.00 37.52 38 GLY F C 1
ATOM 7900 O O . GLY E 2 38 ? 16.935 50.618 96.239 1.00 39.31 38 GLY F O 1
ATOM 7901 N N . ARG E 2 39 ? 17.560 50.506 94.093 1.00 38.19 39 ARG F N 1
ATOM 7902 C CA . ARG E 2 39 ? 16.405 49.726 93.657 1.00 38.76 39 ARG F CA 1
ATOM 7903 C C . ARG E 2 39 ? 16.824 48.383 93.061 1.00 39.17 39 ARG F C 1
ATOM 7904 O O . ARG E 2 39 ? 17.909 48.246 92.513 1.00 36.60 39 ARG F O 1
ATOM 7912 N N . THR E 2 40 ? 15.937 47.400 93.170 1.00 41.52 40 THR F N 1
ATOM 7913 C CA . THR E 2 40 ? 16.171 46.048 92.657 1.00 42.03 40 THR F CA 1
ATOM 7914 C C . THR E 2 40 ? 15.488 45.870 91.312 1.00 43.45 40 THR F C 1
ATOM 7915 O O . THR E 2 40 ? 14.531 46.586 90.999 1.00 44.70 40 THR F O 1
ATOM 7919 N N . ALA E 2 41 ? 15.968 44.898 90.532 1.00 43.87 41 ALA F N 1
ATOM 7920 C CA . ALA E 2 41 ? 15.405 44.634 89.212 1.00 42.20 41 ALA F CA 1
ATOM 7921 C C . ALA E 2 41 ? 13.872 44.388 89.248 1.00 40.69 41 ALA F C 1
ATOM 7922 O O . ALA E 2 41 ? 13.128 44.948 88.449 1.00 39.13 41 ALA F O 1
ATOM 7924 N N . LEU E 2 42 ? 13.385 43.575 90.175 1.00 39.40 42 LEU F N 1
ATOM 7925 C CA . LEU E 2 42 ? 11.955 43.360 90.191 1.00 39.95 42 LEU F CA 1
ATOM 7926 C C . LEU E 2 42 ? 11.209 44.696 90.412 1.00 42.33 42 LEU F C 1
ATOM 7927 O O . LEU E 2 42 ? 10.153 44.940 89.799 1.00 45.36 42 LEU F O 1
ATOM 7932 N N . GLN E 2 43 ? 11.757 45.578 91.248 1.00 39.81 43 GLN F N 1
ATOM 7933 C CA . GLN E 2 43 ? 11.093 46.844 91.503 1.00 37.63 43 GLN F CA 1
ATOM 7934 C C . GLN E 2 43 ? 11.055 47.770 90.288 1.00 37.50 43 GLN F C 1
ATOM 7935 O O . GLN E 2 43 ? 10.018 48.341 89.963 1.00 38.84 43 GLN F O 1
ATOM 7941 N N . VAL E 2 44 ? 12.169 47.916 89.593 1.00 36.71 44 VAL F N 1
ATOM 7942 C CA . VAL E 2 44 ? 12.188 48.838 88.463 1.00 37.57 44 VAL F CA 1
ATOM 7943 C C . VAL E 2 44 ? 11.757 48.225 87.154 1.00 37.92 44 VAL F C 1
ATOM 7944 O O . VAL E 2 44 ? 11.819 48.878 86.112 1.00 37.65 44 VAL F O 1
ATOM 7948 N N . MET E 2 45 ? 11.294 46.982 87.205 1.00 39.29 45 MET F N 1
ATOM 7949 C CA . MET E 2 45 ? 10.874 46.286 85.991 1.00 39.62 45 MET F CA 1
ATOM 7950 C C . MET E 2 45 ? 9.784 46.952 85.133 1.00 38.66 45 MET F C 1
ATOM 7951 O O . MET E 2 45 ? 8.964 47.752 85.610 1.00 38.05 45 MET F O 1
ATOM 7956 N N . LYS E 2 46 ? 9.802 46.578 83.853 1.00 38.10 46 LYS F N 1
ATOM 7957 C CA . LYS E 2 46 ? 8.858 47.021 82.814 1.00 36.41 46 LYS F CA 1
ATOM 7958 C C . LYS E 2 46 ? 7.519 46.358 83.119 1.00 35.15 46 LYS F C 1
ATOM 7959 O O . LYS E 2 46 ? 7.253 45.238 82.690 1.00 34.83 46 LYS F O 1
ATOM 7965 N N . LEU E 2 47 ? 6.680 47.063 83.860 1.00 34.41 47 LEU F N 1
ATOM 7966 C CA . LEU E 2 47 ? 5.408 46.518 84.294 1.00 33.78 47 LEU F CA 1
ATOM 7967 C C . LEU E 2 47 ? 4.491 45.871 83.285 1.00 34.53 47 LEU F C 1
ATOM 7968 O O . LEU E 2 47 ? 3.702 45.002 83.655 1.00 37.37 47 LEU F O 1
ATOM 7973 N N . GLY E 2 48 ? 4.574 46.262 82.017 1.00 34.86 48 GLY F N 1
ATOM 7974 C CA . GLY E 2 48 ? 3.698 45.662 81.012 1.00 33.75 48 GLY F CA 1
ATOM 7975 C C . GLY E 2 48 ? 4.095 44.238 80.627 1.00 34.27 48 GLY F C 1
ATOM 7976 O O . GLY E 2 48 ? 3.343 43.532 79.958 1.00 34.54 48 GLY F O 1
ATOM 7977 N N . ASN E 2 49 ? 5.265 43.802 81.079 1.00 33.20 49 ASN F N 1
ATOM 7978 C CA . ASN E 2 49 ? 5.755 42.477 80.744 1.00 33.78 49 ASN F CA 1
ATOM 7979 C C . ASN E 2 49 ? 5.693 41.469 81.878 1.00 35.63 49 ASN F C 1
ATOM 7980 O O . ASN E 2 49 ? 6.676 41.241 82.589 1.00 34.62 49 ASN F O 1
ATOM 7985 N N . PRO E 2 50 ? 4.548 40.808 82.037 1.00 37.79 50 PRO F N 1
ATOM 7986 C CA . PRO E 2 50 ? 4.451 39.838 83.124 1.00 37.75 50 PRO F CA 1
ATOM 7987 C C . PRO E 2 50 ? 5.551 38.769 83.129 1.00 38.67 50 PRO F C 1
ATOM 7988 O O . PRO E 2 50 ? 5.888 38.234 84.195 1.00 40.30 50 PRO F O 1
ATOM 7992 N N . GLU E 2 51 ? 6.126 38.474 81.963 1.00 38.40 51 GLU F N 1
ATOM 7993 C CA . GLU E 2 51 ? 7.178 37.458 81.889 1.00 38.60 51 GLU F CA 1
ATOM 7994 C C . GLU E 2 51 ? 8.477 37.864 82.594 1.00 38.46 51 GLU F C 1
ATOM 7995 O O . GLU E 2 51 ? 9.175 37.027 83.153 1.00 36.05 51 GLU F O 1
ATOM 8001 N N . ILE E 2 52 ? 8.797 39.155 82.564 1.00 40.34 52 ILE F N 1
ATOM 8002 C CA . ILE E 2 52 ? 10.013 39.654 83.215 1.00 40.66 52 ILE F CA 1
ATOM 8003 C C . ILE E 2 52 ? 9.901 39.368 84.697 1.00 41.63 52 ILE F C 1
ATOM 8004 O O . ILE E 2 52 ? 10.863 38.911 85.318 1.00 41.23 52 ILE F O 1
ATOM 8009 N N . ALA E 2 53 ? 8.716 39.648 85.246 1.00 42.52 53 ALA F N 1
ATOM 8010 C CA . ALA E 2 53 ? 8.438 39.420 86.661 1.00 44.42 53 ALA F CA 1
ATOM 8011 C C . ALA E 2 53 ? 8.475 37.912 86.971 1.00 45.91 53 ALA F C 1
ATOM 8012 O O . ALA E 2 53 ? 9.122 37.470 87.928 1.00 46.30 53 ALA F O 1
ATOM 8014 N N . ARG E 2 54 ? 7.796 37.118 86.150 1.00 45.75 54 ARG F N 1
ATOM 8015 C CA . ARG E 2 54 ? 7.760 35.698 86.396 1.00 46.50 54 ARG F CA 1
ATOM 8016 C C . ARG E 2 54 ? 9.157 35.076 86.500 1.00 45.22 54 ARG F C 1
ATOM 8017 O O . ARG E 2 54 ? 9.416 34.268 87.393 1.00 45.73 54 ARG F O 1
ATOM 8025 N N . ARG E 2 55 ? 10.063 35.446 85.605 1.00 44.07 55 ARG F N 1
ATOM 8026 C CA . ARG E 2 55 ? 11.409 34.896 85.678 1.00 43.37 55 ARG F CA 1
ATOM 8027 C C . ARG E 2 55 ? 12.181 35.383 86.908 1.00 43.35 55 ARG F C 1
ATOM 8028 O O . ARG E 2 55 ? 12.820 34.580 87.591 1.00 44.79 55 ARG F O 1
ATOM 8036 N N . LEU E 2 56 ? 12.127 36.672 87.228 1.00 40.87 56 LEU F N 1
ATOM 8037 C CA . LEU E 2 56 ? 12.835 37.131 88.422 1.00 38.37 56 LEU F CA 1
ATOM 8038 C C . LEU E 2 56 ? 12.332 36.444 89.706 1.00 39.94 56 LEU F C 1
ATOM 8039 O O . LEU E 2 56 ? 13.127 36.064 90.577 1.00 39.60 56 LEU F O 1
ATOM 8044 N N . LEU E 2 57 ? 11.011 36.298 89.831 1.00 40.04 57 LEU F N 1
ATOM 8045 C CA . LEU E 2 57 ? 10.413 35.656 91.008 1.00 40.69 57 LEU F CA 1
ATOM 8046 C C . LEU E 2 57 ? 10.903 34.238 91.072 1.00 41.00 57 LEU F C 1
ATOM 8047 O O . LEU E 2 57 ? 11.314 33.760 92.128 1.00 39.31 57 LEU F O 1
ATOM 8052 N N . LEU E 2 58 ? 10.862 33.593 89.905 1.00 42.74 58 LEU F N 1
ATOM 8053 C CA . LEU E 2 58 ? 11.275 32.206 89.714 1.00 43.98 58 LEU F CA 1
ATOM 8054 C C . LEU E 2 58 ? 12.732 31.985 90.126 1.00 44.70 58 LEU F C 1
ATOM 8055 O O . LEU E 2 58 ? 13.149 30.872 90.390 1.00 46.20 58 LEU F O 1
ATOM 8060 N N . ARG E 2 59 ? 13.489 33.063 90.214 1.00 45.57 59 ARG F N 1
ATOM 8061 C CA . ARG E 2 59 ? 14.870 32.983 90.615 1.00 47.29 59 ARG F CA 1
ATOM 8062 C C . ARG E 2 59 ? 15.115 33.597 92.012 1.00 48.66 59 ARG F C 1
ATOM 8063 O O . ARG E 2 59 ? 16.243 33.989 92.353 1.00 50.97 59 ARG F O 1
ATOM 8071 N N . GLY E 2 60 ? 14.067 33.703 92.820 1.00 47.40 60 GLY F N 1
ATOM 8072 C CA . GLY E 2 60 ? 14.266 34.222 94.160 1.00 46.78 60 GLY F CA 1
ATOM 8073 C C . GLY E 2 60 ? 13.947 35.681 94.429 1.00 48.04 60 GLY F C 1
ATOM 8074 O O . GLY E 2 60 ? 14.045 36.156 95.580 1.00 47.34 60 GLY F O 1
ATOM 8075 N N . ALA E 2 61 ? 13.562 36.416 93.394 1.00 46.62 61 ALA F N 1
ATOM 8076 C CA . ALA E 2 61 ? 13.236 37.807 93.626 1.00 44.58 61 ALA F CA 1
ATOM 8077 C C . ALA E 2 61 ? 12.183 37.860 94.741 1.00 43.48 61 ALA F C 1
ATOM 8078 O O . ALA E 2 61 ? 11.185 37.123 94.670 1.00 42.01 61 ALA F O 1
ATOM 8080 N N . ASN E 2 62 ? 12.428 38.693 95.768 1.00 41.32 62 ASN F N 1
ATOM 8081 C CA . ASN E 2 62 ? 11.492 38.871 96.884 1.00 39.31 62 ASN F CA 1
ATOM 8082 C C . ASN E 2 62 ? 10.551 40.000 96.510 1.00 37.39 62 ASN F C 1
ATOM 8083 O O . ASN E 2 62 ? 10.975 41.147 96.395 1.00 36.10 62 ASN F O 1
ATOM 8088 N N . PRO E 2 63 ? 9.257 39.686 96.315 1.00 37.02 63 PRO F N 1
ATOM 8089 C CA . PRO E 2 63 ? 8.227 40.661 95.939 1.00 35.88 63 PRO F CA 1
ATOM 8090 C C . PRO E 2 63 ? 7.889 41.758 96.955 1.00 35.77 63 PRO F C 1
ATOM 8091 O O . PRO E 2 63 ? 7.549 42.876 96.573 1.00 38.25 63 PRO F O 1
ATOM 8095 N N . ASP E 2 64 ? 8.013 41.458 98.237 1.00 36.21 64 ASP F N 1
ATOM 8096 C CA . ASP E 2 64 ? 7.669 42.418 99.263 1.00 37.78 64 ASP F CA 1
ATOM 8097 C C . ASP E 2 64 ? 8.705 43.461 99.693 1.00 38.35 64 ASP F C 1
ATOM 8098 O O . ASP E 2 64 ? 8.482 44.164 100.679 1.00 39.91 64 ASP F O 1
ATOM 8103 N N . LEU E 2 65 ? 9.818 43.590 98.974 1.00 37.56 65 LEU F N 1
ATOM 8104 C CA . LEU E 2 65 ? 10.821 44.601 99.331 1.00 37.51 65 LEU F CA 1
ATOM 8105 C C . LEU E 2 65 ? 10.376 45.979 98.847 1.00 38.16 65 LEU F C 1
ATOM 8106 O O . LEU E 2 65 ? 10.007 46.139 97.688 1.00 40.94 65 LEU F O 1
ATOM 8111 N N . LYS E 2 66 ? 10.413 46.968 99.742 1.00 40.40 66 LYS F N 1
ATOM 8112 C CA . LYS E 2 66 ? 9.987 48.357 99.459 1.00 39.72 66 LYS F CA 1
ATOM 8113 C C . LYS E 2 66 ? 11.205 49.254 99.358 1.00 40.25 66 LYS F C 1
ATOM 8114 O O . LYS E 2 66 ? 12.155 49.096 100.138 1.00 41.43 66 LYS F O 1
ATOM 8120 N N . ASP E 2 67 ? 11.178 50.219 98.446 1.00 39.15 67 ASP F N 1
ATOM 8121 C CA . ASP E 2 67 ? 12.339 51.104 98.267 1.00 39.47 67 ASP F CA 1
ATOM 8122 C C . ASP E 2 67 ? 12.419 52.337 99.212 1.00 37.82 67 ASP F C 1
ATOM 8123 O O . ASP E 2 67 ? 11.553 52.519 100.061 1.00 34.35 67 ASP F O 1
ATOM 8128 N N . ARG E 2 68 ? 13.476 53.150 99.076 1.00 38.07 68 ARG F N 1
ATOM 8129 C CA . ARG E 2 68 ? 13.663 54.356 99.911 1.00 39.39 68 ARG F CA 1
ATOM 8130 C C . ARG E 2 68 ? 12.340 55.113 100.005 1.00 38.16 68 ARG F C 1
ATOM 8131 O O . ARG E 2 68 ? 12.004 55.646 101.067 1.00 38.81 68 ARG F O 1
ATOM 8139 N N . THR E 2 69 ? 11.595 55.170 98.899 1.00 36.13 69 THR F N 1
ATOM 8140 C CA . THR E 2 69 ? 10.314 55.876 98.870 1.00 34.98 69 THR F CA 1
ATOM 8141 C C . THR E 2 69 ? 9.082 55.107 99.425 1.00 35.12 69 THR F C 1
ATOM 8142 O O . THR E 2 69 ? 7.958 55.630 99.408 1.00 32.92 69 THR F O 1
ATOM 8146 N N . GLY E 2 70 ? 9.302 53.878 99.916 1.00 34.95 70 GLY F N 1
ATOM 8147 C CA . GLY E 2 70 ? 8.245 53.073 100.518 1.00 33.51 70 GLY F CA 1
ATOM 8148 C C . GLY E 2 70 ? 7.289 52.251 99.669 1.00 34.26 70 GLY F C 1
ATOM 8149 O O . GLY E 2 70 ? 6.177 51.959 100.123 1.00 32.06 70 GLY F O 1
ATOM 8150 N N . PHE E 2 71 ? 7.721 51.851 98.469 1.00 35.12 71 PHE F N 1
ATOM 8151 C CA . PHE E 2 71 ? 6.885 51.062 97.551 1.00 35.90 71 PHE F CA 1
ATOM 8152 C C . PHE E 2 71 ? 7.400 49.669 97.174 1.00 36.41 71 PHE F C 1
ATOM 8153 O O . PHE E 2 71 ? 8.607 49.424 97.170 1.00 37.02 71 PHE F O 1
ATOM 8161 N N . ALA E 2 72 ? 6.464 48.771 96.861 1.00 36.21 72 ALA F N 1
ATOM 8162 C CA . ALA E 2 72 ? 6.775 47.401 96.440 1.00 37.11 72 ALA F CA 1
ATOM 8163 C C . ALA E 2 72 ? 6.247 47.321 94.995 1.00 38.09 72 ALA F C 1
ATOM 8164 O O . ALA E 2 72 ? 5.467 48.188 94.576 1.00 39.00 72 ALA F O 1
ATOM 8166 N N . VAL E 2 73 ? 6.648 46.305 94.227 1.00 37.48 73 VAL F N 1
ATOM 8167 C CA . VAL E 2 73 ? 6.210 46.264 92.838 1.00 34.87 73 VAL F CA 1
ATOM 8168 C C . VAL E 2 73 ? 4.710 46.183 92.711 1.00 34.83 73 VAL F C 1
ATOM 8169 O O . VAL E 2 73 ? 4.115 46.880 91.885 1.00 33.90 73 VAL F O 1
ATOM 8173 N N . ILE E 2 74 ? 4.092 45.343 93.527 1.00 34.42 74 ILE F N 1
ATOM 8174 C CA . ILE E 2 74 ? 2.665 45.197 93.431 1.00 35.44 74 ILE F CA 1
ATOM 8175 C C . ILE E 2 74 ? 1.970 46.545 93.584 1.00 36.18 74 ILE F C 1
ATOM 8176 O O . ILE E 2 74 ? 0.909 46.760 92.994 1.00 37.23 74 ILE F O 1
ATOM 8181 N N . HIS E 2 75 ? 2.560 47.472 94.337 1.00 35.96 75 HIS F N 1
ATOM 8182 C CA . HIS E 2 75 ? 1.967 48.819 94.427 1.00 36.58 75 HIS F CA 1
ATOM 8183 C C . HIS E 2 75 ? 1.995 49.500 93.037 1.00 37.48 75 HIS F C 1
ATOM 8184 O O . HIS E 2 75 ? 0.965 49.924 92.517 1.00 39.31 75 HIS F O 1
ATOM 8191 N N . ASP E 2 76 ? 3.174 49.611 92.438 1.00 37.09 76 ASP F N 1
ATOM 8192 C CA . ASP E 2 76 ? 3.273 50.246 91.132 1.00 37.17 76 ASP F CA 1
ATOM 8193 C C . ASP E 2 76 ? 2.488 49.543 90.039 1.00 37.27 76 ASP F C 1
ATOM 8194 O O . ASP E 2 76 ? 1.961 50.207 89.149 1.00 36.51 76 ASP F O 1
ATOM 8199 N N . ALA E 2 77 ? 2.413 48.211 90.089 1.00 38.23 77 ALA F N 1
ATOM 8200 C CA . ALA E 2 77 ? 1.659 47.455 89.070 1.00 38.60 77 ALA F CA 1
ATOM 8201 C C . ALA E 2 77 ? 0.184 47.794 89.232 1.00 39.11 77 ALA F C 1
ATOM 8202 O O . ALA E 2 77 ? -0.500 48.137 88.256 1.00 38.20 77 ALA F O 1
ATOM 8204 N N . ALA E 2 78 ? -0.293 47.685 90.479 1.00 37.71 78 ALA F N 1
ATOM 8205 C CA . ALA E 2 78 ? -1.677 48.010 90.821 1.00 34.91 78 ALA F CA 1
ATOM 8206 C C . ALA E 2 78 ? -1.969 49.432 90.371 1.00 33.33 78 ALA F C 1
ATOM 8207 O O . ALA E 2 78 ? -3.032 49.693 89.835 1.00 34.31 78 ALA F O 1
ATOM 8209 N N . ARG E 2 79 ? -1.021 50.344 90.583 1.00 33.92 79 ARG F N 1
ATOM 8210 C CA . ARG E 2 79 ? -1.198 51.741 90.193 1.00 34.48 79 ARG F CA 1
ATOM 8211 C C . ARG E 2 79 ? -1.216 51.980 88.671 1.00 34.85 79 ARG F C 1
ATOM 8212 O O . ARG E 2 79 ? -1.826 52.930 88.202 1.00 34.79 79 ARG F O 1
ATOM 8220 N N . ALA E 2 80 ? -0.578 51.101 87.905 1.00 35.70 80 ALA F N 1
ATOM 8221 C CA . ALA E 2 80 ? -0.531 51.235 86.448 1.00 36.66 80 ALA F CA 1
ATOM 8222 C C . ALA E 2 80 ? -1.654 50.473 85.758 1.00 38.28 80 ALA F C 1
ATOM 8223 O O . ALA E 2 80 ? -1.942 50.683 84.578 1.00 39.53 80 ALA F O 1
ATOM 8225 N N . GLY E 2 81 ? -2.280 49.572 86.500 1.00 40.19 81 GLY F N 1
ATOM 8226 C CA . GLY E 2 81 ? -3.343 48.783 85.931 1.00 39.34 81 GLY F CA 1
ATOM 8227 C C . GLY E 2 81 ? -2.801 47.588 85.170 1.00 40.17 81 GLY F C 1
ATOM 8228 O O . GLY E 2 81 ? -3.387 47.169 84.174 1.00 40.30 81 GLY F O 1
ATOM 8229 N N . PHE E 2 82 ? -1.673 47.033 85.597 1.00 40.89 82 PHE F N 1
ATOM 8230 C CA . PHE E 2 82 ? -1.155 45.856 84.899 1.00 41.87 82 PHE F CA 1
ATOM 8231 C C . PHE E 2 82 ? -1.528 44.620 85.683 1.00 42.17 82 PHE F C 1
ATOM 8232 O O . PHE E 2 82 ? -0.712 44.016 86.402 1.00 41.00 82 PHE F O 1
ATOM 8240 N N . LEU E 2 83 ? -2.806 44.283 85.524 1.00 41.66 83 LEU F N 1
ATOM 8241 C CA . LEU E 2 83 ? -3.440 43.158 86.176 1.00 42.59 83 LEU F CA 1
ATOM 8242 C C . LEU E 2 83 ? -2.706 41.840 85.996 1.00 42.53 83 LEU F C 1
ATOM 8243 O O . LEU E 2 83 ? -2.499 41.108 86.965 1.00 43.66 83 LEU F O 1
ATOM 8248 N N . ASP E 2 84 ? -2.302 41.523 84.775 1.00 41.06 84 ASP F N 1
ATOM 8249 C CA . ASP E 2 84 ? -1.583 40.276 84.599 1.00 42.38 84 ASP F CA 1
ATOM 8250 C C . ASP E 2 84 ? -0.340 40.246 85.471 1.00 43.04 84 ASP F C 1
ATOM 8251 O O . ASP E 2 84 ? -0.096 39.259 86.172 1.00 45.13 84 ASP F O 1
ATOM 8256 N N . THR E 2 85 ? 0.427 41.333 85.448 1.00 41.73 85 THR F N 1
ATOM 8257 C CA . THR E 2 85 ? 1.645 41.422 86.231 1.00 40.14 85 THR F CA 1
ATOM 8258 C C . THR E 2 85 ? 1.328 41.297 87.699 1.00 40.61 85 THR F C 1
ATOM 8259 O O . THR E 2 85 ? 2.006 40.563 88.421 1.00 40.21 85 THR F O 1
ATOM 8263 N N . LEU E 2 86 ? 0.294 42.014 88.140 1.00 41.50 86 LEU F N 1
ATOM 8264 C CA . LEU E 2 86 ? -0.114 41.984 89.549 1.00 40.40 86 LEU F CA 1
ATOM 8265 C C . LEU E 2 86 ? -0.497 40.573 89.889 1.00 38.91 86 LEU F C 1
ATOM 8266 O O . LEU E 2 86 ? -0.233 40.085 90.986 1.00 37.19 86 LEU F O 1
ATOM 8271 N N . GLN E 2 87 ? -1.109 39.911 88.921 1.00 38.26 87 GLN F N 1
ATOM 8272 C CA . GLN E 2 87 ? -1.514 38.550 89.130 1.00 41.03 87 GLN F CA 1
ATOM 8273 C C . GLN E 2 87 ? -0.338 37.591 89.200 1.00 40.04 87 GLN F C 1
ATOM 8274 O O . GLN E 2 87 ? -0.272 36.746 90.091 1.00 40.88 87 GLN F O 1
ATOM 8280 N N . THR E 2 88 ? 0.606 37.709 88.285 1.00 39.20 88 THR F N 1
ATOM 8281 C CA . THR E 2 88 ? 1.748 36.818 88.365 1.00 36.59 88 THR F CA 1
ATOM 8282 C C . THR E 2 88 ? 2.560 37.112 89.634 1.00 35.14 88 THR F C 1
ATOM 8283 O O . THR E 2 88 ? 3.275 36.258 90.116 1.00 36.05 88 THR F O 1
ATOM 8287 N N . LEU E 2 89 ? 2.432 38.304 90.198 1.00 34.46 89 LEU F N 1
ATOM 8288 C CA . LEU E 2 89 ? 3.164 38.604 91.416 1.00 35.60 89 LEU F CA 1
ATOM 8289 C C . LEU E 2 89 ? 2.542 37.839 92.582 1.00 38.15 89 LEU F C 1
ATOM 8290 O O . LEU E 2 89 ? 3.254 37.298 93.415 1.00 38.56 89 LEU F O 1
ATOM 8295 N N . LEU E 2 90 ? 1.215 37.805 92.644 1.00 40.42 90 LEU F N 1
ATOM 8296 C CA . LEU E 2 90 ? 0.514 37.095 93.716 1.00 42.82 90 LEU F CA 1
ATOM 8297 C C . LEU E 2 90 ? 0.800 35.608 93.553 1.00 45.10 90 LEU F C 1
ATOM 8298 O O . LEU E 2 90 ? 1.061 34.884 94.524 1.00 46.19 90 LEU F O 1
ATOM 8303 N N . GLU E 2 91 ? 0.762 35.173 92.302 1.00 47.08 91 GLU F N 1
ATOM 8304 C CA . GLU E 2 91 ? 1.038 33.796 91.938 1.00 50.33 91 GLU F CA 1
ATOM 8305 C C . GLU E 2 91 ? 2.317 33.364 92.661 1.00 50.81 91 GLU F C 1
ATOM 8306 O O . GLU E 2 91 ? 2.473 32.192 93.004 1.00 52.48 91 GLU F O 1
ATOM 8312 N N . PHE E 2 92 ? 3.231 34.304 92.892 1.00 49.52 92 PHE F N 1
ATOM 8313 C CA . PHE E 2 92 ? 4.461 33.968 93.606 1.00 49.43 92 PHE F CA 1
ATOM 8314 C C . PHE E 2 92 ? 4.461 34.450 95.055 1.00 49.41 92 PHE F C 1
ATOM 8315 O O . PHE E 2 92 ? 5.492 34.877 95.596 1.00 49.56 92 PHE F O 1
ATOM 8323 N N . GLN E 2 93 ? 3.291 34.400 95.672 1.00 48.60 93 GLN F N 1
ATOM 8324 C CA . GLN E 2 93 ? 3.168 34.767 97.075 1.00 51.35 93 GLN F CA 1
ATOM 8325 C C . GLN E 2 93 ? 3.387 36.217 97.500 1.00 50.38 93 GLN F C 1
ATOM 8326 O O . GLN E 2 93 ? 3.657 36.471 98.670 1.00 51.90 93 GLN F O 1
ATOM 8332 N N . ALA E 2 94 ? 3.296 37.172 96.592 1.00 49.09 94 ALA F N 1
ATOM 8333 C CA . ALA E 2 94 ? 3.465 38.560 97.004 1.00 46.91 94 ALA F CA 1
ATOM 8334 C C . ALA E 2 94 ? 2.299 38.910 97.930 1.00 45.61 94 ALA F C 1
ATOM 8335 O O . ALA E 2 94 ? 1.183 38.452 97.697 1.00 46.09 94 ALA F O 1
ATOM 8337 N N . ASP E 2 95 ? 2.547 39.720 98.962 1.00 43.26 95 ASP F N 1
ATOM 8338 C CA . ASP E 2 95 ? 1.496 40.091 99.894 1.00 41.32 95 ASP F CA 1
ATOM 8339 C C . ASP E 2 95 ? 0.557 41.141 99.340 1.00 42.73 95 ASP F C 1
ATOM 8340 O O . ASP E 2 95 ? 0.957 42.272 99.059 1.00 42.87 95 ASP F O 1
ATOM 8345 N N . VAL E 2 96 ? -0.702 40.747 99.198 1.00 42.56 96 VAL F N 1
ATOM 8346 C CA . VAL E 2 96 ? -1.753 41.598 98.668 1.00 42.70 96 VAL F CA 1
ATOM 8347 C C . VAL E 2 96 ? -2.029 42.771 99.571 1.00 44.75 96 VAL F C 1
ATOM 8348 O O . VAL E 2 96 ? -2.577 43.790 99.121 1.00 45.28 96 VAL F O 1
ATOM 8352 N N . ASN E 2 97 ? -1.703 42.619 100.856 1.00 44.79 97 ASN F N 1
ATOM 8353 C CA . ASN E 2 97 ? -1.977 43.699 101.806 1.00 45.49 97 ASN F CA 1
ATOM 8354 C C . ASN E 2 97 ? -0.768 44.532 102.244 1.00 44.23 97 ASN F C 1
ATOM 8355 O O . ASN E 2 97 ? -0.858 45.346 103.159 1.00 45.18 97 ASN F O 1
ATOM 8360 N N . ILE E 2 98 ? 0.366 44.329 101.596 1.00 42.74 98 ILE F N 1
ATOM 8361 C CA . ILE E 2 98 ? 1.540 45.123 101.914 1.00 40.21 98 ILE F CA 1
ATOM 8362 C C . ILE E 2 98 ? 1.147 46.612 101.751 1.00 41.41 98 ILE F C 1
ATOM 8363 O O . ILE E 2 98 ? 0.537 47.018 100.752 1.00 42.04 98 ILE F O 1
ATOM 8368 N N . GLU E 2 99 ? 1.464 47.424 102.744 1.00 41.21 99 GLU F N 1
ATOM 8369 C CA . GLU E 2 99 ? 1.124 48.828 102.657 1.00 42.03 99 GLU F CA 1
ATOM 8370 C C . GLU E 2 99 ? 2.343 49.622 102.212 1.00 41.27 99 GLU F C 1
ATOM 8371 O O . GLU E 2 99 ? 3.464 49.184 102.383 1.00 41.51 99 GLU F O 1
ATOM 8377 N N . ASP E 2 100 ? 2.126 50.789 101.628 1.00 42.38 100 ASP F N 1
ATOM 8378 C CA . ASP E 2 100 ? 3.240 51.622 101.218 1.00 43.19 100 ASP F CA 1
ATOM 8379 C C . ASP E 2 100 ? 3.623 52.387 102.479 1.00 44.17 100 ASP F C 1
ATOM 8380 O O . ASP E 2 100 ? 3.335 51.921 103.595 1.00 45.18 100 ASP F O 1
ATOM 8385 N N . ASN E 2 101 ? 4.262 53.540 102.357 1.00 43.73 101 ASN F N 1
ATOM 8386 C CA . ASN E 2 101 ? 4.610 54.246 103.586 1.00 44.00 101 ASN F CA 1
ATOM 8387 C C . ASN E 2 101 ? 3.540 55.218 104.111 1.00 44.90 101 ASN F C 1
ATOM 8388 O O . ASN E 2 101 ? 3.726 55.828 105.165 1.00 46.86 101 ASN F O 1
ATOM 8393 N N . GLU E 2 102 ? 2.430 55.343 103.376 1.00 44.82 102 GLU F N 1
ATOM 8394 C CA . GLU E 2 102 ? 1.295 56.184 103.748 1.00 44.78 102 GLU F CA 1
ATOM 8395 C C . GLU E 2 102 ? 0.135 55.261 104.123 1.00 43.78 102 GLU F C 1
ATOM 8396 O O . GLU E 2 102 ? -1.017 55.695 104.163 1.00 42.08 102 GLU F O 1
ATOM 8402 N N . GLY E 2 103 ? 0.457 53.988 104.381 1.00 42.81 103 GLY F N 1
ATOM 8403 C CA . GLY E 2 103 ? -0.532 52.987 104.749 1.00 42.36 103 GLY F CA 1
ATOM 8404 C C . GLY E 2 103 ? -1.466 52.575 103.626 1.00 44.48 103 GLY F C 1
ATOM 8405 O O . GLY E 2 103 ? -2.612 52.262 103.885 1.00 45.08 103 GLY F O 1
ATOM 8406 N N . ASN E 2 104 ? -0.995 52.577 102.380 1.00 45.27 104 ASN F N 1
ATOM 8407 C CA . ASN E 2 104 ? -1.832 52.209 101.244 1.00 44.67 104 ASN F CA 1
ATOM 8408 C C . ASN E 2 104 ? -1.625 50.799 100.786 1.00 45.32 104 ASN F C 1
ATOM 8409 O O . ASN E 2 104 ? -0.559 50.244 100.940 1.00 45.24 104 ASN F O 1
ATOM 8414 N N . LEU E 2 105 ? -2.661 50.229 100.197 1.00 46.22 105 LEU F N 1
ATOM 8415 C CA . LEU E 2 105 ? -2.598 48.869 99.704 1.00 47.10 105 LEU F CA 1
ATOM 8416 C C . LEU E 2 105 ? -2.656 48.983 98.188 1.00 47.52 105 LEU F C 1
ATOM 8417 O O . LEU E 2 105 ? -3.003 50.030 97.655 1.00 46.88 105 LEU F O 1
ATOM 8422 N N . PRO E 2 106 ? -2.296 47.922 97.467 1.00 47.69 106 PRO F N 1
ATOM 8423 C CA . PRO E 2 106 ? -2.375 48.055 96.011 1.00 49.00 106 PRO F CA 1
ATOM 8424 C C . PRO E 2 106 ? -3.777 48.541 95.627 1.00 49.89 106 PRO F C 1
ATOM 8425 O O . PRO E 2 106 ? -3.944 49.375 94.728 1.00 48.92 106 PRO F O 1
ATOM 8429 N N . LEU E 2 107 ? -4.773 48.010 96.339 1.00 50.72 107 LEU F N 1
ATOM 8430 C CA . LEU E 2 107 ? -6.177 48.351 96.129 1.00 49.75 107 LEU F CA 1
ATOM 8431 C C . LEU E 2 107 ? -6.452 49.856 96.215 1.00 50.31 107 LEU F C 1
ATOM 8432 O O . LEU E 2 107 ? -7.212 50.405 95.405 1.00 52.15 107 LEU F O 1
ATOM 8437 N N . HIS E 2 108 ? -5.854 50.529 97.192 1.00 49.48 108 HIS F N 1
ATOM 8438 C CA . HIS E 2 108 ? -6.039 51.972 97.308 1.00 48.77 108 HIS F CA 1
ATOM 8439 C C . HIS E 2 108 ? -5.631 52.638 96.012 1.00 46.76 108 HIS F C 1
ATOM 8440 O O . HIS E 2 108 ? -6.389 53.415 95.450 1.00 47.78 108 HIS F O 1
ATOM 8447 N N . LEU E 2 109 ? -4.420 52.321 95.563 1.00 44.47 109 LEU F N 1
ATOM 8448 C CA . LEU E 2 109 ? -3.838 52.881 94.360 1.00 44.01 109 LEU F CA 1
ATOM 8449 C C . LEU E 2 109 ? -4.577 52.532 93.054 1.00 45.57 109 LEU F C 1
ATOM 8450 O O . LEU E 2 109 ? -4.642 53.363 92.143 1.00 46.90 109 LEU F O 1
ATOM 8455 N N . ALA E 2 110 ? -5.136 51.322 92.955 1.00 46.19 110 ALA F N 1
ATOM 8456 C CA . ALA E 2 110 ? -5.894 50.924 91.760 1.00 45.43 110 ALA F CA 1
ATOM 8457 C C . ALA E 2 110 ? -7.205 51.723 91.749 1.00 45.17 110 ALA F C 1
ATOM 8458 O O . ALA E 2 110 ? -7.665 52.211 90.711 1.00 42.53 110 ALA F O 1
ATOM 8460 N N . ALA E 2 111 ? -7.781 51.855 92.940 1.00 46.25 111 ALA F N 1
ATOM 8461 C CA . ALA E 2 111 ? -9.020 52.590 93.154 1.00 47.49 111 ALA F CA 1
ATOM 8462 C C . ALA E 2 111 ? -8.807 54.062 92.824 1.00 47.43 111 ALA F C 1
ATOM 8463 O O . ALA E 2 111 ? -9.542 54.651 92.053 1.00 49.28 111 ALA F O 1
ATOM 8465 N N . LYS E 2 112 ? -7.785 54.644 93.428 1.00 47.96 112 LYS F N 1
ATOM 8466 C CA . LYS E 2 112 ? -7.422 56.033 93.230 1.00 47.14 112 LYS F CA 1
ATOM 8467 C C . LYS E 2 112 ? -7.210 56.334 91.738 1.00 48.33 112 LYS F C 1
ATOM 8468 O O . LYS E 2 112 ? -7.485 57.446 91.281 1.00 47.67 112 LYS F O 1
ATOM 8474 N N . GLU E 2 113 ? -6.746 55.339 90.977 1.00 48.36 113 GLU F N 1
ATOM 8475 C CA . GLU E 2 113 ? -6.473 55.539 89.554 1.00 49.09 113 GLU F CA 1
ATOM 8476 C C . GLU E 2 113 ? -7.615 55.203 88.588 1.00 50.28 113 GLU F C 1
ATOM 8477 O O . GLU E 2 113 ? -7.506 55.470 87.385 1.00 50.78 113 GLU F O 1
ATOM 8483 N N . GLY E 2 114 ? -8.706 54.636 89.106 1.00 50.27 114 GLY F N 1
ATOM 8484 C CA . GLY E 2 114 ? -9.835 54.282 88.264 1.00 48.28 114 GLY F CA 1
ATOM 8485 C C . GLY E 2 114 ? -9.733 52.931 87.567 1.00 49.09 114 GLY F C 1
ATOM 8486 O O . GLY E 2 114 ? -10.573 52.629 86.714 1.00 47.92 114 GLY F O 1
ATOM 8487 N N . HIS E 2 115 ? -8.739 52.111 87.924 1.00 48.41 115 HIS F N 1
ATOM 8488 C CA . HIS E 2 115 ? -8.570 50.811 87.280 1.00 49.70 115 HIS F CA 1
ATOM 8489 C C . HIS E 2 115 ? -9.601 49.807 87.756 1.00 51.19 115 HIS F C 1
ATOM 8490 O O . HIS E 2 115 ? -9.327 48.972 88.614 1.00 53.00 115 HIS F O 1
ATOM 8497 N N . LEU E 2 116 ? -10.783 49.886 87.152 1.00 52.32 116 LEU F N 1
ATOM 8498 C CA . LEU E 2 116 ? -11.925 49.049 87.502 1.00 53.58 116 LEU F CA 1
ATOM 8499 C C . LEU E 2 116 ? -11.709 47.544 87.463 1.00 54.10 116 LEU F C 1
ATOM 8500 O O . LEU E 2 116 ? -12.150 46.817 88.346 1.00 54.68 116 LEU F O 1
ATOM 8505 N N . ARG E 2 117 ? -11.040 47.061 86.437 1.00 55.89 117 ARG F N 1
ATOM 8506 C CA . ARG E 2 117 ? -10.822 45.633 86.340 1.00 56.75 117 ARG F CA 1
ATOM 8507 C C . ARG E 2 117 ? -9.774 45.177 87.344 1.00 55.43 117 ARG F C 1
ATOM 8508 O O . ARG E 2 117 ? -9.613 43.983 87.559 1.00 55.42 117 ARG F O 1
ATOM 8516 N N . VAL E 2 118 ? -9.053 46.121 87.952 1.00 54.60 118 VAL F N 1
ATOM 8517 C CA . VAL E 2 118 ? -8.048 45.763 88.963 1.00 52.63 118 VAL F CA 1
ATOM 8518 C C . VAL E 2 118 ? -8.682 45.841 90.358 1.00 51.37 118 VAL F C 1
ATOM 8519 O O . VAL E 2 118 ? -8.301 45.114 91.274 1.00 47.48 118 VAL F O 1
ATOM 8523 N N . VAL E 2 119 ? -9.645 46.737 90.519 1.00 50.63 119 VAL F N 1
ATOM 8524 C CA . VAL E 2 119 ? -10.349 46.798 91.782 1.00 53.16 119 VAL F CA 1
ATOM 8525 C C . VAL E 2 119 ? -11.249 45.553 91.771 1.00 54.41 119 VAL F C 1
ATOM 8526 O O . VAL E 2 119 ? -11.311 44.799 92.752 1.00 55.19 119 VAL F O 1
ATOM 8530 N N . GLU E 2 120 ? -11.932 45.340 90.649 1.00 54.35 120 GLU F N 1
ATOM 8531 C CA . GLU E 2 120 ? -12.769 44.162 90.466 1.00 54.87 120 GLU F CA 1
ATOM 8532 C C . GLU E 2 120 ? -12.051 42.943 91.041 1.00 52.40 120 GLU F C 1
ATOM 8533 O O . GLU E 2 120 ? -12.535 42.323 91.967 1.00 51.22 120 GLU F O 1
ATOM 8539 N N . PHE E 2 121 ? -10.882 42.626 90.489 1.00 51.08 121 PHE F N 1
ATOM 8540 C CA . PHE E 2 121 ? -10.092 41.463 90.906 1.00 49.88 121 PHE F CA 1
ATOM 8541 C C . PHE E 2 121 ? -9.711 41.407 92.381 1.00 50.66 121 PHE F C 1
ATOM 8542 O O . PHE E 2 121 ? -9.848 40.377 93.032 1.00 50.50 121 PHE F O 1
ATOM 8550 N N . LEU E 2 122 ? -9.202 42.510 92.905 1.00 52.35 122 LEU F N 1
ATOM 8551 C CA . LEU E 2 122 ? -8.792 42.549 94.300 1.00 52.42 122 LEU F CA 1
ATOM 8552 C C . LEU E 2 122 ? -9.977 42.256 95.220 1.00 53.46 122 LEU F C 1
ATOM 8553 O O . LEU E 2 122 ? -9.923 41.377 96.082 1.00 52.72 122 LEU F O 1
ATOM 8558 N N . VAL E 2 123 ? -11.058 42.992 95.010 1.00 53.63 123 VAL F N 1
ATOM 8559 C CA . VAL E 2 123 ? -12.257 42.819 95.800 1.00 52.97 123 VAL F CA 1
ATOM 8560 C C . VAL E 2 123 ? -12.838 41.418 95.799 1.00 53.66 123 VAL F C 1
ATOM 8561 O O . VAL E 2 123 ? -13.224 40.917 96.842 1.00 55.16 123 VAL F O 1
ATOM 8565 N N . LYS E 2 124 ? -12.900 40.784 94.640 1.00 54.36 124 LYS F N 1
ATOM 8566 C CA . LYS E 2 124 ? -13.499 39.463 94.545 1.00 56.87 124 LYS F CA 1
ATOM 8567 C C . LYS E 2 124 ? -12.596 38.233 94.619 1.00 57.46 124 LYS F C 1
ATOM 8568 O O . LYS E 2 124 ? -13.093 37.143 94.898 1.00 57.89 124 LYS F O 1
ATOM 8574 N N . HIS E 2 125 ? -11.292 38.382 94.394 1.00 57.34 125 HIS F N 1
ATOM 8575 C CA . HIS E 2 125 ? -10.416 37.211 94.389 1.00 56.72 125 HIS F CA 1
ATOM 8576 C C . HIS E 2 125 ? -9.122 37.275 95.191 1.00 56.82 125 HIS F C 1
ATOM 8577 O O . HIS E 2 125 ? -8.231 36.429 95.008 1.00 55.53 125 HIS F O 1
ATOM 8584 N N . THR E 2 126 ? -8.998 38.260 96.071 1.00 56.60 126 THR F N 1
ATOM 8585 C CA . THR E 2 126 ? -7.787 38.365 96.885 1.00 56.10 126 THR F CA 1
ATOM 8586 C C . THR E 2 126 ? -8.131 38.614 98.361 1.00 56.30 126 THR F C 1
ATOM 8587 O O . THR E 2 126 ? -9.261 38.999 98.710 1.00 55.53 126 THR F O 1
ATOM 8591 N N . ALA E 2 127 ? -7.154 38.376 99.228 1.00 55.56 127 ALA F N 1
ATOM 8592 C CA . ALA E 2 127 ? -7.354 38.611 100.643 1.00 55.25 127 ALA F CA 1
ATOM 8593 C C . ALA E 2 127 ? -7.280 40.120 100.925 1.00 55.05 127 ALA F C 1
ATOM 8594 O O . ALA E 2 127 ? -7.219 40.551 102.066 1.00 54.92 127 ALA F O 1
ATOM 8596 N N . SER E 2 128 ? -7.290 40.930 99.881 1.00 55.99 128 SER F N 1
ATOM 8597 C CA . SER E 2 128 ? -7.205 42.362 100.085 1.00 57.48 128 SER F CA 1
ATOM 8598 C C . SER E 2 128 ? -8.136 42.870 101.187 1.00 56.91 128 SER F C 1
ATOM 8599 O O . SER E 2 128 ? -9.361 42.858 101.076 1.00 54.91 128 SER F O 1
ATOM 8602 N N . ASN E 2 129 ? -7.526 43.315 102.265 1.00 57.46 129 ASN F N 1
ATOM 8603 C CA . ASN E 2 129 ? -8.276 43.856 103.370 1.00 58.54 129 ASN F CA 1
ATOM 8604 C C . ASN E 2 129 ? -8.876 45.231 102.968 1.00 56.87 129 ASN F C 1
ATOM 8605 O O . ASN E 2 129 ? -8.259 46.288 103.093 1.00 54.66 129 ASN F O 1
ATOM 8610 N N . VAL E 2 130 ? -10.100 45.165 102.453 1.00 55.98 130 VAL F N 1
ATOM 8611 C CA . VAL E 2 130 ? -10.871 46.316 101.994 1.00 55.57 130 VAL F CA 1
ATOM 8612 C C . VAL E 2 130 ? -11.018 47.446 103.001 1.00 56.37 130 VAL F C 1
ATOM 8613 O O . VAL E 2 130 ? -10.689 48.610 102.726 1.00 56.55 130 VAL F O 1
ATOM 8617 N N . GLY E 2 131 ? -11.548 47.090 104.161 1.00 56.79 131 GLY F N 1
ATOM 8618 C CA . GLY E 2 131 ? -11.778 48.063 105.201 1.00 57.89 131 GLY F CA 1
ATOM 8619 C C . GLY E 2 131 ? -10.559 48.843 105.618 1.00 59.42 131 GLY F C 1
ATOM 8620 O O . GLY E 2 131 ? -10.692 49.853 106.299 1.00 60.74 131 GLY F O 1
ATOM 8621 N N . HIS E 2 132 ? -9.373 48.400 105.211 1.00 59.95 132 HIS F N 1
ATOM 8622 C CA . HIS E 2 132 ? -8.143 49.086 105.595 1.00 58.95 132 HIS F CA 1
ATOM 8623 C C . HIS E 2 132 ? -8.114 50.579 105.284 1.00 58.70 132 HIS F C 1
ATOM 8624 O O . HIS E 2 132 ? -8.349 51.001 104.148 1.00 57.63 132 HIS F O 1
ATOM 8631 N N . ARG E 2 133 ? -7.803 51.359 106.315 1.00 59.54 133 ARG F N 1
ATOM 8632 C CA . ARG E 2 133 ? -7.720 52.819 106.234 1.00 61.47 133 ARG F CA 1
ATOM 8633 C C . ARG E 2 133 ? -6.249 53.235 106.252 1.00 60.44 133 ARG F C 1
ATOM 8634 O O . ARG E 2 133 ? -5.462 52.738 107.058 1.00 58.16 133 ARG F O 1
ATOM 8642 N N . ASN E 2 134 ? -5.876 54.141 105.355 1.00 60.51 134 ASN F N 1
ATOM 8643 C CA . ASN E 2 134 ? -4.490 54.567 105.301 1.00 61.23 134 ASN F CA 1
ATOM 8644 C C . ASN E 2 134 ? -4.256 55.627 106.357 1.00 61.26 134 ASN F C 1
ATOM 8645 O O . ASN E 2 134 ? -5.173 56.002 107.084 1.00 62.77 134 ASN F O 1
ATOM 8650 N N . HIS E 2 135 ? -3.021 56.103 106.427 1.00 59.78 135 HIS F N 1
ATOM 8651 C CA . HIS E 2 135 ? -2.613 57.107 107.385 1.00 58.16 135 HIS F CA 1
ATOM 8652 C C . HIS E 2 135 ? -3.427 58.407 107.370 1.00 60.09 135 HIS F C 1
ATOM 8653 O O . HIS E 2 135 ? -3.262 59.252 108.251 1.00 60.92 135 HIS F O 1
ATOM 8660 N N . LYS E 2 136 ? -4.282 58.600 106.373 1.00 60.38 136 LYS F N 1
ATOM 8661 C CA . LYS E 2 136 ? -5.117 59.795 106.359 1.00 61.09 136 LYS F CA 1
ATOM 8662 C C . LYS E 2 136 ? -6.515 59.396 106.766 1.00 61.55 136 LYS F C 1
ATOM 8663 O O . LYS E 2 136 ? -7.437 60.204 106.741 1.00 61.89 136 LYS F O 1
ATOM 8669 N N . GLY E 2 137 ? -6.664 58.128 107.128 1.00 61.85 137 GLY F N 1
ATOM 8670 C CA . GLY E 2 137 ? -7.954 57.616 107.537 1.00 62.80 137 GLY F CA 1
ATOM 8671 C C . GLY E 2 137 ? -8.807 57.095 106.401 1.00 63.17 137 GLY F C 1
ATOM 8672 O O . GLY E 2 137 ? -9.816 56.443 106.632 1.00 64.06 137 GLY F O 1
ATOM 8673 N N . ASP E 2 138 ? -8.392 57.357 105.172 1.00 64.20 138 ASP F N 1
ATOM 8674 C CA . ASP E 2 138 ? -9.138 56.928 103.998 1.00 64.71 138 ASP F CA 1
ATOM 8675 C C . ASP E 2 138 ? -9.134 55.439 103.650 1.00 64.40 138 ASP F C 1
ATOM 8676 O O . ASP E 2 138 ? -8.351 54.657 104.172 1.00 64.17 138 ASP F O 1
ATOM 8681 N N . THR E 2 139 ? -10.039 55.081 102.748 1.00 64.51 139 THR F N 1
ATOM 8682 C CA . THR E 2 139 ? -10.214 53.724 102.237 1.00 64.07 139 THR F CA 1
ATOM 8683 C C . THR E 2 139 ? -10.030 53.751 100.730 1.00 63.76 139 THR F C 1
ATOM 8684 O O . THR E 2 139 ? -10.068 54.818 100.096 1.00 64.22 139 THR F O 1
ATOM 8688 N N . ALA E 2 140 ? -9.837 52.579 100.148 1.00 62.69 140 ALA F N 1
ATOM 8689 C CA . ALA E 2 140 ? -9.691 52.525 98.720 1.00 61.56 140 ALA F CA 1
ATOM 8690 C C . ALA E 2 140 ? -10.943 53.206 98.169 1.00 61.34 140 ALA F C 1
ATOM 8691 O O . ALA E 2 140 ? -10.848 54.172 97.403 1.00 61.08 140 ALA F O 1
ATOM 8693 N N . CYS E 2 141 ? -12.113 52.742 98.606 1.00 60.97 141 CYS F N 1
ATOM 8694 C CA . CYS E 2 141 ? -13.364 53.307 98.115 1.00 61.16 141 CYS F CA 1
ATOM 8695 C C . CYS E 2 141 ? -13.495 54.809 98.383 1.00 60.31 141 CYS F C 1
ATOM 8696 O O . CYS E 2 141 ? -14.043 55.551 97.573 1.00 60.15 141 CYS F O 1
ATOM 8699 N N . ASP E 2 142 ? -12.998 55.249 99.526 1.00 59.37 142 ASP F N 1
ATOM 8700 C CA . ASP E 2 142 ? -13.040 56.655 99.867 1.00 59.06 142 ASP F CA 1
ATOM 8701 C C . ASP E 2 142 ? -12.220 57.420 98.860 1.00 58.45 142 ASP F C 1
ATOM 8702 O O . ASP E 2 142 ? -12.635 58.479 98.418 1.00 57.99 142 ASP F O 1
ATOM 8707 N N . LEU E 2 143 ? -11.046 56.897 98.511 1.00 57.70 143 LEU F N 1
ATOM 8708 C CA . LEU E 2 143 ? -10.185 57.568 97.534 1.00 57.86 143 LEU F CA 1
ATOM 8709 C C . LEU E 2 143 ? -10.818 57.616 96.148 1.00 57.81 143 LEU F C 1
ATOM 8710 O O . LEU E 2 143 ? -10.619 58.569 95.394 1.00 54.85 143 LEU F O 1
ATOM 8715 N N . ALA E 2 144 ? -11.569 56.571 95.821 1.00 59.78 144 ALA F N 1
ATOM 8716 C CA . ALA E 2 144 ? -12.261 56.490 94.542 1.00 63.35 144 ALA F CA 1
ATOM 8717 C C . ALA E 2 144 ? -13.253 57.645 94.516 1.00 65.10 144 ALA F C 1
ATOM 8718 O O . ALA E 2 144 ? -13.386 58.363 93.520 1.00 64.77 144 ALA F O 1
ATOM 8720 N N . ARG E 2 145 ? -13.944 57.805 95.640 1.00 67.41 145 ARG F N 1
ATOM 8721 C CA . ARG E 2 145 ? -14.931 58.859 95.833 1.00 69.04 145 ARG F CA 1
ATOM 8722 C C . ARG E 2 145 ? -14.234 60.246 95.796 1.00 69.24 145 ARG F C 1
ATOM 8723 O O . ARG E 2 145 ? -14.662 61.153 95.077 1.00 68.63 145 ARG F O 1
ATOM 8731 N N . LEU E 2 146 ? -13.147 60.393 96.549 1.00 69.49 146 LEU F N 1
ATOM 8732 C CA . LEU E 2 146 ? -12.388 61.646 96.598 1.00 70.13 146 LEU F CA 1
ATOM 8733 C C . LEU E 2 146 ? -11.721 61.996 95.273 1.00 69.70 146 LEU F C 1
ATOM 8734 O O . LEU E 2 146 ? -11.194 63.093 95.114 1.00 68.71 146 LEU F O 1
ATOM 8739 N N . TYR E 2 147 ? -11.725 61.058 94.332 1.00 70.36 147 TYR F N 1
ATOM 8740 C CA . TYR E 2 147 ? -11.112 61.303 93.032 1.00 71.51 147 TYR F CA 1
ATOM 8741 C C . TYR E 2 147 ? -12.047 61.232 91.837 1.00 72.93 147 TYR F C 1
ATOM 8742 O O . TYR E 2 147 ? -11.619 61.451 90.704 1.00 73.70 147 TYR F O 1
ATOM 8751 N N . GLY E 2 148 ? -13.316 60.925 92.082 1.00 73.67 148 GLY F N 1
ATOM 8752 C CA . GLY E 2 148 ? -14.269 60.869 90.994 1.00 75.35 148 GLY F CA 1
ATOM 8753 C C . GLY E 2 148 ? -14.426 59.520 90.320 1.00 77.25 148 GLY F C 1
ATOM 8754 O O . GLY E 2 148 ? -15.284 59.357 89.449 1.00 78.52 148 GLY F O 1
ATOM 8755 N N . ARG E 2 149 ? -13.605 58.548 90.693 1.00 78.27 149 ARG F N 1
ATOM 8756 C CA . ARG E 2 149 ? -13.720 57.228 90.088 1.00 79.48 149 ARG F CA 1
ATOM 8757 C C . ARG E 2 149 ? -15.037 56.567 90.475 1.00 80.05 149 ARG F C 1
ATOM 8758 O O . ARG E 2 149 ? -15.075 55.413 90.901 1.00 79.08 149 ARG F O 1
ATOM 8766 N N . ASN E 2 150 ? -16.115 57.326 90.310 1.00 81.56 150 ASN F N 1
ATOM 8767 C CA . ASN E 2 150 ? -17.463 56.878 90.631 1.00 83.86 150 ASN F CA 1
ATOM 8768 C C . ASN E 2 150 ? -17.761 55.469 90.116 1.00 83.33 150 ASN F C 1
ATOM 8769 O O . ASN E 2 150 ? -18.245 54.617 90.863 1.00 84.03 150 ASN F O 1
ATOM 8774 N N . GLU E 2 151 ? -17.492 55.232 88.838 1.00 82.19 151 GLU F N 1
ATOM 8775 C CA . GLU E 2 151 ? -17.726 53.924 88.245 1.00 79.79 151 GLU F CA 1
ATOM 8776 C C . GLU E 2 151 ? -17.140 52.861 89.175 1.00 77.57 151 GLU F C 1
ATOM 8777 O O . GLU E 2 151 ? -17.758 51.817 89.432 1.00 75.51 151 GLU F O 1
ATOM 8783 N N . VAL E 2 152 ? -15.950 53.161 89.692 1.00 75.61 152 VAL F N 1
ATOM 8784 C CA . VAL E 2 152 ? -15.233 52.268 90.592 1.00 73.24 152 VAL F CA 1
ATOM 8785 C C . VAL E 2 152 ? -15.901 52.215 91.957 1.00 71.56 152 VAL F C 1
ATOM 8786 O O . VAL E 2 152 ? -16.020 51.153 92.563 1.00 70.95 152 VAL F O 1
ATOM 8790 N N . VAL E 2 153 ? -16.324 53.375 92.439 1.00 70.49 153 VAL F N 1
ATOM 8791 C CA . VAL E 2 153 ? -16.996 53.467 93.728 1.00 69.51 153 VAL F CA 1
ATOM 8792 C C . VAL E 2 153 ? -18.219 52.553 93.707 1.00 68.80 153 VAL F C 1
ATOM 8793 O O . VAL E 2 153 ? -18.393 51.725 94.590 1.00 69.45 153 VAL F O 1
ATOM 8797 N N . SER E 2 154 ? -19.056 52.700 92.687 1.00 68.27 154 SER F N 1
ATOM 8798 C CA . SER E 2 154 ? -20.251 51.883 92.542 1.00 68.42 154 SER F CA 1
ATOM 8799 C C . SER E 2 154 ? -19.903 50.411 92.664 1.00 68.64 154 SER F C 1
ATOM 8800 O O . SER E 2 154 ? -20.294 49.750 93.616 1.00 68.05 154 SER F O 1
ATOM 8803 N N . LEU E 2 155 ? -19.160 49.901 91.686 1.00 70.22 155 LEU F N 1
ATOM 8804 C CA . LEU E 2 155 ? -18.761 48.493 91.686 1.00 71.32 155 LEU F CA 1
ATOM 8805 C C . LEU E 2 155 ? -18.207 48.087 93.033 1.00 70.37 155 LEU F C 1
ATOM 8806 O O . LEU E 2 155 ? -18.594 47.059 93.596 1.00 70.52 155 LEU F O 1
ATOM 8811 N N . MET E 2 156 ? -17.291 48.898 93.541 1.00 69.01 156 MET F N 1
ATOM 8812 C CA . MET E 2 156 ? -16.677 48.584 94.804 1.00 68.90 156 MET F CA 1
ATOM 8813 C C . MET E 2 156 ? -17.724 48.373 95.882 1.00 70.01 156 MET F C 1
ATOM 8814 O O . MET E 2 156 ? -17.711 47.349 96.542 1.00 70.27 156 MET F O 1
ATOM 8819 N N . GLN E 2 157 ? -18.645 49.316 96.050 1.00 71.59 157 GLN F N 1
ATOM 8820 C CA . GLN E 2 157 ? -19.682 49.167 97.074 1.00 72.80 157 GLN F CA 1
ATOM 8821 C C . GLN E 2 157 ? -20.796 48.199 96.713 1.00 73.11 157 GLN F C 1
ATOM 8822 O O . GLN E 2 157 ? -21.553 47.778 97.587 1.00 74.97 157 GLN F O 1
ATOM 8828 N N . ALA E 2 158 ? -20.925 47.864 95.435 1.00 72.38 158 ALA F N 1
ATOM 8829 C CA . ALA E 2 158 ? -21.935 46.900 95.031 1.00 71.29 158 ALA F CA 1
ATOM 8830 C C . ALA E 2 158 ? -21.401 45.547 95.537 1.00 70.98 158 ALA F C 1
ATOM 8831 O O . ALA E 2 158 ? -22.061 44.513 95.435 1.00 69.59 158 ALA F O 1
ATOM 8833 N N . ASN E 2 159 ? -20.196 45.595 96.106 1.00 71.68 159 ASN F N 1
ATOM 8834 C CA . ASN E 2 159 ? -19.494 44.439 96.659 1.00 72.19 159 ASN F CA 1
ATOM 8835 C C . ASN E 2 159 ? -18.971 44.684 98.085 1.00 73.85 159 ASN F C 1
ATOM 8836 O O . ASN E 2 159 ? -19.027 43.787 98.922 1.00 73.85 159 ASN F O 1
ATOM 8841 N N . GLY E 2 160 ? -18.470 45.899 98.348 1.00 75.78 160 GLY F N 1
ATOM 8842 C CA . GLY E 2 160 ? -17.913 46.258 99.657 1.00 76.48 160 GLY F CA 1
ATOM 8843 C C . GLY E 2 160 ? -16.995 47.497 99.696 1.00 77.37 160 GLY F C 1
ATOM 8844 O O . GLY E 2 160 ? -15.754 47.317 99.758 1.00 76.40 160 GLY F O 1
ATOM 8845 N N . LEU F 3 16 ? -10.154 70.820 54.628 1.00 122.99 16 LEU G N 1
ATOM 8846 C CA . LEU F 3 16 ? -10.465 71.675 55.819 1.00 122.74 16 LEU G CA 1
ATOM 8847 C C . LEU F 3 16 ? -9.293 71.812 56.779 1.00 122.23 16 LEU G C 1
ATOM 8848 O O . LEU F 3 16 ? -9.488 72.010 57.982 1.00 122.43 16 LEU G O 1
ATOM 8853 N N . CYS F 3 17 ? -8.080 71.697 56.248 1.00 120.99 17 CYS G N 1
ATOM 8854 C CA . CYS F 3 17 ? -6.879 71.825 57.063 1.00 119.48 17 CYS G CA 1
ATOM 8855 C C . CYS F 3 17 ? -6.862 73.166 57.812 1.00 117.72 17 CYS G C 1
ATOM 8856 O O . CYS F 3 17 ? -6.927 73.198 59.046 1.00 118.05 17 CYS G O 1
ATOM 8859 N N . GLU F 3 18 ? -6.790 74.265 57.063 1.00 114.39 18 GLU G N 1
ATOM 8860 C CA . GLU F 3 18 ? -6.740 75.593 57.656 1.00 111.26 18 GLU G CA 1
ATOM 8861 C C . GLU F 3 18 ? -7.713 75.833 58.792 1.00 109.52 18 GLU G C 1
ATOM 8862 O O . GLU F 3 18 ? -7.311 75.998 59.942 1.00 109.22 18 GLU G O 1
ATOM 8868 N N . ASP F 3 19 ? -8.995 75.852 58.452 1.00 107.29 19 ASP G N 1
ATOM 8869 C CA . ASP F 3 19 ? -10.070 76.104 59.406 1.00 104.48 19 ASP G CA 1
ATOM 8870 C C . ASP F 3 19 ? -10.000 75.386 60.763 1.00 101.97 19 ASP G C 1
ATOM 8871 O O . ASP F 3 19 ? -10.402 75.942 61.793 1.00 101.06 19 ASP G O 1
ATOM 8876 N N . ARG F 3 20 ? -9.483 74.166 60.786 1.00 99.83 20 ARG G N 1
ATOM 8877 C CA . ARG F 3 20 ? -9.401 73.459 62.050 1.00 97.65 20 ARG G CA 1
ATOM 8878 C C . ARG F 3 20 ? -8.252 73.859 62.956 1.00 95.54 20 ARG G C 1
ATOM 8879 O O . ARG F 3 20 ? -8.404 73.890 64.178 1.00 94.33 20 ARG G O 1
ATOM 8887 N N . ILE F 3 21 ? -7.109 74.181 62.368 1.00 93.87 21 ILE G N 1
ATOM 8888 C CA . ILE F 3 21 ? -5.966 74.608 63.161 1.00 91.63 21 ILE G CA 1
ATOM 8889 C C . ILE F 3 21 ? -6.393 75.922 63.830 1.00 90.38 21 ILE G C 1
ATOM 8890 O O . ILE F 3 21 ? -6.297 76.056 65.052 1.00 90.77 21 ILE G O 1
ATOM 8895 N N . PHE F 3 22 ? -6.885 76.870 63.023 1.00 88.47 22 PHE G N 1
ATOM 8896 C CA . PHE F 3 22 ? -7.354 78.176 63.505 1.00 85.74 22 PHE G CA 1
ATOM 8897 C C . PHE F 3 22 ? -8.219 77.987 64.736 1.00 84.34 22 PHE G C 1
ATOM 8898 O O . PHE F 3 22 ? -7.921 78.516 65.805 1.00 82.22 22 PHE G O 1
ATOM 8906 N N . TYR F 3 23 ? -9.301 77.235 64.572 1.00 83.98 23 TYR G N 1
ATOM 8907 C CA . TYR F 3 23 ? -10.195 76.967 65.684 1.00 85.49 23 TYR G CA 1
ATOM 8908 C C . TYR F 3 23 ? -9.434 76.579 66.974 1.00 84.13 23 TYR G C 1
ATOM 8909 O O . TYR F 3 23 ? -9.713 77.137 68.050 1.00 85.86 23 TYR G O 1
ATOM 8918 N N . ASN F 3 24 ? -8.479 75.645 66.877 1.00 80.86 24 ASN G N 1
ATOM 8919 C CA . ASN F 3 24 ? -7.717 75.210 68.058 1.00 76.67 24 ASN G CA 1
ATOM 8920 C C . ASN F 3 24 ? -6.804 76.301 68.584 1.00 72.97 24 ASN G C 1
ATOM 8921 O O . ASN F 3 24 ? -6.755 76.560 69.784 1.00 71.91 24 ASN G O 1
ATOM 8926 N N . ILE F 3 25 ? -6.082 76.940 67.677 1.00 69.60 25 ILE G N 1
ATOM 8927 C CA . ILE F 3 25 ? -5.179 78.016 68.046 1.00 66.64 25 ILE G CA 1
ATOM 8928 C C . ILE F 3 25 ? -5.923 79.000 68.926 1.00 65.41 25 ILE G C 1
ATOM 8929 O O . ILE F 3 25 ? -5.366 79.559 69.863 1.00 65.71 25 ILE G O 1
ATOM 8934 N N . LEU F 3 26 ? -7.195 79.207 68.622 1.00 64.13 26 LEU G N 1
ATOM 8935 C CA . LEU F 3 26 ? -8.008 80.128 69.397 1.00 62.80 26 LEU G CA 1
ATOM 8936 C C . LEU F 3 26 ? -8.098 79.745 70.863 1.00 61.55 26 LEU G C 1
ATOM 8937 O O . LEU F 3 26 ? -8.040 80.608 71.736 1.00 60.08 26 LEU G O 1
ATOM 8942 N N . GLU F 3 27 ? -8.219 78.451 71.139 1.00 61.98 27 GLU G N 1
ATOM 8943 C CA . GLU F 3 27 ? -8.318 77.987 72.523 1.00 62.00 27 GLU G CA 1
ATOM 8944 C C . GLU F 3 27 ? -7.019 78.182 73.306 1.00 59.93 27 GLU G C 1
ATOM 8945 O O . GLU F 3 27 ? -7.042 78.522 74.475 1.00 61.14 27 GLU G O 1
ATOM 8951 N N . ILE F 3 28 ? -5.892 77.974 72.645 1.00 57.66 28 ILE G N 1
ATOM 8952 C CA . ILE F 3 28 ? -4.574 78.142 73.246 1.00 55.60 28 ILE G CA 1
ATOM 8953 C C . ILE F 3 28 ? -4.294 79.623 73.556 1.00 55.24 28 ILE G C 1
ATOM 8954 O O . ILE F 3 28 ? -3.833 79.986 74.649 1.00 55.13 28 ILE G O 1
ATOM 8959 N N . GLU F 3 29 ? -4.579 80.448 72.554 1.00 53.43 29 GLU G N 1
ATOM 8960 C CA . GLU F 3 29 ? -4.422 81.907 72.539 1.00 51.73 29 GLU G CA 1
ATOM 8961 C C . GLU F 3 29 ? -4.321 82.687 73.872 1.00 49.36 29 GLU G C 1
ATOM 8962 O O . GLU F 3 29 ? -3.299 83.332 74.149 1.00 47.62 29 GLU G O 1
ATOM 8968 N N . PRO F 3 30 ? -5.388 82.656 74.704 1.00 47.60 30 PRO G N 1
ATOM 8969 C CA . PRO F 3 30 ? -5.335 83.392 75.980 1.00 46.31 30 PRO G CA 1
ATOM 8970 C C . PRO F 3 30 ? -4.123 83.084 76.828 1.00 46.59 30 PRO G C 1
ATOM 8971 O O . PRO F 3 30 ? -3.780 83.855 77.718 1.00 46.62 30 PRO G O 1
ATOM 8975 N N . ARG F 3 31 ? -3.474 81.958 76.532 1.00 47.09 31 ARG G N 1
ATOM 8976 C CA . ARG F 3 31 ? -2.288 81.520 77.252 1.00 46.90 31 ARG G CA 1
ATOM 8977 C C . ARG F 3 31 ? -1.100 82.448 77.094 1.00 44.71 31 ARG G C 1
ATOM 8978 O O . ARG F 3 31 ? -0.142 82.343 77.852 1.00 43.12 31 ARG G O 1
ATOM 8986 N N . PHE F 3 32 ? -1.150 83.351 76.114 1.00 43.64 32 PHE G N 1
ATOM 8987 C CA . PHE F 3 32 ? -0.020 84.247 75.901 1.00 42.03 32 PHE G CA 1
ATOM 8988 C C . PHE F 3 32 ? -0.292 85.730 76.156 1.00 41.49 32 PHE G C 1
ATOM 8989 O O . PHE F 3 32 ? 0.557 86.591 75.934 1.00 41.37 32 PHE G O 1
ATOM 8997 N N . LEU F 3 33 ? -1.481 86.001 76.674 1.00 40.74 33 LEU G N 1
ATOM 8998 C CA . LEU F 3 33 ? -1.897 87.342 77.024 1.00 42.06 33 LEU G CA 1
ATOM 8999 C C . LEU F 3 33 ? -0.907 87.923 78.024 1.00 42.25 33 LEU G C 1
ATOM 9000 O O . LEU F 3 33 ? -0.380 87.194 78.865 1.00 42.51 33 LEU G O 1
ATOM 9005 N N . THR F 3 34 ? -0.634 89.221 77.915 1.00 42.74 34 THR G N 1
ATOM 9006 C CA . THR F 3 34 ? 0.273 89.900 78.848 1.00 43.81 34 THR G CA 1
ATOM 9007 C C . THR F 3 34 ? -0.490 91.088 79.436 1.00 45.93 34 THR G C 1
ATOM 9008 O O . THR F 3 34 ? -1.689 91.242 79.181 1.00 45.99 34 THR G O 1
ATOM 9012 N N . SER F 3 35 ? 0.190 91.917 80.228 1.00 47.54 35 SER G N 1
ATOM 9013 C CA . SER F 3 35 ? -0.478 93.052 80.821 1.00 47.65 35 SER G CA 1
ATOM 9014 C C . SER F 3 35 ? 0.284 94.272 81.231 1.00 50.44 35 SER G C 1
ATOM 9015 O O . SER F 3 35 ? 1.169 94.278 82.075 1.00 51.89 35 SER G O 1
ATOM 9018 N N . ASP F 3 36 ? -0.195 95.330 80.628 1.00 53.78 36 ASP G N 1
ATOM 9019 C CA . ASP F 3 36 ? 0.215 96.699 80.763 1.00 54.45 36 ASP G CA 1
ATOM 9020 C C . ASP F 3 36 ? 0.200 97.118 82.253 1.00 53.58 36 ASP G C 1
ATOM 9021 O O . ASP F 3 36 ? 1.001 97.941 82.707 1.00 54.79 36 ASP G O 1
ATOM 9026 N N . SER F 3 37 ? -0.698 96.505 83.016 1.00 52.12 37 SER G N 1
ATOM 9027 C CA . SER F 3 37 ? -0.874 96.823 84.434 1.00 49.70 37 SER G CA 1
ATOM 9028 C C . SER F 3 37 ? 0.314 96.596 85.340 1.00 46.96 37 SER G C 1
ATOM 9029 O O . SER F 3 37 ? 0.325 97.042 86.470 1.00 45.63 37 SER G O 1
ATOM 9032 N N . VAL F 3 38 ? 1.303 95.880 84.843 1.00 46.93 38 VAL G N 1
ATOM 9033 C CA . VAL F 3 38 ? 2.486 95.550 85.620 1.00 47.26 38 VAL G CA 1
ATOM 9034 C C . VAL F 3 38 ? 3.362 96.709 86.135 1.00 47.63 38 VAL G C 1
ATOM 9035 O O . VAL F 3 38 ? 3.780 96.735 87.299 1.00 44.08 38 VAL G O 1
ATOM 9039 N N . PHE F 3 39 ? 3.593 97.682 85.264 1.00 49.31 39 PHE G N 1
ATOM 9040 C CA . PHE F 3 39 ? 4.504 98.770 85.557 1.00 49.78 39 PHE G CA 1
ATOM 9041 C C . PHE F 3 39 ? 4.574 99.484 86.892 1.00 51.21 39 PHE G C 1
ATOM 9042 O O . PHE F 3 39 ? 5.386 99.089 87.747 1.00 54.80 39 PHE G O 1
ATOM 9050 N N . GLY F 3 40 ? 3.774 100.518 87.108 1.00 50.27 40 GLY G N 1
ATOM 9051 C CA . GLY F 3 40 ? 3.884 101.225 88.379 1.00 50.14 40 GLY G CA 1
ATOM 9052 C C . GLY F 3 40 ? 3.674 100.408 89.652 1.00 49.23 40 GLY G C 1
ATOM 9053 O O . GLY F 3 40 ? 3.779 100.951 90.751 1.00 49.41 40 GLY G O 1
ATOM 9054 N N . THR F 3 41 ? 3.387 99.113 89.503 1.00 48.69 41 THR G N 1
ATOM 9055 C CA . THR F 3 41 ? 3.112 98.229 90.626 1.00 47.38 41 THR G CA 1
ATOM 9056 C C . THR F 3 41 ? 4.144 97.124 90.823 1.00 48.06 41 THR G C 1
ATOM 9057 O O . THR F 3 41 ? 5.094 97.286 91.596 1.00 48.03 41 THR G O 1
ATOM 9061 N N . PHE F 3 42 ? 3.957 96.005 90.129 1.00 48.88 42 PHE G N 1
ATOM 9062 C CA . PHE F 3 42 ? 4.881 94.885 90.247 1.00 50.44 42 PHE G CA 1
ATOM 9063 C C . PHE F 3 42 ? 6.266 95.260 89.733 1.00 51.53 42 PHE G C 1
ATOM 9064 O O . PHE F 3 42 ? 7.275 94.751 90.242 1.00 52.87 42 PHE G O 1
ATOM 9072 N N . GLN F 3 43 ? 6.344 96.139 88.734 1.00 50.55 43 GLN G N 1
ATOM 9073 C CA . GLN F 3 43 ? 7.667 96.480 88.254 1.00 51.21 43 GLN G CA 1
ATOM 9074 C C . GLN F 3 43 ? 8.366 97.462 89.147 1.00 53.04 43 GLN G C 1
ATOM 9075 O O . GLN F 3 43 ? 9.502 97.209 89.565 1.00 56.16 43 GLN G O 1
ATOM 9081 N N . GLN F 3 44 ? 7.700 98.560 89.470 1.00 52.13 44 GLN G N 1
ATOM 9082 C CA . GLN F 3 44 ? 8.283 99.542 90.379 1.00 51.96 44 GLN G CA 1
ATOM 9083 C C . GLN F 3 44 ? 9.374 100.424 89.778 1.00 53.11 44 GLN G C 1
ATOM 9084 O O . GLN F 3 44 ? 9.210 101.649 89.709 1.00 55.14 44 GLN G O 1
ATOM 9090 N N . SER F 3 45 ? 10.481 99.807 89.358 1.00 52.61 45 SER G N 1
ATOM 9091 C CA . SER F 3 45 ? 11.627 100.521 88.798 1.00 50.72 45 SER G CA 1
ATOM 9092 C C . SER F 3 45 ? 11.374 100.963 87.336 1.00 51.34 45 SER G C 1
ATOM 9093 O O . SER F 3 45 ? 11.943 101.939 86.866 1.00 52.14 45 SER G O 1
ATOM 9096 N N . LEU F 3 46 ? 10.484 100.265 86.638 1.00 52.22 46 LEU G N 1
ATOM 9097 C CA . LEU F 3 46 ? 10.186 100.545 85.237 1.00 51.46 46 LEU G CA 1
ATOM 9098 C C . LEU F 3 46 ? 8.807 101.147 85.050 1.00 53.14 46 LEU G C 1
ATOM 9099 O O . LEU F 3 46 ? 7.913 100.912 85.864 1.00 53.93 46 LEU G O 1
ATOM 9104 N N . THR F 3 47 ? 8.644 101.898 83.953 1.00 53.89 47 THR G N 1
ATOM 9105 C CA . THR F 3 47 ? 7.386 102.561 83.602 1.00 53.01 47 THR G CA 1
ATOM 9106 C C . THR F 3 47 ? 6.985 102.249 82.179 1.00 53.23 47 THR G C 1
ATOM 9107 O O . THR F 3 47 ? 7.830 102.005 81.311 1.00 51.52 47 THR G O 1
ATOM 9111 N N . SER F 3 48 ? 5.682 102.329 81.943 1.00 54.02 48 SER G N 1
ATOM 9112 C CA . SER F 3 48 ? 5.094 102.079 80.639 1.00 55.32 48 SER G CA 1
ATOM 9113 C C . SER F 3 48 ? 5.885 102.768 79.507 1.00 57.66 48 SER G C 1
ATOM 9114 O O . SER F 3 48 ? 6.123 102.200 78.436 1.00 58.01 48 SER G O 1
ATOM 9117 N N . HIS F 3 49 ? 6.315 103.996 79.747 1.00 59.84 49 HIS G N 1
ATOM 9118 C CA . HIS F 3 49 ? 7.046 104.706 78.715 1.00 61.37 49 HIS G CA 1
ATOM 9119 C C . HIS F 3 49 ? 8.451 104.151 78.476 1.00 61.47 49 HIS G C 1
ATOM 9120 O O . HIS F 3 49 ? 8.918 104.107 77.334 1.00 62.41 49 HIS G O 1
ATOM 9127 N N . MET F 3 50 ? 9.127 103.721 79.539 1.00 61.42 50 MET G N 1
ATOM 9128 C CA . MET F 3 50 ? 10.480 103.162 79.396 1.00 60.95 50 MET G CA 1
ATOM 9129 C C . MET F 3 50 ? 10.396 101.880 78.551 1.00 60.86 50 MET G C 1
ATOM 9130 O O . MET F 3 50 ? 11.348 101.506 77.841 1.00 60.00 50 MET G O 1
ATOM 9135 N N . ARG F 3 51 ? 9.246 101.213 78.661 1.00 59.11 51 ARG G N 1
ATOM 9136 C CA . ARG F 3 51 ? 8.955 99.990 77.923 1.00 57.49 51 ARG G CA 1
ATOM 9137 C C . ARG F 3 51 ? 8.720 100.368 76.466 1.00 55.99 51 ARG G C 1
ATOM 9138 O O . ARG F 3 51 ? 9.247 99.709 75.564 1.00 54.50 51 ARG G O 1
ATOM 9146 N N . LYS F 3 52 ? 7.935 101.429 76.248 1.00 54.58 52 LYS G N 1
ATOM 9147 C CA . LYS F 3 52 ? 7.664 101.918 74.895 1.00 53.87 52 LYS G CA 1
ATOM 9148 C C . LYS F 3 52 ? 8.965 102.319 74.221 1.00 53.22 52 LYS G C 1
ATOM 9149 O O . LYS F 3 52 ? 9.134 102.119 73.024 1.00 52.88 52 LYS G O 1
ATOM 9155 N N . LEU F 3 53 ? 9.896 102.864 74.990 1.00 52.97 53 LEU G N 1
ATOM 9156 C CA . LEU F 3 53 ? 11.197 103.198 74.429 1.00 54.74 53 LEU G CA 1
ATOM 9157 C C . LEU F 3 53 ? 11.939 101.913 74.049 1.00 55.50 53 LEU G C 1
ATOM 9158 O O . LEU F 3 53 ? 12.232 101.693 72.875 1.00 55.48 53 LEU G O 1
ATOM 9163 N N . LEU F 3 54 ? 12.226 101.061 75.040 1.00 57.35 54 LEU G N 1
ATOM 9164 C CA . LEU F 3 54 ? 12.932 99.796 74.804 1.00 57.70 54 LEU G CA 1
ATOM 9165 C C . LEU F 3 54 ? 12.288 99.086 73.628 1.00 59.14 54 LEU G C 1
ATOM 9166 O O . LEU F 3 54 ? 12.971 98.575 72.733 1.00 58.89 54 LEU G O 1
ATOM 9171 N N . GLY F 3 55 ? 10.955 99.092 73.640 1.00 60.35 55 GLY G N 1
ATOM 9172 C CA . GLY F 3 55 ? 10.173 98.442 72.606 1.00 60.81 55 GLY G CA 1
ATOM 9173 C C . GLY F 3 55 ? 10.518 98.916 71.223 1.00 60.72 55 GLY G C 1
ATOM 9174 O O . GLY F 3 55 ? 10.808 98.118 70.346 1.00 60.60 55 GLY G O 1
ATOM 9175 N N . THR F 3 56 ? 10.486 100.223 71.024 1.00 61.71 56 THR G N 1
ATOM 9176 C CA . THR F 3 56 ? 10.802 100.783 69.716 1.00 61.34 56 THR G CA 1
ATOM 9177 C C . THR F 3 56 ? 12.269 100.533 69.347 1.00 60.81 56 THR G C 1
ATOM 9178 O O . THR F 3 56 ? 12.585 100.284 68.180 1.00 59.45 56 THR G O 1
ATOM 9182 N N . TRP F 3 57 ? 13.164 100.597 70.329 1.00 59.92 57 TRP G N 1
ATOM 9183 C CA . TRP F 3 57 ? 14.563 100.348 70.042 1.00 60.01 57 TRP G CA 1
ATOM 9184 C C . TRP F 3 57 ? 14.688 98.936 69.521 1.00 62.24 57 TRP G C 1
ATOM 9185 O O . TRP F 3 57 ? 15.497 98.656 68.641 1.00 63.09 57 TRP G O 1
ATOM 9196 N N . MET F 3 58 ? 13.915 98.031 70.106 1.00 63.83 58 MET G N 1
ATOM 9197 C CA . MET F 3 58 ? 13.936 96.642 69.671 1.00 66.17 58 MET G CA 1
ATOM 9198 C C . MET F 3 58 ? 13.419 96.598 68.227 1.00 66.37 58 MET G C 1
ATOM 9199 O O . MET F 3 58 ? 14.013 95.966 67.350 1.00 66.55 58 MET G O 1
ATOM 9204 N N . PHE F 3 59 ? 12.315 97.294 67.993 1.00 66.25 59 PHE G N 1
ATOM 9205 C CA . PHE F 3 59 ? 11.716 97.362 66.672 1.00 67.21 59 PHE G CA 1
ATOM 9206 C C . PHE F 3 59 ? 12.753 97.826 65.660 1.00 68.94 59 PHE G C 1
ATOM 9207 O O . PHE F 3 59 ? 12.825 97.307 64.552 1.00 70.46 59 PHE G O 1
ATOM 9215 N N . SER F 3 60 ? 13.527 98.837 66.034 1.00 70.29 60 SER G N 1
ATOM 9216 C CA . SER F 3 60 ? 14.583 99.350 65.170 1.00 71.22 60 SER G CA 1
ATOM 9217 C C . SER F 3 60 ? 15.492 98.177 64.816 1.00 71.53 60 SER G C 1
ATOM 9218 O O . SER F 3 60 ? 15.426 97.644 63.704 1.00 72.06 60 SER G O 1
ATOM 9221 N N . VAL F 3 61 ? 16.318 97.779 65.782 1.00 71.37 61 VAL G N 1
ATOM 9222 C CA . VAL F 3 61 ? 17.260 96.684 65.626 1.00 73.06 61 VAL G CA 1
ATOM 9223 C C . VAL F 3 61 ? 16.765 95.590 64.692 1.00 75.73 61 VAL G C 1
ATOM 9224 O O . VAL F 3 61 ? 17.539 95.034 63.911 1.00 75.57 61 VAL G O 1
ATOM 9228 N N . CYS F 3 62 ? 15.472 95.288 64.777 1.00 77.98 62 CYS G N 1
ATOM 9229 C CA . CYS F 3 62 ? 14.872 94.246 63.944 1.00 80.84 62 CYS G CA 1
ATOM 9230 C C . CYS F 3 62 ? 14.691 94.579 62.470 1.00 81.49 62 CYS G C 1
ATOM 9231 O O . CYS F 3 62 ? 15.512 94.187 61.632 1.00 82.95 62 CYS G O 1
ATOM 9234 N N . GLN F 3 63 ? 13.599 95.275 62.157 1.00 81.90 63 GLN G N 1
ATOM 9235 C CA . GLN F 3 63 ? 13.279 95.646 60.777 1.00 81.67 63 GLN G CA 1
ATOM 9236 C C . GLN F 3 63 ? 14.537 96.260 60.101 1.00 81.71 63 GLN G C 1
ATOM 9237 O O . GLN F 3 63 ? 14.629 96.342 58.870 1.00 80.83 63 GLN G O 1
ATOM 9243 N N . GLU F 3 64 ? 15.505 96.673 60.920 1.00 80.72 64 GLU G N 1
ATOM 9244 C CA . GLU F 3 64 ? 16.747 97.210 60.397 1.00 80.20 64 GLU G CA 1
ATOM 9245 C C . GLU F 3 64 ? 17.691 96.046 60.102 1.00 79.45 64 GLU G C 1
ATOM 9246 O O . GLU F 3 64 ? 17.924 95.771 58.935 1.00 79.31 64 GLU G O 1
ATOM 9252 N N . TYR F 3 65 ? 18.216 95.361 61.127 1.00 78.65 65 TYR G N 1
ATOM 9253 C CA . TYR F 3 65 ? 19.110 94.204 60.924 1.00 78.07 65 TYR G CA 1
ATOM 9254 C C . TYR F 3 65 ? 18.468 93.097 60.111 1.00 77.96 65 TYR G C 1
ATOM 9255 O O . TYR F 3 65 ? 18.866 91.937 60.232 1.00 77.20 65 TYR G O 1
ATOM 9264 N N . ASN F 3 66 ? 17.452 93.449 59.322 1.00 77.88 66 ASN G N 1
ATOM 9265 C CA . ASN F 3 66 ? 16.758 92.514 58.434 1.00 76.89 66 ASN G CA 1
ATOM 9266 C C . ASN F 3 66 ? 16.140 91.281 59.100 1.00 75.49 66 ASN G C 1
ATOM 9267 O O . ASN F 3 66 ? 16.488 90.148 58.746 1.00 74.44 66 ASN G O 1
ATOM 9272 N N . LEU F 3 67 ? 15.225 91.496 60.045 1.00 73.79 67 LEU G N 1
ATOM 9273 C CA . LEU F 3 67 ? 14.553 90.393 60.728 1.00 70.76 67 LEU G CA 1
ATOM 9274 C C . LEU F 3 67 ? 13.063 90.399 60.422 1.00 69.51 67 LEU G C 1
ATOM 9275 O O . LEU F 3 67 ? 12.462 91.465 60.296 1.00 68.46 67 LEU G O 1
ATOM 9280 N N . GLU F 3 68 ? 12.477 89.207 60.282 1.00 68.90 68 GLU G N 1
ATOM 9281 C CA . GLU F 3 68 ? 11.043 89.067 59.982 1.00 68.43 68 GLU G CA 1
ATOM 9282 C C . GLU F 3 68 ? 10.171 89.740 61.048 1.00 68.09 68 GLU G C 1
ATOM 9283 O O . GLU F 3 68 ? 10.559 89.818 62.230 1.00 69.45 68 GLU G O 1
ATOM 9289 N N . PRO F 3 69 ? 8.982 90.239 60.654 1.00 66.28 69 PRO G N 1
ATOM 9290 C CA . PRO F 3 69 ? 8.165 90.865 61.694 1.00 65.62 69 PRO G CA 1
ATOM 9291 C C . PRO F 3 69 ? 7.958 89.908 62.886 1.00 64.12 69 PRO G C 1
ATOM 9292 O O . PRO F 3 69 ? 8.065 90.335 64.036 1.00 64.80 69 PRO G O 1
ATOM 9296 N N . ASN F 3 70 ? 7.688 88.626 62.611 1.00 62.13 70 ASN G N 1
ATOM 9297 C CA . ASN F 3 70 ? 7.503 87.634 63.671 1.00 59.39 70 ASN G CA 1
ATOM 9298 C C . ASN F 3 70 ? 8.500 87.817 64.791 1.00 56.57 70 ASN G C 1
ATOM 9299 O O . ASN F 3 70 ? 8.123 87.871 65.956 1.00 55.36 70 ASN G O 1
ATOM 9304 N N . VAL F 3 71 ? 9.775 87.907 64.446 1.00 53.99 71 VAL G N 1
ATOM 9305 C CA . VAL F 3 71 ? 10.791 88.086 65.465 1.00 54.01 71 VAL G CA 1
ATOM 9306 C C . VAL F 3 71 ? 10.499 89.179 66.512 1.00 54.29 71 VAL G C 1
ATOM 9307 O O . VAL F 3 71 ? 10.704 88.982 67.715 1.00 54.58 71 VAL G O 1
ATOM 9311 N N . VAL F 3 72 ? 10.019 90.325 66.053 1.00 52.75 72 VAL G N 1
ATOM 9312 C CA . VAL F 3 72 ? 9.697 91.430 66.942 1.00 52.45 72 VAL G CA 1
ATOM 9313 C C . VAL F 3 72 ? 8.462 91.084 67.786 1.00 52.12 72 VAL G C 1
ATOM 9314 O O . VAL F 3 72 ? 8.421 91.308 69.008 1.00 53.51 72 VAL G O 1
ATOM 9318 N N . ALA F 3 73 ? 7.448 90.551 67.116 1.00 48.61 73 ALA G N 1
ATOM 9319 C CA . ALA F 3 73 ? 6.213 90.193 67.777 1.00 46.33 73 ALA G CA 1
ATOM 9320 C C . ALA F 3 73 ? 6.456 89.223 68.921 1.00 45.57 73 ALA G C 1
ATOM 9321 O O . ALA F 3 73 ? 5.804 89.314 69.961 1.00 44.73 73 ALA G O 1
ATOM 9323 N N . LEU F 3 74 ? 7.397 88.302 68.712 1.00 44.06 74 LEU G N 1
ATOM 9324 C CA . LEU F 3 74 ? 7.728 87.301 69.707 1.00 43.57 74 LEU G CA 1
ATOM 9325 C C . LEU F 3 74 ? 8.662 87.886 70.764 1.00 43.67 74 LEU G C 1
ATOM 9326 O O . LEU F 3 74 ? 8.462 87.689 71.967 1.00 43.62 74 LEU G O 1
ATOM 9331 N N . ALA F 3 75 ? 9.682 88.614 70.336 1.00 42.05 75 ALA G N 1
ATOM 9332 C CA . ALA F 3 75 ? 10.579 89.180 71.329 1.00 42.49 75 ALA G CA 1
ATOM 9333 C C . ALA F 3 75 ? 9.771 90.026 72.333 1.00 41.66 75 ALA G C 1
ATOM 9334 O O . ALA F 3 75 ? 10.047 90.017 73.534 1.00 41.55 75 ALA G O 1
ATOM 9336 N N . LEU F 3 76 ? 8.760 90.735 71.845 1.00 41.04 76 LEU G N 1
ATOM 9337 C CA . LEU F 3 76 ? 7.954 91.562 72.726 1.00 41.77 76 LEU G CA 1
ATOM 9338 C C . LEU F 3 76 ? 7.109 90.729 73.666 1.00 42.36 76 LEU G C 1
ATOM 9339 O O . LEU F 3 76 ? 6.951 91.092 74.830 1.00 41.41 76 LEU G O 1
ATOM 9344 N N . ASN F 3 77 ? 6.573 89.612 73.168 1.00 43.35 77 ASN G N 1
ATOM 9345 C CA . ASN F 3 77 ? 5.771 88.705 73.997 1.00 41.77 77 ASN G CA 1
ATOM 9346 C C . ASN F 3 77 ? 6.620 88.079 75.121 1.00 39.36 77 ASN G C 1
ATOM 9347 O O . ASN F 3 77 ? 6.162 87.968 76.245 1.00 37.66 77 ASN G O 1
ATOM 9352 N N . LEU F 3 78 ? 7.853 87.696 74.808 1.00 38.02 78 LEU G N 1
ATOM 9353 C CA . LEU F 3 78 ? 8.759 87.110 75.782 1.00 38.78 78 LEU G CA 1
ATOM 9354 C C . LEU F 3 78 ? 9.101 88.130 76.842 1.00 39.45 78 LEU G C 1
ATOM 9355 O O . LEU F 3 78 ? 9.162 87.815 78.039 1.00 37.89 78 LEU G O 1
ATOM 9360 N N . LEU F 3 79 ? 9.348 89.356 76.387 1.00 42.01 79 LEU G N 1
ATOM 9361 C CA . LEU F 3 79 ? 9.694 90.463 77.284 1.00 42.72 79 LEU G CA 1
ATOM 9362 C C . LEU F 3 79 ? 8.548 90.764 78.222 1.00 43.46 79 LEU G C 1
ATOM 9363 O O . LEU F 3 79 ? 8.746 90.891 79.418 1.00 44.93 79 LEU G O 1
ATOM 9368 N N . ASP F 3 80 ? 7.345 90.896 77.677 1.00 45.13 80 ASP G N 1
ATOM 9369 C CA . ASP F 3 80 ? 6.204 91.197 78.513 1.00 46.22 80 ASP G CA 1
ATOM 9370 C C . ASP F 3 80 ? 5.682 90.027 79.341 1.00 46.29 80 ASP G C 1
ATOM 9371 O O . ASP F 3 80 ? 5.059 90.243 80.380 1.00 49.23 80 ASP G O 1
ATOM 9376 N N . ARG F 3 81 ? 5.948 88.793 78.917 1.00 44.38 81 ARG G N 1
ATOM 9377 C CA . ARG F 3 81 ? 5.536 87.637 79.700 1.00 40.13 81 ARG G CA 1
ATOM 9378 C C . ARG F 3 81 ? 6.553 87.492 80.821 1.00 40.40 81 ARG G C 1
ATOM 9379 O O . ARG F 3 81 ? 6.234 87.010 81.906 1.00 41.76 81 ARG G O 1
ATOM 9387 N N . LEU F 3 82 ? 7.784 87.919 80.562 1.00 39.38 82 LEU G N 1
ATOM 9388 C CA . LEU F 3 82 ? 8.827 87.863 81.579 1.00 38.70 82 LEU G CA 1
ATOM 9389 C C . LEU F 3 82 ? 8.544 88.889 82.693 1.00 37.93 82 LEU G C 1
ATOM 9390 O O . LEU F 3 82 ? 8.654 88.598 83.883 1.00 37.16 82 LEU G O 1
ATOM 9395 N N . LEU F 3 83 ? 8.182 90.100 82.294 1.00 37.99 83 LEU G N 1
ATOM 9396 C CA . LEU F 3 83 ? 7.883 91.173 83.252 1.00 38.49 83 LEU G CA 1
ATOM 9397 C C . LEU F 3 83 ? 6.658 90.871 84.113 1.00 37.29 83 LEU G C 1
ATOM 9398 O O . LEU F 3 83 ? 6.342 91.610 85.041 1.00 37.17 83 LEU G O 1
ATOM 9403 N N . LEU F 3 84 ? 5.992 89.772 83.793 1.00 34.39 84 LEU G N 1
ATOM 9404 C CA . LEU F 3 84 ? 4.810 89.363 84.486 1.00 32.24 84 LEU G CA 1
ATOM 9405 C C . LEU F 3 84 ? 5.209 88.447 85.660 1.00 33.19 84 LEU G C 1
ATOM 9406 O O . LEU F 3 84 ? 4.372 88.113 86.497 1.00 32.70 84 LEU G O 1
ATOM 9411 N N . ILE F 3 85 ? 6.484 88.051 85.733 1.00 33.15 85 ILE G N 1
ATOM 9412 C CA . ILE F 3 85 ? 6.944 87.162 86.822 1.00 34.53 85 ILE G CA 1
ATOM 9413 C C . ILE F 3 85 ? 8.313 87.515 87.358 1.00 35.25 85 ILE G C 1
ATOM 9414 O O . ILE F 3 85 ? 8.752 86.962 88.354 1.00 34.56 85 ILE G O 1
ATOM 9419 N N . LYS F 3 86 ? 9.008 88.401 86.671 1.00 38.30 86 LYS G N 1
ATOM 9420 C CA . LYS F 3 86 ? 10.308 88.823 87.152 1.00 40.47 86 LYS G CA 1
ATOM 9421 C C . LYS F 3 86 ? 10.450 90.358 87.246 1.00 41.88 86 LYS G C 1
ATOM 9422 O O . LYS F 3 86 ? 10.169 91.089 86.274 1.00 40.64 86 LYS G O 1
ATOM 9428 N N . GLN F 3 87 ? 10.864 90.847 88.417 1.00 42.96 87 GLN G N 1
ATOM 9429 C CA . GLN F 3 87 ? 11.036 92.287 88.576 1.00 44.91 87 GLN G CA 1
ATOM 9430 C C . GLN F 3 87 ? 12.362 92.655 87.934 1.00 45.89 87 GLN G C 1
ATOM 9431 O O . GLN F 3 87 ? 13.419 92.161 88.348 1.00 45.38 87 GLN G O 1
ATOM 9437 N N . VAL F 3 88 ? 12.295 93.507 86.909 1.00 46.82 88 VAL G N 1
ATOM 9438 C CA . VAL F 3 88 ? 13.487 93.934 86.180 1.00 49.46 88 VAL G CA 1
ATOM 9439 C C . VAL F 3 88 ? 13.930 95.374 86.501 1.00 52.52 88 VAL G C 1
ATOM 9440 O O . VAL F 3 88 ? 13.114 96.324 86.514 1.00 53.75 88 VAL G O 1
ATOM 9444 N N . SER F 3 89 ? 15.229 95.538 86.758 1.00 53.60 89 SER G N 1
ATOM 9445 C CA . SER F 3 89 ? 15.769 96.855 87.080 1.00 53.23 89 SER G CA 1
ATOM 9446 C C . SER F 3 89 ? 15.899 97.726 85.835 1.00 55.74 89 SER G C 1
ATOM 9447 O O . SER F 3 89 ? 15.887 97.244 84.700 1.00 57.29 89 SER G O 1
ATOM 9450 N N . LYS F 3 90 ? 16.027 99.022 86.071 1.00 58.28 90 LYS G N 1
ATOM 9451 C CA . LYS F 3 90 ? 16.188 100.000 85.015 1.00 59.71 90 LYS G CA 1
ATOM 9452 C C . LYS F 3 90 ? 17.528 99.719 84.330 1.00 59.77 90 LYS G C 1
ATOM 9453 O O . LYS F 3 90 ? 17.593 99.598 83.102 1.00 56.82 90 LYS G O 1
ATOM 9459 N N . GLU F 3 91 ? 18.586 99.594 85.136 1.00 60.20 91 GLU G N 1
ATOM 9460 C CA . GLU F 3 91 ? 19.928 99.324 84.620 1.00 62.08 91 GLU G CA 1
ATOM 9461 C C . GLU F 3 91 ? 20.030 98.115 83.674 1.00 63.05 91 GLU G C 1
ATOM 9462 O O . GLU F 3 91 ? 20.912 98.040 82.811 1.00 63.61 91 GLU G O 1
ATOM 9468 N N . HIS F 3 92 ? 19.120 97.170 83.825 1.00 63.65 92 HIS G N 1
ATOM 9469 C CA . HIS F 3 92 ? 19.186 95.982 83.007 1.00 62.71 92 HIS G CA 1
ATOM 9470 C C . HIS F 3 92 ? 17.978 95.752 82.103 1.00 62.37 92 HIS G C 1
ATOM 9471 O O . HIS F 3 92 ? 17.899 94.722 81.405 1.00 61.82 92 HIS G O 1
ATOM 9478 N N . PHE F 3 93 ? 17.053 96.717 82.088 1.00 59.57 93 PHE G N 1
ATOM 9479 C CA . PHE F 3 93 ? 15.874 96.577 81.251 1.00 56.84 93 PHE G CA 1
ATOM 9480 C C . PHE F 3 93 ? 16.384 96.214 79.883 1.00 57.73 93 PHE G C 1
ATOM 9481 O O . PHE F 3 93 ? 16.120 95.122 79.378 1.00 58.88 93 PHE G O 1
ATOM 9489 N N . GLN F 3 94 ? 17.169 97.121 79.308 1.00 58.14 94 GLN G N 1
ATOM 9490 C CA . GLN F 3 94 ? 17.695 96.932 77.965 1.00 58.16 94 GLN G CA 1
ATOM 9491 C C . GLN F 3 94 ? 18.283 95.571 77.651 1.00 56.42 94 GLN G C 1
ATOM 9492 O O . GLN F 3 94 ? 17.827 94.909 76.723 1.00 55.78 94 GLN G O 1
ATOM 9498 N N . LYS F 3 95 ? 19.304 95.174 78.405 1.00 55.27 95 LYS G N 1
ATOM 9499 C CA . LYS F 3 95 ? 19.956 93.876 78.221 1.00 54.47 95 LYS G CA 1
ATOM 9500 C C . LYS F 3 95 ? 18.914 92.761 78.152 1.00 56.37 95 LYS G C 1
ATOM 9501 O O . LYS F 3 95 ? 19.070 91.793 77.395 1.00 57.69 95 LYS G O 1
ATOM 9507 N N . THR F 3 96 ? 17.860 92.911 78.958 1.00 56.31 96 THR G N 1
ATOM 9508 C CA . THR F 3 96 ? 16.740 91.971 79.018 1.00 55.11 96 THR G CA 1
ATOM 9509 C C . THR F 3 96 ? 15.957 91.944 77.686 1.00 54.85 96 THR G C 1
ATOM 9510 O O . THR F 3 96 ? 15.609 90.876 77.166 1.00 54.96 96 THR G O 1
ATOM 9514 N N . GLY F 3 97 ? 15.693 93.113 77.122 1.00 54.23 97 GLY G N 1
ATOM 9515 C CA . GLY F 3 97 ? 14.991 93.143 75.851 1.00 54.74 97 GLY G CA 1
ATOM 9516 C C . GLY F 3 97 ? 15.881 92.554 74.768 1.00 53.80 97 GLY G C 1
ATOM 9517 O O . GLY F 3 97 ? 15.395 92.047 73.764 1.00 52.77 97 GLY G O 1
ATOM 9518 N N . SER F 3 98 ? 17.195 92.632 74.977 1.00 53.35 98 SER G N 1
ATOM 9519 C CA . SER F 3 98 ? 18.171 92.086 74.035 1.00 53.48 98 SER G CA 1
ATOM 9520 C C . SER F 3 98 ? 18.057 90.574 74.045 1.00 53.50 98 SER G C 1
ATOM 9521 O O . SER F 3 98 ? 17.911 89.943 72.998 1.00 53.19 98 SER G O 1
ATOM 9524 N N . ALA F 3 99 ? 18.134 89.998 75.240 1.00 52.90 99 ALA G N 1
ATOM 9525 C CA . ALA F 3 99 ? 17.993 88.569 75.396 1.00 51.74 99 ALA G CA 1
ATOM 9526 C C . ALA F 3 99 ? 16.692 88.116 74.698 1.00 51.86 99 ALA G C 1
ATOM 9527 O O . ALA F 3 99 ? 16.676 87.086 74.008 1.00 51.45 99 ALA G O 1
ATOM 9529 N N . CYS F 3 100 ? 15.609 88.876 74.860 1.00 50.10 100 CYS G N 1
ATOM 9530 C CA . CYS F 3 100 ? 14.363 88.517 74.189 1.00 51.12 100 CYS G CA 1
ATOM 9531 C C . CYS F 3 100 ? 14.560 88.519 72.673 1.00 52.09 100 CYS G C 1
ATOM 9532 O O . CYS F 3 100 ? 13.985 87.703 71.957 1.00 53.34 100 CYS G O 1
ATOM 9535 N N . LEU F 3 101 ? 15.383 89.440 72.185 1.00 53.09 101 LEU G N 1
ATOM 9536 C CA . LEU F 3 101 ? 15.661 89.565 70.741 1.00 52.76 101 LEU G CA 1
ATOM 9537 C C . LEU F 3 101 ? 16.463 88.348 70.232 1.00 50.86 101 LEU G C 1
ATOM 9538 O O . LEU F 3 101 ? 16.179 87.763 69.168 1.00 47.14 101 LEU G O 1
ATOM 9543 N N . LEU F 3 102 ? 17.457 87.979 71.029 1.00 49.72 102 LEU G N 1
ATOM 9544 C CA . LEU F 3 102 ? 18.311 86.852 70.724 1.00 51.42 102 LEU G CA 1
ATOM 9545 C C . LEU F 3 102 ? 17.410 85.632 70.593 1.00 52.96 102 LEU G C 1
ATOM 9546 O O . LEU F 3 102 ? 17.209 85.116 69.488 1.00 53.62 102 LEU G O 1
ATOM 9551 N N . VAL F 3 103 ? 16.845 85.198 71.720 1.00 53.28 103 VAL G N 1
ATOM 9552 C CA . VAL F 3 103 ? 15.952 84.041 71.747 1.00 52.44 103 VAL G CA 1
ATOM 9553 C C . VAL F 3 103 ? 14.880 84.111 70.633 1.00 52.93 103 VAL G C 1
ATOM 9554 O O . VAL F 3 103 ? 14.725 83.167 69.837 1.00 51.94 103 VAL G O 1
ATOM 9558 N N . ALA F 3 104 ? 14.161 85.229 70.557 1.00 52.15 104 ALA G N 1
ATOM 9559 C CA . ALA F 3 104 ? 13.115 85.364 69.553 1.00 52.67 104 ALA G CA 1
ATOM 9560 C C . ALA F 3 104 ? 13.604 85.065 68.151 1.00 53.80 104 ALA G C 1
ATOM 9561 O O . ALA F 3 104 ? 12.878 84.431 67.387 1.00 55.33 104 ALA G O 1
ATOM 9563 N N . SER F 3 105 ? 14.809 85.512 67.789 1.00 53.50 105 SER G N 1
ATOM 9564 C CA . SER F 3 105 ? 15.290 85.226 66.437 1.00 53.52 105 SER G CA 1
ATOM 9565 C C . SER F 3 105 ? 15.851 83.801 66.323 1.00 52.50 105 SER G C 1
ATOM 9566 O O . SER F 3 105 ? 15.799 83.192 65.251 1.00 53.22 105 SER G O 1
ATOM 9569 N N . LYS F 3 106 ? 16.381 83.256 67.412 1.00 50.93 106 LYS G N 1
ATOM 9570 C CA . LYS F 3 106 ? 16.878 81.890 67.347 1.00 50.69 106 LYS G CA 1
ATOM 9571 C C . LYS F 3 106 ? 15.683 80.978 67.112 1.00 52.30 106 LYS G C 1
ATOM 9572 O O . LYS F 3 106 ? 15.846 79.815 66.762 1.00 53.92 106 LYS G O 1
ATOM 9578 N N . LEU F 3 107 ? 14.481 81.503 67.324 1.00 52.64 107 LEU G N 1
ATOM 9579 C CA . LEU F 3 107 ? 13.264 80.720 67.141 1.00 52.75 107 LEU G CA 1
ATOM 9580 C C . LEU F 3 107 ? 12.516 81.078 65.898 1.00 53.87 107 LEU G C 1
ATOM 9581 O O . LEU F 3 107 ? 11.616 80.347 65.500 1.00 55.48 107 LEU G O 1
ATOM 9586 N N . ARG F 3 108 ? 12.849 82.206 65.284 1.00 54.75 108 ARG G N 1
ATOM 9587 C CA . ARG F 3 108 ? 12.096 82.608 64.106 1.00 55.14 108 ARG G CA 1
ATOM 9588 C C . ARG F 3 108 ? 12.819 83.073 62.866 1.00 57.40 108 ARG G C 1
ATOM 9589 O O . ARG F 3 108 ? 12.205 83.109 61.809 1.00 57.90 108 ARG G O 1
ATOM 9597 N N . SER F 3 109 ? 14.087 83.455 62.951 1.00 60.45 109 SER G N 1
ATOM 9598 C CA . SER F 3 109 ? 14.740 83.909 61.726 1.00 65.27 109 SER G CA 1
ATOM 9599 C C . SER F 3 109 ? 15.696 82.872 61.154 1.00 67.44 109 SER G C 1
ATOM 9600 O O . SER F 3 109 ? 16.303 82.089 61.907 1.00 68.21 109 SER G O 1
ATOM 9603 N N . LEU F 3 110 ? 15.803 82.854 59.819 1.00 68.52 110 LEU G N 1
ATOM 9604 C CA . LEU F 3 110 ? 16.706 81.930 59.138 1.00 69.39 110 LEU G CA 1
ATOM 9605 C C . LEU F 3 110 ? 18.084 82.478 59.482 1.00 70.03 110 LEU G C 1
ATOM 9606 O O . LEU F 3 110 ? 19.079 81.741 59.568 1.00 71.26 110 LEU G O 1
ATOM 9611 N N . THR F 3 111 ? 18.087 83.791 59.724 1.00 69.65 111 THR G N 1
ATOM 9612 C CA . THR F 3 111 ? 19.263 84.598 60.062 1.00 67.09 111 THR G CA 1
ATOM 9613 C C . THR F 3 111 ? 19.312 85.008 61.529 1.00 65.02 111 THR G C 1
ATOM 9614 O O . THR F 3 111 ? 19.269 86.192 61.837 1.00 63.99 111 THR G O 1
ATOM 9618 N N . PRO F 3 112 ? 19.402 84.043 62.457 1.00 63.93 112 PRO G N 1
ATOM 9619 C CA . PRO F 3 112 ? 19.445 84.477 63.855 1.00 62.32 112 PRO G CA 1
ATOM 9620 C C . PRO F 3 112 ? 20.537 85.510 64.128 1.00 60.50 112 PRO G C 1
ATOM 9621 O O . PRO F 3 112 ? 21.721 85.285 63.842 1.00 57.55 112 PRO G O 1
ATOM 9625 N N . ILE F 3 113 ? 20.114 86.649 64.676 1.00 59.51 113 ILE G N 1
ATOM 9626 C CA . ILE F 3 113 ? 21.034 87.733 64.996 1.00 60.00 113 ILE G CA 1
ATOM 9627 C C . ILE F 3 113 ? 22.049 87.267 66.035 1.00 59.82 113 ILE G C 1
ATOM 9628 O O . ILE F 3 113 ? 21.723 86.455 66.895 1.00 58.26 113 ILE G O 1
ATOM 9633 N N . SER F 3 114 ? 23.274 87.786 65.947 1.00 60.96 114 SER G N 1
ATOM 9634 C CA . SER F 3 114 ? 24.359 87.393 66.859 1.00 62.82 114 SER G CA 1
ATOM 9635 C C . SER F 3 114 ? 24.450 88.174 68.185 1.00 63.72 114 SER G C 1
ATOM 9636 O O . SER F 3 114 ? 23.954 89.317 68.301 1.00 62.43 114 SER G O 1
ATOM 9639 N N . THR F 3 115 ? 25.085 87.546 69.178 1.00 62.31 115 THR G N 1
ATOM 9640 C CA . THR F 3 115 ? 25.286 88.178 70.472 1.00 63.38 115 THR G CA 1
ATOM 9641 C C . THR F 3 115 ? 26.046 89.471 70.230 1.00 64.65 115 THR G C 1
ATOM 9642 O O . THR F 3 115 ? 25.524 90.553 70.493 1.00 64.61 115 THR G O 1
ATOM 9646 N N . SER F 3 116 ? 27.272 89.346 69.711 1.00 66.05 116 SER G N 1
ATOM 9647 C CA . SER F 3 116 ? 28.139 90.490 69.384 1.00 66.54 116 SER G CA 1
ATOM 9648 C C . SER F 3 116 ? 27.394 91.590 68.624 1.00 66.24 116 SER G C 1
ATOM 9649 O O . SER F 3 116 ? 27.539 92.771 68.925 1.00 66.28 116 SER G O 1
ATOM 9652 N N . SER F 3 117 ? 26.612 91.196 67.624 1.00 65.97 117 SER G N 1
ATOM 9653 C CA . SER F 3 117 ? 25.821 92.148 66.859 1.00 65.50 117 SER G CA 1
ATOM 9654 C C . SER F 3 117 ? 24.902 92.928 67.819 1.00 64.71 117 SER G C 1
ATOM 9655 O O . SER F 3 117 ? 24.754 94.138 67.693 1.00 62.81 117 SER G O 1
ATOM 9658 N N . LEU F 3 118 ? 24.290 92.223 68.776 1.00 65.78 118 LEU G N 1
ATOM 9659 C CA . LEU F 3 118 ? 23.397 92.855 69.763 1.00 66.41 118 LEU G CA 1
ATOM 9660 C C . LEU F 3 118 ? 24.178 93.763 70.714 1.00 67.99 118 LEU G C 1
ATOM 9661 O O . LEU F 3 118 ? 23.912 94.972 70.774 1.00 67.95 118 LEU G O 1
ATOM 9666 N N . CYS F 3 119 ? 25.130 93.181 71.456 1.00 69.02 119 CYS G N 1
ATOM 9667 C CA . CYS F 3 119 ? 25.959 93.946 72.388 1.00 70.79 119 CYS G CA 1
ATOM 9668 C C . CYS F 3 119 ? 26.373 95.266 71.724 1.00 74.46 119 CYS G C 1
ATOM 9669 O O . CYS F 3 119 ? 26.464 96.311 72.383 1.00 76.15 119 CYS G O 1
ATOM 9672 N N . TYR F 3 120 ? 26.614 95.207 70.412 1.00 76.55 120 TYR G N 1
ATOM 9673 C CA . TYR F 3 120 ? 27.006 96.371 69.640 1.00 77.44 120 TYR G CA 1
ATOM 9674 C C . TYR F 3 120 ? 25.883 97.413 69.658 1.00 77.67 120 TYR G C 1
ATOM 9675 O O . TYR F 3 120 ? 26.014 98.442 70.314 1.00 78.10 120 TYR G O 1
ATOM 9684 N N . ALA F 3 121 ? 24.785 97.142 68.951 1.00 77.93 121 ALA G N 1
ATOM 9685 C CA . ALA F 3 121 ? 23.648 98.075 68.881 1.00 78.62 121 ALA G CA 1
ATOM 9686 C C . ALA F 3 121 ? 23.193 98.503 70.266 1.00 79.31 121 ALA G C 1
ATOM 9687 O O . ALA F 3 121 ? 22.350 99.397 70.411 1.00 78.03 121 ALA G O 1
ATOM 9689 N N . ALA F 3 122 ? 23.749 97.835 71.275 1.00 80.29 122 ALA G N 1
ATOM 9690 C CA . ALA F 3 122 ? 23.439 98.106 72.675 1.00 81.64 122 ALA G CA 1
ATOM 9691 C C . ALA F 3 122 ? 24.464 99.092 73.251 1.00 81.87 122 ALA G C 1
ATOM 9692 O O . ALA F 3 122 ? 24.667 99.157 74.473 1.00 81.97 122 ALA G O 1
ATOM 9694 N N . ALA F 3 123 ? 25.104 99.857 72.367 1.00 80.46 123 ALA G N 1
ATOM 9695 C CA . ALA F 3 123 ? 26.112 100.823 72.786 1.00 78.23 123 ALA G CA 1
ATOM 9696 C C . ALA F 3 123 ? 27.161 100.095 73.610 1.00 75.98 123 ALA G C 1
ATOM 9697 O O . ALA F 3 123 ? 27.845 100.690 74.429 1.00 74.77 123 ALA G O 1
ATOM 9699 N N . ASP F 3 124 ? 27.266 98.795 73.391 1.00 74.89 124 ASP G N 1
ATOM 9700 C CA . ASP F 3 124 ? 28.230 97.984 74.110 1.00 75.48 124 ASP G CA 1
ATOM 9701 C C . ASP F 3 124 ? 28.032 98.104 75.630 1.00 73.97 124 ASP G C 1
ATOM 9702 O O . ASP F 3 124 ? 28.922 97.757 76.428 1.00 72.63 124 ASP G O 1
ATOM 9707 N N . SER F 3 125 ? 26.857 98.579 76.031 1.00 71.57 125 SER G N 1
ATOM 9708 C CA . SER F 3 125 ? 26.566 98.735 77.448 1.00 69.84 125 SER G CA 1
ATOM 9709 C C . SER F 3 125 ? 26.735 97.448 78.252 1.00 68.28 125 SER G C 1
ATOM 9710 O O . SER F 3 125 ? 27.102 97.496 79.424 1.00 69.27 125 SER G O 1
ATOM 9713 N N . PHE F 3 126 ? 26.475 96.295 77.645 1.00 65.78 126 PHE G N 1
ATOM 9714 C CA . PHE F 3 126 ? 26.650 95.051 78.381 1.00 63.56 126 PHE G CA 1
ATOM 9715 C C . PHE F 3 126 ? 27.554 94.063 77.639 1.00 64.48 126 PHE G C 1
ATOM 9716 O O . PHE F 3 126 ? 27.678 94.110 76.413 1.00 62.87 126 PHE G O 1
ATOM 9724 N N . SER F 3 127 ? 28.204 93.198 78.414 1.00 66.12 127 SER G N 1
ATOM 9725 C CA . SER F 3 127 ? 29.132 92.190 77.912 1.00 68.92 127 SER G CA 1
ATOM 9726 C C . SER F 3 127 ? 28.449 91.035 77.221 1.00 72.12 127 SER G C 1
ATOM 9727 O O . SER F 3 127 ? 27.286 90.737 77.507 1.00 72.93 127 SER G O 1
ATOM 9730 N N . ARG F 3 128 ? 29.188 90.383 76.319 1.00 75.50 128 ARG G N 1
ATOM 9731 C CA . ARG F 3 128 ? 28.686 89.214 75.601 1.00 77.35 128 ARG G CA 1
ATOM 9732 C C . ARG F 3 128 ? 28.291 88.152 76.634 1.00 77.24 128 ARG G C 1
ATOM 9733 O O . ARG F 3 128 ? 27.217 87.552 76.526 1.00 77.92 128 ARG G O 1
ATOM 9741 N N . GLN F 3 129 ? 29.140 87.922 77.635 1.00 75.63 129 GLN G N 1
ATOM 9742 C CA . GLN F 3 129 ? 28.789 86.942 78.655 1.00 76.68 129 GLN G CA 1
ATOM 9743 C C . GLN F 3 129 ? 27.458 87.285 79.301 1.00 76.66 129 GLN G C 1
ATOM 9744 O O . GLN F 3 129 ? 26.559 86.443 79.386 1.00 75.66 129 GLN G O 1
ATOM 9750 N N . GLU F 3 130 ? 27.361 88.534 79.756 1.00 76.19 130 GLU G N 1
ATOM 9751 C CA . GLU F 3 130 ? 26.180 89.074 80.418 1.00 75.34 130 GLU G CA 1
ATOM 9752 C C . GLU F 3 130 ? 24.890 88.927 79.622 1.00 74.20 130 GLU G C 1
ATOM 9753 O O . GLU F 3 130 ? 23.819 88.723 80.197 1.00 74.97 130 GLU G O 1
ATOM 9759 N N . LEU F 3 131 ? 24.971 89.051 78.305 1.00 71.09 131 LEU G N 1
ATOM 9760 C CA . LEU F 3 131 ? 23.771 88.884 77.510 1.00 69.32 131 LEU G CA 1
ATOM 9761 C C . LEU F 3 131 ? 23.412 87.398 77.515 1.00 69.61 131 LEU G C 1
ATOM 9762 O O . LEU F 3 131 ? 22.235 87.028 77.560 1.00 70.67 131 LEU G O 1
ATOM 9767 N N . ILE F 3 132 ? 24.443 86.557 77.471 1.00 68.12 132 ILE G N 1
ATOM 9768 C CA . ILE F 3 132 ? 24.286 85.105 77.466 1.00 65.83 132 ILE G CA 1
ATOM 9769 C C . ILE F 3 132 ? 23.712 84.605 78.774 1.00 66.01 132 ILE G C 1
ATOM 9770 O O . ILE F 3 132 ? 22.924 83.661 78.802 1.00 66.38 132 ILE G O 1
ATOM 9775 N N . ASP F 3 133 ? 24.124 85.239 79.863 1.00 66.47 133 ASP G N 1
ATOM 9776 C CA . ASP F 3 133 ? 23.647 84.872 81.188 1.00 65.80 133 ASP G CA 1
ATOM 9777 C C . ASP F 3 133 ? 22.198 85.301 81.369 1.00 64.82 133 ASP G C 1
ATOM 9778 O O . ASP F 3 133 ? 21.490 84.759 82.218 1.00 63.15 133 ASP G O 1
ATOM 9783 N N . GLN F 3 134 ? 21.770 86.283 80.572 1.00 63.96 134 GLN G N 1
ATOM 9784 C CA . GLN F 3 134 ? 20.390 86.756 80.602 1.00 62.47 134 GLN G CA 1
ATOM 9785 C C . GLN F 3 134 ? 19.521 85.831 79.763 1.00 61.57 134 GLN G C 1
ATOM 9786 O O . GLN F 3 134 ? 18.332 85.682 80.023 1.00 61.57 134 GLN G O 1
ATOM 9792 N N . GLU F 3 135 ? 20.122 85.210 78.751 1.00 60.14 135 GLU G N 1
ATOM 9793 C CA . GLU F 3 135 ? 19.394 84.278 77.903 1.00 57.21 135 GLU G CA 1
ATOM 9794 C C . GLU F 3 135 ? 19.117 83.051 78.754 1.00 55.65 135 GLU G C 1
ATOM 9795 O O . GLU F 3 135 ? 18.002 82.530 78.754 1.00 54.93 135 GLU G O 1
ATOM 9801 N N . LYS F 3 136 ? 20.142 82.582 79.467 1.00 53.68 136 LYS G N 1
ATOM 9802 C CA . LYS F 3 136 ? 19.981 81.423 80.338 1.00 52.70 136 LYS G CA 1
ATOM 9803 C C . LYS F 3 136 ? 18.924 81.777 81.390 1.00 51.84 136 LYS G C 1
ATOM 9804 O O . LYS F 3 136 ? 18.060 80.962 81.740 1.00 51.58 136 LYS G O 1
ATOM 9810 N N . GLU F 3 137 ? 18.993 83.017 81.864 1.00 49.98 137 GLU G N 1
ATOM 9811 C CA . GLU F 3 137 ? 18.078 83.541 82.869 1.00 47.91 137 GLU G CA 1
ATOM 9812 C C . GLU F 3 137 ? 16.635 83.567 82.332 1.00 46.50 137 GLU G C 1
ATOM 9813 O O . GLU F 3 137 ? 15.697 83.069 82.974 1.00 46.19 137 GLU G O 1
ATOM 9819 N N . LEU F 3 138 ? 16.475 84.147 81.148 1.00 43.66 138 LEU G N 1
ATOM 9820 C CA . LEU F 3 138 ? 15.177 84.259 80.514 1.00 42.77 138 LEU G CA 1
ATOM 9821 C C . LEU F 3 138 ? 14.562 82.882 80.308 1.00 43.95 138 LEU G C 1
ATOM 9822 O O . LEU F 3 138 ? 13.374 82.673 80.582 1.00 43.67 138 LEU G O 1
ATOM 9827 N N . LEU F 3 139 ? 15.374 81.941 79.831 1.00 44.79 139 LEU G N 1
ATOM 9828 C CA . LEU F 3 139 ? 14.888 80.590 79.573 1.00 45.39 139 LEU G CA 1
ATOM 9829 C C . LEU F 3 139 ? 14.423 79.930 80.860 1.00 45.98 139 LEU G C 1
ATOM 9830 O O . LEU F 3 139 ? 13.423 79.203 80.868 1.00 44.50 139 LEU G O 1
ATOM 9835 N N . GLU F 3 140 ? 15.134 80.206 81.952 1.00 47.94 140 GLU G N 1
ATOM 9836 C CA . GLU F 3 140 ? 14.790 79.634 83.258 1.00 47.97 140 GLU G CA 1
ATOM 9837 C C . GLU F 3 140 ? 13.506 80.169 83.879 1.00 44.10 140 GLU G C 1
ATOM 9838 O O . GLU F 3 140 ? 12.679 79.386 84.329 1.00 41.60 140 GLU G O 1
ATOM 9844 N N . LYS F 3 141 ? 13.333 81.486 83.898 1.00 41.59 141 LYS G N 1
ATOM 9845 C CA . LYS F 3 141 ? 12.120 82.063 84.449 1.00 39.95 141 LYS G CA 1
ATOM 9846 C C . LYS F 3 141 ? 10.896 81.631 83.625 1.00 39.20 141 LYS G C 1
ATOM 9847 O O . LYS F 3 141 ? 9.816 81.422 84.172 1.00 40.53 141 LYS G O 1
ATOM 9853 N N . LEU F 3 142 ? 11.041 81.499 82.311 1.00 36.47 142 LEU G N 1
ATOM 9854 C CA . LEU F 3 142 ? 9.908 81.083 81.499 1.00 34.01 142 LEU G CA 1
ATOM 9855 C C . LEU F 3 142 ? 9.810 79.582 81.326 1.00 34.04 142 LEU G C 1
ATOM 9856 O O . LEU F 3 142 ? 8.866 79.094 80.696 1.00 34.30 142 LEU G O 1
ATOM 9861 N N . ALA F 3 143 ? 10.787 78.864 81.875 1.00 32.73 143 ALA G N 1
ATOM 9862 C CA . ALA F 3 143 ? 10.862 77.405 81.794 1.00 33.30 143 ALA G CA 1
ATOM 9863 C C . ALA F 3 143 ? 10.830 76.892 80.344 1.00 34.78 143 ALA G C 1
ATOM 9864 O O . ALA F 3 143 ? 10.034 76.011 79.968 1.00 35.75 143 ALA G O 1
ATOM 9866 N N . TRP F 3 144 ? 11.709 77.468 79.538 1.00 34.91 144 TRP G N 1
ATOM 9867 C CA . TRP F 3 144 ? 11.853 77.100 78.143 1.00 37.15 144 TRP G CA 1
ATOM 9868 C C . TRP F 3 144 ? 10.599 77.160 77.274 1.00 37.71 144 TRP G C 1
ATOM 9869 O O . TRP F 3 144 ? 10.587 76.631 76.145 1.00 36.43 144 TRP G O 1
ATOM 9880 N N . ARG F 3 145 ? 9.562 77.812 77.797 1.00 36.65 145 ARG G N 1
ATOM 9881 C CA . ARG F 3 145 ? 8.314 77.990 77.073 1.00 37.32 145 ARG G CA 1
ATOM 9882 C C . ARG F 3 145 ? 8.494 79.303 76.295 1.00 37.18 145 ARG G C 1
ATOM 9883 O O . ARG F 3 145 ? 7.993 80.355 76.666 1.00 38.64 145 ARG G O 1
ATOM 9891 N N . THR F 3 146 ? 9.215 79.234 75.199 1.00 37.60 146 THR G N 1
ATOM 9892 C CA . THR F 3 146 ? 9.519 80.428 74.433 1.00 39.14 146 THR G CA 1
ATOM 9893 C C . THR F 3 146 ? 8.653 80.730 73.211 1.00 40.31 146 THR G C 1
ATOM 9894 O O . THR F 3 146 ? 8.739 81.821 72.634 1.00 41.21 146 THR G O 1
ATOM 9898 N N . GLU F 3 147 ? 7.832 79.767 72.806 1.00 40.30 147 GLU G N 1
ATOM 9899 C CA . GLU F 3 147 ? 6.939 79.968 71.674 1.00 40.46 147 GLU G CA 1
ATOM 9900 C C . GLU F 3 147 ? 5.550 80.396 72.149 1.00 40.70 147 GLU G C 1
ATOM 9901 O O . GLU F 3 147 ? 5.093 80.013 73.237 1.00 41.84 147 GLU G O 1
ATOM 9907 N N . ALA F 3 148 ? 4.873 81.163 71.305 1.00 38.04 148 ALA G N 1
ATOM 9908 C CA . ALA F 3 148 ? 3.555 81.644 71.615 1.00 37.35 148 ALA G CA 1
ATOM 9909 C C . ALA F 3 148 ? 2.805 81.858 70.319 1.00 39.24 148 ALA G C 1
ATOM 9910 O O . ALA F 3 148 ? 3.412 82.031 69.268 1.00 41.65 148 ALA G O 1
ATOM 9912 N N . VAL F 3 149 ? 1.480 81.811 70.382 1.00 40.17 149 VAL G N 1
ATOM 9913 C CA . VAL F 3 149 ? 0.654 82.115 69.223 1.00 37.28 149 VAL G CA 1
ATOM 9914 C C . VAL F 3 149 ? 0.839 83.630 69.113 1.00 39.25 149 VAL G C 1
ATOM 9915 O O . VAL F 3 149 ? 0.691 84.347 70.107 1.00 38.55 149 VAL G O 1
ATOM 9919 N N . LEU F 3 150 ? 1.176 84.131 67.933 1.00 40.69 150 LEU G N 1
ATOM 9920 C CA . LEU F 3 150 ? 1.350 85.572 67.778 1.00 41.87 150 LEU G CA 1
ATOM 9921 C C . LEU F 3 150 ? 0.211 86.159 66.927 1.00 43.23 150 LEU G C 1
ATOM 9922 O O . LEU F 3 150 ? -0.574 85.427 66.327 1.00 43.83 150 LEU G O 1
ATOM 9927 N N . ALA F 3 151 ? 0.067 87.474 66.924 1.00 45.02 151 ALA G N 1
ATOM 9928 C CA . ALA F 3 151 ? -0.948 88.077 66.074 1.00 46.69 151 ALA G CA 1
ATOM 9929 C C . ALA F 3 151 ? -0.387 87.946 64.640 1.00 49.23 151 ALA G C 1
ATOM 9930 O O . ALA F 3 151 ? -1.128 87.656 63.706 1.00 49.54 151 ALA G O 1
ATOM 9932 N N . THR F 3 152 ? 0.920 88.147 64.456 1.00 50.62 152 THR G N 1
ATOM 9933 C CA . THR F 3 152 ? 1.493 88.001 63.126 1.00 52.65 152 THR G CA 1
ATOM 9934 C C . THR F 3 152 ? 1.255 86.572 62.601 1.00 53.88 152 THR G C 1
ATOM 9935 O O . THR F 3 152 ? 1.126 86.351 61.394 1.00 56.91 152 THR G O 1
ATOM 9939 N N . ASP F 3 153 ? 1.181 85.599 63.495 1.00 54.00 153 ASP G N 1
ATOM 9940 C CA . ASP F 3 153 ? 0.951 84.224 63.063 1.00 55.31 153 ASP G CA 1
ATOM 9941 C C . ASP F 3 153 ? -0.467 83.959 62.567 1.00 54.84 153 ASP G C 1
ATOM 9942 O O . ASP F 3 153 ? -0.729 82.917 61.984 1.00 55.10 153 ASP G O 1
ATOM 9947 N N . VAL F 3 154 ? -1.375 84.899 62.770 1.00 54.26 154 VAL G N 1
ATOM 9948 C CA . VAL F 3 154 ? -2.764 84.706 62.361 1.00 54.85 154 VAL G CA 1
ATOM 9949 C C . VAL F 3 154 ? -3.205 85.490 61.110 1.00 56.74 154 VAL G C 1
ATOM 9950 O O . VAL F 3 154 ? -4.112 85.063 60.383 1.00 57.19 154 VAL G O 1
ATOM 9954 N N . THR F 3 155 ? -2.560 86.631 60.873 1.00 57.84 155 THR G N 1
ATOM 9955 C CA . THR F 3 155 ? -2.893 87.541 59.774 1.00 58.60 155 THR G CA 1
ATOM 9956 C C . THR F 3 155 ? -3.105 86.880 58.410 1.00 61.35 155 THR G C 1
ATOM 9957 O O . THR F 3 155 ? -4.035 87.218 57.676 1.00 62.28 155 THR G O 1
ATOM 9961 N N . SER F 3 156 ? -2.235 85.931 58.088 1.00 62.56 156 SER G N 1
ATOM 9962 C CA . SER F 3 156 ? -2.305 85.196 56.843 1.00 61.07 156 SER G CA 1
ATOM 9963 C C . SER F 3 156 ? -3.692 84.552 56.735 1.00 61.30 156 SER G C 1
ATOM 9964 O O . SER F 3 156 ? -4.547 85.015 55.993 1.00 59.49 156 SER G O 1
ATOM 9967 N N . PHE F 3 157 ? -3.917 83.488 57.491 1.00 63.03 157 PHE G N 1
ATOM 9968 C CA . PHE F 3 157 ? -5.206 82.797 57.455 1.00 64.70 157 PHE G CA 1
ATOM 9969 C C . PHE F 3 157 ? -6.418 83.734 57.318 1.00 65.40 157 PHE G C 1
ATOM 9970 O O . PHE F 3 157 ? -7.362 83.457 56.554 1.00 65.88 157 PHE G O 1
ATOM 9978 N N . LEU F 3 158 ? -6.409 84.826 58.077 1.00 63.82 158 LEU G N 1
ATOM 9979 C CA . LEU F 3 158 ? -7.513 85.776 58.011 1.00 63.43 158 LEU G CA 1
ATOM 9980 C C . LEU F 3 158 ? -7.477 86.512 56.686 1.00 64.13 158 LEU G C 1
ATOM 9981 O O . LEU F 3 158 ? -8.470 86.582 55.957 1.00 63.96 158 LEU G O 1
ATOM 9986 N N . LEU F 3 159 ? -6.307 87.064 56.397 1.00 64.91 159 LEU G N 1
ATOM 9987 C CA . LEU F 3 159 ? -6.072 87.832 55.188 1.00 65.37 159 LEU G CA 1
ATOM 9988 C C . LEU F 3 159 ? -6.505 87.044 53.951 1.00 67.16 159 LEU G C 1
ATOM 9989 O O . LEU F 3 159 ? -6.844 87.622 52.914 1.00 66.98 159 LEU G O 1
ATOM 9994 N N . LEU F 3 160 ? -6.505 85.720 54.084 1.00 69.59 160 LEU G N 1
ATOM 9995 C CA . LEU F 3 160 ? -6.875 84.822 53.001 1.00 72.01 160 LEU G CA 1
ATOM 9996 C C . LEU F 3 160 ? -8.374 84.684 52.870 1.00 73.50 160 LEU G C 1
ATOM 9997 O O . LEU F 3 160 ? -8.900 84.522 51.776 1.00 74.12 160 LEU G O 1
ATOM 10002 N N . LYS F 3 161 ? -9.065 84.730 53.996 1.00 75.53 161 LYS G N 1
ATOM 10003 C CA . LYS F 3 161 ? -10.506 84.630 53.965 1.00 77.43 161 LYS G CA 1
ATOM 10004 C C . LYS F 3 161 ? -11.138 85.928 53.460 1.00 78.19 161 LYS G C 1
ATOM 10005 O O . LYS F 3 161 ? -12.303 85.945 53.054 1.00 78.41 161 LYS G O 1
ATOM 10011 N N . LEU F 3 162 ? -10.369 87.014 53.484 1.00 78.53 162 LEU G N 1
ATOM 10012 C CA . LEU F 3 162 ? -10.863 88.300 53.007 1.00 79.56 162 LEU G CA 1
ATOM 10013 C C . LEU F 3 162 ? -10.464 88.477 51.555 1.00 81.93 162 LEU G C 1
ATOM 10014 O O . LEU F 3 162 ? -11.325 88.519 50.670 1.00 83.38 162 LEU G O 1
ATOM 10019 N N . VAL F 3 163 ? -9.157 88.584 51.315 1.00 83.38 163 VAL G N 1
ATOM 10020 C CA . VAL F 3 163 ? -8.627 88.729 49.957 1.00 84.59 163 VAL G CA 1
ATOM 10021 C C . VAL F 3 163 ? -8.748 87.348 49.259 1.00 86.08 163 VAL G C 1
ATOM 10022 O O . VAL F 3 163 ? -7.754 86.798 48.777 1.00 86.80 163 VAL G O 1
ATOM 10026 N N . GLY F 3 164 ? -9.974 86.806 49.235 1.00 86.86 164 GLY G N 1
ATOM 10027 C CA . GLY F 3 164 ? -10.284 85.506 48.639 1.00 87.99 164 GLY G CA 1
ATOM 10028 C C . GLY F 3 164 ? -9.194 84.726 47.919 1.00 89.74 164 GLY G C 1
ATOM 10029 O O . GLY F 3 164 ? -8.693 83.722 48.429 1.00 87.76 164 GLY G O 1
ATOM 10030 N N . GLY F 3 165 ? -8.847 85.185 46.715 1.00 92.42 165 GLY G N 1
ATOM 10031 C CA . GLY F 3 165 ? -7.812 84.546 45.916 1.00 94.20 165 GLY G CA 1
ATOM 10032 C C . GLY F 3 165 ? -6.427 84.557 46.549 1.00 95.77 165 GLY G C 1
ATOM 10033 O O . GLY F 3 165 ? -6.275 84.678 47.776 1.00 95.04 165 GLY G O 1
ATOM 10034 N N . SER F 3 166 ? -5.407 84.434 45.705 1.00 97.15 166 SER G N 1
ATOM 10035 C CA . SER F 3 166 ? -4.028 84.401 46.183 1.00 99.21 166 SER G CA 1
ATOM 10036 C C . SER F 3 166 ? -3.266 85.698 45.896 1.00 99.81 166 SER G C 1
ATOM 10037 O O . SER F 3 166 ? -2.395 86.093 46.682 1.00 100.26 166 SER G O 1
ATOM 10040 N N . GLN F 3 167 ? -3.589 86.345 44.773 1.00 99.46 167 GLN G N 1
ATOM 10041 C CA . GLN F 3 167 ? -2.932 87.589 44.380 1.00 98.29 167 GLN G CA 1
ATOM 10042 C C . GLN F 3 167 ? -3.159 88.635 45.460 1.00 97.09 167 GLN G C 1
ATOM 10043 O O . GLN F 3 167 ? -4.253 88.714 46.027 1.00 97.02 167 GLN G O 1
ATOM 10049 N N . HIS F 3 168 ? -2.117 89.420 45.746 1.00 95.88 168 HIS G N 1
ATOM 10050 C CA . HIS F 3 168 ? -2.150 90.472 46.776 1.00 94.22 168 HIS G CA 1
ATOM 10051 C C . HIS F 3 168 ? -1.876 89.948 48.191 1.00 92.21 168 HIS G C 1
ATOM 10052 O O . HIS F 3 168 ? -1.279 90.643 49.023 1.00 92.65 168 HIS G O 1
ATOM 10059 N N . LEU F 3 169 ? -2.321 88.723 48.453 1.00 89.59 169 LEU G N 1
ATOM 10060 C CA . LEU F 3 169 ? -2.160 88.088 49.754 1.00 86.21 169 LEU G CA 1
ATOM 10061 C C . LEU F 3 169 ? -0.803 88.335 50.414 1.00 84.31 169 LEU G C 1
ATOM 10062 O O . LEU F 3 169 ? -0.692 88.237 51.623 1.00 84.83 169 LEU G O 1
ATOM 10067 N N . ASP F 3 170 ? 0.231 88.647 49.642 1.00 82.62 170 ASP G N 1
ATOM 10068 C CA . ASP F 3 170 ? 1.545 88.870 50.237 1.00 80.23 170 ASP G CA 1
ATOM 10069 C C . ASP F 3 170 ? 1.808 90.322 50.516 1.00 78.76 170 ASP G C 1
ATOM 10070 O O . ASP F 3 170 ? 2.519 90.653 51.457 1.00 79.63 170 ASP G O 1
ATOM 10075 N N . PHE F 3 171 ? 1.248 91.203 49.701 1.00 77.14 171 PHE G N 1
ATOM 10076 C CA . PHE F 3 171 ? 1.469 92.617 49.939 1.00 75.84 171 PHE G CA 1
ATOM 10077 C C . PHE F 3 171 ? 0.821 92.982 51.270 1.00 75.53 171 PHE G C 1
ATOM 10078 O O . PHE F 3 171 ? 1.461 93.572 52.147 1.00 74.20 171 PHE G O 1
ATOM 10086 N N . TRP F 3 172 ? -0.454 92.619 51.401 1.00 74.63 172 TRP G N 1
ATOM 10087 C CA . TRP F 3 172 ? -1.231 92.915 52.603 1.00 74.37 172 TRP G CA 1
ATOM 10088 C C . TRP F 3 172 ? -0.737 92.207 53.856 1.00 72.51 172 TRP G C 1
ATOM 10089 O O . TRP F 3 172 ? -0.735 92.774 54.955 1.00 71.97 172 TRP G O 1
ATOM 10100 N N . HIS F 3 173 ? -0.303 90.970 53.691 1.00 70.66 173 HIS G N 1
ATOM 10101 C CA . HIS F 3 173 ? 0.205 90.223 54.814 1.00 69.45 173 HIS G CA 1
ATOM 10102 C C . HIS F 3 173 ? 1.369 90.991 55.422 1.00 69.72 173 HIS G C 1
ATOM 10103 O O . HIS F 3 173 ? 1.317 91.373 56.591 1.00 70.78 173 HIS G O 1
ATOM 10110 N N . HIS F 3 174 ? 2.416 91.239 54.641 1.00 67.68 174 HIS G N 1
ATOM 10111 C CA . HIS F 3 174 ? 3.540 91.975 55.184 1.00 65.90 174 HIS G CA 1
ATOM 10112 C C . HIS F 3 174 ? 3.150 93.382 55.676 1.00 66.37 174 HIS G C 1
ATOM 10113 O O . HIS F 3 174 ? 3.770 93.919 56.591 1.00 68.10 174 HIS G O 1
ATOM 10120 N N . GLU F 3 175 ? 2.110 93.975 55.103 1.00 65.99 175 GLU G N 1
ATOM 10121 C CA . GLU F 3 175 ? 1.698 95.301 55.543 1.00 66.10 175 GLU G CA 1
ATOM 10122 C C . GLU F 3 175 ? 1.045 95.222 56.917 1.00 65.32 175 GLU G C 1
ATOM 10123 O O . GLU F 3 175 ? 1.502 95.875 57.858 1.00 64.96 175 GLU G O 1
ATOM 10129 N N . VAL F 3 176 ? -0.020 94.427 57.028 1.00 64.35 176 VAL G N 1
ATOM 10130 C CA . VAL F 3 176 ? -0.722 94.252 58.302 1.00 64.32 176 VAL G CA 1
ATOM 10131 C C . VAL F 3 176 ? 0.243 93.902 59.454 1.00 63.43 176 VAL G C 1
ATOM 10132 O O . VAL F 3 176 ? 0.269 94.592 60.473 1.00 62.87 176 VAL G O 1
ATOM 10136 N N . ASN F 3 177 ? 1.039 92.847 59.286 1.00 62.10 177 ASN G N 1
ATOM 10137 C CA . ASN F 3 177 ? 2.011 92.445 60.301 1.00 60.56 177 ASN G CA 1
ATOM 10138 C C . ASN F 3 177 ? 2.972 93.564 60.700 1.00 61.98 177 ASN G C 1
ATOM 10139 O O . ASN F 3 177 ? 3.473 93.573 61.832 1.00 61.91 177 ASN G O 1
ATOM 10144 N N . THR F 3 178 ? 3.259 94.498 59.793 1.00 62.15 178 THR G N 1
ATOM 10145 C CA . THR F 3 178 ? 4.165 95.583 60.169 1.00 62.98 178 THR G CA 1
ATOM 10146 C C . THR F 3 178 ? 3.402 96.538 61.087 1.00 63.11 178 THR G C 1
ATOM 10147 O O . THR F 3 178 ? 3.972 97.119 62.020 1.00 63.89 178 THR G O 1
ATOM 10151 N N . LEU F 3 179 ? 2.110 96.702 60.818 1.00 61.73 179 LEU G N 1
ATOM 10152 C CA . LEU F 3 179 ? 1.289 97.560 61.657 1.00 62.07 179 LEU G CA 1
ATOM 10153 C C . LEU F 3 179 ? 1.266 96.892 63.043 1.00 62.73 179 LEU G C 1
ATOM 10154 O O . LEU F 3 179 ? 1.614 97.521 64.065 1.00 62.34 179 LEU G O 1
ATOM 10159 N N . ILE F 3 180 ? 0.887 95.607 63.046 1.00 62.59 180 ILE G N 1
ATOM 10160 C CA . ILE F 3 180 ? 0.795 94.771 64.253 1.00 62.32 180 ILE G CA 1
ATOM 10161 C C . ILE F 3 180 ? 2.031 94.955 65.145 1.00 63.71 180 ILE G C 1
ATOM 10162 O O . ILE F 3 180 ? 1.901 95.187 66.350 1.00 65.86 180 ILE G O 1
ATOM 10167 N N . THR F 3 181 ? 3.229 94.838 64.575 1.00 63.02 181 THR G N 1
ATOM 10168 C CA . THR F 3 181 ? 4.429 95.020 65.384 1.00 62.93 181 THR G CA 1
ATOM 10169 C C . THR F 3 181 ? 4.485 96.415 65.999 1.00 62.65 181 THR G C 1
ATOM 10170 O O . THR F 3 181 ? 4.912 96.568 67.145 1.00 63.06 181 THR G O 1
ATOM 10174 N N . LYS F 3 182 ? 4.061 97.432 65.249 1.00 61.90 182 LYS G N 1
ATOM 10175 C CA . LYS F 3 182 ? 4.072 98.787 65.781 1.00 61.72 182 LYS G CA 1
ATOM 10176 C C . LYS F 3 182 ? 3.142 98.873 66.995 1.00 61.03 182 LYS G C 1
ATOM 10177 O O . LYS F 3 182 ? 3.573 99.320 68.075 1.00 59.29 182 LYS G O 1
ATOM 10183 N N . ALA F 3 183 ? 1.889 98.427 66.820 1.00 58.63 183 ALA G N 1
ATOM 10184 C CA . ALA F 3 183 ? 0.884 98.430 67.897 1.00 58.47 183 ALA G CA 1
ATOM 10185 C C . ALA F 3 183 ? 1.397 97.705 69.163 1.00 59.95 183 ALA G C 1
ATOM 10186 O O . ALA F 3 183 ? 1.081 98.085 70.315 1.00 60.03 183 ALA G O 1
ATOM 10188 N N . LEU F 3 184 ? 2.197 96.664 68.940 1.00 58.89 184 LEU G N 1
ATOM 10189 C CA . LEU F 3 184 ? 2.755 95.893 70.029 1.00 56.07 184 LEU G CA 1
ATOM 10190 C C . LEU F 3 184 ? 3.796 96.667 70.827 1.00 55.06 184 LEU G C 1
ATOM 10191 O O . LEU F 3 184 ? 3.962 96.394 72.016 1.00 55.75 184 LEU G O 1
ATOM 10196 N N . VAL F 3 185 ? 4.499 97.623 70.218 1.00 53.74 185 VAL G N 1
ATOM 10197 C CA . VAL F 3 185 ? 5.496 98.344 71.018 1.00 55.38 185 VAL G CA 1
ATOM 10198 C C . VAL F 3 185 ? 4.778 99.007 72.196 1.00 54.63 185 VAL G C 1
ATOM 10199 O O . VAL F 3 185 ? 5.401 99.306 73.225 1.00 53.47 185 VAL G O 1
ATOM 10203 N N . ASP F 3 186 ? 3.467 99.214 72.040 1.00 54.22 186 ASP G N 1
ATOM 10204 C CA . ASP F 3 186 ? 2.639 99.780 73.107 1.00 55.30 186 ASP G CA 1
ATOM 10205 C C . ASP F 3 186 ? 2.100 98.592 73.895 1.00 54.55 186 ASP G C 1
ATOM 10206 O O . ASP F 3 186 ? 1.290 97.804 73.377 1.00 54.40 186 ASP G O 1
ATOM 10211 N N . PRO F 3 187 ? 2.528 98.470 75.167 1.00 53.32 187 PRO G N 1
ATOM 10212 C CA . PRO F 3 187 ? 2.161 97.407 76.112 1.00 51.65 187 PRO G CA 1
ATOM 10213 C C . PRO F 3 187 ? 0.665 97.194 76.324 1.00 51.46 187 PRO G C 1
ATOM 10214 O O . PRO F 3 187 ? 0.253 96.155 76.845 1.00 50.95 187 PRO G O 1
ATOM 10218 N N . LEU F 3 188 ? -0.148 98.171 75.922 1.00 52.15 188 LEU G N 1
ATOM 10219 C CA . LEU F 3 188 ? -1.603 98.059 76.080 1.00 52.91 188 LEU G CA 1
ATOM 10220 C C . LEU F 3 188 ? -2.130 96.935 75.183 1.00 51.13 188 LEU G C 1
ATOM 10221 O O . LEU F 3 188 ? -2.981 96.139 75.581 1.00 49.70 188 LEU G O 1
ATOM 10226 N N . THR F 3 189 ? -1.600 96.889 73.966 1.00 51.33 189 THR G N 1
ATOM 10227 C CA . THR F 3 189 ? -2.004 95.911 72.956 1.00 51.21 189 THR G CA 1
ATOM 10228 C C . THR F 3 189 ? -1.851 94.489 73.479 1.00 51.80 189 THR G C 1
ATOM 10229 O O . THR F 3 189 ? -2.728 93.635 73.246 1.00 50.39 189 THR G O 1
ATOM 10233 N N . GLY F 3 190 ? -0.729 94.260 74.176 1.00 50.77 190 GLY G N 1
ATOM 10234 C CA . GLY F 3 190 ? -0.408 92.960 74.738 1.00 51.08 190 GLY G CA 1
ATOM 10235 C C . GLY F 3 190 ? -1.511 92.279 75.521 1.00 51.87 190 GLY G C 1
ATOM 10236 O O . GLY F 3 190 ? -1.467 91.064 75.737 1.00 52.80 190 GLY G O 1
ATOM 10237 N N . SER F 3 191 ? -2.511 93.053 75.931 1.00 52.18 191 SER G N 1
ATOM 10238 C CA . SER F 3 191 ? -3.627 92.529 76.713 1.00 52.15 191 SER G CA 1
ATOM 10239 C C . SER F 3 191 ? -4.659 91.893 75.806 1.00 52.29 191 SER G C 1
ATOM 10240 O O . SER F 3 191 ? -5.645 91.349 76.279 1.00 52.95 191 SER G O 1
ATOM 10243 N N . LEU F 3 192 ? -4.428 91.958 74.502 1.00 53.24 192 LEU G N 1
ATOM 10244 C CA . LEU F 3 192 ? -5.384 91.412 73.546 1.00 55.71 192 LEU G CA 1
ATOM 10245 C C . LEU F 3 192 ? -5.021 90.096 72.862 1.00 57.03 192 LEU G C 1
ATOM 10246 O O . LEU F 3 192 ? -3.839 89.804 72.608 1.00 58.55 192 LEU G O 1
ATOM 10251 N N . PRO F 3 193 ? -6.048 89.280 72.559 1.00 56.98 193 PRO G N 1
ATOM 10252 C CA . PRO F 3 193 ? -5.932 87.975 71.891 1.00 57.39 193 PRO G CA 1
ATOM 10253 C C . PRO F 3 193 ? -5.273 88.121 70.529 1.00 57.86 193 PRO G C 1
ATOM 10254 O O . PRO F 3 193 ? -5.605 89.051 69.785 1.00 59.26 193 PRO G O 1
ATOM 10258 N N . ALA F 3 194 ? -4.354 87.212 70.199 1.00 57.96 194 ALA G N 1
ATOM 10259 C CA . ALA F 3 194 ? -3.659 87.259 68.907 1.00 57.01 194 ALA G CA 1
ATOM 10260 C C . ALA F 3 194 ? -4.664 87.457 67.760 1.00 57.13 194 ALA G C 1
ATOM 10261 O O . ALA F 3 194 ? -4.446 88.291 66.870 1.00 57.12 194 ALA G O 1
ATOM 10263 N N . SER F 3 195 ? -5.764 86.701 67.806 1.00 55.94 195 SER G N 1
ATOM 10264 C CA . SER F 3 195 ? -6.825 86.766 66.798 1.00 56.16 195 SER G CA 1
ATOM 10265 C C . SER F 3 195 ? -7.359 88.190 66.634 1.00 56.51 195 SER G C 1
ATOM 10266 O O . SER F 3 195 ? -7.463 88.710 65.513 1.00 56.31 195 SER G O 1
ATOM 10269 N N . ILE F 3 196 ? -7.700 88.809 67.762 1.00 56.04 196 ILE G N 1
ATOM 10270 C CA . ILE F 3 196 ? -8.226 90.167 67.775 1.00 54.58 196 ILE G CA 1
ATOM 10271 C C . ILE F 3 196 ? -7.214 91.134 67.179 1.00 54.05 196 ILE G C 1
ATOM 10272 O O . ILE F 3 196 ? -7.481 91.745 66.153 1.00 54.37 196 ILE G O 1
ATOM 10277 N N . ILE F 3 197 ? -6.050 91.263 67.809 1.00 52.33 197 ILE G N 1
ATOM 10278 C CA . ILE F 3 197 ? -5.005 92.156 67.297 1.00 51.61 197 ILE G CA 1
ATOM 10279 C C . ILE F 3 197 ? -4.800 91.977 65.789 1.00 52.42 197 ILE G C 1
ATOM 10280 O O . ILE F 3 197 ? -4.659 92.953 65.050 1.00 51.16 197 ILE G O 1
ATOM 10285 N N . SER F 3 198 ? -4.783 90.718 65.355 1.00 53.27 198 SER G N 1
ATOM 10286 C CA . SER F 3 198 ? -4.593 90.356 63.956 1.00 54.40 198 SER G CA 1
ATOM 10287 C C . SER F 3 198 ? -5.728 90.869 63.030 1.00 55.25 198 SER G C 1
ATOM 10288 O O . SER F 3 198 ? -5.456 91.489 61.999 1.00 52.88 198 SER G O 1
ATOM 10291 N N . ALA F 3 199 ? -6.987 90.604 63.398 1.00 55.95 199 ALA G N 1
ATOM 10292 C CA . ALA F 3 199 ? -8.146 91.057 62.614 1.00 56.95 199 ALA G CA 1
ATOM 10293 C C . ALA F 3 199 ? -8.224 92.579 62.634 1.00 58.24 199 ALA G C 1
ATOM 10294 O O . ALA F 3 199 ? -8.450 93.220 61.602 1.00 59.22 199 ALA G O 1
ATOM 10296 N N . ALA F 3 200 ? -8.056 93.148 63.822 1.00 58.57 200 ALA G N 1
ATOM 10297 C CA . ALA F 3 200 ? -8.076 94.590 63.983 1.00 60.33 200 ALA G CA 1
ATOM 10298 C C . ALA F 3 200 ? -7.082 95.216 63.010 1.00 61.98 200 ALA G C 1
ATOM 10299 O O . ALA F 3 200 ? -7.362 96.255 62.414 1.00 63.15 200 ALA G O 1
ATOM 10301 N N . GLY F 3 201 ? -5.923 94.581 62.851 1.00 62.84 201 GLY G N 1
ATOM 10302 C CA . GLY F 3 201 ? -4.909 95.105 61.948 1.00 64.66 201 GLY G CA 1
ATOM 10303 C C . GLY F 3 201 ? -5.324 95.001 60.491 1.00 65.82 201 GLY G C 1
ATOM 10304 O O . GLY F 3 201 ? -5.102 95.932 59.706 1.00 65.65 201 GLY G O 1
ATOM 10305 N N . CYS F 3 202 ? -5.897 93.856 60.120 1.00 65.86 202 CYS G N 1
ATOM 10306 C CA . CYS F 3 202 ? -6.363 93.666 58.758 1.00 66.68 202 CYS G CA 1
ATOM 10307 C C . CYS F 3 202 ? -7.289 94.840 58.511 1.00 67.02 202 CYS G C 1
ATOM 10308 O O . CYS F 3 202 ? -7.007 95.688 57.658 1.00 67.50 202 CYS G O 1
ATOM 10311 N N . ALA F 3 203 ? -8.375 94.880 59.291 1.00 66.89 203 ALA G N 1
ATOM 10312 C CA . ALA F 3 203 ? -9.414 95.914 59.203 1.00 67.53 203 ALA G CA 1
ATOM 10313 C C . ALA F 3 203 ? -8.878 97.325 58.957 1.00 67.66 203 ALA G C 1
ATOM 10314 O O . ALA F 3 203 ? -9.417 98.077 58.150 1.00 67.76 203 ALA G O 1
ATOM 10316 N N . LEU F 3 204 ? -7.808 97.689 59.639 1.00 68.66 204 LEU G N 1
ATOM 10317 C CA . LEU F 3 204 ? -7.236 99.018 59.452 1.00 70.02 204 LEU G CA 1
ATOM 10318 C C . LEU F 3 204 ? -6.500 99.274 58.112 1.00 70.89 204 LEU G C 1
ATOM 10319 O O . LEU F 3 204 ? -6.338 100.439 57.732 1.00 71.92 204 LEU G O 1
ATOM 10324 N N . LEU F 3 205 ? -6.068 98.224 57.398 1.00 70.53 205 LEU G N 1
ATOM 10325 C CA . LEU F 3 205 ? -5.326 98.421 56.140 1.00 71.08 205 LEU G CA 1
ATOM 10326 C C . LEU F 3 205 ? -5.933 97.985 54.801 1.00 72.25 205 LEU G C 1
ATOM 10327 O O . LEU F 3 205 ? -5.865 98.720 53.805 1.00 71.46 205 LEU G O 1
ATOM 10332 N N . VAL F 3 206 ? -6.490 96.782 54.776 1.00 73.77 206 VAL G N 1
ATOM 10333 C CA . VAL F 3 206 ? -7.079 96.209 53.564 1.00 75.31 206 VAL G CA 1
ATOM 10334 C C . VAL F 3 206 ? -8.285 96.990 53.034 1.00 77.12 206 VAL G C 1
ATOM 10335 O O . VAL F 3 206 ? -9.332 97.066 53.692 1.00 77.04 206 VAL G O 1
ATOM 10339 N N . PRO F 3 207 ? -8.142 97.597 51.837 1.00 78.86 207 PRO G N 1
ATOM 10340 C CA . PRO F 3 207 ? -9.190 98.384 51.165 1.00 81.12 207 PRO G CA 1
ATOM 10341 C C . PRO F 3 207 ? -10.382 97.500 50.729 1.00 82.48 207 PRO G C 1
ATOM 10342 O O . PRO F 3 207 ? -10.195 96.338 50.354 1.00 82.58 207 PRO G O 1
ATOM 10346 N N . ALA F 3 208 ? -11.596 98.047 50.772 1.00 84.28 208 ALA G N 1
ATOM 10347 C CA . ALA F 3 208 ? -12.796 97.281 50.398 1.00 86.25 208 ALA G CA 1
ATOM 10348 C C . ALA F 3 208 ? -12.840 96.791 48.942 1.00 86.79 208 ALA G C 1
ATOM 10349 O O . ALA F 3 208 ? -13.630 95.901 48.602 1.00 85.62 208 ALA G O 1
ATOM 10351 N N . ASN F 3 209 ? -11.999 97.374 48.090 1.00 88.22 209 ASN G N 1
ATOM 10352 C CA . ASN F 3 209 ? -11.959 96.990 46.683 1.00 90.59 209 ASN G CA 1
ATOM 10353 C C . ASN F 3 209 ? -11.262 95.655 46.425 1.00 93.04 209 ASN G C 1
ATOM 10354 O O . ASN F 3 209 ? -11.485 95.030 45.384 1.00 93.55 209 ASN G O 1
ATOM 10359 N N . VAL F 3 210 ? -10.423 95.215 47.365 1.00 95.92 210 VAL G N 1
ATOM 10360 C CA . VAL F 3 210 ? -9.704 93.946 47.205 1.00 98.15 210 VAL G CA 1
ATOM 10361 C C . VAL F 3 210 ? -10.443 92.828 47.951 1.00 99.71 210 VAL G C 1
ATOM 10362 O O . VAL F 3 210 ? -9.936 91.712 48.070 1.00 100.53 210 VAL G O 1
ATOM 10366 N N . ILE F 3 211 ? -11.652 93.126 48.425 1.00 101.26 211 ILE G N 1
ATOM 10367 C CA . ILE F 3 211 ? -12.433 92.164 49.199 1.00 103.36 211 ILE G CA 1
ATOM 10368 C C . ILE F 3 211 ? -13.806 91.827 48.604 1.00 105.00 211 ILE G C 1
ATOM 10369 O O . ILE F 3 211 ? -14.527 92.721 48.154 1.00 104.47 211 ILE G O 1
ATOM 10374 N N . PRO F 3 212 ? -14.192 90.528 48.621 1.00 107.28 212 PRO G N 1
ATOM 10375 C CA . PRO F 3 212 ? -15.474 90.024 48.098 1.00 108.93 212 PRO G CA 1
ATOM 10376 C C . PRO F 3 212 ? -16.715 90.865 48.446 1.00 110.19 212 PRO G C 1
ATOM 10377 O O . PRO F 3 212 ? -16.620 91.869 49.164 1.00 110.29 212 PRO G O 1
ATOM 10381 N N . GLN F 3 213 ? -17.872 90.435 47.938 1.00 111.10 213 GLN G N 1
ATOM 10382 C CA . GLN F 3 213 ? -19.142 91.147 48.127 1.00 111.44 213 GLN G CA 1
ATOM 10383 C C . GLN F 3 213 ? -19.141 92.430 47.285 1.00 111.45 213 GLN G C 1
ATOM 10384 O O . GLN F 3 213 ? -18.135 92.668 46.583 1.00 111.35 213 GLN G O 1
ATOM 10390 N N . GLY F 3 219 ? -19.882 93.970 55.661 1.00 91.65 219 GLY G N 1
ATOM 10391 C CA . GLY F 3 219 ? -18.777 94.837 56.167 1.00 92.53 219 GLY G CA 1
ATOM 10392 C C . GLY F 3 219 ? -17.514 94.038 56.447 1.00 93.39 219 GLY G C 1
ATOM 10393 O O . GLY F 3 219 ? -17.560 92.806 56.503 1.00 94.07 219 GLY G O 1
ATOM 10394 N N . VAL F 3 220 ? -16.386 94.730 56.625 1.00 93.25 220 VAL G N 1
ATOM 10395 C CA . VAL F 3 220 ? -15.107 94.069 56.895 1.00 92.44 220 VAL G CA 1
ATOM 10396 C C . VAL F 3 220 ? -15.084 93.546 58.309 1.00 91.67 220 VAL G C 1
ATOM 10397 O O . VAL F 3 220 ? -14.818 92.370 58.546 1.00 90.61 220 VAL G O 1
ATOM 10401 N N . VAL F 3 221 ? -15.358 94.447 59.243 1.00 91.91 221 VAL G N 1
ATOM 10402 C CA . VAL F 3 221 ? -15.391 94.122 60.662 1.00 92.36 221 VAL G CA 1
ATOM 10403 C C . VAL F 3 221 ? -16.431 93.051 61.035 1.00 92.83 221 VAL G C 1
ATOM 10404 O O . VAL F 3 221 ? -16.140 92.127 61.801 1.00 93.94 221 VAL G O 1
ATOM 10408 N N . PRO F 3 222 ? -17.663 93.170 60.522 1.00 92.44 222 PRO G N 1
ATOM 10409 C CA . PRO F 3 222 ? -18.668 92.152 60.854 1.00 91.73 222 PRO G CA 1
ATOM 10410 C C . PRO F 3 222 ? -18.282 90.803 60.232 1.00 91.16 222 PRO G C 1
ATOM 10411 O O . PRO F 3 222 ? -18.703 89.738 60.704 1.00 90.12 222 PRO G O 1
ATOM 10415 N N . GLN F 3 223 ? -17.477 90.879 59.168 1.00 90.71 223 GLN G N 1
ATOM 10416 C CA . GLN F 3 223 ? -16.984 89.704 58.437 1.00 89.90 223 GLN G CA 1
ATOM 10417 C C . GLN F 3 223 ? -15.898 89.010 59.262 1.00 88.06 223 GLN G C 1
ATOM 10418 O O . GLN F 3 223 ? -15.950 87.796 59.476 1.00 87.66 223 GLN G O 1
ATOM 10424 N N . LEU F 3 224 ? -14.926 89.792 59.729 1.00 86.19 224 LEU G N 1
ATOM 10425 C CA . LEU F 3 224 ? -13.845 89.275 60.564 1.00 84.28 224 LEU G CA 1
ATOM 10426 C C . LEU F 3 224 ? -14.433 88.821 61.893 1.00 83.51 224 LEU G C 1
ATOM 10427 O O . LEU F 3 224 ? -14.139 87.724 62.372 1.00 84.08 224 LEU G O 1
ATOM 10432 N N . ALA F 3 225 ? -15.266 89.675 62.483 1.00 81.80 225 ALA G N 1
ATOM 10433 C CA . ALA F 3 225 ? -15.893 89.374 63.757 1.00 80.42 225 ALA G CA 1
ATOM 10434 C C . ALA F 3 225 ? -16.620 88.052 63.657 1.00 80.34 225 ALA G C 1
ATOM 10435 O O . ALA F 3 225 ? -16.652 87.291 64.623 1.00 80.82 225 ALA G O 1
ATOM 10437 N N . SER F 3 226 ? -17.194 87.778 62.487 1.00 79.93 226 SER G N 1
ATOM 10438 C CA . SER F 3 226 ? -17.916 86.531 62.270 1.00 80.15 226 SER G CA 1
ATOM 10439 C C . SER F 3 226 ? -16.967 85.346 62.245 1.00 80.71 226 SER G C 1
ATOM 10440 O O . SER F 3 226 ? -17.331 84.237 62.649 1.00 81.38 226 SER G O 1
ATOM 10443 N N . ILE F 3 227 ? -15.758 85.584 61.741 1.00 80.52 227 ILE G N 1
ATOM 10444 C CA . ILE F 3 227 ? -14.728 84.553 61.662 1.00 79.41 227 ILE G CA 1
ATOM 10445 C C . ILE F 3 227 ? -14.185 84.267 63.056 1.00 78.35 227 ILE G C 1
ATOM 10446 O O . ILE F 3 227 ? -14.162 83.114 63.490 1.00 77.04 227 ILE G O 1
ATOM 10451 N N . LEU F 3 228 ? -13.758 85.322 63.749 1.00 77.98 228 LEU G N 1
ATOM 10452 C CA . LEU F 3 228 ? -13.242 85.191 65.106 1.00 78.77 228 LEU G CA 1
ATOM 10453 C C . LEU F 3 228 ? -14.303 84.668 66.053 1.00 79.72 228 LEU G C 1
ATOM 10454 O O . LEU F 3 228 ? -13.974 84.125 67.105 1.00 80.63 228 LEU G O 1
ATOM 10459 N N . GLY F 3 229 ? -15.570 84.843 65.679 1.00 80.18 229 GLY G N 1
ATOM 10460 C CA . GLY F 3 229 ? -16.670 84.401 66.516 1.00 80.94 229 GLY G CA 1
ATOM 10461 C C . GLY F 3 229 ? -16.904 85.368 67.672 1.00 82.73 229 GLY G C 1
ATOM 10462 O O . GLY F 3 229 ? -17.465 84.981 68.701 1.00 81.99 229 GLY G O 1
ATOM 10463 N N . CYS F 3 230 ? -16.471 86.622 67.517 1.00 83.63 230 CYS G N 1
ATOM 10464 C CA . CYS F 3 230 ? -16.646 87.629 68.571 1.00 85.16 230 CYS G CA 1
ATOM 10465 C C . CYS F 3 230 ? -17.778 88.601 68.235 1.00 86.26 230 CYS G C 1
ATOM 10466 O O . CYS F 3 230 ? -18.484 88.419 67.248 1.00 87.35 230 CYS G O 1
ATOM 10469 N N . ASP F 3 231 ? -17.971 89.620 69.064 1.00 86.82 231 ASP G N 1
ATOM 10470 C CA . ASP F 3 231 ? -19.009 90.598 68.780 1.00 88.10 231 ASP G CA 1
ATOM 10471 C C . ASP F 3 231 ? -18.373 91.690 67.937 1.00 88.64 231 ASP G C 1
ATOM 10472 O O . ASP F 3 231 ? -17.173 91.952 68.049 1.00 89.17 231 ASP G O 1
ATOM 10477 N N . VAL F 3 232 ? -19.173 92.329 67.092 1.00 88.98 232 VAL G N 1
ATOM 10478 C CA . VAL F 3 232 ? -18.657 93.403 66.239 1.00 89.18 232 VAL G CA 1
ATOM 10479 C C . VAL F 3 232 ? -18.120 94.568 67.080 1.00 88.84 232 VAL G C 1
ATOM 10480 O O . VAL F 3 232 ? -17.140 95.228 66.708 1.00 88.19 232 VAL G O 1
ATOM 10484 N N . SER F 3 233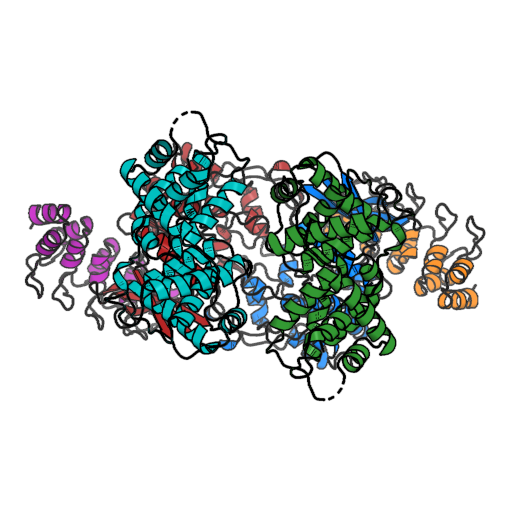 ? -18.787 94.809 68.208 1.00 88.90 233 SER G N 1
ATOM 10485 C CA . SER F 3 233 ? -18.432 95.888 69.130 1.00 87.80 233 SER G CA 1
ATOM 10486 C C . SER F 3 233 ? -17.053 95.639 69.697 1.00 86.39 233 SER G C 1
ATOM 10487 O O . SER F 3 233 ? -16.219 96.552 69.769 1.00 85.61 233 SER G O 1
ATOM 10490 N N . VAL F 3 234 ? -16.834 94.389 70.096 1.00 84.24 234 VAL G N 1
ATOM 10491 C CA . VAL F 3 234 ? -15.568 93.964 70.660 1.00 82.44 234 VAL G CA 1
ATOM 10492 C C . VAL F 3 234 ? -14.425 94.230 69.677 1.00 81.36 234 VAL G C 1
ATOM 10493 O O . VAL F 3 234 ? -13.402 94.834 70.033 1.00 79.69 234 VAL G O 1
ATOM 10497 N N . LEU F 3 235 ? -14.609 93.784 68.437 1.00 80.14 235 LEU G N 1
ATOM 10498 C CA . LEU F 3 235 ? -13.589 93.977 67.410 1.00 79.29 235 LEU G CA 1
ATOM 10499 C C . LEU F 3 235 ? -13.381 95.467 67.116 1.00 78.45 235 LEU G C 1
ATOM 10500 O O . LEU F 3 235 ? -12.243 95.928 66.931 1.00 77.51 235 LEU G O 1
ATOM 10505 N N . GLN F 3 236 ? -14.483 96.215 67.068 1.00 77.39 236 GLN G N 1
ATOM 10506 C CA . GLN F 3 236 ? -14.403 97.642 66.805 1.00 75.65 236 GLN G CA 1
ATOM 10507 C C . GLN F 3 236 ? -13.556 98.357 67.841 1.00 74.54 236 GLN G C 1
ATOM 10508 O O . GLN F 3 236 ? -12.690 99.182 67.505 1.00 73.22 236 GLN G O 1
ATOM 10514 N N . ALA F 3 237 ? -13.807 98.030 69.105 1.00 73.13 237 ALA G N 1
ATOM 10515 C CA . ALA F 3 237 ? -13.047 98.610 70.208 1.00 71.24 237 ALA G CA 1
ATOM 10516 C C . ALA F 3 237 ? -11.548 98.422 69.937 1.00 69.99 237 ALA G C 1
ATOM 10517 O O . ALA F 3 237 ? -10.762 99.369 69.969 1.00 66.52 237 ALA G O 1
ATOM 10519 N N . ALA F 3 238 ? -11.178 97.179 69.645 1.00 70.95 238 ALA G N 1
ATOM 10520 C CA . ALA F 3 238 ? -9.794 96.809 69.373 1.00 71.69 238 ALA G CA 1
ATOM 10521 C C . ALA F 3 238 ? -9.231 97.623 68.220 1.00 72.22 238 ALA G C 1
ATOM 10522 O O . ALA F 3 238 ? -8.069 98.055 68.243 1.00 71.02 238 ALA G O 1
ATOM 10524 N N . VAL F 3 239 ? -10.056 97.810 67.197 1.00 72.65 239 VAL G N 1
ATOM 10525 C CA . VAL F 3 239 ? -9.644 98.590 66.043 1.00 73.32 239 VAL G CA 1
ATOM 10526 C C . VAL F 3 239 ? -9.275 99.963 66.600 1.00 74.34 239 VAL G C 1
ATOM 10527 O O . VAL F 3 239 ? -8.127 100.443 66.507 1.00 72.82 239 VAL G O 1
ATOM 10531 N N . GLU F 3 240 ? -10.290 100.566 67.202 1.00 74.79 240 GLU G N 1
ATOM 10532 C CA . GLU F 3 240 ? -10.184 101.875 67.804 1.00 75.70 240 GLU G CA 1
ATOM 10533 C C . GLU F 3 240 ? -8.910 102.017 68.622 1.00 74.39 240 GLU G C 1
ATOM 10534 O O . GLU F 3 240 ? -8.131 102.944 68.406 1.00 72.81 240 GLU G O 1
ATOM 10540 N N . GLN F 3 241 ? -8.702 101.083 69.546 1.00 73.94 241 GLN G N 1
ATOM 10541 C CA . GLN F 3 241 ? -7.533 101.099 70.421 1.00 73.81 241 GLN G CA 1
ATOM 10542 C C . GLN F 3 241 ? -6.202 101.007 69.681 1.00 74.18 241 GLN G C 1
ATOM 10543 O O . GLN F 3 241 ? -5.291 101.841 69.854 1.00 71.26 241 GLN G O 1
ATOM 10549 N N . ILE F 3 242 ? -6.098 99.952 68.877 1.00 74.72 242 ILE G N 1
ATOM 10550 C CA . ILE F 3 242 ? -4.911 99.690 68.088 1.00 73.92 242 ILE G CA 1
ATOM 10551 C C . ILE F 3 242 ? -4.623 100.866 67.175 1.00 73.79 242 ILE G C 1
ATOM 10552 O O . ILE F 3 242 ? -3.460 101.231 66.982 1.00 72.57 242 ILE G O 1
ATOM 10557 N N . LEU F 3 243 ? -5.678 101.465 66.623 1.00 73.31 243 LEU G N 1
ATOM 10558 C CA . LEU F 3 243 ? -5.495 102.620 65.759 1.00 72.59 243 LEU G CA 1
ATOM 10559 C C . LEU F 3 243 ? -4.687 103.679 66.507 1.00 71.59 243 LEU G C 1
ATOM 10560 O O . LEU F 3 243 ? -3.660 104.158 66.000 1.00 70.32 243 LEU G O 1
ATOM 10565 N N . THR F 3 244 ? -5.142 104.023 67.714 1.00 70.71 244 THR G N 1
ATOM 10566 C CA . THR F 3 244 ? -4.459 105.032 68.523 1.00 71.41 244 THR G CA 1
ATOM 10567 C C . THR F 3 244 ? -2.998 104.644 68.708 1.00 71.97 244 THR G C 1
ATOM 10568 O O . THR F 3 244 ? -2.090 105.398 68.342 1.00 69.53 244 THR G O 1
ATOM 10572 N N . SER F 3 245 ? -2.802 103.448 69.266 1.00 72.99 245 SER G N 1
ATOM 10573 C CA . SER F 3 245 ? -1.483 102.883 69.548 1.00 74.02 245 SER G CA 1
ATOM 10574 C C . SER F 3 245 ? -0.502 103.010 68.385 1.00 74.13 245 SER G C 1
ATOM 10575 O O . SER F 3 245 ? 0.637 103.465 68.550 1.00 72.58 245 SER G O 1
ATOM 10578 N N . VAL F 3 246 ? -0.954 102.597 67.205 1.00 75.74 246 VAL G N 1
ATOM 10579 C CA . VAL F 3 246 ? -0.122 102.640 66.009 1.00 76.38 246 VAL G CA 1
ATOM 10580 C C . VAL F 3 246 ? 0.301 104.062 65.670 1.00 76.98 246 VAL G C 1
ATOM 10581 O O . VAL F 3 246 ? 1.464 104.314 65.314 1.00 76.20 246 VAL G O 1
ATOM 10585 N N . SER F 3 247 ? -0.646 104.986 65.797 1.00 77.15 247 SER G N 1
ATOM 10586 C CA . SER F 3 247 ? -0.376 106.384 65.515 1.00 77.71 247 SER G CA 1
ATOM 10587 C C . SER F 3 247 ? 0.851 106.884 66.287 1.00 78.75 247 SER G C 1
ATOM 10588 O O . SER F 3 247 ? 1.723 107.557 65.731 1.00 78.52 247 SER G O 1
ATOM 10591 N N . ASP F 3 248 ? 0.925 106.519 67.562 1.00 79.40 248 ASP G N 1
ATOM 10592 C CA . ASP F 3 248 ? 2.020 106.942 68.423 1.00 80.68 248 ASP G CA 1
ATOM 10593 C C . ASP F 3 248 ? 3.389 106.490 67.958 1.00 80.50 248 ASP G C 1
ATOM 10594 O O . ASP F 3 248 ? 4.399 107.132 68.259 1.00 80.84 248 ASP G O 1
ATOM 10599 N N . PHE F 3 249 ? 3.437 105.384 67.230 1.00 80.92 249 PHE G N 1
ATOM 10600 C CA . PHE F 3 249 ? 4.731 104.880 66.810 1.00 81.17 249 PHE G CA 1
ATOM 10601 C C . PHE F 3 249 ? 5.528 105.969 66.118 1.00 81.13 249 PHE G C 1
ATOM 10602 O O . PHE F 3 249 ? 5.020 106.637 65.213 1.00 81.04 249 PHE G O 1
ATOM 10610 N N . ASP F 3 250 ? 6.760 106.168 66.578 1.00 81.06 250 ASP G N 1
ATOM 10611 C CA . ASP F 3 250 ? 7.648 107.161 65.987 1.00 82.96 250 ASP G CA 1
ATOM 10612 C C . ASP F 3 250 ? 9.098 106.840 66.319 1.00 83.07 250 ASP G C 1
ATOM 10613 O O . ASP F 3 250 ? 9.558 107.072 67.431 1.00 82.54 250 ASP G O 1
ATOM 10618 N N . LEU F 3 251 ? 9.805 106.308 65.327 1.00 84.33 251 LEU G N 1
ATOM 10619 C CA . LEU F 3 251 ? 11.205 105.912 65.459 1.00 86.14 251 LEU G CA 1
ATOM 10620 C C . LEU F 3 251 ? 12.197 107.000 65.884 1.00 88.12 251 LEU G C 1
ATOM 10621 O O . LEU F 3 251 ? 13.411 106.746 65.953 1.00 87.59 251 LEU G O 1
ATOM 10626 N N . ARG F 3 252 ? 11.702 108.201 66.172 1.00 89.97 252 ARG G N 1
ATOM 10627 C CA . ARG F 3 252 ? 12.596 109.286 66.553 1.00 91.88 252 ARG G CA 1
ATOM 10628 C C . ARG F 3 252 ? 13.148 109.103 67.952 1.00 92.67 252 ARG G C 1
ATOM 10629 O O . ARG F 3 252 ? 12.558 109.559 68.933 1.00 93.01 252 ARG G O 1
ATOM 10637 N N . ILE F 3 253 ? 14.281 108.396 67.994 1.00 93.08 253 ILE G N 1
ATOM 10638 C CA . ILE F 3 253 ? 15.063 108.054 69.188 1.00 92.90 253 ILE G CA 1
ATOM 10639 C C . ILE F 3 253 ? 14.408 108.336 70.552 1.00 92.94 253 ILE G C 1
ATOM 10640 O O . ILE F 3 253 ? 13.159 108.447 70.636 1.00 91.79 253 ILE G O 1
#

Nearest PDB structures (foldseek):
  1g3n-assembly1_B  TM=1.006E+00  e=1.045E-24  Homo sapiens
  1mx4-assembly1_A  TM=9.901E-01  e=4.305E-22  Homo sapiens
  1mx2-assembly1_A  TM=9.893E-01  e=1.465E-21  Homo sapiens
  1mx6-assembly2_B  TM=9.665E-01  e=3.314E-21  Homo sapiens
  1mx2-assembly2_B  TM=9.665E-01  e=3.862E-21  Homo sapiens